Protein AF-0000000067013983 (afdb_homodimer)

Solvent-accessible surface area (backbone atoms only — not comparable to full-atom values): 43624 Å² total; per-residue (Å²): 105,74,66,65,46,50,72,72,75,70,60,82,71,58,76,88,49,41,68,60,49,42,52,50,26,57,76,67,67,35,61,69,56,38,50,51,51,38,52,53,48,60,73,63,65,42,87,86,42,34,62,61,50,31,52,50,16,63,76,70,67,35,66,68,36,29,51,52,32,48,51,51,45,43,64,31,38,58,63,46,58,75,34,61,81,54,37,55,67,57,46,70,68,57,47,32,54,51,42,60,42,54,77,49,52,33,48,69,23,52,56,53,56,55,50,48,52,53,51,40,52,50,42,70,71,40,96,58,88,64,53,76,90,47,38,64,60,52,48,51,53,53,65,67,65,49,48,73,69,51,29,54,49,51,21,62,72,42,38,80,38,56,46,50,50,58,60,73,69,38,60,28,36,62,64,49,41,55,54,46,63,72,38,55,66,53,57,59,70,47,52,41,51,42,31,17,48,49,36,53,48,43,40,46,57,45,68,50,84,72,84,84,83,76,56,72,78,53,41,42,70,53,30,48,46,23,19,42,74,39,79,64,80,70,45,75,49,63,78,86,61,59,53,83,26,57,40,60,38,39,35,38,50,94,38,32,32,33,42,26,39,48,54,75,82,49,91,66,80,50,41,28,47,74,61,67,63,46,59,39,33,33,32,44,36,31,24,31,68,84,47,50,73,76,42,68,60,49,82,42,75,49,75,39,39,76,54,33,69,44,80,69,45,78,53,76,79,56,82,83,35,51,40,31,35,44,28,42,33,38,42,69,65,77,70,70,80,63,45,56,72,52,47,50,61,48,54,53,50,46,51,50,44,53,52,44,52,50,42,52,52,41,48,67,63,43,72,71,62,63,68,73,42,51,58,50,51,50,50,47,49,46,49,46,49,50,52,57,55,46,59,66,53,57,75,72,104,104,75,67,65,48,51,72,70,74,71,60,82,71,58,76,89,51,41,68,59,51,42,50,50,25,58,75,67,66,36,63,70,57,37,50,51,52,35,52,54,49,60,74,62,64,41,86,87,43,33,62,58,49,30,51,50,16,63,76,69,68,35,65,68,37,29,51,53,31,48,51,51,44,44,66,33,37,58,62,49,59,73,33,60,84,53,35,56,68,56,48,71,68,57,48,31,54,52,43,62,41,54,80,48,52,32,48,69,23,50,55,54,54,54,50,48,51,52,51,40,53,51,42,70,72,40,94,57,87,65,54,76,90,47,38,66,61,51,47,51,53,54,65,67,66,50,49,73,69,52,28,54,48,50,21,62,73,42,37,79,39,56,46,48,49,59,59,72,70,38,59,29,38,63,64,50,41,54,54,45,63,73,39,54,66,52,55,60,70,48,52,40,51,41,32,17,48,49,36,54,46,44,39,46,56,47,68,50,85,72,83,84,84,75,56,72,80,53,41,42,70,52,30,48,45,24,19,42,74,39,78,62,79,70,45,74,51,62,77,86,62,60,54,82,26,57,41,59,38,40,34,38,49,96,38,33,33,34,44,27,39,48,56,76,83,50,93,65,80,50,43,27,48,75,61,67,63,46,58,40,33,32,31,44,36,32,25,30,68,84,46,51,72,75,42,68,59,49,83,42,74,47,75,40,40,75,54,33,70,45,80,70,46,77,53,76,80,57,81,85,36,51,41,31,34,45,28,41,33,37,41,69,66,77,71,70,80,62,45,55,73,50,47,51,61,50,52,54,51,46,51,50,45,52,52,44,52,50,44,52,52,42,48,70,64,42,72,70,62,62,70,72,43,51,56,50,49,47,50,48,50,48,48,47,47,50,51,58,54,46,59,65,53,56,79,72,105

Nearest PDB structures (foldseek):
  8h37-assembly1_P  TM=3.811E-01  e=6.646E-05  Homo sapiens
  4j8z-assembly1_A  TM=8.248E-01  e=1.890E-01  Homo sapiens
  8h37-assembly1_A  TM=3.764E-01  e=1.382E-03  Homo sapiens
  8dwu-assembly1_J  TM=7.559E-01  e=5.107E-01  Homo sapiens
  8dwv-assembly1_E  TM=5.293E-01  e=2.872E-01  Homo sapiens

Organism: Wuchereria bancrofti (NCBI:txid6293)

Radius of gyration: 34.31 Å; Cα contacts (8 Å, |Δi|>4): 1060; chains: 2; bounding box: 43×122×85 Å

InterPro domains:
  IPR011333 SKP1/BTB/POZ domain superfamily [G3DSA:3.30.710.10] (1-83)
  IPR011705 BTB/Kelch-associated [PF07707] (51-121)
  IPR011705 BTB/Kelch-associated [SM00875] (50-136)
  IPR043380 Germ cell-less protein-like [PTHR23231] (2-341)

Secondary structure (DSSP, 8-state):
-TTGGGTTS-----GGGHHHHHHHHHHTT-HHHHHHHHHHHHHT--TTTHHHHHHHHHHHT-HHHHHHHHHHHHHHHHHHTT-HHHHTT--HHHHHHHHH-TT---SS-HHHHHHHHHHHHHHHHSSS---HHHHHHHHHHHHHH--HHHHHHHHHHTHHHHTTS-GGGT-SSHHHHHHHHHSSSS-HHHHHHHHHHHHHHHHHHHH--SPPP--HHHHHHHSEEEEEEESSSSEEE---S--TT-EEEEEEETTEEEEEEESSSS--SS-B---SEEEEEEEEEEE-TTS-EEEE--SEEEEEETT-EEEEEE----GGG-SEEEEEEEE-SPPPPPTHHHHHHHHHHHHHHHHHHHHHHHHHHHTT--HHHHHHHHHHHHHHHHHHHHHHHHTT-/-TTTTTTTS-----GGGHHHHHHHHHHTT-HHHHHHHHHHHHHT--TTTHHHHHHHHHHHT-HHHHHHHHHHHHHHHHHHTT-HHHHTT--HHHHHHHHH-TT---SS-HHHHHHHHHHHHHHHHSSS---HHHHHHHHHHHHHH--HHHHHHHHHHTHHHHTTS-GGGT-SSHHHHHHHHHSSSS-HHHHHHHHHHHHHHHHHHHH--SPPP--HHHHHHHSEEEEEEESSSSEEE---S--TT-EEEEEEETTEEEEEEESSSS--SS-B---SEEEEEEEEEEE-TTS-EEEE--SEEEEEETT-EEEEEE----GGG-SEEEEEEEE-SPPPPPTHHHHHHHHHHHHHHHHHHHHHHHHHHHTT--HHHHHHHHHHHHHHHHHHHHHHHHTT-

pLDDT: mean 83.72, std 18.73, range [21.25, 98.31]

Sequence (794 aa):
MVLESLYHNEIELDLENVASLIASASMLSLDSVMERCAELCAESLTDARVIEFYTLAEQYGLPDLFEKCFQYLKNNFWRLSNKPEILHTVSHVTMVRLMAASDLLVVEGELDLYETIKKWIFLQAVPYVVDNNKMRTEMEKYYSSLTDRDRDALCRAFADITCNIRVGHIVSSVKTISDLRKDPLVPNEIIDQVLADNWFLLLCNEEMKEQIEIKDEDFHLNAHRLGRVLESVPKCWRWSGFNFGVDLLLNYNDGVITLKRNCLSQWTPYSTNLKFEILLHYRLIVGNKHGKFLYDSTICSRSFRIDQTAIIARFLPTAEEFPIAVHFFYLVTLPSKPTLKYWEPYLKKSAVLSLWTNITDIFDLYRGAVMSWFNYVSRICNVIKALMQKEDAESIFMVLESLYHNEIELDLENVASLIASASMLSLDSVMERCAELCAESLTDARVIEFYTLAEQYGLPDLFEKCFQYLKNNFWRLSNKPEILHTVSHVTMVRLMAASDLLVVEGELDLYETIKKWIFLQAVPYVVDNNKMRTEMEKYYSSLTDRDRDALCRAFADITCNIRVGHIVSSVKTISDLRKDPLVPNEIIDQVLADNWFLLLCNEEMKEQIEIKDEDFHLNAHRLGRVLESVPKCWRWSGFNFGVDLLLNYNDGVITLKRNCLSQWTPYSTNLKFEILLHYRLIVGNKHGKFLYDSTICSRSFRIDQTAIIARFLPTAEEFPIAVHFFYLVTLPSKPTLKYWEPYLKKSAVLSLWTNITDIFDLYRGAVMSWFNYVSRICNVIKALMQKEDAESIF

Structure (mmCIF, N/CA/C/O backbone):
data_AF-0000000067013983-model_v1
#
loop_
_entity.id
_entity.type
_entity.pdbx_description
1 polymer 'BACK domain-containing protein'
#
loop_
_atom_site.group_PDB
_atom_site.id
_atom_site.type_symbol
_atom_site.label_atom_id
_atom_site.label_alt_id
_atom_site.label_comp_id
_atom_site.label_asym_id
_atom_site.label_entity_id
_atom_site.label_seq_id
_atom_site.pdbx_PDB_ins_code
_atom_site.Cartn_x
_atom_site.Cartn_y
_atom_site.Cartn_z
_atom_site.occupancy
_atom_site.B_iso_or_equiv
_atom_site.auth_seq_id
_atom_site.auth_comp_id
_atom_site.auth_asym_id
_atom_site.auth_atom_id
_atom_site.pdbx_PDB_model_num
ATOM 1 N N . MET A 1 1 ? 10.406 -67.062 -13.227 1 39.44 1 MET A N 1
ATOM 2 C CA . MET A 1 1 ? 10.312 -67 -14.68 1 39.44 1 MET A CA 1
ATOM 3 C C . MET A 1 1 ? 10.469 -65.562 -15.164 1 39.44 1 MET A C 1
ATOM 5 O O . MET A 1 1 ? 11.219 -65.312 -16.109 1 39.44 1 MET A O 1
ATOM 9 N N . VAL A 1 2 ? 9.594 -64.625 -14.461 1 48.41 2 VAL A N 1
ATOM 10 C CA . VAL A 1 2 ? 9.594 -63.25 -14.961 1 48.41 2 VAL A CA 1
ATOM 11 C C . VAL A 1 2 ? 10.961 -62.625 -14.727 1 48.41 2 VAL A C 1
ATOM 13 O O . VAL A 1 2 ? 11.516 -62 -15.617 1 48.41 2 VAL A O 1
ATOM 16 N N . LEU A 1 3 ? 11.57 -63.062 -13.602 1 49.56 3 LEU A N 1
ATOM 17 C CA . LEU A 1 3 ? 12.875 -62.5 -13.273 1 49.56 3 LEU A CA 1
ATOM 18 C C . LEU A 1 3 ? 13.969 -63.125 -14.133 1 49.56 3 LEU A C 1
ATOM 20 O O . LEU A 1 3 ? 14.961 -62.469 -14.453 1 49.56 3 LEU A O 1
ATOM 24 N N . GLU A 1 4 ? 13.82 -64.375 -14.328 1 46.69 4 GLU A N 1
ATOM 25 C CA . GLU A 1 4 ? 14.812 -65.062 -15.148 1 46.69 4 GLU A CA 1
ATOM 26 C C . GLU A 1 4 ? 14.859 -64.5 -16.562 1 46.69 4 GLU A C 1
ATOM 28 O O . GLU A 1 4 ? 15.93 -64.375 -17.172 1 46.69 4 GLU A O 1
ATOM 33 N N . SER A 1 5 ? 13.703 -64.125 -17.078 1 47.12 5 SER A N 1
ATOM 34 C CA . SER A 1 5 ? 13.656 -63.531 -18.391 1 47.12 5 SER A CA 1
ATOM 35 C C . SER A 1 5 ? 14.227 -62.094 -18.344 1 47.12 5 SER A C 1
ATOM 37 O O . SER A 1 5 ? 14.359 -61.438 -19.375 1 47.12 5 SER A O 1
ATOM 39 N N . LEU A 1 6 ? 14.266 -61.531 -17.266 1 47.66 6 LEU A N 1
ATOM 40 C CA . LEU A 1 6 ? 14.695 -60.156 -17 1 47.66 6 LEU A CA 1
ATOM 41 C C . LEU A 1 6 ? 16.172 -59.969 -17.359 1 47.66 6 LEU A C 1
ATOM 43 O O . LEU A 1 6 ? 16.578 -58.906 -17.781 1 47.66 6 LEU A O 1
ATOM 47 N N . TYR A 1 7 ? 16.953 -61.062 -17.125 1 42.19 7 TYR A N 1
ATOM 48 C CA . TYR A 1 7 ? 18.375 -60.938 -17.422 1 42.19 7 TYR A CA 1
ATOM 49 C C . TYR A 1 7 ? 18.609 -60.844 -18.922 1 42.19 7 TYR A C 1
ATOM 51 O O . TYR A 1 7 ? 19.719 -60.531 -19.359 1 42.19 7 TYR A O 1
ATOM 59 N N . HIS A 1 8 ? 17.859 -61.594 -19.719 1 45.81 8 HIS A N 1
ATOM 60 C CA . HIS A 1 8 ? 18.297 -61.688 -21.109 1 45.81 8 HIS A CA 1
ATOM 61 C C . HIS A 1 8 ? 17.812 -60.5 -21.922 1 45.81 8 HIS A C 1
ATOM 63 O O . HIS A 1 8 ? 17.797 -60.531 -23.156 1 45.81 8 HIS A O 1
ATOM 69 N N . ASN A 1 9 ? 17.688 -59.25 -21.672 1 48.09 9 ASN A N 1
ATOM 70 C CA . ASN A 1 9 ? 17.656 -57.938 -22.312 1 48.09 9 ASN A CA 1
ATOM 71 C C . ASN A 1 9 ? 16.266 -57.625 -22.859 1 48.09 9 ASN A C 1
ATOM 73 O O . ASN A 1 9 ? 15.992 -56.5 -23.281 1 48.09 9 ASN A O 1
ATOM 77 N N . GLU A 1 10 ? 15.414 -58.594 -23.391 1 46.59 10 GLU A N 1
ATOM 78 C CA . GLU A 1 10 ? 14.148 -58.25 -24.031 1 46.59 10 GLU A CA 1
ATOM 79 C C . GLU A 1 10 ? 13.023 -58.125 -23.016 1 46.59 10 GLU A C 1
ATOM 81 O O . GLU A 1 10 ? 12.289 -59.094 -22.766 1 46.59 10 GLU A O 1
ATOM 86 N N . ILE A 1 11 ? 12.953 -57.438 -21.953 1 47.91 11 ILE A N 1
ATOM 87 C CA . ILE A 1 11 ? 11.898 -57.312 -20.953 1 47.91 11 ILE A CA 1
ATOM 88 C C . ILE A 1 11 ? 10.641 -56.75 -21.594 1 47.91 11 ILE A C 1
ATOM 90 O O . ILE A 1 11 ? 10.641 -55.594 -22.047 1 47.91 11 ILE A O 1
ATOM 94 N N . GLU A 1 12 ? 9.883 -57.469 -22.266 1 53.38 12 GLU A N 1
ATOM 95 C CA . GLU A 1 12 ? 8.531 -56.969 -22.484 1 53.38 12 GLU A CA 1
ATOM 96 C C . GLU A 1 12 ? 7.836 -56.656 -21.156 1 53.38 12 GLU A C 1
ATOM 98 O O . GLU A 1 12 ? 7.285 -57.562 -20.516 1 53.38 12 GLU A O 1
ATOM 103 N N . LEU A 1 13 ? 8.445 -55.812 -20.281 1 57.56 13 LEU A N 1
ATOM 104 C CA . LEU A 1 13 ? 7.926 -55.375 -18.984 1 57.56 13 LEU A CA 1
ATOM 105 C C . LEU A 1 13 ? 6.484 -54.906 -19.094 1 57.56 13 LEU A C 1
ATOM 107 O O . LEU A 1 13 ? 6.164 -54.094 -19.953 1 57.56 13 LEU A O 1
ATOM 111 N N . ASP A 1 14 ? 5.578 -55.844 -18.656 1 65.94 14 ASP A N 1
ATOM 112 C CA . ASP A 1 14 ? 4.176 -55.469 -18.531 1 65.94 14 ASP A CA 1
ATOM 113 C C . ASP A 1 14 ? 4.012 -54.344 -17.516 1 65.94 14 ASP A C 1
ATOM 115 O O . ASP A 1 14 ? 4.273 -54.5 -16.328 1 65.94 14 ASP A O 1
ATOM 119 N N . LEU A 1 15 ? 3.807 -53.125 -17.938 1 71.94 15 LEU A N 1
ATOM 120 C CA . LEU A 1 15 ? 3.643 -51.906 -17.141 1 71.94 15 LEU A CA 1
ATOM 121 C C . LEU A 1 15 ? 2.566 -52.125 -16.078 1 71.94 15 LEU A C 1
ATOM 123 O O . LEU A 1 15 ? 2.547 -51.406 -15.07 1 71.94 15 LEU A O 1
ATOM 127 N N . GLU A 1 16 ? 1.72 -53.156 -16.219 1 77.88 16 GLU A N 1
ATOM 128 C CA . GLU A 1 16 ? 0.631 -53.375 -15.273 1 77.88 16 GLU A CA 1
ATOM 129 C C . GLU A 1 16 ? 1.157 -53.906 -13.938 1 77.88 16 GLU A C 1
ATOM 131 O O . GLU A 1 16 ? 0.585 -53.625 -12.891 1 77.88 16 GLU A O 1
ATOM 136 N N . ASN A 1 17 ? 2.293 -54.594 -13.961 1 81.56 17 ASN A N 1
ATOM 137 C CA . ASN A 1 17 ? 2.828 -55.156 -12.727 1 81.56 17 ASN A CA 1
ATOM 138 C C . ASN A 1 17 ? 4.172 -54.531 -12.352 1 81.56 17 ASN A C 1
ATOM 140 O O . ASN A 1 17 ? 4.984 -55.156 -11.672 1 81.56 17 ASN A O 1
ATOM 144 N N . VAL A 1 18 ? 4.312 -53.375 -12.867 1 86.06 18 VAL A N 1
ATOM 145 C CA . VAL A 1 18 ? 5.621 -52.75 -12.727 1 86.06 18 VAL A CA 1
ATOM 146 C C . VAL A 1 18 ? 5.934 -52.531 -11.25 1 86.06 18 VAL A C 1
ATOM 148 O O . VAL A 1 18 ? 7.078 -52.656 -10.82 1 86.06 18 VAL A O 1
ATOM 151 N N . ALA A 1 19 ? 5.027 -52.25 -10.406 1 87.06 19 ALA A N 1
ATOM 152 C CA . ALA A 1 19 ? 5.246 -52 -8.984 1 87.06 19 ALA A CA 1
ATOM 153 C C . ALA A 1 19 ? 5.785 -53.25 -8.289 1 87.06 19 ALA A C 1
ATOM 155 O O . ALA A 1 19 ? 6.742 -53.188 -7.516 1 87.06 19 ALA A O 1
ATOM 156 N N . SER A 1 20 ? 5.199 -54.375 -8.641 1 87.38 20 SER A N 1
ATOM 157 C CA . SER A 1 20 ? 5.633 -55.625 -8.062 1 87.38 20 SER A CA 1
ATOM 158 C C . SER A 1 20 ? 7.023 -56.031 -8.562 1 87.38 20 SER A C 1
ATOM 160 O O . SER A 1 20 ? 7.828 -56.562 -7.801 1 87.38 20 SER A O 1
ATOM 162 N N . LEU A 1 21 ? 7.199 -55.719 -9.773 1 87.12 21 LEU A N 1
ATOM 163 C CA . LEU A 1 21 ? 8.492 -56.031 -10.367 1 87.12 21 LEU A CA 1
ATOM 164 C C . LEU A 1 21 ? 9.602 -55.219 -9.719 1 87.12 21 LEU A C 1
ATOM 166 O O . LEU A 1 21 ? 10.672 -55.75 -9.406 1 87.12 21 LEU A O 1
ATOM 170 N N . ILE A 1 22 ? 9.359 -53.938 -9.516 1 89.31 22 ILE A N 1
ATOM 171 C CA . ILE A 1 22 ? 10.352 -53.062 -8.898 1 89.31 22 ILE A CA 1
ATOM 172 C C . ILE A 1 22 ? 10.586 -53.5 -7.453 1 89.31 22 ILE A C 1
ATOM 174 O O . ILE A 1 22 ? 11.734 -53.531 -6.996 1 89.31 22 ILE A O 1
ATOM 178 N N . ALA A 1 23 ? 9.516 -53.844 -6.762 1 89.06 23 ALA A N 1
ATOM 179 C CA . ALA A 1 23 ? 9.625 -54.281 -5.379 1 89.06 23 ALA A CA 1
ATOM 180 C C . ALA A 1 23 ? 10.469 -55.562 -5.285 1 89.06 23 ALA A C 1
ATOM 182 O O . ALA A 1 23 ? 11.352 -55.656 -4.434 1 89.06 23 ALA A O 1
ATOM 183 N N . SER A 1 24 ? 10.211 -56.469 -6.105 1 88.88 24 SER A N 1
ATOM 184 C CA . SER A 1 24 ? 10.938 -57.75 -6.121 1 88.88 24 SER A CA 1
ATOM 185 C C . SER A 1 24 ? 12.406 -57.531 -6.473 1 88.88 24 SER A C 1
ATOM 187 O O . SER A 1 24 ? 13.297 -58.094 -5.844 1 88.88 24 SER A O 1
ATOM 189 N N . ALA A 1 25 ? 12.57 -56.719 -7.531 1 90.5 25 ALA A N 1
ATOM 190 C CA . ALA A 1 25 ? 13.945 -56.406 -7.934 1 90.5 25 ALA A CA 1
ATOM 191 C C . ALA A 1 25 ? 14.719 -55.75 -6.797 1 90.5 25 ALA A C 1
ATOM 193 O O . ALA A 1 25 ? 15.906 -56.031 -6.609 1 90.5 25 ALA A O 1
ATOM 194 N N . SER A 1 26 ? 14.055 -54.875 -6.078 1 89.94 26 SER A N 1
ATOM 195 C CA . SER A 1 26 ? 14.68 -54.219 -4.938 1 89.94 26 SER A CA 1
ATOM 196 C C . SER A 1 26 ? 15.039 -55.219 -3.844 1 89.94 26 SER A C 1
ATOM 198 O O . SER A 1 26 ? 16.125 -55.156 -3.277 1 89.94 26 SER A O 1
ATOM 200 N N . MET A 1 27 ? 14.141 -56.188 -3.582 1 90.5 27 MET A N 1
ATOM 201 C CA . MET A 1 27 ? 14.367 -57.188 -2.559 1 90.5 27 MET A CA 1
ATOM 202 C C . MET A 1 27 ? 15.555 -58.094 -2.922 1 90.5 27 MET A C 1
ATOM 204 O O . MET A 1 27 ? 16.312 -58.5 -2.045 1 90.5 27 MET A O 1
ATOM 208 N N . LEU A 1 28 ? 15.734 -58.25 -4.176 1 90.56 28 LEU A N 1
ATOM 209 C CA . LEU A 1 28 ? 16.781 -59.125 -4.66 1 90.56 28 LEU A CA 1
ATOM 210 C C . LEU A 1 28 ? 18.031 -58.344 -5.027 1 90.56 28 LEU A C 1
ATOM 212 O O . LEU A 1 28 ? 19.016 -58.906 -5.504 1 90.56 28 LEU A O 1
ATOM 216 N N . SER A 1 29 ? 18.016 -57.062 -4.898 1 89.81 29 SER A N 1
ATOM 217 C CA . SER A 1 29 ? 19.125 -56.156 -5.16 1 89.81 29 SER A CA 1
ATOM 218 C C . SER A 1 29 ? 19.562 -56.219 -6.621 1 89.81 29 SER A C 1
ATOM 220 O O . SER A 1 29 ? 20.75 -56.344 -6.918 1 89.81 29 SER A O 1
ATOM 222 N N . LEU A 1 30 ? 18.594 -56.375 -7.48 1 89.5 30 LEU A N 1
ATOM 223 C CA . LEU A 1 30 ? 18.844 -56.375 -8.914 1 89.5 30 LEU A CA 1
ATOM 224 C C . LEU A 1 30 ? 18.75 -54.969 -9.477 1 89.5 30 LEU A C 1
ATOM 226 O O . LEU A 1 30 ? 17.75 -54.594 -10.094 1 89.5 30 LEU A O 1
ATOM 230 N N . ASP A 1 31 ? 19.797 -54.219 -9.492 1 86.94 31 ASP A N 1
ATOM 231 C CA . ASP A 1 31 ? 19.828 -52.812 -9.836 1 86.94 31 ASP A CA 1
ATOM 232 C C . ASP A 1 31 ? 19.562 -52.594 -11.328 1 86.94 31 ASP A C 1
ATOM 234 O O . ASP A 1 31 ? 18.891 -51.625 -11.719 1 86.94 31 ASP A O 1
ATOM 238 N N . SER A 1 32 ? 20.062 -53.469 -12.078 1 87.06 32 SER A N 1
ATOM 239 C CA . SER A 1 32 ? 19.891 -53.344 -13.516 1 87.06 32 SER A CA 1
ATOM 240 C C . SER A 1 32 ? 18.438 -53.5 -13.93 1 87.06 32 SER A C 1
ATOM 242 O O . SER A 1 32 ? 17.953 -52.781 -14.812 1 87.06 32 SER A O 1
ATOM 244 N N . VAL A 1 33 ? 17.781 -54.344 -13.242 1 84.88 33 VAL A N 1
ATOM 245 C CA . VAL A 1 33 ? 16.359 -54.562 -13.531 1 84.88 33 VAL A CA 1
ATOM 246 C C . VAL A 1 33 ? 15.547 -53.375 -13.039 1 84.88 33 VAL A C 1
ATOM 248 O O . VAL A 1 33 ? 14.617 -52.938 -13.727 1 84.88 33 VAL A O 1
ATOM 251 N N . MET A 1 34 ? 15.875 -52.875 -11.938 1 89.69 34 MET A N 1
ATOM 252 C CA . MET A 1 34 ? 15.195 -51.719 -11.406 1 89.69 34 MET A CA 1
ATOM 253 C C . MET A 1 34 ? 15.328 -50.531 -12.352 1 89.69 34 MET A C 1
ATOM 255 O O . MET A 1 34 ? 14.352 -49.812 -12.625 1 89.69 34 MET A O 1
ATOM 259 N N . GLU A 1 35 ? 16.5 -50.406 -12.867 1 88.44 35 GLU A N 1
ATOM 260 C CA . GLU A 1 35 ? 16.766 -49.281 -13.773 1 88.44 35 GLU A CA 1
ATOM 261 C C . GLU A 1 35 ? 15.992 -49.438 -15.078 1 88.44 35 GLU A C 1
ATOM 263 O O . GLU A 1 35 ? 15.492 -48.438 -15.617 1 88.44 35 GLU A O 1
ATOM 268 N N . ARG A 1 36 ? 16 -50.594 -15.531 1 88 36 ARG A N 1
ATOM 269 C CA . ARG A 1 36 ? 15.266 -50.812 -16.766 1 88 36 ARG A CA 1
ATOM 270 C C . ARG A 1 36 ? 13.773 -50.594 -16.578 1 88 36 ARG A C 1
ATOM 272 O O . ARG A 1 36 ? 13.102 -50.031 -17.453 1 88 36 ARG A O 1
ATOM 279 N N . CYS A 1 37 ? 13.227 -51.062 -15.469 1 87.88 37 CYS A N 1
ATOM 280 C CA . CYS A 1 37 ? 11.828 -50.781 -15.141 1 87.88 37 CYS A CA 1
ATOM 281 C C . CYS A 1 37 ? 11.547 -49.312 -15.055 1 87.88 37 CYS A C 1
ATOM 283 O O . CYS A 1 37 ? 10.531 -48.812 -15.562 1 87.88 37 CYS A O 1
ATOM 285 N N . ALA A 1 38 ? 12.461 -48.594 -14.438 1 91.25 38 ALA A N 1
ATOM 286 C CA . ALA A 1 38 ? 12.328 -47.156 -14.312 1 91.25 38 ALA A CA 1
ATOM 287 C C . ALA A 1 38 ? 12.297 -46.469 -15.688 1 91.25 38 ALA A C 1
ATOM 289 O O . ALA A 1 38 ? 11.516 -45.562 -15.914 1 91.25 38 ALA A O 1
ATOM 290 N N . GLU A 1 39 ? 13.109 -46.906 -16.547 1 90.81 39 GLU A N 1
ATOM 291 C CA . GLU A 1 39 ? 13.164 -46.375 -17.906 1 90.81 39 GLU A CA 1
ATOM 292 C C . GLU A 1 39 ? 11.852 -46.594 -18.641 1 90.81 39 GLU A C 1
ATOM 294 O O . GLU A 1 39 ? 11.359 -45.719 -19.344 1 90.81 39 GLU A O 1
ATOM 299 N N . LEU A 1 40 ? 11.312 -47.719 -18.484 1 88.5 40 LEU A N 1
ATOM 300 C CA . LEU A 1 40 ? 10.039 -48.062 -19.125 1 88.5 40 LEU A CA 1
ATOM 301 C C . LEU A 1 40 ? 8.906 -47.219 -18.562 1 88.5 40 LEU A C 1
ATOM 303 O O . LEU A 1 40 ? 8.031 -46.781 -19.312 1 88.5 40 LEU A O 1
ATOM 307 N N . CYS A 1 41 ? 8.922 -47.062 -17.281 1 90.5 41 CYS A N 1
ATOM 308 C CA . CYS A 1 41 ? 7.934 -46.219 -16.656 1 90.5 41 CYS A CA 1
ATOM 309 C C . CYS A 1 41 ? 8.031 -44.781 -17.188 1 90.5 41 CYS A C 1
ATOM 311 O O . CYS A 1 41 ? 7.016 -44.188 -17.531 1 90.5 41 CYS A O 1
ATOM 313 N N . ALA A 1 42 ? 9.234 -44.281 -17.281 1 91.44 42 ALA A N 1
ATOM 314 C CA . ALA A 1 42 ? 9.469 -42.938 -17.75 1 91.44 42 ALA A CA 1
ATOM 315 C C . ALA A 1 42 ? 8.953 -42.75 -19.172 1 91.44 42 ALA A C 1
ATOM 317 O O . ALA A 1 42 ? 8.43 -41.688 -19.516 1 91.44 42 ALA A O 1
ATOM 318 N N . GLU A 1 43 ? 9.039 -43.75 -19.953 1 88.94 43 GLU A N 1
ATOM 319 C CA . GLU A 1 43 ? 8.617 -43.719 -21.344 1 88.94 43 GLU A CA 1
ATOM 320 C C . GLU A 1 43 ? 7.102 -43.781 -21.469 1 88.94 43 GLU A C 1
ATOM 322 O O . GLU A 1 43 ? 6.531 -43.406 -22.484 1 88.94 43 GLU A O 1
ATOM 327 N N . SER A 1 44 ? 6.457 -44.25 -20.422 1 88.31 44 SER A N 1
ATOM 328 C CA . SER A 1 44 ? 5.02 -44.5 -20.484 1 88.31 44 SER A CA 1
ATOM 329 C C . SER A 1 44 ? 4.258 -43.594 -19.531 1 88.31 44 SER A C 1
ATOM 331 O O . SER A 1 44 ? 3.207 -43.969 -19 1 88.31 44 SER A O 1
ATOM 333 N N . LEU A 1 45 ? 4.836 -42.469 -19.266 1 90.62 45 LEU A N 1
ATOM 334 C CA . LEU A 1 45 ? 4.215 -41.562 -18.312 1 90.62 45 LEU A CA 1
ATOM 335 C C . LEU A 1 45 ? 2.893 -41.031 -18.859 1 90.62 45 LEU A C 1
ATOM 337 O O . LEU A 1 45 ? 2.803 -40.656 -20.016 1 90.62 45 LEU A O 1
ATOM 341 N N . THR A 1 46 ? 1.84 -41.125 -18.062 1 89.75 46 THR A N 1
ATOM 342 C CA . THR A 1 46 ? 0.521 -40.562 -18.328 1 89.75 46 THR A CA 1
ATOM 343 C C . THR A 1 46 ? -0.037 -39.875 -17.078 1 89.75 46 THR A C 1
ATOM 345 O O . THR A 1 46 ? 0.511 -40.031 -15.984 1 89.75 46 THR A O 1
ATOM 348 N N . ASP A 1 47 ? -1.087 -39.156 -17.281 1 90.94 47 ASP A N 1
ATOM 349 C CA . ASP A 1 47 ? -1.759 -38.469 -16.172 1 90.94 47 ASP A CA 1
ATOM 350 C C . ASP A 1 47 ? -2.16 -39.469 -15.094 1 90.94 47 ASP A C 1
ATOM 352 O O . ASP A 1 47 ? -2.055 -39.188 -13.906 1 90.94 47 ASP A O 1
ATOM 356 N N . ALA A 1 48 ? -2.553 -40.625 -15.508 1 87.38 48 ALA A N 1
ATOM 357 C CA . ALA A 1 48 ? -3.117 -41.625 -14.602 1 87.38 48 ALA A CA 1
ATOM 358 C C . ALA A 1 48 ? -2.018 -42.344 -13.82 1 87.38 48 ALA A C 1
ATOM 360 O O . ALA A 1 48 ? -2.26 -42.844 -12.727 1 87.38 48 ALA A O 1
ATOM 361 N N . ARG A 1 49 ? -0.804 -42.312 -14.352 1 90.19 49 ARG A N 1
ATOM 362 C CA . ARG A 1 49 ? 0.216 -43.156 -13.75 1 90.19 49 ARG A CA 1
ATOM 363 C C . ARG A 1 49 ? 1.307 -42.344 -13.094 1 90.19 49 ARG A C 1
ATOM 365 O O . ARG A 1 49 ? 2.139 -42.875 -12.352 1 90.19 49 ARG A O 1
ATOM 372 N N . VAL A 1 50 ? 1.259 -41.062 -13.352 1 92.75 50 VAL A N 1
ATOM 373 C CA . VAL A 1 50 ? 2.379 -40.219 -12.938 1 92.75 50 VAL A CA 1
ATOM 374 C C . VAL A 1 50 ? 2.525 -40.25 -11.414 1 92.75 50 VAL A C 1
ATOM 376 O O . VAL A 1 50 ? 3.641 -40.375 -10.898 1 92.75 50 VAL A O 1
ATOM 379 N N . ILE A 1 51 ? 1.484 -40.25 -10.695 1 90.44 51 ILE A N 1
ATOM 380 C CA . ILE A 1 51 ? 1.563 -40.219 -9.242 1 90.44 51 ILE A CA 1
ATOM 381 C C . ILE A 1 51 ? 2.074 -41.531 -8.727 1 90.44 51 ILE A C 1
ATOM 383 O O . ILE A 1 51 ? 2.916 -41.594 -7.82 1 90.44 51 ILE A O 1
ATOM 387 N N . GLU A 1 52 ? 1.575 -42.625 -9.242 1 89.19 52 GLU A N 1
ATOM 388 C CA . GLU A 1 52 ? 2.037 -43.969 -8.875 1 89.19 52 GLU A CA 1
ATOM 389 C C . GLU A 1 52 ? 3.535 -44.125 -9.117 1 89.19 52 GLU A C 1
ATOM 391 O O . GLU A 1 52 ? 4.266 -44.594 -8.242 1 89.19 52 GLU A O 1
ATOM 396 N N . PHE A 1 53 ? 3.908 -43.75 -10.297 1 93.56 53 PHE A N 1
ATOM 397 C CA . PHE A 1 53 ? 5.316 -43.844 -10.656 1 93.56 53 PHE A CA 1
ATOM 398 C C . PHE A 1 53 ? 6.172 -42.938 -9.773 1 93.56 53 PHE A C 1
ATOM 400 O O . PHE A 1 53 ? 7.285 -43.312 -9.391 1 93.56 53 PHE A O 1
ATOM 407 N N . TYR A 1 54 ? 5.676 -41.812 -9.484 1 92.38 54 TYR A N 1
ATOM 408 C CA . TYR A 1 54 ? 6.379 -40.875 -8.609 1 92.38 54 TYR A CA 1
ATOM 409 C C . TYR A 1 54 ? 6.605 -41.5 -7.23 1 92.38 54 TYR A C 1
ATOM 411 O O . TYR A 1 54 ? 7.715 -41.438 -6.695 1 92.38 54 TYR A O 1
ATOM 419 N N . THR A 1 55 ? 5.605 -42.094 -6.668 1 88.25 55 THR A N 1
ATOM 420 C CA . THR A 1 55 ? 5.676 -42.75 -5.355 1 88.25 55 THR A CA 1
ATOM 421 C C . THR A 1 55 ? 6.641 -43.906 -5.379 1 88.25 55 THR A C 1
ATOM 423 O O . THR A 1 55 ? 7.422 -44.094 -4.445 1 88.25 55 THR A O 1
ATOM 426 N N . LEU A 1 56 ? 6.578 -44.656 -6.445 1 89.19 56 LEU A N 1
ATOM 427 C CA . LEU A 1 56 ? 7.484 -45.812 -6.609 1 89.19 56 LEU A CA 1
ATOM 428 C C . LEU A 1 56 ? 8.938 -45.344 -6.652 1 89.19 56 LEU A C 1
ATOM 430 O O . LEU A 1 56 ? 9.812 -45.938 -6.043 1 89.19 56 LEU A O 1
ATOM 434 N N . ALA A 1 57 ? 9.117 -44.312 -7.422 1 92.38 57 ALA A N 1
ATOM 435 C CA . ALA A 1 57 ? 10.461 -43.75 -7.547 1 92.38 57 ALA A CA 1
ATOM 436 C C . ALA A 1 57 ? 10.992 -43.281 -6.195 1 92.38 57 ALA A C 1
ATOM 438 O O . ALA A 1 57 ? 12.172 -43.5 -5.875 1 92.38 57 ALA A O 1
ATOM 439 N N . GLU A 1 58 ? 10.18 -42.688 -5.438 1 87.12 58 GLU A N 1
ATOM 440 C CA . GLU A 1 58 ? 10.555 -42.219 -4.113 1 87.12 58 GLU A CA 1
ATOM 441 C C . GLU A 1 58 ? 10.812 -43.375 -3.158 1 87.12 58 GLU A C 1
ATOM 443 O O . GLU A 1 58 ? 11.789 -43.344 -2.402 1 87.12 58 GLU A O 1
ATOM 448 N N . GLN A 1 59 ? 10 -44.406 -3.15 1 88.62 59 GLN A N 1
ATOM 449 C CA . GLN A 1 59 ? 10.055 -45.531 -2.225 1 88.62 59 GLN A CA 1
ATOM 450 C C . GLN A 1 59 ? 11.281 -46.406 -2.484 1 88.62 59 GLN A C 1
ATOM 452 O O . GLN A 1 59 ? 11.906 -46.906 -1.546 1 88.62 59 GLN A O 1
ATOM 457 N N . TYR A 1 60 ? 11.656 -46.531 -3.77 1 90.94 60 TYR A N 1
ATOM 458 C CA . TYR A 1 60 ? 12.703 -47.469 -4.105 1 90.94 60 TYR A CA 1
ATOM 459 C C . TYR A 1 60 ? 13.977 -46.75 -4.547 1 90.94 60 TYR A C 1
ATOM 461 O O . TYR A 1 60 ? 14.914 -47.406 -5.039 1 90.94 60 TYR A O 1
ATOM 469 N N . GLY A 1 61 ? 13.938 -45.406 -4.438 1 89.31 61 GLY A N 1
ATOM 470 C CA . GLY A 1 61 ? 15.141 -44.656 -4.707 1 89.31 61 GLY A CA 1
ATOM 471 C C . GLY A 1 61 ? 15.547 -44.656 -6.168 1 89.31 61 GLY A C 1
ATOM 472 O O . GLY A 1 61 ? 16.688 -45 -6.492 1 89.31 61 GLY A O 1
ATOM 473 N N . LEU A 1 62 ? 14.711 -44.406 -7.016 1 92.38 62 LEU A N 1
ATOM 474 C CA . LEU A 1 62 ? 14.969 -44.281 -8.445 1 92.38 62 LEU A CA 1
ATOM 475 C C . LEU A 1 62 ? 15.008 -42.844 -8.875 1 92.38 62 LEU A C 1
ATOM 477 O O . LEU A 1 62 ? 14 -42.281 -9.328 1 92.38 62 LEU A O 1
ATOM 481 N N . PRO A 1 63 ? 16.141 -42.188 -8.883 1 90.81 63 PRO A N 1
ATOM 482 C CA . PRO A 1 63 ? 16.234 -40.719 -9.023 1 90.81 63 PRO A CA 1
ATOM 483 C C . PRO A 1 63 ? 15.812 -40.25 -10.414 1 90.81 63 PRO A C 1
ATOM 485 O O . PRO A 1 63 ? 15.172 -39.188 -10.531 1 90.81 63 PRO A O 1
ATOM 488 N N . ASP A 1 64 ? 16.203 -40.969 -11.414 1 92 64 ASP A N 1
ATOM 489 C CA . ASP A 1 64 ? 15.875 -40.531 -12.766 1 92 64 ASP A CA 1
ATOM 490 C C . ASP A 1 64 ? 14.367 -40.562 -12.992 1 92 64 ASP A C 1
ATOM 492 O O . ASP A 1 64 ? 13.805 -39.625 -13.57 1 92 64 ASP A O 1
ATOM 496 N N . LEU A 1 65 ? 13.75 -41.656 -12.578 1 93.12 65 LEU A N 1
ATOM 497 C CA . LEU A 1 65 ? 12.297 -41.75 -12.695 1 93.12 65 LEU A CA 1
ATOM 498 C C . LEU A 1 65 ? 11.617 -40.688 -11.844 1 93.12 65 LEU A C 1
ATOM 500 O O . LEU A 1 65 ? 10.633 -40.094 -12.266 1 93.12 65 LEU A O 1
ATOM 504 N N . PHE A 1 66 ? 12.219 -40.438 -10.711 1 92.69 66 PHE A N 1
ATOM 505 C CA . PHE A 1 66 ? 11.703 -39.406 -9.805 1 92.69 66 PHE A CA 1
ATOM 506 C C . PHE A 1 66 ? 11.695 -38.031 -10.477 1 92.69 66 PHE A C 1
ATOM 508 O O . PHE A 1 66 ? 10.68 -37.344 -10.469 1 92.69 66 PHE A O 1
ATOM 515 N N . GLU A 1 67 ? 12.719 -37.688 -11.047 1 93.56 67 GLU A N 1
ATOM 516 C CA . GLU A 1 67 ? 12.867 -36.375 -11.68 1 93.56 67 GLU A CA 1
ATOM 517 C C . GLU A 1 67 ? 11.938 -36.25 -12.883 1 93.56 67 GLU A C 1
ATOM 519 O O . GLU A 1 67 ? 11.344 -35.188 -13.094 1 93.56 67 GLU A O 1
ATOM 524 N N . LYS A 1 68 ? 11.875 -37.312 -13.633 1 94.69 68 LYS A N 1
ATOM 525 C CA . LYS A 1 68 ? 11.008 -37.281 -14.812 1 94.69 68 LYS A CA 1
ATOM 526 C C . LYS A 1 68 ? 9.539 -37.156 -14.414 1 94.69 68 LYS A C 1
ATOM 528 O O . LYS A 1 68 ? 8.773 -36.438 -15.047 1 94.69 68 LYS A O 1
ATOM 533 N N . CYS A 1 69 ? 9.195 -37.906 -13.414 1 94.5 69 CYS A N 1
ATOM 534 C CA . CYS A 1 69 ? 7.828 -37.812 -12.914 1 94.5 69 CYS A CA 1
ATOM 535 C C . CYS A 1 69 ? 7.523 -36.438 -12.367 1 94.5 69 CYS A C 1
ATOM 537 O O . CYS A 1 69 ? 6.457 -35.875 -12.633 1 94.5 69 CYS A O 1
ATOM 539 N N . PHE A 1 70 ? 8.453 -35.844 -11.68 1 93.94 70 PHE A N 1
ATOM 540 C CA . PHE A 1 70 ? 8.25 -34.5 -11.109 1 93.94 70 PHE A CA 1
ATOM 541 C C . PHE A 1 70 ? 8.109 -33.469 -12.211 1 93.94 70 PHE A C 1
ATOM 543 O O . PHE A 1 70 ? 7.246 -32.594 -12.141 1 93.94 70 PHE A O 1
ATOM 550 N N . GLN A 1 71 ? 8.961 -33.562 -13.117 1 93.94 71 GLN A N 1
ATOM 551 C CA . GLN A 1 71 ? 8.891 -32.625 -14.234 1 93.94 71 GLN A CA 1
ATOM 552 C C . GLN A 1 71 ? 7.551 -32.719 -14.953 1 93.94 71 GLN A C 1
ATOM 554 O O . GLN A 1 71 ? 6.973 -31.703 -15.344 1 93.94 71 GLN A O 1
ATOM 559 N N . TYR A 1 72 ? 7.145 -33.938 -15.141 1 95.06 72 TYR A N 1
ATOM 560 C CA . TYR A 1 72 ? 5.84 -34.156 -15.75 1 95.06 72 TYR A CA 1
ATOM 561 C C . TYR A 1 72 ? 4.738 -33.531 -14.922 1 95.06 72 TYR A C 1
ATOM 563 O O . TYR A 1 72 ? 3.871 -32.812 -15.453 1 95.06 72 TYR A O 1
ATOM 571 N N . LEU A 1 73 ? 4.781 -33.719 -13.672 1 94.38 73 LEU A N 1
ATOM 572 C CA . LEU A 1 73 ? 3.789 -33.156 -12.766 1 94.38 73 LEU A CA 1
ATOM 573 C C . LEU A 1 73 ? 3.842 -31.641 -12.781 1 94.38 73 LEU A C 1
ATOM 575 O O . LEU A 1 73 ? 2.805 -30.969 -12.867 1 94.38 73 LEU A O 1
ATOM 579 N N . LYS A 1 74 ? 4.965 -31.109 -12.703 1 94.94 74 LYS A N 1
ATOM 580 C CA . LYS A 1 74 ? 5.176 -29.656 -12.688 1 94.94 74 LYS A CA 1
ATOM 581 C C . LYS A 1 74 ? 4.605 -29.016 -13.945 1 94.94 74 LYS A C 1
ATOM 583 O O . LYS A 1 74 ? 3.902 -28 -13.867 1 94.94 74 LYS A O 1
ATOM 588 N N . ASN A 1 75 ? 4.848 -29.641 -15.062 1 95.06 75 ASN A N 1
ATOM 589 C CA . ASN A 1 75 ? 4.441 -29.078 -16.344 1 95.06 75 ASN A CA 1
ATOM 590 C C . ASN A 1 75 ? 2.943 -29.266 -16.594 1 95.06 75 ASN A C 1
ATOM 592 O O . ASN A 1 75 ? 2.361 -28.578 -17.438 1 95.06 75 ASN A O 1
ATOM 596 N N . ASN A 1 76 ? 2.336 -30.156 -15.812 1 95.75 76 ASN A N 1
ATOM 597 C CA . ASN A 1 76 ? 0.942 -30.484 -16.094 1 95.75 76 ASN A CA 1
ATOM 598 C C . ASN A 1 76 ? 0.053 -30.234 -14.883 1 95.75 76 ASN A C 1
ATOM 600 O O . ASN A 1 76 ? -1.156 -30.469 -14.93 1 95.75 76 ASN A O 1
ATOM 604 N N . PHE A 1 77 ? 0.603 -29.719 -13.844 1 95.81 77 PHE A N 1
ATOM 605 C CA . PHE A 1 77 ? -0.151 -29.562 -12.609 1 95.81 77 PHE A CA 1
ATOM 606 C C . PHE A 1 77 ? -1.337 -28.625 -12.812 1 95.81 77 PHE A C 1
ATOM 608 O O . PHE A 1 77 ? -2.395 -28.812 -12.203 1 95.81 77 PHE A O 1
ATOM 615 N N . TRP A 1 78 ? -1.216 -27.641 -13.688 1 94.19 78 TRP A N 1
ATOM 616 C CA . TRP A 1 78 ? -2.277 -26.672 -13.977 1 94.19 78 TRP A CA 1
ATOM 617 C C . TRP A 1 78 ? -3.539 -27.391 -14.461 1 94.19 78 TRP A C 1
ATOM 619 O O . TRP A 1 78 ? -4.656 -26.953 -14.156 1 94.19 78 TRP A O 1
ATOM 629 N N . ARG A 1 79 ? -3.404 -28.484 -15.062 1 94.12 79 ARG A N 1
ATOM 630 C CA . ARG A 1 79 ? -4.539 -29.25 -15.562 1 94.12 79 ARG A CA 1
ATOM 631 C C . ARG A 1 79 ? -4.906 -30.375 -14.602 1 94.12 79 ARG A C 1
ATOM 633 O O . ARG A 1 79 ? -6.086 -30.609 -14.336 1 94.12 79 ARG A O 1
ATOM 640 N N . LEU A 1 80 ? -3.912 -31.031 -14.047 1 94.25 80 LEU A N 1
ATOM 641 C CA . LEU A 1 80 ? -4.113 -32.188 -13.195 1 94.25 80 LEU A CA 1
ATOM 642 C C . LEU A 1 80 ? -4.754 -31.812 -11.867 1 94.25 80 LEU A C 1
ATOM 644 O O . LEU A 1 80 ? -5.523 -32.594 -11.297 1 94.25 80 LEU A O 1
ATOM 648 N N . SER A 1 81 ? -4.473 -30.625 -11.367 1 93.12 81 SER A N 1
ATOM 649 C CA . SER A 1 81 ? -4.988 -30.172 -10.078 1 93.12 81 SER A CA 1
ATOM 650 C C . SER A 1 81 ? -6.496 -29.969 -10.125 1 93.12 81 SER A C 1
ATOM 652 O O . SER A 1 81 ? -7.148 -29.875 -9.086 1 93.12 81 SER A O 1
ATOM 654 N N . ASN A 1 82 ? -7.031 -29.875 -11.273 1 90.62 82 ASN A N 1
ATOM 655 C CA . ASN A 1 82 ? -8.469 -29.672 -11.43 1 90.62 82 ASN A CA 1
ATOM 656 C C . ASN A 1 82 ? -9.227 -31 -11.359 1 90.62 82 ASN A C 1
ATOM 658 O O . ASN A 1 82 ? -10.461 -31.016 -11.383 1 90.62 82 ASN A O 1
ATOM 662 N N . LYS A 1 83 ? -8.539 -32.062 -11.258 1 89.06 83 LYS A N 1
ATOM 663 C CA . LYS A 1 83 ? -9.125 -33.375 -11.078 1 89.06 83 LYS A CA 1
ATOM 664 C C . LYS A 1 83 ? -8.977 -33.844 -9.641 1 89.06 83 LYS A C 1
ATOM 666 O O . LYS A 1 83 ? -7.895 -34.281 -9.234 1 89.06 83 LYS A O 1
ATOM 671 N N . PRO A 1 84 ? -10.094 -33.875 -8.938 1 89.69 84 PRO A N 1
ATOM 672 C CA . PRO A 1 84 ? -10.016 -34.219 -7.52 1 89.69 84 PRO A CA 1
ATOM 673 C C . PRO A 1 84 ? -9.43 -35.625 -7.297 1 89.69 84 PRO A C 1
ATOM 675 O O . PRO A 1 84 ? -8.75 -35.844 -6.289 1 89.69 84 PRO A O 1
ATOM 678 N N . GLU A 1 85 ? -9.664 -36.531 -8.266 1 86.94 85 GLU A N 1
ATOM 679 C CA . GLU A 1 85 ? -9.18 -37.906 -8.148 1 86.94 85 GLU A CA 1
ATOM 680 C C . GLU A 1 85 ? -7.656 -37.969 -8.164 1 86.94 85 GLU A C 1
ATOM 682 O O . GLU A 1 85 ? -7.051 -38.812 -7.531 1 86.94 85 GLU A O 1
ATOM 687 N N . ILE A 1 86 ? -7.102 -37.062 -8.836 1 89.75 86 ILE A N 1
ATOM 688 C CA . ILE A 1 86 ? -5.648 -36.969 -8.906 1 89.75 86 ILE A CA 1
ATOM 689 C C . ILE A 1 86 ? -5.105 -36.156 -7.746 1 89.75 86 ILE A C 1
ATOM 691 O O . ILE A 1 86 ? -4.176 -36.562 -7.059 1 89.75 86 ILE A O 1
ATOM 695 N N . LEU A 1 87 ? -5.703 -35.031 -7.484 1 91.88 87 LEU A N 1
ATOM 696 C CA . LEU A 1 87 ? -5.223 -34.094 -6.477 1 91.88 87 LEU A CA 1
ATOM 697 C C . LEU A 1 87 ? -5.203 -34.719 -5.094 1 91.88 87 LEU A C 1
ATOM 699 O O . LEU A 1 87 ? -4.289 -34.469 -4.305 1 91.88 87 LEU A O 1
ATOM 703 N N . HIS A 1 88 ? -6.168 -35.562 -4.832 1 89.75 88 HIS A N 1
ATOM 704 C CA . HIS A 1 88 ? -6.266 -36.188 -3.52 1 89.75 88 HIS A CA 1
ATOM 705 C C . HIS A 1 88 ? -5.109 -37.156 -3.281 1 89.75 88 HIS A C 1
ATOM 707 O O . HIS A 1 88 ? -4.777 -37.469 -2.135 1 89.75 88 HIS A O 1
ATOM 713 N N . THR A 1 89 ? -4.488 -37.625 -4.375 1 88.81 89 THR A N 1
ATOM 714 C CA . THR A 1 89 ? -3.443 -38.625 -4.25 1 88.81 89 THR A CA 1
ATOM 715 C C . THR A 1 89 ? -2.072 -37.969 -4.105 1 88.81 89 THR A C 1
ATOM 717 O O . THR A 1 89 ? -1.083 -38.656 -3.818 1 88.81 89 THR A O 1
ATOM 720 N N . VAL A 1 90 ? -2.01 -36.719 -4.27 1 91.69 90 VAL A N 1
ATOM 721 C CA . VAL A 1 90 ? -0.745 -36 -4.137 1 91.69 90 VAL A CA 1
ATOM 722 C C . VAL A 1 90 ? -0.329 -35.969 -2.666 1 91.69 90 VAL A C 1
ATOM 724 O O . VAL A 1 90 ? -1.101 -35.531 -1.809 1 91.69 90 VAL A O 1
ATOM 727 N N . SER A 1 91 ? 0.856 -36.406 -2.396 1 88.75 91 SER A N 1
ATOM 728 C CA . SER A 1 91 ? 1.338 -36.406 -1.02 1 88.75 91 SER A CA 1
ATOM 729 C C . SER A 1 91 ? 1.712 -35 -0.549 1 88.75 91 SER A C 1
ATOM 731 O O . SER A 1 91 ? 1.876 -34.094 -1.363 1 88.75 91 SER A O 1
ATOM 733 N N . HIS A 1 92 ? 1.848 -34.844 0.759 1 91.38 92 HIS A N 1
ATOM 734 C CA . HIS A 1 92 ? 2.26 -33.562 1.349 1 91.38 92 HIS A CA 1
ATOM 735 C C . HIS A 1 92 ? 3.629 -33.156 0.832 1 91.38 92 HIS A C 1
ATOM 737 O O . HIS A 1 92 ? 3.814 -32 0.433 1 91.38 92 HIS A O 1
ATOM 743 N N . VAL A 1 93 ? 4.523 -34.031 0.765 1 87.38 93 VAL A N 1
ATOM 744 C CA . VAL A 1 93 ? 5.895 -33.75 0.345 1 87.38 93 VAL A CA 1
ATOM 745 C C . VAL A 1 93 ? 5.902 -33.312 -1.115 1 87.38 93 VAL A C 1
ATOM 747 O O . VAL A 1 93 ? 6.602 -32.344 -1.477 1 87.38 93 VAL A O 1
ATOM 750 N N . THR A 1 94 ? 5.113 -34.031 -1.912 1 90.75 94 THR A N 1
ATOM 751 C CA . THR A 1 94 ? 5.027 -33.688 -3.324 1 90.75 94 THR A CA 1
ATOM 752 C C . THR A 1 94 ? 4.41 -32.281 -3.496 1 90.75 94 THR A C 1
ATOM 754 O O . THR A 1 94 ? 4.875 -31.5 -4.32 1 90.75 94 THR A O 1
ATOM 757 N N . MET A 1 95 ? 3.41 -31.984 -2.664 1 93.62 95 MET A N 1
ATOM 758 C CA . MET A 1 95 ? 2.756 -30.672 -2.725 1 93.62 95 MET A CA 1
ATOM 759 C C . MET A 1 95 ? 3.729 -29.562 -2.35 1 93.62 95 MET A C 1
ATOM 761 O O . MET A 1 95 ? 3.777 -28.531 -3.016 1 93.62 95 MET A O 1
ATOM 765 N N . VAL A 1 96 ? 4.531 -29.797 -1.356 1 92.06 96 VAL A N 1
ATOM 766 C CA . VAL A 1 96 ? 5.531 -28.828 -0.936 1 92.06 96 VAL A CA 1
ATOM 767 C C . VAL A 1 96 ? 6.504 -28.547 -2.084 1 92.06 96 VAL A C 1
ATOM 769 O O . VAL A 1 96 ? 6.812 -27.391 -2.383 1 92.06 96 VAL A O 1
ATOM 772 N N . ARG A 1 97 ? 6.906 -29.594 -2.734 1 90.81 97 ARG A N 1
ATOM 773 C CA . ARG A 1 97 ? 7.875 -29.469 -3.818 1 90.81 97 ARG A CA 1
ATOM 774 C C . ARG A 1 97 ? 7.27 -28.734 -5.008 1 90.81 97 ARG A C 1
ATOM 776 O O . ARG A 1 97 ? 7.934 -27.906 -5.633 1 90.81 97 ARG A O 1
ATOM 783 N N . LEU A 1 98 ? 6.055 -29.031 -5.312 1 94.38 98 LEU A N 1
ATOM 784 C CA . LEU A 1 98 ? 5.371 -28.375 -6.422 1 94.38 98 LEU A CA 1
ATOM 785 C C . LEU A 1 98 ? 5.219 -26.875 -6.164 1 94.38 98 LEU A C 1
ATOM 787 O O . LEU A 1 98 ? 5.535 -26.062 -7.031 1 94.38 98 LEU A O 1
ATOM 791 N N . MET A 1 99 ? 4.812 -26.531 -4.945 1 94.25 99 MET A N 1
ATOM 792 C CA . MET A 1 99 ? 4.586 -25.125 -4.609 1 94.25 99 MET A CA 1
ATOM 793 C C . MET A 1 99 ? 5.906 -24.375 -4.512 1 94.25 99 MET A C 1
ATOM 795 O O . MET A 1 99 ? 5.945 -23.156 -4.727 1 94.25 99 MET A O 1
ATOM 799 N N . ALA A 1 100 ? 6.938 -25.062 -4.25 1 91.19 100 ALA A N 1
ATOM 800 C CA . ALA A 1 100 ? 8.258 -24.438 -4.129 1 91.19 100 ALA A CA 1
ATOM 801 C C . ALA A 1 100 ? 8.859 -24.172 -5.5 1 91.19 100 ALA A C 1
ATOM 803 O O . ALA A 1 100 ? 9.828 -23.406 -5.621 1 91.19 100 ALA A O 1
ATOM 804 N N . ALA A 1 101 ? 8.312 -24.812 -6.516 1 92.31 101 ALA A N 1
ATOM 805 C CA . ALA A 1 101 ? 8.82 -24.594 -7.863 1 92.31 101 ALA A CA 1
ATOM 806 C C . ALA A 1 101 ? 8.516 -23.172 -8.344 1 92.31 101 ALA A C 1
ATOM 808 O O . ALA A 1 101 ? 7.352 -22.781 -8.422 1 92.31 101 ALA A O 1
ATOM 809 N N . SER A 1 102 ? 9.539 -22.391 -8.75 1 91.44 102 SER A N 1
ATOM 810 C CA . SER A 1 102 ? 9.398 -21 -9.125 1 91.44 102 SER A CA 1
ATOM 811 C C . SER A 1 102 ? 8.773 -20.844 -10.508 1 91.44 102 SER A C 1
ATOM 813 O O . SER A 1 102 ? 8.164 -19.812 -10.812 1 91.44 102 SER A O 1
ATOM 815 N N . ASP A 1 103 ? 8.844 -21.922 -11.32 1 94.06 103 ASP A N 1
ATOM 816 C CA . ASP A 1 103 ? 8.352 -21.844 -12.688 1 94.06 103 ASP A CA 1
ATOM 817 C C . ASP A 1 103 ? 7.121 -22.734 -12.891 1 94.06 103 ASP A C 1
ATOM 819 O O . ASP A 1 103 ? 6.93 -23.297 -13.961 1 94.06 103 ASP A O 1
ATOM 823 N N . LEU A 1 104 ? 6.379 -22.906 -11.812 1 96.06 104 LEU A N 1
ATOM 824 C CA . LEU A 1 104 ? 5.145 -23.688 -11.906 1 96.06 104 LEU A CA 1
ATOM 825 C C . LEU A 1 104 ? 4.137 -23 -12.82 1 96.06 104 LEU A C 1
ATOM 827 O O . LEU A 1 104 ? 3.947 -21.781 -12.742 1 96.06 104 LEU A O 1
ATOM 831 N N . LEU A 1 105 ? 3.508 -23.781 -13.695 1 97.06 105 LEU A N 1
ATOM 832 C CA . LEU A 1 105 ? 2.535 -23.25 -14.633 1 97.06 105 LEU A CA 1
ATOM 833 C C . LEU A 1 105 ? 1.157 -23.141 -13.992 1 97.06 105 LEU A C 1
ATOM 835 O O . LEU A 1 105 ? 0.739 -24.031 -13.258 1 97.06 105 LEU A O 1
ATOM 839 N N . VAL A 1 106 ? 0.546 -21.953 -14.273 1 95.5 106 VAL A N 1
ATOM 840 C CA . VAL A 1 106 ? -0.77 -21.719 -13.695 1 95.5 106 VAL A CA 1
ATOM 841 C C . VAL A 1 106 ? -1.754 -21.312 -14.789 1 95.5 106 VAL A C 1
ATOM 843 O O . VAL A 1 106 ? -1.352 -21.031 -15.922 1 95.5 106 VAL A O 1
ATOM 846 N N . VAL A 1 107 ? -3.07 -21.281 -14.578 1 92.19 107 VAL A N 1
ATOM 847 C CA . VAL A 1 107 ? -4.066 -20.922 -15.586 1 92.19 107 VAL A CA 1
ATOM 848 C C . VAL A 1 107 ? -4.473 -19.469 -15.422 1 92.19 107 VAL A C 1
ATOM 850 O O . VAL A 1 107 ? -4.613 -18.734 -16.406 1 92.19 107 VAL A O 1
ATOM 853 N N . GLU A 1 108 ? -4.785 -18.875 -14.234 1 93.94 108 GLU A N 1
ATOM 854 C CA . GLU A 1 108 ? -5.16 -17.469 -14.062 1 93.94 108 GLU A CA 1
ATOM 855 C C . GLU A 1 108 ? -4.07 -16.688 -13.336 1 93.94 108 GLU A C 1
ATOM 857 O O . GLU A 1 108 ? -3.604 -15.664 -13.82 1 93.94 108 GLU A O 1
ATOM 862 N N . GLY A 1 109 ? -3.701 -17.219 -12.289 1 95.94 109 GLY A N 1
ATOM 863 C CA . GLY A 1 109 ? -2.664 -16.531 -11.531 1 95.94 109 GLY A CA 1
ATOM 864 C C . GLY A 1 109 ? -2.391 -17.172 -10.188 1 95.94 109 GLY A C 1
ATOM 865 O O . GLY A 1 109 ? -2.713 -18.344 -9.969 1 95.94 109 GLY A O 1
ATOM 866 N N . GLU A 1 110 ? -1.783 -16.453 -9.344 1 95.88 110 GLU A N 1
ATOM 867 C CA . GLU A 1 110 ? -1.347 -16.922 -8.031 1 95.88 110 GLU A CA 1
ATOM 868 C C . GLU A 1 110 ? -2.535 -17.359 -7.18 1 95.88 110 GLU A C 1
ATOM 870 O O . GLU A 1 110 ? -2.428 -18.281 -6.379 1 95.88 110 GLU A O 1
ATOM 875 N N . LEU A 1 111 ? -3.643 -16.656 -7.355 1 95.94 111 LEU A N 1
ATOM 876 C CA . LEU A 1 111 ? -4.84 -17 -6.602 1 95.94 111 LEU A CA 1
ATOM 877 C C . LEU A 1 111 ? -5.277 -18.438 -6.906 1 95.94 111 LEU A C 1
ATOM 879 O O . LEU A 1 111 ? -5.785 -19.141 -6.023 1 95.94 111 LEU A O 1
ATOM 883 N N . ASP A 1 112 ? -5.133 -18.922 -8.094 1 94.88 112 ASP A N 1
ATOM 884 C CA . ASP A 1 112 ? -5.484 -20.281 -8.477 1 94.88 112 ASP A CA 1
ATOM 885 C C . ASP A 1 112 ? -4.648 -21.297 -7.707 1 94.88 112 ASP A C 1
ATOM 887 O O . ASP A 1 112 ? -5.145 -22.359 -7.336 1 94.88 112 ASP A O 1
ATOM 891 N N . LEU A 1 113 ? -3.387 -20.984 -7.59 1 95.5 113 LEU A N 1
ATOM 892 C CA . LEU A 1 113 ? -2.521 -21.875 -6.816 1 95.5 113 LEU A CA 1
ATOM 893 C C . LEU A 1 113 ? -2.982 -21.953 -5.363 1 95.5 113 LEU A C 1
ATOM 895 O O . LEU A 1 113 ? -3.033 -23.031 -4.781 1 95.5 113 LEU A O 1
ATOM 899 N N . TYR A 1 114 ? -3.324 -20.812 -4.805 1 96.69 114 TYR A N 1
ATOM 900 C CA . TYR A 1 114 ? -3.828 -20.734 -3.439 1 96.69 114 TYR A CA 1
ATOM 901 C C . TYR A 1 114 ? -5.098 -21.578 -3.287 1 96.69 114 TYR A C 1
ATOM 903 O O . TYR A 1 114 ? -5.242 -22.328 -2.32 1 96.69 114 TYR A O 1
ATOM 911 N N . GLU A 1 115 ? -5.973 -21.469 -4.219 1 95.56 115 GLU A N 1
ATOM 912 C CA . GLU A 1 115 ? -7.223 -22.219 -4.195 1 95.56 115 GLU A CA 1
ATOM 913 C C . GLU A 1 115 ? -6.965 -23.719 -4.34 1 95.56 115 GLU A C 1
ATOM 915 O O . GLU A 1 115 ? -7.684 -24.531 -3.76 1 95.56 115 GLU A O 1
ATOM 920 N N . THR A 1 116 ? -6.035 -24.047 -5.129 1 96.06 116 THR A N 1
ATOM 921 C CA . THR A 1 116 ? -5.656 -25.438 -5.289 1 96.06 116 THR A CA 1
ATOM 922 C C . THR A 1 116 ? -5.18 -26.031 -3.965 1 96.06 116 THR A C 1
ATOM 924 O O . THR A 1 116 ? -5.527 -27.156 -3.621 1 96.06 116 THR A O 1
ATOM 927 N N . ILE A 1 117 ? -4.395 -25.266 -3.229 1 96.81 117 ILE A N 1
ATOM 928 C CA . ILE A 1 117 ? -3.918 -25.703 -1.92 1 96.81 117 ILE A CA 1
ATOM 929 C C . ILE A 1 117 ? -5.105 -25.938 -0.988 1 96.81 117 ILE A C 1
ATOM 931 O O . ILE A 1 117 ? -5.176 -26.953 -0.292 1 96.81 117 ILE A O 1
ATOM 935 N N . LYS A 1 118 ? -6.012 -25.016 -1.013 1 95.19 118 LYS A N 1
ATOM 936 C CA . LYS A 1 118 ? -7.211 -25.125 -0.188 1 95.19 118 LYS A CA 1
ATOM 937 C C . LYS A 1 118 ? -7.996 -26.391 -0.529 1 95.19 118 LYS A C 1
ATOM 939 O O . LYS A 1 118 ? -8.453 -27.094 0.366 1 95.19 118 LYS A O 1
ATOM 944 N N . LYS A 1 119 ? -8.164 -26.578 -1.765 1 94.44 119 LYS A N 1
ATOM 945 C CA . LYS A 1 119 ? -8.875 -27.766 -2.238 1 94.44 119 LYS A CA 1
ATOM 946 C C . LYS A 1 119 ? -8.156 -29.031 -1.807 1 94.44 119 LYS A C 1
ATOM 948 O O . LYS A 1 119 ? -8.797 -30 -1.367 1 94.44 119 LYS A O 1
ATOM 953 N N . TRP A 1 120 ? -6.875 -29.047 -1.989 1 95.25 120 TRP A N 1
ATOM 954 C CA . TRP A 1 120 ? -6.062 -30.188 -1.609 1 95.25 120 TRP A CA 1
ATOM 955 C C . TRP A 1 120 ? -6.199 -30.484 -0.12 1 95.25 120 TRP A C 1
ATOM 957 O O . TRP A 1 120 ? -6.402 -31.641 0.274 1 95.25 120 TRP A O 1
ATOM 967 N N . ILE A 1 121 ? -6.145 -29.453 0.708 1 95 121 ILE A N 1
ATOM 968 C CA . ILE A 1 121 ? -6.262 -29.609 2.154 1 95 121 ILE A CA 1
ATOM 969 C C . ILE A 1 121 ? -7.625 -30.203 2.5 1 95 121 ILE A C 1
ATOM 971 O O . ILE A 1 121 ? -7.723 -31.109 3.318 1 95 121 ILE A O 1
ATOM 975 N N . PHE A 1 122 ? -8.617 -29.688 1.886 1 94.06 122 PHE A N 1
ATOM 976 C CA . PHE A 1 122 ? -9.969 -30.172 2.096 1 94.06 122 PHE A CA 1
ATOM 977 C C . PHE A 1 122 ? -10.07 -31.656 1.73 1 94.06 122 PHE A C 1
ATOM 979 O O . PHE A 1 122 ? -10.625 -32.438 2.486 1 94.06 122 PHE A O 1
ATOM 986 N N . LEU A 1 123 ? -9.445 -32.031 0.617 1 91.81 123 LEU A N 1
ATOM 987 C CA . LEU A 1 123 ? -9.516 -33.406 0.131 1 91.81 123 LEU A CA 1
ATOM 988 C C . LEU A 1 123 ? -8.758 -34.344 1.058 1 91.81 123 LEU A C 1
ATOM 990 O O . LEU A 1 123 ? -9.07 -35.531 1.14 1 91.81 123 LEU A O 1
ATOM 994 N N . GLN A 1 124 ? -7.777 -33.781 1.729 1 89.44 124 GLN A N 1
ATOM 995 C CA . GLN A 1 124 ? -7.039 -34.594 2.691 1 89.44 124 GLN A CA 1
ATOM 996 C C . GLN A 1 124 ? -7.859 -34.844 3.955 1 89.44 124 GLN A C 1
ATOM 998 O O . GLN A 1 124 ? -7.633 -35.812 4.676 1 89.44 124 GLN A O 1
ATOM 1003 N N . ALA A 1 125 ? -8.719 -33.906 4.203 1 86.75 125 ALA A N 1
ATOM 1004 C CA . ALA A 1 125 ? -9.477 -33.969 5.449 1 86.75 125 ALA A CA 1
ATOM 1005 C C . ALA A 1 125 ? -10.727 -34.812 5.293 1 86.75 125 ALA A C 1
ATOM 1007 O O . ALA A 1 125 ? -11.25 -35.344 6.277 1 86.75 125 ALA A O 1
ATOM 1008 N N . VAL A 1 126 ? -11.211 -34.938 4.066 1 82.12 126 VAL A N 1
ATOM 1009 C CA . VAL A 1 126 ? -12.453 -35.688 3.865 1 82.12 126 VAL A CA 1
ATOM 1010 C C . VAL A 1 126 ? -12.148 -37.062 3.314 1 82.12 126 VAL A C 1
ATOM 1012 O O . VAL A 1 126 ? -11.25 -37.219 2.482 1 82.12 126 VAL A O 1
ATOM 1015 N N . PRO A 1 127 ? -12.789 -37.969 3.857 1 68.06 127 PRO A N 1
ATOM 1016 C CA . PRO A 1 127 ? -12.484 -39.375 3.537 1 68.06 127 PRO A CA 1
ATOM 1017 C C . PRO A 1 127 ? -12.992 -39.781 2.156 1 68.06 127 PRO A C 1
ATOM 1019 O O . PRO A 1 127 ? -12.742 -40.906 1.714 1 68.06 127 PRO A O 1
ATOM 1022 N N . TYR A 1 128 ? -13.781 -38.969 1.517 1 68.94 128 TYR A N 1
ATOM 1023 C CA . TYR A 1 128 ? -14.344 -39.375 0.24 1 68.94 128 TYR A CA 1
ATOM 1024 C C . TYR A 1 128 ? -14.055 -38.375 -0.85 1 68.94 128 TYR A C 1
ATOM 1026 O O . TYR A 1 128 ? -13.766 -37.188 -0.558 1 68.94 128 TYR A O 1
ATOM 1034 N N . VAL A 1 129 ? -13.953 -39 -1.988 1 65.81 129 VAL A N 1
ATOM 1035 C CA . VAL A 1 129 ? -13.742 -38.094 -3.115 1 65.81 129 VAL A CA 1
ATOM 1036 C C . VAL A 1 129 ? -15.047 -37.375 -3.459 1 65.81 129 VAL A C 1
ATOM 1038 O O . VAL A 1 129 ? -16.047 -38 -3.77 1 65.81 129 VAL A O 1
ATOM 1041 N N . VAL A 1 130 ? -15.016 -36.094 -3.262 1 70.88 130 VAL A N 1
ATOM 1042 C CA . VAL A 1 130 ? -16.188 -35.281 -3.479 1 70.88 130 VAL A CA 1
ATOM 1043 C C . VAL A 1 130 ? -16.375 -35 -4.973 1 70.88 130 VAL A C 1
ATOM 1045 O O . VAL A 1 130 ? -15.383 -34.844 -5.699 1 70.88 130 VAL A O 1
ATOM 1048 N N . ASP A 1 131 ? -17.562 -35.188 -5.336 1 76.56 131 ASP A N 1
ATOM 1049 C CA . ASP A 1 131 ? -17.906 -34.812 -6.711 1 76.56 131 ASP A CA 1
ATOM 1050 C C . ASP A 1 131 ? -17.547 -33.375 -7.012 1 76.56 131 ASP A C 1
ATOM 1052 O O . ASP A 1 131 ? -17.766 -32.5 -6.176 1 76.56 131 ASP A O 1
ATOM 1056 N N . ASN A 1 132 ? -17.078 -33.156 -8.117 1 74.38 132 ASN A N 1
ATOM 1057 C CA . ASN A 1 132 ? -16.625 -31.828 -8.539 1 74.38 132 ASN A CA 1
ATOM 1058 C C . ASN A 1 132 ? -17.75 -30.797 -8.453 1 74.38 132 ASN A C 1
ATOM 1060 O O . ASN A 1 132 ? -17.5 -29.641 -8.117 1 74.38 132 ASN A O 1
ATOM 1064 N N . ASN A 1 133 ? -18.922 -31.266 -8.68 1 79.31 133 ASN A N 1
ATOM 1065 C CA . ASN A 1 133 ? -20.062 -30.359 -8.695 1 79.31 133 ASN A CA 1
ATOM 1066 C C . ASN A 1 133 ? -20.406 -29.859 -7.297 1 79.31 133 ASN A C 1
ATOM 1068 O O . ASN A 1 133 ? -21.016 -28.797 -7.145 1 79.31 133 ASN A O 1
ATOM 1072 N N . LYS A 1 134 ? -19.984 -30.656 -6.328 1 85.06 134 LYS A N 1
ATOM 1073 C CA . LYS A 1 134 ? -20.328 -30.297 -4.953 1 85.06 134 LYS A CA 1
ATOM 1074 C C . LYS A 1 134 ? -19.109 -29.781 -4.203 1 85.06 134 LYS A C 1
ATOM 1076 O O . LYS A 1 134 ? -19.203 -29.422 -3.025 1 85.06 134 LYS A O 1
ATOM 1081 N N . MET A 1 135 ? -18.016 -29.766 -4.906 1 87.56 135 MET A N 1
ATOM 1082 C CA . MET A 1 135 ? -16.734 -29.438 -4.281 1 87.56 135 MET A CA 1
ATOM 1083 C C . MET A 1 135 ? -16.781 -28.062 -3.631 1 87.56 135 MET A C 1
ATOM 1085 O O . MET A 1 135 ? -16.391 -27.906 -2.473 1 87.56 135 MET A O 1
ATOM 1089 N N . ARG A 1 136 ? -17.266 -27.141 -4.363 1 87.62 136 ARG A N 1
ATOM 1090 C CA . ARG A 1 136 ? -17.281 -25.766 -3.891 1 87.62 136 ARG A CA 1
ATOM 1091 C C . ARG A 1 136 ? -18.109 -25.625 -2.621 1 87.62 136 ARG A C 1
ATOM 1093 O O . ARG A 1 136 ? -17.672 -25.031 -1.637 1 87.62 136 ARG A O 1
ATOM 1100 N N . THR A 1 137 ? -19.25 -26.188 -2.67 1 90.62 137 THR A N 1
ATOM 1101 C CA . THR A 1 137 ? -20.156 -26.094 -1.542 1 90.62 137 THR A CA 1
ATOM 1102 C C . THR A 1 137 ? -19.609 -26.828 -0.327 1 90.62 137 THR A C 1
ATOM 1104 O O . THR A 1 137 ? -19.703 -26.328 0.8 1 90.62 137 THR A O 1
ATOM 1107 N N . GLU A 1 138 ? -19.109 -27.969 -0.542 1 90.56 138 GLU A N 1
ATOM 1108 C CA . GLU A 1 138 ? -18.562 -28.766 0.553 1 90.56 138 GLU A CA 1
ATOM 1109 C C . GLU A 1 138 ? -17.328 -28.094 1.163 1 90.56 138 GLU A C 1
ATOM 1111 O O . GLU A 1 138 ? -17.125 -28.156 2.379 1 90.56 138 GLU A O 1
ATOM 1116 N N . MET A 1 139 ? -16.594 -27.594 0.284 1 91.88 139 MET A N 1
ATOM 1117 C CA . MET A 1 139 ? -15.414 -26.875 0.77 1 91.88 139 MET A CA 1
ATOM 1118 C C . MET A 1 139 ? -15.82 -25.703 1.647 1 91.88 139 MET A C 1
ATOM 1120 O O . MET A 1 139 ? -15.219 -25.469 2.701 1 91.88 139 MET A O 1
ATOM 1124 N N . GLU A 1 140 ? -16.734 -24.953 1.202 1 91.25 140 GLU A N 1
ATOM 1125 C CA . GLU A 1 140 ? -17.219 -23.797 1.958 1 91.25 140 GLU A CA 1
ATOM 1126 C C . GLU A 1 140 ? -17.75 -24.219 3.328 1 91.25 140 GLU A C 1
ATOM 1128 O O . GLU A 1 140 ? -17.484 -23.547 4.328 1 91.25 140 GLU A O 1
ATOM 1133 N N . LYS A 1 141 ? -18.469 -25.266 3.342 1 90.75 141 LYS A N 1
ATOM 1134 C CA . LYS A 1 141 ? -18.984 -25.797 4.602 1 90.75 141 LYS A CA 1
ATOM 1135 C C . LYS A 1 141 ? -17.844 -26.188 5.539 1 90.75 141 LYS A C 1
ATOM 1137 O O . LYS A 1 141 ? -17.891 -25.891 6.734 1 90.75 141 LYS A O 1
ATOM 1142 N N . TYR A 1 142 ? -16.938 -26.812 4.949 1 91.69 142 TYR A N 1
ATOM 1143 C CA . TYR A 1 142 ? -15.797 -27.281 5.734 1 91.69 142 TYR A CA 1
ATOM 1144 C C . TYR A 1 142 ? -15.047 -26.109 6.363 1 91.69 142 TYR A C 1
ATOM 1146 O O . TYR A 1 142 ? -14.836 -26.078 7.574 1 91.69 142 TYR A O 1
ATOM 1154 N N . TYR A 1 143 ? -14.695 -25.141 5.625 1 91.88 143 TYR A N 1
ATOM 1155 C CA . TYR A 1 143 ? -13.867 -24.047 6.113 1 91.88 143 TYR A CA 1
ATOM 1156 C C . TYR A 1 143 ? -14.672 -23.125 7.012 1 91.88 143 TYR A C 1
ATOM 1158 O O . TYR A 1 143 ? -14.125 -22.5 7.93 1 91.88 143 TYR A O 1
ATOM 1166 N N . SER A 1 144 ? -15.883 -23.016 6.77 1 90.62 144 SER A N 1
ATOM 1167 C CA . SER A 1 144 ? -16.734 -22.188 7.605 1 90.62 144 SER A CA 1
ATOM 1168 C C . SER A 1 144 ? -16.984 -22.828 8.969 1 90.62 144 SER A C 1
ATOM 1170 O O . SER A 1 144 ? -17.281 -22.141 9.938 1 90.62 144 SER A O 1
ATOM 1172 N N . SER A 1 145 ? -16.859 -24.062 9.055 1 91.19 145 SER A N 1
ATOM 1173 C CA . SER A 1 145 ? -17.141 -24.797 10.281 1 91.19 145 SER A CA 1
ATOM 1174 C C . SER A 1 145 ? -15.938 -24.781 11.219 1 91.19 145 SER A C 1
ATOM 1176 O O . SER A 1 145 ? -16.062 -25.141 12.391 1 91.19 145 SER A O 1
ATOM 1178 N N . LEU A 1 146 ? -14.875 -24.359 10.742 1 90.88 146 LEU A N 1
ATOM 1179 C CA . LEU A 1 146 ? -13.648 -24.391 11.539 1 90.88 146 LEU A CA 1
ATOM 1180 C C . LEU A 1 146 ? -13.695 -23.359 12.656 1 90.88 146 LEU A C 1
ATOM 1182 O O . LEU A 1 146 ? -14.148 -22.234 12.445 1 90.88 146 LEU A O 1
ATOM 1186 N N . THR A 1 147 ? -13.289 -23.703 13.797 1 89.81 147 THR A N 1
ATOM 1187 C CA . THR A 1 147 ? -13.125 -22.781 14.914 1 89.81 147 THR A CA 1
ATOM 1188 C C . THR A 1 147 ? -11.844 -21.969 14.766 1 89.81 147 THR A C 1
ATOM 1190 O O . THR A 1 147 ? -11 -22.281 13.914 1 89.81 147 THR A O 1
ATOM 1193 N N . ASP A 1 148 ? -11.648 -20.984 15.57 1 83.19 148 ASP A N 1
ATOM 1194 C CA . ASP A 1 148 ? -10.453 -20.141 15.508 1 83.19 148 ASP A CA 1
ATOM 1195 C C . ASP A 1 148 ? -9.195 -20.969 15.82 1 83.19 148 ASP A C 1
ATOM 1197 O O . ASP A 1 148 ? -8.141 -20.75 15.219 1 83.19 148 ASP A O 1
ATOM 1201 N N . ARG A 1 149 ? -9.391 -21.844 16.766 1 84.25 149 ARG A N 1
ATOM 1202 C CA . ARG A 1 149 ? -8.273 -22.719 17.125 1 84.25 149 ARG A CA 1
ATOM 1203 C C . ARG A 1 149 ? -7.902 -23.641 15.953 1 84.25 149 ARG A C 1
ATOM 1205 O O . ARG A 1 149 ? -6.719 -23.844 15.68 1 84.25 149 ARG A O 1
ATOM 1212 N N . ASP A 1 150 ? -8.938 -24.141 15.281 1 87.5 150 ASP A N 1
ATOM 1213 C CA . ASP A 1 150 ? -8.719 -25 14.125 1 87.5 150 ASP A CA 1
ATOM 1214 C C . ASP A 1 150 ? -8.062 -24.234 12.984 1 87.5 150 ASP A C 1
ATOM 1216 O O . ASP A 1 150 ? -7.195 -24.766 12.289 1 87.5 150 ASP A O 1
ATOM 1220 N N . ARG A 1 151 ? -8.461 -23.109 12.875 1 90.12 151 ARG A N 1
ATOM 1221 C CA . ARG A 1 151 ? -7.934 -22.25 11.812 1 90.12 151 ARG A CA 1
ATOM 1222 C C . ARG A 1 151 ? -6.445 -21.969 12.023 1 90.12 151 ARG A C 1
ATOM 1224 O O . ARG A 1 151 ? -5.652 -22.062 11.086 1 90.12 151 ARG A O 1
ATOM 1231 N N . ASP A 1 152 ? -6.105 -21.656 13.227 1 84.62 152 ASP A N 1
ATOM 1232 C CA . ASP A 1 152 ? -4.703 -21.406 13.562 1 84.62 152 ASP A CA 1
ATOM 1233 C C . ASP A 1 152 ? -3.861 -22.656 13.359 1 84.62 152 ASP A C 1
ATOM 1235 O O . ASP A 1 152 ? -2.729 -22.578 12.875 1 84.62 152 ASP A O 1
ATOM 1239 N N . ALA A 1 153 ? -4.453 -23.766 13.742 1 84.88 153 ALA A N 1
ATOM 1240 C CA . ALA A 1 153 ? -3.754 -25.031 13.594 1 84.88 153 ALA A CA 1
ATOM 1241 C C . ALA A 1 153 ? -3.531 -25.359 12.117 1 84.88 153 ALA A C 1
ATOM 1243 O O . ALA A 1 153 ? -2.467 -25.859 11.742 1 84.88 153 ALA A O 1
ATOM 1244 N N . LEU A 1 154 ? -4.52 -25.141 11.383 1 90.94 154 LEU A N 1
ATOM 1245 C CA . LEU A 1 154 ? -4.438 -25.406 9.953 1 90.94 154 LEU A CA 1
ATOM 1246 C C . LEU A 1 154 ? -3.352 -24.547 9.305 1 90.94 154 LEU A C 1
ATOM 1248 O O . LEU A 1 154 ? -2.58 -25.047 8.477 1 90.94 154 LEU A O 1
ATOM 1252 N N . CYS A 1 155 ? -3.299 -23.266 9.672 1 91.81 155 CYS A N 1
ATOM 1253 C CA . CYS A 1 155 ? -2.295 -22.344 9.148 1 91.81 155 CYS A CA 1
ATOM 1254 C C . CYS A 1 155 ? -0.887 -22.844 9.445 1 91.81 155 CYS A C 1
ATOM 1256 O O . CYS A 1 155 ? -0.029 -22.859 8.562 1 91.81 155 CYS A O 1
ATOM 1258 N N . ARG A 1 156 ? -0.696 -23.328 10.602 1 86.94 156 ARG A N 1
ATOM 1259 C CA . ARG A 1 156 ? 0.625 -23.781 11.023 1 86.94 156 ARG A CA 1
ATOM 1260 C C . ARG A 1 156 ? 0.986 -25.109 10.375 1 86.94 156 ARG A C 1
ATOM 1262 O O . ARG A 1 156 ? 2.129 -25.312 9.961 1 86.94 156 ARG A O 1
ATOM 1269 N N . ALA A 1 157 ? 0.026 -25.953 10.266 1 89 157 ALA A N 1
ATOM 1270 C CA . ALA A 1 157 ? 0.245 -27.312 9.75 1 89 157 ALA A CA 1
ATOM 1271 C C . ALA A 1 157 ? 0.676 -27.266 8.289 1 89 157 ALA A C 1
ATOM 1273 O O . ALA A 1 157 ? 1.47 -28.109 7.848 1 89 157 ALA A O 1
ATOM 1274 N N . PHE A 1 158 ? 0.161 -26.281 7.605 1 93.06 158 PHE A N 1
ATOM 1275 C CA . PHE A 1 158 ? 0.417 -26.297 6.172 1 93.06 158 PHE A CA 1
ATOM 1276 C C . PHE A 1 158 ? 1.236 -25.078 5.754 1 93.06 158 PHE A C 1
ATOM 1278 O O . PHE A 1 158 ? 1.251 -24.703 4.578 1 93.06 158 PHE A O 1
ATOM 1285 N N . ALA A 1 159 ? 1.905 -24.438 6.695 1 91.56 159 ALA A N 1
ATOM 1286 C CA . ALA A 1 159 ? 2.732 -23.266 6.445 1 91.56 159 ALA A CA 1
ATOM 1287 C C . ALA A 1 159 ? 3.855 -23.578 5.461 1 91.56 159 ALA A C 1
ATOM 1289 O O . ALA A 1 159 ? 4.277 -22.719 4.688 1 91.56 159 ALA A O 1
ATOM 1290 N N . ASP A 1 160 ? 4.301 -24.828 5.477 1 90.38 160 ASP A N 1
ATOM 1291 C CA . ASP A 1 160 ? 5.402 -25.219 4.602 1 90.38 160 ASP A CA 1
ATOM 1292 C C . ASP A 1 160 ? 4.957 -25.266 3.143 1 90.38 160 ASP A C 1
ATOM 1294 O O . ASP A 1 160 ? 5.789 -25.25 2.232 1 90.38 160 ASP A O 1
ATOM 1298 N N . ILE A 1 161 ? 3.668 -25.297 2.902 1 93.94 161 ILE A N 1
ATOM 1299 C CA . ILE A 1 161 ? 3.115 -25.266 1.554 1 93.94 161 ILE A CA 1
ATOM 1300 C C . ILE A 1 161 ? 2.711 -23.828 1.199 1 93.94 161 ILE A C 1
ATOM 1302 O O . ILE A 1 161 ? 3.16 -23.281 0.189 1 93.94 161 ILE A O 1
ATOM 1306 N N . THR A 1 162 ? 1.936 -23.172 2.113 1 95.31 162 THR A N 1
ATOM 1307 C CA . THR A 1 162 ? 1.325 -21.875 1.833 1 95.31 162 THR A CA 1
ATOM 1308 C C . THR A 1 162 ? 2.385 -20.781 1.78 1 95.31 162 THR A C 1
ATOM 1310 O O . THR A 1 162 ? 2.18 -19.75 1.145 1 95.31 162 THR A O 1
ATOM 1313 N N . CYS A 1 163 ? 3.549 -21.016 2.359 1 93.19 163 CYS A N 1
ATOM 1314 C CA . CYS A 1 163 ? 4.594 -19.984 2.41 1 93.19 163 CYS A CA 1
ATOM 1315 C C . CYS A 1 163 ? 5.234 -19.797 1.041 1 93.19 163 CYS A C 1
ATOM 1317 O O . CYS A 1 163 ? 5.961 -18.828 0.821 1 93.19 163 CYS A O 1
ATOM 1319 N N . ASN A 1 164 ? 4.914 -20.672 0.105 1 92.19 164 ASN A N 1
ATOM 1320 C CA . ASN A 1 164 ? 5.488 -20.578 -1.232 1 92.19 164 ASN A CA 1
ATOM 1321 C C . ASN A 1 164 ? 4.598 -19.781 -2.172 1 92.19 164 ASN A C 1
ATOM 1323 O O . ASN A 1 164 ? 4.977 -19.5 -3.311 1 92.19 164 ASN A O 1
ATOM 1327 N N . ILE A 1 165 ? 3.434 -19.375 -1.673 1 95.69 165 ILE A N 1
ATOM 1328 C CA . ILE A 1 165 ? 2.51 -18.578 -2.475 1 95.69 165 ILE A CA 1
ATOM 1329 C C . ILE A 1 165 ? 2.961 -17.125 -2.484 1 95.69 165 ILE A C 1
ATOM 1331 O O . ILE A 1 165 ? 3.297 -16.562 -1.438 1 95.69 165 ILE A O 1
ATOM 1335 N N . ARG A 1 166 ? 3.008 -16.578 -3.654 1 95.25 166 ARG A N 1
ATOM 1336 C CA . ARG A 1 166 ? 3.355 -15.164 -3.787 1 95.25 166 ARG A CA 1
ATOM 1337 C C . ARG A 1 166 ? 2.154 -14.273 -3.484 1 95.25 166 ARG A C 1
ATOM 1339 O O . ARG A 1 166 ? 1.535 -13.727 -4.398 1 95.25 166 ARG A O 1
ATOM 1346 N N . VAL A 1 167 ? 1.952 -14.008 -2.27 1 96.38 167 VAL A N 1
ATOM 1347 C CA . VAL A 1 167 ? 0.773 -13.297 -1.786 1 96.38 167 VAL A CA 1
ATOM 1348 C C . VAL A 1 167 ? 0.727 -11.898 -2.396 1 96.38 167 VAL A C 1
ATOM 1350 O O . VAL A 1 167 ? -0.354 -11.367 -2.66 1 96.38 167 VAL A O 1
ATOM 1353 N N . GLY A 1 168 ? 1.922 -11.344 -2.645 1 95.81 168 GLY A N 1
ATOM 1354 C CA . GLY A 1 168 ? 2.004 -10.023 -3.246 1 95.81 168 GLY A CA 1
ATOM 1355 C C . GLY A 1 168 ? 1.305 -9.93 -4.59 1 95.81 168 GLY A C 1
ATOM 1356 O O . GLY A 1 168 ? 0.854 -8.859 -4.988 1 95.81 168 GLY A O 1
ATOM 1357 N N . HIS A 1 169 ? 1.183 -11.055 -5.258 1 96.12 169 HIS A N 1
ATOM 1358 C CA . HIS A 1 169 ? 0.559 -11.094 -6.578 1 96.12 169 HIS A CA 1
ATOM 1359 C C . HIS A 1 169 ? -0.938 -11.359 -6.473 1 96.12 169 HIS A C 1
ATOM 1361 O O . HIS A 1 169 ? -1.663 -11.25 -7.465 1 96.12 169 HIS A O 1
ATOM 1367 N N . ILE A 1 170 ? -1.413 -11.68 -5.316 1 96.69 170 ILE A N 1
ATOM 1368 C CA . ILE A 1 170 ? -2.828 -11.953 -5.098 1 96.69 170 ILE A CA 1
ATOM 1369 C C . ILE A 1 170 ? -3.539 -10.68 -4.641 1 96.69 170 ILE A C 1
ATOM 1371 O O . ILE A 1 170 ? -4.707 -10.461 -4.973 1 96.69 170 ILE A O 1
ATOM 1375 N N . VAL A 1 171 ? -2.83 -9.812 -3.885 1 97.44 171 VAL A N 1
ATOM 1376 C CA . VAL A 1 171 ? -3.447 -8.664 -3.232 1 97.44 171 VAL A CA 1
ATOM 1377 C C . VAL A 1 171 ? -3.486 -7.48 -4.195 1 97.44 171 VAL A C 1
ATOM 1379 O O . VAL A 1 171 ? -3.088 -6.371 -3.842 1 97.44 171 VAL A O 1
ATOM 1382 N N . SER A 1 172 ? -3.99 -7.758 -5.355 1 96.44 172 SER A N 1
ATOM 1383 C CA . SER A 1 172 ? -4.008 -6.746 -6.406 1 96.44 172 SER A CA 1
ATOM 1384 C C . SER A 1 172 ? -5.418 -6.211 -6.633 1 96.44 172 SER A C 1
ATOM 1386 O O . SER A 1 172 ? -5.645 -5.414 -7.547 1 96.44 172 SER A O 1
ATOM 1388 N N . SER A 1 173 ? -6.398 -6.68 -5.844 1 97 173 SER A N 1
ATOM 1389 C CA . SER A 1 173 ? -7.773 -6.199 -5.898 1 97 173 SER A CA 1
ATOM 1390 C C . SER A 1 173 ? -8.43 -6.234 -4.52 1 97 173 SER A C 1
ATOM 1392 O O . SER A 1 173 ? -7.988 -6.977 -3.639 1 97 173 SER A O 1
ATOM 1394 N N . VAL A 1 174 ? -9.484 -5.402 -4.363 1 96.5 174 VAL A N 1
ATOM 1395 C CA . VAL A 1 174 ? -10.203 -5.352 -3.098 1 96.5 174 VAL A CA 1
ATOM 1396 C C . VAL A 1 174 ? -10.836 -6.711 -2.807 1 96.5 174 VAL A C 1
ATOM 1398 O O . VAL A 1 174 ? -10.773 -7.199 -1.676 1 96.5 174 VAL A O 1
ATOM 1401 N N . LYS A 1 175 ? -11.328 -7.324 -3.777 1 96.62 175 LYS A N 1
ATOM 1402 C CA . LYS A 1 175 ? -12 -8.609 -3.625 1 96.62 175 LYS A CA 1
ATOM 1403 C C . LYS A 1 175 ? -11.023 -9.688 -3.152 1 96.62 175 LYS A C 1
ATOM 1405 O O . LYS A 1 175 ? -11.32 -10.43 -2.209 1 96.62 175 LYS A O 1
ATOM 1410 N N . THR A 1 176 ? -9.922 -9.82 -3.832 1 97.12 176 THR A N 1
ATOM 1411 C CA . THR A 1 176 ? -8.969 -10.867 -3.49 1 97.12 176 THR A CA 1
ATOM 1412 C C . THR A 1 176 ? -8.414 -10.656 -2.084 1 97.12 176 THR A C 1
ATOM 1414 O O . THR A 1 176 ? -8.172 -11.625 -1.356 1 97.12 176 THR A O 1
ATOM 1417 N N . ILE A 1 177 ? -8.188 -9.383 -1.677 1 97.75 177 ILE A N 1
ATOM 1418 C CA . ILE A 1 177 ? -7.715 -9.086 -0.329 1 97.75 177 ILE A CA 1
ATOM 1419 C C . ILE A 1 177 ? -8.773 -9.5 0.692 1 97.75 177 ILE A C 1
ATOM 1421 O O . ILE A 1 177 ? -8.461 -10.156 1.688 1 97.75 177 ILE A O 1
ATOM 1425 N N . SER A 1 178 ? -10.008 -9.133 0.422 1 96.44 178 SER A N 1
ATOM 1426 C CA . SER A 1 178 ? -11.109 -9.461 1.324 1 96.44 178 SER A CA 1
ATOM 1427 C C . SER A 1 178 ? -11.266 -10.969 1.472 1 96.44 178 SER A C 1
ATOM 1429 O O . SER A 1 178 ? -11.453 -11.477 2.58 1 96.44 178 SER A O 1
ATOM 1431 N N . ASP A 1 179 ? -11.188 -11.688 0.392 1 94.88 179 ASP A N 1
ATOM 1432 C CA . ASP A 1 179 ? -11.305 -13.148 0.403 1 94.88 179 ASP A CA 1
ATOM 1433 C C . ASP A 1 179 ? -10.141 -13.781 1.164 1 94.88 179 ASP A C 1
ATOM 1435 O O . ASP A 1 179 ? -10.344 -14.734 1.928 1 94.88 179 ASP A O 1
ATOM 1439 N N . LEU A 1 180 ? -8.961 -13.281 0.945 1 95.88 180 LEU A N 1
ATOM 1440 C CA . LEU A 1 180 ? -7.781 -13.805 1.622 1 95.88 180 LEU A CA 1
ATOM 1441 C C . LEU A 1 180 ? -7.887 -13.602 3.131 1 95.88 180 LEU A C 1
ATOM 1443 O O . LEU A 1 180 ? -7.484 -14.477 3.906 1 95.88 180 LEU A O 1
ATOM 1447 N N . ARG A 1 181 ? -8.398 -12.461 3.529 1 95 181 ARG A N 1
ATOM 1448 C CA . ARG A 1 181 ? -8.492 -12.125 4.945 1 95 181 ARG A CA 1
ATOM 1449 C C . ARG A 1 181 ? -9.469 -13.047 5.664 1 95 181 ARG A C 1
ATOM 1451 O O . ARG A 1 181 ? -9.328 -13.305 6.859 1 95 181 ARG A O 1
ATOM 1458 N N . LYS A 1 182 ? -10.398 -13.602 4.949 1 91.75 182 LYS A N 1
ATOM 1459 C CA . LYS A 1 182 ? -11.398 -14.492 5.535 1 91.75 182 LYS A CA 1
ATOM 1460 C C . LYS A 1 182 ? -10.875 -15.922 5.613 1 91.75 182 LYS A C 1
ATOM 1462 O O . LYS A 1 182 ? -11.43 -16.75 6.34 1 91.75 182 LYS A O 1
ATOM 1467 N N . ASP A 1 183 ? -9.922 -16.172 4.855 1 92.5 183 ASP A N 1
ATOM 1468 C CA . ASP A 1 183 ? -9.383 -17.531 4.773 1 92.5 183 ASP A CA 1
ATOM 1469 C C . ASP A 1 183 ? -8.375 -17.797 5.895 1 92.5 183 ASP A C 1
ATOM 1471 O O . ASP A 1 183 ? -7.66 -16.891 6.316 1 92.5 183 ASP A O 1
ATOM 1475 N N . PRO A 1 184 ? -8.234 -18.984 6.355 1 92.06 184 PRO A N 1
ATOM 1476 C CA . PRO A 1 184 ? -7.414 -19.297 7.527 1 92.06 184 PRO A CA 1
ATOM 1477 C C . PRO A 1 184 ? -5.965 -19.609 7.164 1 92.06 184 PRO A C 1
ATOM 1479 O O . PRO A 1 184 ? -5.113 -19.719 8.047 1 92.06 184 PRO A O 1
ATOM 1482 N N . LEU A 1 185 ? -5.629 -19.734 5.938 1 94.12 185 LEU A N 1
ATOM 1483 C CA . LEU A 1 185 ? -4.336 -20.312 5.566 1 94.12 185 LEU A CA 1
ATOM 1484 C C . LEU A 1 185 ? -3.242 -19.25 5.609 1 94.12 185 LEU A C 1
ATOM 1486 O O . LEU A 1 185 ? -2.068 -19.562 5.812 1 94.12 185 LEU A O 1
ATOM 1490 N N . VAL A 1 186 ? -3.572 -17.969 5.387 1 95.38 186 VAL A N 1
ATOM 1491 C CA . VAL A 1 186 ? -2.604 -16.891 5.453 1 95.38 186 VAL A CA 1
ATOM 1492 C C . VAL A 1 186 ? -2.99 -15.914 6.566 1 95.38 186 VAL A C 1
ATOM 1494 O O . VAL A 1 186 ? -4.066 -15.312 6.531 1 95.38 186 VAL A O 1
ATOM 1497 N N . PRO A 1 187 ? -2.113 -15.75 7.512 1 93.81 187 PRO A N 1
ATOM 1498 C CA . PRO A 1 187 ? -2.424 -14.844 8.617 1 93.81 187 PRO A CA 1
ATOM 1499 C C . PRO A 1 187 ? -2.58 -13.391 8.164 1 93.81 187 PRO A C 1
ATOM 1501 O O . PRO A 1 187 ? -1.851 -12.938 7.281 1 93.81 187 PRO A O 1
ATOM 1504 N N . ASN A 1 188 ? -3.453 -12.688 8.828 1 94 188 ASN A N 1
ATOM 1505 C CA . ASN A 1 188 ? -3.697 -11.289 8.508 1 94 188 ASN A CA 1
ATOM 1506 C C . ASN A 1 188 ? -2.441 -10.445 8.703 1 94 188 ASN A C 1
ATOM 1508 O O . ASN A 1 188 ? -2.225 -9.469 7.977 1 94 188 ASN A O 1
ATOM 1512 N N . GLU A 1 189 ? -1.676 -10.797 9.68 1 92.75 189 GLU A N 1
ATOM 1513 C CA . GLU A 1 189 ? -0.42 -10.086 9.914 1 92.75 189 GLU A CA 1
ATOM 1514 C C . GLU A 1 189 ? 0.461 -10.109 8.672 1 92.75 189 GLU A C 1
ATOM 1516 O O . GLU A 1 189 ? 1.062 -9.094 8.312 1 92.75 189 GLU A O 1
ATOM 1521 N N . ILE A 1 190 ? 0.54 -11.234 8.031 1 95.19 190 ILE A N 1
ATOM 1522 C CA . ILE A 1 190 ? 1.348 -11.375 6.828 1 95.19 190 ILE A CA 1
ATOM 1523 C C . ILE A 1 190 ? 0.713 -10.586 5.684 1 95.19 190 ILE A C 1
ATOM 1525 O O . ILE A 1 190 ? 1.411 -9.898 4.938 1 95.19 190 ILE A O 1
ATOM 1529 N N . ILE A 1 191 ? -0.612 -10.688 5.57 1 97.62 191 ILE A N 1
ATOM 1530 C CA . ILE A 1 191 ? -1.318 -9.945 4.531 1 97.62 191 ILE A CA 1
ATOM 1531 C C . ILE A 1 191 ? -1.029 -8.453 4.68 1 97.62 191 ILE A C 1
ATOM 1533 O O . ILE A 1 191 ? -0.702 -7.777 3.699 1 97.62 191 ILE A O 1
ATOM 1537 N N . ASP A 1 192 ? -1.091 -7.949 5.879 1 96.94 192 ASP A N 1
ATOM 1538 C CA . ASP A 1 192 ? -0.858 -6.531 6.141 1 96.94 192 ASP A CA 1
ATOM 1539 C C . ASP A 1 192 ? 0.568 -6.129 5.77 1 96.94 192 ASP A C 1
ATOM 1541 O O . ASP A 1 192 ? 0.791 -5.055 5.211 1 96.94 192 ASP A O 1
ATOM 1545 N N . GLN A 1 193 ? 1.492 -6.949 6.109 1 96.81 193 GLN A N 1
ATOM 1546 C CA . GLN A 1 193 ? 2.879 -6.668 5.758 1 96.81 193 GLN A CA 1
ATOM 1547 C C . GLN A 1 193 ? 3.062 -6.621 4.242 1 96.81 193 GLN A C 1
ATOM 1549 O O . GLN A 1 193 ? 3.779 -5.762 3.725 1 96.81 193 GLN A O 1
ATOM 1554 N N . VAL A 1 194 ? 2.445 -7.52 3.594 1 97.75 194 VAL A N 1
ATOM 1555 C CA . VAL A 1 194 ? 2.549 -7.582 2.141 1 97.75 194 VAL A CA 1
ATOM 1556 C C . VAL A 1 194 ? 1.934 -6.324 1.525 1 97.75 194 VAL A C 1
ATOM 1558 O O . VAL A 1 194 ? 2.484 -5.754 0.581 1 97.75 194 VAL A O 1
ATOM 1561 N N . LEU A 1 195 ? 0.769 -5.926 2.041 1 98.31 195 LEU A N 1
ATOM 1562 C CA . LEU A 1 195 ? 0.127 -4.711 1.551 1 98.31 195 LEU A CA 1
ATOM 1563 C C . LEU A 1 195 ? 1.039 -3.502 1.737 1 98.31 195 LEU A C 1
ATOM 1565 O O . LEU A 1 195 ? 1.169 -2.674 0.834 1 98.31 195 LEU A O 1
ATOM 1569 N N . ALA A 1 196 ? 1.614 -3.385 2.891 1 98.19 196 ALA A N 1
ATOM 1570 C CA . ALA A 1 196 ? 2.549 -2.299 3.17 1 98.19 196 ALA A CA 1
ATOM 1571 C C . ALA A 1 196 ? 3.717 -2.312 2.189 1 98.19 196 ALA A C 1
ATOM 1573 O O . ALA A 1 196 ? 4.09 -1.273 1.641 1 98.19 196 ALA A O 1
ATOM 1574 N N . ASP A 1 197 ? 4.266 -3.469 1.935 1 96.94 197 ASP A N 1
ATOM 1575 C CA . ASP A 1 197 ? 5.406 -3.604 1.03 1 96.94 197 ASP A CA 1
ATOM 1576 C C . ASP A 1 197 ? 5.004 -3.279 -0.407 1 96.94 197 ASP A C 1
ATOM 1578 O O . ASP A 1 197 ? 5.809 -2.742 -1.174 1 96.94 197 ASP A O 1
ATOM 1582 N N . ASN A 1 198 ? 3.789 -3.658 -0.753 1 97.62 198 ASN A N 1
ATOM 1583 C CA . ASN A 1 198 ? 3.324 -3.332 -2.098 1 97.62 198 ASN A CA 1
ATOM 1584 C C . ASN A 1 198 ? 3.234 -1.823 -2.307 1 97.62 198 ASN A C 1
ATOM 1586 O O . ASN A 1 198 ? 3.549 -1.322 -3.389 1 97.62 198 ASN A O 1
ATOM 1590 N N . TRP A 1 199 ? 2.754 -1.1 -1.277 1 97.88 199 TRP A N 1
ATOM 1591 C CA . TRP A 1 199 ? 2.719 0.356 -1.375 1 97.88 199 TRP A CA 1
ATOM 1592 C C . TRP A 1 199 ? 4.121 0.922 -1.573 1 97.88 199 TRP A C 1
ATOM 1594 O O . TRP A 1 199 ? 4.336 1.767 -2.445 1 97.88 199 TRP A O 1
ATOM 1604 N N . PHE A 1 200 ? 5.016 0.458 -0.758 1 97.38 200 PHE A N 1
ATOM 1605 C CA . PHE A 1 200 ? 6.395 0.921 -0.853 1 97.38 200 PHE A CA 1
ATOM 1606 C C . PHE A 1 200 ? 6.988 0.58 -2.215 1 97.38 200 PHE A C 1
ATOM 1608 O O . PHE A 1 200 ? 7.688 1.398 -2.816 1 97.38 200 PHE A O 1
ATOM 1615 N N . LEU A 1 201 ? 6.699 -0.607 -2.676 1 95.31 201 LEU A N 1
ATOM 1616 C CA . LEU A 1 201 ? 7.188 -1.061 -3.971 1 95.31 201 LEU A CA 1
ATOM 1617 C C . LEU A 1 201 ? 6.633 -0.194 -5.098 1 95.31 201 LEU A C 1
ATOM 1619 O O . LEU A 1 201 ? 7.344 0.112 -6.059 1 95.31 201 LEU A O 1
ATOM 1623 N N . LEU A 1 202 ? 5.391 0.122 -4.988 1 96.19 202 LEU A N 1
ATOM 1624 C CA . LEU A 1 202 ? 4.77 1.017 -5.961 1 96.19 202 LEU A CA 1
ATOM 1625 C C . LEU A 1 202 ? 5.551 2.32 -6.07 1 96.19 202 LEU A C 1
ATOM 1627 O O . LEU A 1 202 ? 5.898 2.748 -7.176 1 96.19 202 LEU A O 1
ATOM 1631 N N . LEU A 1 203 ? 5.82 2.936 -4.922 1 96.25 203 LEU A N 1
ATOM 1632 C CA . LEU A 1 203 ? 6.531 4.207 -4.898 1 96.25 203 LEU A CA 1
ATOM 1633 C C . LEU A 1 203 ? 7.938 4.055 -5.473 1 96.25 203 LEU A C 1
ATOM 1635 O O . LEU A 1 203 ? 8.398 4.906 -6.238 1 96.25 203 LEU A O 1
ATOM 1639 N N . CYS A 1 204 ? 8.594 2.957 -5.16 1 94.12 204 CYS A N 1
ATOM 1640 C CA . CYS A 1 204 ? 9.93 2.693 -5.695 1 94.12 204 CYS A CA 1
ATOM 1641 C C . CYS A 1 204 ? 9.898 2.623 -7.219 1 94.12 204 CYS A C 1
ATOM 1643 O O . CYS A 1 204 ? 10.734 3.23 -7.891 1 94.12 204 CYS A O 1
ATOM 1645 N N . ASN A 1 205 ? 8.938 1.896 -7.703 1 91.75 205 ASN A N 1
ATOM 1646 C CA . ASN A 1 205 ? 8.828 1.73 -9.148 1 91.75 205 ASN A CA 1
ATOM 1647 C C . ASN A 1 205 ? 8.531 3.057 -9.844 1 91.75 205 ASN A C 1
ATOM 1649 O O . ASN A 1 205 ? 9.055 3.32 -10.93 1 91.75 205 ASN A O 1
ATOM 1653 N N . GLU A 1 206 ? 7.691 3.85 -9.195 1 91.31 206 GLU A N 1
ATOM 1654 C CA . GLU A 1 206 ? 7.32 5.141 -9.766 1 91.31 206 GLU A CA 1
ATOM 1655 C C . GLU A 1 206 ? 8.508 6.098 -9.781 1 91.31 206 GLU A C 1
ATOM 1657 O O . GLU A 1 206 ? 8.672 6.883 -10.719 1 91.31 206 GLU A O 1
ATOM 1662 N N . GLU A 1 207 ? 9.312 6.031 -8.805 1 91.31 207 GLU A N 1
ATOM 1663 C CA . GLU A 1 207 ? 10.367 7.027 -8.633 1 91.31 207 GLU A CA 1
ATOM 1664 C C . GLU A 1 207 ? 11.68 6.551 -9.25 1 91.31 207 GLU A C 1
ATOM 1666 O O . GLU A 1 207 ? 12.609 7.344 -9.43 1 91.31 207 GLU A O 1
ATOM 1671 N N . MET A 1 208 ? 11.703 5.301 -9.562 1 85.12 208 MET A N 1
ATOM 1672 C CA . MET A 1 208 ? 12.922 4.738 -10.133 1 85.12 208 MET A CA 1
ATOM 1673 C C . MET A 1 208 ? 13.148 5.254 -11.555 1 85.12 208 MET A C 1
ATOM 1675 O O . MET A 1 208 ? 12.227 5.27 -12.367 1 85.12 208 MET A O 1
ATOM 1679 N N . LYS A 1 209 ? 14.375 5.637 -11.828 1 77.06 209 LYS A N 1
ATOM 1680 C CA . LYS A 1 209 ? 14.727 6.168 -13.141 1 77.06 209 LYS A CA 1
ATOM 1681 C C . LYS A 1 209 ? 15.398 5.102 -14.008 1 77.06 209 LYS A C 1
ATOM 1683 O O . LYS A 1 209 ? 15.25 5.098 -15.227 1 77.06 209 LYS A O 1
ATOM 1688 N N . GLU A 1 210 ? 16.047 4.176 -13.297 1 75.69 210 GLU A N 1
ATOM 1689 C CA . GLU A 1 210 ? 16.844 3.199 -14.039 1 75.69 210 GLU A CA 1
ATOM 1690 C C . GLU A 1 210 ? 16.062 1.905 -14.258 1 75.69 210 GLU A C 1
ATOM 1692 O O . GLU A 1 210 ? 15.125 1.604 -13.508 1 75.69 210 GLU A O 1
ATOM 1697 N N . GLN A 1 211 ? 16.453 1.301 -15.383 1 72.88 211 GLN A N 1
ATOM 1698 C CA . GLN A 1 211 ? 15.82 0.023 -15.695 1 72.88 211 GLN A CA 1
ATOM 1699 C C . GLN A 1 211 ? 16.453 -1.116 -14.914 1 72.88 211 GLN A C 1
ATOM 1701 O O . GLN A 1 211 ? 17.656 -1.075 -14.609 1 72.88 211 GLN A O 1
ATOM 1706 N N . ILE A 1 212 ? 15.586 -2.045 -14.484 1 69.06 212 ILE A N 1
ATOM 1707 C CA . ILE A 1 212 ? 16.031 -3.156 -13.648 1 69.06 212 ILE A CA 1
ATOM 1708 C C . ILE A 1 212 ? 16.547 -4.289 -14.531 1 69.06 212 ILE A C 1
ATOM 1710 O O . ILE A 1 212 ? 15.867 -4.715 -15.477 1 69.06 212 ILE A O 1
ATOM 1714 N N . GLU A 1 213 ? 17.766 -4.613 -14.32 1 73.25 213 GLU A N 1
ATOM 1715 C CA . GLU A 1 213 ? 18.266 -5.84 -14.922 1 73.25 213 GLU A CA 1
ATOM 1716 C C . GLU A 1 213 ? 18.109 -7.027 -13.977 1 73.25 213 GLU A C 1
ATOM 1718 O O . GLU A 1 213 ? 18.359 -6.906 -12.781 1 73.25 213 GLU A O 1
ATOM 1723 N N . ILE A 1 214 ? 17.469 -7.984 -14.461 1 77.25 214 ILE A N 1
ATOM 1724 C CA . ILE A 1 214 ? 17.203 -9.141 -13.609 1 77.25 214 ILE A CA 1
ATOM 1725 C C . ILE A 1 214 ? 17.953 -10.359 -14.141 1 77.25 214 ILE A C 1
ATOM 1727 O O . ILE A 1 214 ? 17.984 -10.594 -15.352 1 77.25 214 ILE A O 1
ATOM 1731 N N . LYS A 1 215 ? 18.656 -11.055 -13.141 1 77.12 215 LYS A N 1
ATOM 1732 C CA . LYS A 1 215 ? 19.266 -12.336 -13.461 1 77.12 215 LYS A CA 1
ATOM 1733 C C . LYS A 1 215 ? 18.203 -13.414 -13.672 1 77.12 215 LYS A C 1
ATOM 1735 O O . LYS A 1 215 ? 17.141 -13.375 -13.055 1 77.12 215 LYS A O 1
ATOM 1740 N N . ASP A 1 216 ? 18.422 -14.383 -14.461 1 74.44 216 ASP A N 1
ATOM 1741 C CA . ASP A 1 216 ? 17.484 -15.445 -14.812 1 74.44 216 ASP A CA 1
ATOM 1742 C C . ASP A 1 216 ? 16.984 -16.172 -13.57 1 74.44 216 ASP A C 1
ATOM 1744 O O . ASP A 1 216 ? 15.812 -16.516 -13.469 1 74.44 216 ASP A O 1
ATOM 1748 N N . GLU A 1 217 ? 17.859 -16.375 -12.742 1 74 217 GLU A N 1
ATOM 1749 C CA . GLU A 1 217 ? 17.5 -17.094 -11.523 1 74 217 GLU A CA 1
ATOM 1750 C C . GLU A 1 217 ? 16.484 -16.312 -10.703 1 74 217 GLU A C 1
ATOM 1752 O O . GLU A 1 217 ? 15.586 -16.906 -10.086 1 74 217 GLU A O 1
ATOM 1757 N N . ASP A 1 218 ? 16.562 -15.047 -10.875 1 83.31 218 ASP A N 1
ATOM 1758 C CA . ASP A 1 218 ? 15.688 -14.18 -10.094 1 83.31 218 ASP A CA 1
ATOM 1759 C C . ASP A 1 218 ? 14.359 -13.953 -10.805 1 83.31 218 ASP A C 1
ATOM 1761 O O . ASP A 1 218 ? 13.359 -13.625 -10.172 1 83.31 218 ASP A O 1
ATOM 1765 N N . PHE A 1 219 ? 14.414 -14.305 -12.086 1 93.56 219 PHE A N 1
ATOM 1766 C CA . PHE A 1 219 ? 13.219 -14.039 -12.875 1 93.56 219 PHE A CA 1
ATOM 1767 C C . PHE A 1 219 ? 12.055 -14.891 -12.398 1 93.56 219 PHE A C 1
ATOM 1769 O O . PHE A 1 219 ? 11.016 -14.359 -11.992 1 93.56 219 PHE A O 1
ATOM 1776 N N . HIS A 1 220 ? 12.227 -16.188 -12.297 1 91.62 220 HIS A N 1
ATOM 1777 C CA . HIS A 1 220 ? 11.117 -17.078 -11.969 1 91.62 220 HIS A CA 1
ATOM 1778 C C . HIS A 1 220 ? 10.719 -16.953 -10.5 1 91.62 220 HIS A C 1
ATOM 1780 O O . HIS A 1 220 ? 9.562 -17.188 -10.148 1 91.62 220 HIS A O 1
ATOM 1786 N N . LEU A 1 221 ? 11.633 -16.469 -9.734 1 88.81 221 LEU A N 1
ATOM 1787 C CA . LEU A 1 221 ? 11.359 -16.344 -8.312 1 88.81 221 LEU A CA 1
ATOM 1788 C C . LEU A 1 221 ? 10.391 -15.188 -8.047 1 88.81 221 LEU A C 1
ATOM 1790 O O . LEU A 1 221 ? 9.617 -15.234 -7.082 1 88.81 221 LEU A O 1
ATOM 1794 N N . ASN A 1 222 ? 10.383 -14.297 -9.016 1 90.06 222 ASN A N 1
ATOM 1795 C CA . ASN A 1 222 ? 9.672 -13.062 -8.695 1 90.06 222 ASN A CA 1
ATOM 1796 C C . ASN A 1 222 ? 8.609 -12.742 -9.75 1 90.06 222 ASN A C 1
ATOM 1798 O O . ASN A 1 222 ? 7.754 -11.883 -9.523 1 90.06 222 ASN A O 1
ATOM 1802 N N . ALA A 1 223 ? 8.57 -13.484 -10.773 1 94.94 223 ALA A N 1
ATOM 1803 C CA . ALA A 1 223 ? 7.699 -13.156 -11.898 1 94.94 223 ALA A CA 1
ATOM 1804 C C . ALA A 1 223 ? 6.238 -13.438 -11.562 1 94.94 223 ALA A C 1
ATOM 1806 O O . ALA A 1 223 ? 5.941 -14.312 -10.742 1 94.94 223 ALA A O 1
ATOM 1807 N N . HIS A 1 224 ? 5.391 -12.656 -12.133 1 96.12 224 HIS A N 1
ATOM 1808 C CA . HIS A 1 224 ? 3.986 -13.055 -12.164 1 96.12 224 HIS A CA 1
ATOM 1809 C C . HIS A 1 224 ? 3.805 -14.359 -12.938 1 96.12 224 HIS A C 1
ATOM 1811 O O . HIS A 1 224 ? 4.406 -14.547 -13.992 1 96.12 224 HIS A O 1
ATOM 1817 N N . ARG A 1 225 ? 3.17 -15.258 -12.344 1 96.31 225 ARG A N 1
ATOM 1818 C CA . ARG A 1 225 ? 2.781 -16.484 -13.023 1 96.31 225 ARG A CA 1
ATOM 1819 C C . ARG A 1 225 ? 1.33 -16.422 -13.492 1 96.31 225 ARG A C 1
ATOM 1821 O O . ARG A 1 225 ? 0.408 -16.422 -12.672 1 96.31 225 ARG A O 1
ATOM 1828 N N . LEU A 1 226 ? 1.168 -16.391 -14.781 1 98 226 LEU A N 1
ATOM 1829 C CA . LEU A 1 226 ? -0.171 -16.25 -15.344 1 98 226 LEU A CA 1
ATOM 1830 C C . LEU A 1 226 ? -0.422 -17.297 -16.422 1 98 226 LEU A C 1
ATOM 1832 O O . LEU A 1 226 ? 0.523 -17.859 -16.969 1 98 226 LEU A O 1
ATOM 1836 N N . GLY A 1 227 ? -1.698 -17.594 -16.609 1 97.75 227 GLY A N 1
ATOM 1837 C CA . GLY A 1 227 ? -2.072 -18.531 -17.656 1 97.75 227 GLY A CA 1
ATOM 1838 C C . GLY A 1 227 ? -3.514 -18.391 -18.109 1 97.75 227 GLY A C 1
ATOM 1839 O O . GLY A 1 227 ? -4.332 -17.797 -17.391 1 97.75 227 GLY A O 1
ATOM 1840 N N . ARG A 1 228 ? -3.756 -18.844 -19.281 1 97.5 228 ARG A N 1
ATOM 1841 C CA . ARG A 1 228 ? -5.098 -18.828 -19.844 1 97.5 228 ARG A CA 1
ATOM 1842 C C . ARG A 1 228 ? -5.309 -19.984 -20.812 1 97.5 228 ARG A C 1
ATOM 1844 O O . ARG A 1 228 ? -4.43 -20.297 -21.609 1 97.5 228 ARG A O 1
ATOM 1851 N N . VAL A 1 229 ? -6.43 -20.641 -20.625 1 97 229 VAL A N 1
ATOM 1852 C CA . VAL A 1 229 ? -6.793 -21.719 -21.531 1 97 229 VAL A CA 1
ATOM 1853 C C . VAL A 1 229 ? -7.656 -21.156 -22.672 1 97 229 VAL A C 1
ATOM 1855 O O . VAL A 1 229 ? -8.664 -20.5 -22.422 1 97 229 VAL A O 1
ATOM 1858 N N . LEU A 1 230 ? -7.238 -21.359 -23.875 1 96.75 230 LEU A N 1
ATOM 1859 C CA . LEU A 1 230 ? -7.957 -20.906 -25.062 1 96.75 230 LEU A CA 1
ATOM 1860 C C . LEU A 1 230 ? -8.695 -22.047 -25.734 1 96.75 230 LEU A C 1
ATOM 1862 O O . LEU A 1 230 ? -8.062 -23 -26.203 1 96.75 230 LEU A O 1
ATOM 1866 N N . GLU A 1 231 ? -9.969 -21.938 -25.812 1 95.25 231 GLU A N 1
ATOM 1867 C CA . GLU A 1 231 ? -10.789 -22.953 -26.453 1 95.25 231 GLU A CA 1
ATOM 1868 C C . GLU A 1 231 ? -10.867 -22.734 -27.969 1 95.25 231 GLU A C 1
ATOM 1870 O O . GLU A 1 231 ? -11.062 -23.672 -28.734 1 95.25 231 GLU A O 1
ATOM 1875 N N . SER A 1 232 ? -10.742 -21.469 -28.281 1 92 232 SER A N 1
ATOM 1876 C CA . SER A 1 232 ? -10.844 -21.094 -29.688 1 92 232 SER A CA 1
ATOM 1877 C C . SER A 1 232 ? -10.016 -19.844 -29.984 1 92 232 SER A C 1
ATOM 1879 O O . SER A 1 232 ? -9.516 -19.188 -29.062 1 92 232 SER A O 1
ATOM 1881 N N . VAL A 1 233 ? -9.828 -19.625 -31.297 1 91 233 VAL A N 1
ATOM 1882 C CA . VAL A 1 233 ? -9.125 -18.438 -31.797 1 91 233 VAL A CA 1
ATOM 1883 C C . VAL A 1 233 ? -10.008 -17.703 -32.812 1 91 233 VAL A C 1
ATOM 1885 O O . VAL A 1 233 ? -10.836 -18.328 -33.5 1 91 233 VAL A O 1
ATOM 1888 N N . PRO A 1 234 ? -10.031 -16.344 -32.938 1 95.25 234 PRO A N 1
ATOM 1889 C CA . PRO A 1 234 ? -9.094 -15.438 -32.25 1 95.25 234 PRO A CA 1
ATOM 1890 C C . PRO A 1 234 ? -9.531 -15.109 -30.812 1 95.25 234 PRO A C 1
ATOM 1892 O O . PRO A 1 234 ? -10.703 -15.281 -30.469 1 95.25 234 PRO A O 1
ATOM 1895 N N . LYS A 1 235 ? -8.578 -14.766 -29.953 1 97 235 LYS A N 1
ATOM 1896 C CA . LYS A 1 235 ? -8.867 -14.398 -28.562 1 97 235 LYS A CA 1
ATOM 1897 C C . LYS A 1 235 ? -8.008 -13.211 -28.125 1 97 235 LYS A C 1
ATOM 1899 O O . LYS A 1 235 ? -6.809 -13.172 -28.406 1 97 235 LYS A O 1
ATOM 1904 N N . CYS A 1 236 ? -8.617 -12.172 -27.516 1 96.81 236 CYS A N 1
ATOM 1905 C CA . CYS A 1 236 ? -7.953 -11.055 -26.859 1 96.81 236 CYS A CA 1
ATOM 1906 C C . CYS A 1 236 ? -8.258 -11.039 -25.359 1 96.81 236 CYS A C 1
ATOM 1908 O O . CYS A 1 236 ? -9.414 -11.18 -24.969 1 96.81 236 CYS A O 1
ATOM 1910 N N . TRP A 1 237 ? -7.203 -11.008 -24.562 1 96.25 237 TRP A N 1
ATOM 1911 C CA . TRP A 1 237 ? -7.496 -11.07 -23.141 1 96.25 237 TRP A CA 1
ATOM 1912 C C . TRP A 1 237 ? -6.453 -10.297 -22.328 1 96.25 237 TRP A C 1
ATOM 1914 O O . TRP A 1 237 ? -5.402 -9.93 -22.859 1 96.25 237 TRP A O 1
ATOM 1924 N N . ARG A 1 238 ? -6.711 -9.898 -21.141 1 95.12 238 ARG A N 1
ATOM 1925 C CA . ARG A 1 238 ? -5.836 -9.375 -20.094 1 95.12 238 ARG A CA 1
ATOM 1926 C C . ARG A 1 238 ? -6.129 -10.047 -18.766 1 95.12 238 ARG A C 1
ATOM 1928 O O . ARG A 1 238 ? -7.223 -10.57 -18.547 1 95.12 238 ARG A O 1
ATOM 1935 N N . TRP A 1 239 ? -5.277 -10.18 -18.016 1 95.44 239 TRP A N 1
ATOM 1936 C CA . TRP A 1 239 ? -5.512 -10.68 -16.656 1 95.44 239 TRP A CA 1
ATOM 1937 C C . TRP A 1 239 ? -5.891 -9.539 -15.719 1 95.44 239 TRP A C 1
ATOM 1939 O O . TRP A 1 239 ? -5.371 -8.43 -15.836 1 95.44 239 TRP A O 1
ATOM 1949 N N . SER A 1 240 ? -6.742 -9.805 -14.719 1 91.19 240 SER A N 1
ATOM 1950 C CA . SER A 1 240 ? -7.301 -8.797 -13.828 1 91.19 240 SER A CA 1
ATOM 1951 C C . SER A 1 240 ? -6.328 -8.453 -12.703 1 91.19 240 SER A C 1
ATOM 1953 O O . SER A 1 240 ? -5.426 -9.234 -12.398 1 91.19 240 SER A O 1
ATOM 1955 N N . GLY A 1 241 ? -6.578 -7.195 -12.164 1 93.31 241 GLY A N 1
ATOM 1956 C CA . GLY A 1 241 ? -5.793 -6.777 -11.016 1 93.31 241 GLY A CA 1
ATOM 1957 C C . GLY A 1 241 ? -4.902 -5.586 -11.305 1 93.31 241 GLY A C 1
ATOM 1958 O O . GLY A 1 241 ? -4.492 -5.371 -12.453 1 93.31 241 GLY A O 1
ATOM 1959 N N . PHE A 1 242 ? -4.648 -4.855 -10.242 1 95.12 242 PHE A N 1
ATOM 1960 C CA . PHE A 1 242 ? -3.742 -3.719 -10.359 1 95.12 242 PHE A CA 1
ATOM 1961 C C . PHE A 1 242 ? -2.291 -4.18 -10.32 1 95.12 242 PHE A C 1
ATOM 1963 O O . PHE A 1 242 ? -1.857 -4.805 -9.352 1 95.12 242 PHE A O 1
ATOM 1970 N N . ASN A 1 243 ? -1.551 -3.881 -11.336 1 92.25 243 ASN A N 1
ATOM 1971 C CA . ASN A 1 243 ? -0.166 -4.324 -11.469 1 92.25 243 ASN A CA 1
ATOM 1972 C C . ASN A 1 243 ? 0.79 -3.141 -11.602 1 92.25 243 ASN A C 1
ATOM 1974 O O . ASN A 1 243 ? 1.564 -3.066 -12.555 1 92.25 243 ASN A O 1
ATOM 1978 N N . PHE A 1 244 ? 0.729 -2.209 -10.672 1 92.75 244 PHE A N 1
ATOM 1979 C CA . PHE A 1 244 ? 1.663 -1.094 -10.57 1 92.75 244 PHE A CA 1
ATOM 1980 C C . PHE A 1 244 ? 1.594 -0.212 -11.805 1 92.75 244 PHE A C 1
ATOM 1982 O O . PHE A 1 244 ? 2.623 0.24 -12.312 1 92.75 244 PHE A O 1
ATOM 1989 N N . GLY A 1 245 ? 0.388 -0.135 -12.391 1 91.88 245 GLY A N 1
ATOM 1990 C CA . GLY A 1 245 ? 0.142 0.77 -13.5 1 91.88 245 GLY A CA 1
ATOM 1991 C C . GLY A 1 245 ? 0.426 0.146 -14.859 1 91.88 245 GLY A C 1
ATOM 1992 O O . GLY A 1 245 ? 0.326 0.813 -15.891 1 91.88 245 GLY A O 1
ATOM 1993 N N . VAL A 1 246 ? 0.755 -1.103 -14.867 1 93.5 246 VAL A N 1
ATOM 1994 C CA . VAL A 1 246 ? 1.062 -1.777 -16.125 1 93.5 246 VAL A CA 1
ATOM 1995 C C . VAL A 1 246 ? -0.13 -2.627 -16.562 1 93.5 246 VAL A C 1
ATOM 1997 O O . VAL A 1 246 ? -0.603 -3.479 -15.797 1 93.5 246 VAL A O 1
ATOM 2000 N N . ASP A 1 247 ? -0.609 -2.346 -17.734 1 94.62 247 ASP A N 1
ATOM 2001 C CA . ASP A 1 247 ? -1.708 -3.088 -18.344 1 94.62 247 ASP A CA 1
ATOM 2002 C C . ASP A 1 247 ? -1.257 -3.783 -19.625 1 94.62 247 ASP A C 1
ATOM 2004 O O . ASP A 1 247 ? -0.923 -3.121 -20.609 1 94.62 247 ASP A O 1
ATOM 2008 N N . LEU A 1 248 ? -1.283 -5.082 -19.578 1 96.56 248 LEU A N 1
ATOM 2009 C CA . LEU A 1 248 ? -0.818 -5.867 -20.719 1 96.56 248 LEU A CA 1
ATOM 2010 C C . LEU A 1 248 ? -1.981 -6.59 -21.391 1 96.56 248 LEU A C 1
ATOM 2012 O O . LEU A 1 248 ? -2.762 -7.273 -20.734 1 96.56 248 LEU A O 1
ATOM 2016 N N . LEU A 1 249 ? -2.031 -6.41 -22.703 1 97.25 249 LEU A N 1
ATOM 2017 C CA . LEU A 1 249 ? -3.055 -7.059 -23.516 1 97.25 249 LEU A CA 1
ATOM 2018 C C . LEU A 1 249 ? -2.43 -8.078 -24.453 1 97.25 249 LEU A C 1
ATOM 2020 O O . LEU A 1 249 ? -1.482 -7.758 -25.172 1 97.25 249 LEU A O 1
ATOM 2024 N N . LEU A 1 250 ? -2.98 -9.281 -24.422 1 97.81 250 LEU A N 1
ATOM 2025 C CA . LEU A 1 250 ? -2.527 -10.328 -25.344 1 97.81 250 LEU A CA 1
ATOM 2026 C C . LEU A 1 250 ? -3.594 -10.641 -26.391 1 97.81 250 LEU A C 1
ATOM 2028 O O . LEU A 1 250 ? -4.789 -10.594 -26.094 1 97.81 250 LEU A O 1
ATOM 2032 N N . ASN A 1 251 ? -3.107 -10.852 -27.5 1 97.81 251 ASN A N 1
ATOM 2033 C CA . ASN A 1 251 ? -3.982 -11.219 -28.609 1 97.81 251 ASN A CA 1
ATOM 2034 C C . ASN A 1 251 ? -3.416 -12.383 -29.406 1 97.81 251 ASN A C 1
ATOM 2036 O O . ASN A 1 251 ? -2.242 -12.367 -29.781 1 97.81 251 ASN A O 1
ATOM 2040 N N . TYR A 1 252 ? -4.215 -13.414 -29.609 1 97.81 252 TYR A N 1
ATOM 2041 C CA . TYR A 1 252 ? -3.834 -14.539 -30.453 1 97.81 252 TYR A CA 1
ATOM 2042 C C . TYR A 1 252 ? -4.719 -14.617 -31.703 1 97.81 252 TYR A C 1
ATOM 2044 O O . TYR A 1 252 ? -5.938 -14.742 -31.594 1 97.81 252 TYR A O 1
ATOM 2052 N N . ASN A 1 253 ? -4.082 -14.461 -32.75 1 96.31 253 ASN A N 1
ATOM 2053 C CA . ASN A 1 253 ? -4.758 -14.523 -34.062 1 96.31 253 ASN A CA 1
ATOM 2054 C C . ASN A 1 253 ? -3.82 -15 -35.156 1 96.31 253 ASN A C 1
ATOM 2056 O O . ASN A 1 253 ? -2.688 -14.531 -35.25 1 96.31 253 ASN A O 1
ATOM 2060 N N . ASP A 1 254 ? -4.27 -15.938 -35.969 1 92.94 254 ASP A N 1
ATOM 2061 C CA . ASP A 1 254 ? -3.574 -16.406 -37.156 1 92.94 254 ASP A CA 1
ATOM 2062 C C . ASP A 1 254 ? -2.164 -16.891 -36.812 1 92.94 254 ASP A C 1
ATOM 2064 O O . ASP A 1 254 ? -1.195 -16.484 -37.469 1 92.94 254 ASP A O 1
ATOM 2068 N N . GLY A 1 255 ? -2.01 -17.531 -35.719 1 94.62 255 GLY A N 1
ATOM 2069 C CA . GLY A 1 255 ? -0.759 -18.188 -35.375 1 94.62 255 GLY A CA 1
ATOM 2070 C C . GLY A 1 255 ? 0.226 -17.266 -34.656 1 94.62 255 GLY A C 1
ATOM 2071 O O . GLY A 1 255 ? 1.38 -17.641 -34.438 1 94.62 255 GLY A O 1
ATOM 2072 N N . VAL A 1 256 ? -0.293 -16.062 -34.312 1 96.62 256 VAL A N 1
ATOM 2073 C CA . VAL A 1 256 ? 0.604 -15.078 -33.719 1 96.62 256 VAL A CA 1
ATOM 2074 C C . VAL A 1 256 ? 0.014 -14.57 -32.406 1 96.62 256 VAL A C 1
ATOM 2076 O O . VAL A 1 256 ? -1.183 -14.281 -32.344 1 96.62 256 VAL A O 1
ATOM 2079 N N . ILE A 1 257 ? 0.861 -14.57 -31.406 1 97.75 257 ILE A N 1
ATOM 2080 C CA . ILE A 1 257 ? 0.471 -13.891 -30.172 1 97.75 257 ILE A CA 1
ATOM 2081 C C . ILE A 1 257 ? 1.16 -12.531 -30.094 1 97.75 257 ILE A C 1
ATOM 2083 O O . ILE A 1 257 ? 2.387 -12.438 -30.203 1 97.75 257 ILE A O 1
ATOM 2087 N N . THR A 1 258 ? 0.344 -11.508 -29.922 1 98.25 258 THR A N 1
ATOM 2088 C CA . THR A 1 258 ? 0.883 -10.164 -29.734 1 98.25 258 THR A CA 1
ATOM 2089 C C . THR A 1 258 ? 0.654 -9.68 -28.312 1 98.25 258 THR A C 1
ATOM 2091 O O . THR A 1 258 ? -0.334 -10.055 -27.672 1 98.25 258 THR A O 1
ATOM 2094 N N . LEU A 1 259 ? 1.616 -8.969 -27.844 1 98.25 259 LEU A N 1
ATOM 2095 C CA . LEU A 1 259 ? 1.55 -8.328 -26.531 1 98.25 259 LEU A CA 1
ATOM 2096 C C . LEU A 1 259 ? 1.557 -6.805 -26.688 1 98.25 259 LEU A C 1
ATOM 2098 O O . LEU A 1 259 ? 2.438 -6.246 -27.344 1 98.25 259 LEU A O 1
ATOM 2102 N N . LYS A 1 260 ? 0.607 -6.195 -26.094 1 97.75 260 LYS A N 1
ATOM 2103 C CA . LYS A 1 260 ? 0.491 -4.738 -26.125 1 97.75 260 LYS A CA 1
ATOM 2104 C C . LYS A 1 260 ? 0.591 -4.141 -24.734 1 97.75 260 LYS A C 1
ATOM 2106 O O . LYS A 1 260 ? -0.071 -4.609 -23.797 1 97.75 260 LYS A O 1
ATOM 2111 N N . ARG A 1 261 ? 1.465 -3.164 -24.578 1 96.75 261 ARG A N 1
ATOM 2112 C CA . ARG A 1 261 ? 1.396 -2.312 -23.391 1 96.75 261 ARG A CA 1
ATOM 2113 C C . ARG A 1 261 ? 0.291 -1.27 -23.531 1 96.75 261 ARG A C 1
ATOM 2115 O O . ARG A 1 261 ? 0.489 -0.229 -24.156 1 96.75 261 ARG A O 1
ATOM 2122 N N . ASN A 1 262 ? -0.773 -1.533 -22.906 1 94.75 262 ASN A N 1
ATOM 2123 C CA . ASN A 1 262 ? -1.933 -0.654 -23.016 1 94.75 262 ASN A CA 1
ATOM 2124 C C . ASN A 1 262 ? -1.849 0.51 -22.031 1 94.75 262 ASN A C 1
ATOM 2126 O O . ASN A 1 262 ? -1.692 0.301 -20.828 1 94.75 262 ASN A O 1
ATOM 2130 N N . CYS A 1 263 ? -1.928 1.749 -22.578 1 90.56 263 CYS A N 1
ATOM 2131 C CA . CYS A 1 263 ? -1.894 2.939 -21.734 1 90.56 263 CYS A CA 1
ATOM 2132 C C . CYS A 1 263 ? -3.055 3.871 -22.062 1 90.56 263 CYS A C 1
ATOM 2134 O O . CYS A 1 263 ? -3.867 4.184 -21.188 1 90.56 263 CYS A O 1
ATOM 2136 N N . LEU A 1 264 ? -3.143 4.23 -23.344 1 87.31 264 LEU A N 1
ATOM 2137 C CA . LEU A 1 264 ? -4.086 5.273 -23.719 1 87.31 264 LEU A CA 1
ATOM 2138 C C . LEU A 1 264 ? -5.055 4.766 -24.781 1 87.31 264 LEU A C 1
ATOM 2140 O O . LEU A 1 264 ? -6.137 5.328 -24.969 1 87.31 264 LEU A O 1
ATOM 2144 N N . SER A 1 265 ? -4.695 3.783 -25.453 1 86.44 265 SER A N 1
ATOM 2145 C CA . SER A 1 265 ? -5.426 3.35 -26.641 1 86.44 265 SER A CA 1
ATOM 2146 C C . SER A 1 265 ? -6.734 2.668 -26.266 1 86.44 265 SER A C 1
ATOM 2148 O O . SER A 1 265 ? -7.746 2.828 -26.953 1 86.44 265 SER A O 1
ATOM 2150 N N . GLN A 1 266 ? -6.676 1.877 -25.234 1 86.12 266 GLN A N 1
ATOM 2151 C CA . GLN A 1 266 ? -7.867 1.165 -24.781 1 86.12 266 GLN A CA 1
ATOM 2152 C C . GLN A 1 266 ? -8.141 1.443 -23.312 1 86.12 266 GLN A C 1
ATOM 2154 O O . GLN A 1 266 ? -7.234 1.838 -22.562 1 86.12 266 GLN A O 1
ATOM 2159 N N . TRP A 1 267 ? -9.328 1.193 -23.047 1 84.38 267 TRP A N 1
ATOM 2160 C CA . TRP A 1 267 ? -9.758 1.406 -21.672 1 84.38 267 TRP A CA 1
ATOM 2161 C C . TRP A 1 267 ? -8.969 0.513 -20.719 1 84.38 267 TRP A C 1
ATOM 2163 O O . TRP A 1 267 ? -8.734 -0.663 -21.016 1 84.38 267 TRP A O 1
ATOM 2173 N N . THR A 1 268 ? -8.586 1.173 -19.641 1 83.38 268 THR A N 1
ATOM 2174 C CA . THR A 1 268 ? -7.902 0.44 -18.578 1 83.38 268 THR A CA 1
ATOM 2175 C C . THR A 1 268 ? -8.672 0.546 -17.266 1 83.38 268 THR A C 1
ATOM 2177 O O . THR A 1 268 ? -9.227 1.602 -16.953 1 83.38 268 THR A O 1
ATOM 2180 N N . PRO A 1 269 ? -8.734 -0.53 -16.531 1 83.19 269 PRO A N 1
ATOM 2181 C CA . PRO A 1 269 ? -9.484 -0.527 -15.266 1 83.19 269 PRO A CA 1
ATOM 2182 C C . PRO A 1 269 ? -8.75 0.217 -14.148 1 83.19 269 PRO A C 1
ATOM 2184 O O . PRO A 1 269 ? -9.375 0.611 -13.156 1 83.19 269 PRO A O 1
ATOM 2187 N N . TYR A 1 270 ? -7.418 0.364 -14.305 1 89.94 270 TYR A N 1
ATOM 2188 C CA . TYR A 1 270 ? -6.617 0.975 -13.25 1 89.94 270 TYR A CA 1
ATOM 2189 C C . TYR A 1 270 ? -5.766 2.111 -13.797 1 89.94 270 TYR A C 1
ATOM 2191 O O . TYR A 1 270 ? -5.672 2.293 -15.016 1 89.94 270 TYR A O 1
ATOM 2199 N N . SER A 1 271 ? -5.164 2.861 -12.844 1 88.31 271 SER A N 1
ATOM 2200 C CA . SER A 1 271 ? -4.211 3.898 -13.219 1 88.31 271 SER A CA 1
ATOM 2201 C C . SER A 1 271 ? -3.068 3.324 -14.055 1 88.31 271 SER A C 1
ATOM 2203 O O . SER A 1 271 ? -2.701 2.158 -13.891 1 88.31 271 SER A O 1
ATOM 2205 N N . THR A 1 272 ? -2.574 4.195 -14.906 1 90.38 272 THR A N 1
ATOM 2206 C CA . THR A 1 272 ? -1.575 3.713 -15.852 1 90.38 272 THR A CA 1
ATOM 2207 C C . THR A 1 272 ? -0.261 4.473 -15.688 1 90.38 272 THR A C 1
ATOM 2209 O O . THR A 1 272 ? -0.262 5.688 -15.484 1 90.38 272 THR A O 1
ATOM 2212 N N . ASN A 1 273 ? 0.778 3.678 -15.711 1 89.06 273 ASN A N 1
ATOM 2213 C CA . ASN A 1 273 ? 2.117 4.258 -15.742 1 89.06 273 ASN A CA 1
ATOM 2214 C C . ASN A 1 273 ? 2.471 4.781 -17.125 1 89.06 273 ASN A C 1
ATOM 2216 O O . ASN A 1 273 ? 2.383 4.047 -18.109 1 89.06 273 ASN A O 1
ATOM 2220 N N . LEU A 1 274 ? 2.922 6.074 -17.203 1 87.56 274 LEU A N 1
ATOM 2221 C CA . LEU A 1 274 ? 3.119 6.703 -18.5 1 87.56 274 LEU A CA 1
ATOM 2222 C C . LEU A 1 274 ? 4.602 6.953 -18.766 1 87.56 274 LEU A C 1
ATOM 2224 O O . LEU A 1 274 ? 4.953 7.836 -19.547 1 87.56 274 LEU A O 1
ATOM 2228 N N . LYS A 1 275 ? 5.406 6.242 -18.094 1 87.06 275 LYS A N 1
ATOM 2229 C CA . LYS A 1 275 ? 6.816 6.293 -18.469 1 87.06 275 LYS A CA 1
ATOM 2230 C C . LYS A 1 275 ? 7.008 5.98 -19.938 1 87.06 275 LYS A C 1
ATOM 2232 O O . LYS A 1 275 ? 6.301 5.137 -20.5 1 87.06 275 LYS A O 1
ATOM 2237 N N . PHE A 1 276 ? 7.953 6.598 -20.469 1 87.25 276 PHE A N 1
ATOM 2238 C CA . PHE A 1 276 ? 8.148 6.523 -21.922 1 87.25 276 PHE A CA 1
ATOM 2239 C C . PHE A 1 276 ? 8.414 5.086 -22.359 1 87.25 276 PHE A C 1
ATOM 2241 O O . PHE A 1 276 ? 7.887 4.637 -23.375 1 87.25 276 PHE A O 1
ATOM 2248 N N . GLU A 1 277 ? 9.203 4.488 -21.578 1 91.31 277 GLU A N 1
ATOM 2249 C CA . GLU A 1 277 ? 9.578 3.115 -21.906 1 91.31 277 GLU A CA 1
ATOM 2250 C C . GLU A 1 277 ? 9.688 2.256 -20.656 1 91.31 277 GLU A C 1
ATOM 2252 O O . GLU A 1 277 ? 10.141 2.732 -19.609 1 91.31 277 GLU A O 1
ATOM 2257 N N . ILE A 1 278 ? 9.195 1.005 -20.812 1 91.19 278 ILE A N 1
ATOM 2258 C CA . ILE A 1 278 ? 9.383 0.032 -19.75 1 91.19 278 ILE A CA 1
ATOM 2259 C C . ILE A 1 278 ? 10.062 -1.218 -20.297 1 91.19 278 ILE A C 1
ATOM 2261 O O . ILE A 1 278 ? 9.922 -1.543 -21.484 1 91.19 278 ILE A O 1
ATOM 2265 N N . LEU A 1 279 ? 10.844 -1.84 -19.484 1 92.88 279 LEU A N 1
ATOM 2266 C CA . LEU A 1 279 ? 11.484 -3.098 -19.844 1 92.88 279 LEU A CA 1
ATOM 2267 C C . LEU A 1 279 ? 10.719 -4.285 -19.281 1 92.88 279 LEU A C 1
ATOM 2269 O O . LEU A 1 279 ? 10.578 -4.422 -18.062 1 92.88 279 LEU A O 1
ATOM 2273 N N . LEU A 1 280 ? 10.227 -5.109 -20.172 1 94.44 280 LEU A N 1
ATOM 2274 C CA . LEU A 1 280 ? 9.461 -6.289 -19.781 1 94.44 280 LEU A CA 1
ATOM 2275 C C . LEU A 1 280 ? 10.297 -7.555 -19.938 1 94.44 280 LEU A C 1
ATOM 2277 O O . LEU A 1 280 ? 10.82 -7.824 -21.031 1 94.44 280 LEU A O 1
ATOM 2281 N N . HIS A 1 281 ? 10.531 -8.25 -18.875 1 94.69 281 HIS A N 1
ATOM 2282 C CA . HIS A 1 281 ? 11.062 -9.602 -18.922 1 94.69 281 HIS A CA 1
ATOM 2283 C C . HIS A 1 281 ? 9.945 -10.641 -18.922 1 94.69 281 HIS A C 1
ATOM 2285 O O . HIS A 1 281 ? 9.008 -10.547 -18.141 1 94.69 281 HIS A O 1
ATOM 2291 N N . TYR A 1 282 ? 10.023 -11.602 -19.844 1 96.38 282 TYR A N 1
ATOM 2292 C CA . TYR A 1 282 ? 8.898 -12.523 -19.891 1 96.38 282 TYR A CA 1
ATOM 2293 C C . TYR A 1 282 ? 9.328 -13.883 -20.438 1 96.38 282 TYR A C 1
ATOM 2295 O O . TYR A 1 282 ? 10.414 -14.016 -21 1 96.38 282 TYR A O 1
ATOM 2303 N N . ARG A 1 283 ? 8.578 -14.828 -20.156 1 97.19 283 ARG A N 1
ATOM 2304 C CA . ARG A 1 283 ? 8.602 -16.156 -20.766 1 97.19 283 ARG A CA 1
ATOM 2305 C C . ARG A 1 283 ? 7.195 -16.656 -21.062 1 97.19 283 ARG A C 1
ATOM 2307 O O . ARG A 1 283 ? 6.309 -16.594 -20.219 1 97.19 283 ARG A O 1
ATOM 2314 N N . LEU A 1 284 ? 7.031 -17.047 -22.312 1 98.25 284 LEU A N 1
ATOM 2315 C CA . LEU A 1 284 ? 5.727 -17.516 -22.75 1 98.25 284 LEU A CA 1
ATOM 2316 C C . LEU A 1 284 ? 5.812 -18.984 -23.203 1 98.25 284 LEU A C 1
ATOM 2318 O O . LEU A 1 284 ? 6.652 -19.344 -24.031 1 98.25 284 LEU A O 1
ATOM 2322 N N . ILE A 1 285 ? 5 -19.734 -22.562 1 98 285 ILE A N 1
ATOM 2323 C CA . ILE A 1 285 ? 4.926 -21.156 -22.891 1 98 285 ILE A CA 1
ATOM 2324 C C . ILE A 1 285 ? 3.52 -21.5 -23.375 1 98 285 ILE A C 1
ATOM 2326 O O . ILE A 1 285 ? 2.529 -21.109 -22.75 1 98 285 ILE A O 1
ATOM 2330 N N . VAL A 1 286 ? 3.445 -22.203 -24.453 1 97.62 286 VAL A N 1
ATOM 2331 C CA . VAL A 1 286 ? 2.158 -22.672 -24.969 1 97.62 286 VAL A CA 1
ATOM 2332 C C . VAL A 1 286 ? 2.113 -24.188 -24.938 1 97.62 286 VAL A C 1
ATOM 2334 O O . VAL A 1 286 ? 3 -24.844 -25.484 1 97.62 286 VAL A O 1
ATOM 2337 N N . GLY A 1 287 ? 1.114 -24.672 -24.234 1 95.5 287 GLY A N 1
ATOM 2338 C CA . GLY A 1 287 ? 0.913 -26.109 -24.188 1 95.5 287 GLY A CA 1
ATOM 2339 C C . GLY A 1 287 ? -0.417 -26.562 -24.766 1 95.5 287 GLY A C 1
ATOM 2340 O O . GLY A 1 287 ? -1.385 -25.797 -24.766 1 95.5 287 GLY A O 1
ATOM 2341 N N . ASN A 1 288 ? -0.47 -27.766 -25.281 1 94.56 288 ASN A N 1
ATOM 2342 C CA . ASN A 1 288 ? -1.729 -28.297 -25.797 1 94.56 288 ASN A CA 1
ATOM 2343 C C . ASN A 1 288 ? -2.527 -29 -24.688 1 94.56 288 ASN A C 1
ATOM 2345 O O . ASN A 1 288 ? -2.162 -28.938 -23.516 1 94.56 288 ASN A O 1
ATOM 2349 N N . LYS A 1 289 ? -3.609 -29.609 -25.016 1 91.25 289 LYS A N 1
ATOM 2350 C CA . LYS A 1 289 ? -4.551 -30.203 -24.078 1 91.25 289 LYS A CA 1
ATOM 2351 C C . LYS A 1 289 ? -3.906 -31.359 -23.312 1 91.25 289 LYS A C 1
ATOM 2353 O O . LYS A 1 289 ? -4.379 -31.75 -22.234 1 91.25 289 LYS A O 1
ATOM 2358 N N . HIS A 1 290 ? -2.773 -31.906 -23.812 1 89.19 290 HIS A N 1
ATOM 2359 C CA . HIS A 1 290 ? -2.102 -33.031 -23.156 1 89.19 290 HIS A CA 1
ATOM 2360 C C . HIS A 1 290 ? -0.86 -32.562 -22.406 1 89.19 290 HIS A C 1
ATOM 2362 O O . HIS A 1 290 ? -0.135 -33.375 -21.828 1 89.19 290 HIS A O 1
ATOM 2368 N N . GLY A 1 291 ? -0.612 -31.25 -22.453 1 89.06 291 GLY A N 1
ATOM 2369 C CA . GLY A 1 291 ? 0.499 -30.703 -21.688 1 89.06 291 GLY A CA 1
ATOM 2370 C C . GLY A 1 291 ? 1.786 -30.625 -22.484 1 89.06 291 GLY A C 1
ATOM 2371 O O . GLY A 1 291 ? 2.818 -30.188 -21.969 1 89.06 291 GLY A O 1
ATOM 2372 N N . LYS A 1 292 ? 1.717 -31.016 -23.719 1 91.75 292 LYS A N 1
ATOM 2373 C CA . LYS A 1 292 ? 2.893 -30.906 -24.578 1 91.75 292 LYS A CA 1
ATOM 2374 C C . LYS A 1 292 ? 3.156 -29.453 -24.969 1 91.75 292 LYS A C 1
ATOM 2376 O O . LYS A 1 292 ? 2.242 -28.75 -25.391 1 91.75 292 LYS A O 1
ATOM 2381 N N . PHE A 1 293 ? 4.391 -29.062 -24.875 1 95.69 293 PHE A N 1
ATOM 2382 C CA . PHE A 1 293 ? 4.754 -27.703 -25.234 1 95.69 293 PHE A CA 1
ATOM 2383 C C . PHE A 1 293 ? 4.781 -27.516 -26.75 1 95.69 293 PHE A C 1
ATOM 2385 O O . PHE A 1 293 ? 5.477 -28.266 -27.453 1 95.69 293 PHE A O 1
ATOM 2392 N N . LEU A 1 294 ? 4.035 -26.609 -27.188 1 96.25 294 LEU A N 1
ATOM 2393 C CA . LEU A 1 294 ? 4.035 -26.234 -28.609 1 96.25 294 LEU A CA 1
ATOM 2394 C C . LEU A 1 294 ? 5.02 -25.109 -28.875 1 96.25 294 LEU A C 1
ATOM 2396 O O . LEU A 1 294 ? 5.5 -24.953 -30 1 96.25 294 LEU A O 1
ATOM 2400 N N . TYR A 1 295 ? 5.207 -24.328 -27.875 1 97.19 295 TYR A N 1
ATOM 2401 C CA . TYR A 1 295 ? 6.082 -23.172 -27.984 1 97.19 295 TYR A CA 1
ATOM 2402 C C . TYR A 1 295 ? 6.645 -22.766 -26.625 1 97.19 295 TYR A C 1
ATOM 2404 O O . TYR A 1 295 ? 5.965 -22.906 -25.609 1 97.19 295 TYR A O 1
ATOM 2412 N N . ASP A 1 296 ? 7.844 -22.328 -26.562 1 97.44 296 ASP A N 1
ATOM 2413 C CA . ASP A 1 296 ? 8.516 -21.781 -25.391 1 97.44 296 ASP A CA 1
ATOM 2414 C C . ASP A 1 296 ? 9.484 -20.656 -25.797 1 97.44 296 ASP A C 1
ATOM 2416 O O . ASP A 1 296 ? 10.516 -20.922 -26.422 1 97.44 296 ASP A O 1
ATOM 2420 N N . SER A 1 297 ? 9.188 -19.438 -25.438 1 96.56 297 SER A N 1
ATOM 2421 C CA . SER A 1 297 ? 10.008 -18.297 -25.828 1 96.56 297 SER A CA 1
ATOM 2422 C C . SER A 1 297 ? 11.305 -18.25 -25.031 1 96.56 297 SER A C 1
ATOM 2424 O O . SER A 1 297 ? 12.227 -17.5 -25.375 1 96.56 297 SER A O 1
ATOM 2426 N N . THR A 1 298 ? 11.43 -19.078 -23.984 1 94.88 298 THR A N 1
ATOM 2427 C CA . THR A 1 298 ? 12.477 -18.875 -22.984 1 94.88 298 THR A CA 1
ATOM 2428 C C . THR A 1 298 ? 12.383 -17.469 -22.406 1 94.88 298 THR A C 1
ATOM 2430 O O . THR A 1 298 ? 11.391 -16.766 -22.609 1 94.88 298 THR A O 1
ATOM 2433 N N . ILE A 1 299 ? 13.281 -17.125 -21.531 1 94.31 299 ILE A N 1
ATOM 2434 C CA . ILE A 1 299 ? 13.234 -15.812 -20.906 1 94.31 299 ILE A CA 1
ATOM 2435 C C . ILE A 1 299 ? 13.734 -14.75 -21.875 1 94.31 299 ILE A C 1
ATOM 2437 O O . ILE A 1 299 ? 14.82 -14.891 -22.453 1 94.31 299 ILE A O 1
ATOM 2441 N N . CYS A 1 300 ? 12.891 -13.773 -22.094 1 93.38 300 CYS A N 1
ATOM 2442 C CA . CYS A 1 300 ? 13.18 -12.68 -23.016 1 93.38 300 CYS A CA 1
ATOM 2443 C C . CYS A 1 300 ? 12.992 -11.328 -22.328 1 93.38 300 CYS A C 1
ATOM 2445 O O . CYS A 1 300 ? 12.305 -11.234 -21.312 1 93.38 300 CYS A O 1
ATOM 2447 N N . SER A 1 301 ? 13.703 -10.398 -22.812 1 92.88 301 SER A N 1
ATOM 2448 C CA . SER A 1 301 ? 13.508 -9.016 -22.375 1 92.88 301 SER A CA 1
ATOM 2449 C C . SER A 1 301 ? 13.219 -8.094 -23.547 1 92.88 301 SER A C 1
ATOM 2451 O O . SER A 1 301 ? 13.844 -8.219 -24.609 1 92.88 301 SER A O 1
ATOM 2453 N N . ARG A 1 302 ? 12.25 -7.316 -23.375 1 94 302 ARG A N 1
ATOM 2454 C CA . ARG A 1 302 ? 11.883 -6.391 -24.438 1 94 302 ARG A CA 1
ATOM 2455 C C . ARG A 1 302 ? 11.367 -5.074 -23.859 1 94 302 ARG A C 1
ATOM 2457 O O . ARG A 1 302 ? 10.633 -5.066 -22.875 1 94 302 ARG A O 1
ATOM 2464 N N . SER A 1 303 ? 11.695 -4.004 -24.516 1 93.81 303 SER A N 1
ATOM 2465 C CA . SER A 1 303 ? 11.203 -2.688 -24.125 1 93.81 303 SER A CA 1
ATOM 2466 C C . SER A 1 303 ? 9.891 -2.359 -24.828 1 93.81 303 SER A C 1
ATOM 2468 O O . SER A 1 303 ? 9.719 -2.666 -26 1 93.81 303 SER A O 1
ATOM 2470 N N . PHE A 1 304 ? 8.992 -1.78 -24.094 1 95.44 304 PHE A N 1
ATOM 2471 C CA . PHE A 1 304 ? 7.715 -1.355 -24.656 1 95.44 304 PHE A CA 1
ATOM 2472 C C . PHE A 1 304 ? 7.492 0.134 -24.422 1 95.44 304 PHE A C 1
ATOM 2474 O O . PHE A 1 304 ? 7.637 0.62 -23.297 1 95.44 304 PHE A O 1
ATOM 2481 N N . ARG A 1 305 ? 7.18 0.789 -25.453 1 95.69 305 ARG A N 1
ATOM 2482 C CA . ARG A 1 305 ? 6.719 2.17 -25.344 1 95.69 305 ARG A CA 1
ATOM 2483 C C . ARG A 1 305 ? 5.215 2.229 -25.109 1 95.69 305 ARG A C 1
ATOM 2485 O O . ARG A 1 305 ? 4.559 1.192 -24.984 1 95.69 305 ARG A O 1
ATOM 2492 N N . ILE A 1 306 ? 4.723 3.406 -24.906 1 93 306 ILE A N 1
ATOM 2493 C CA . ILE A 1 306 ? 3.299 3.617 -24.672 1 93 306 ILE A CA 1
ATOM 2494 C C . ILE A 1 306 ? 2.492 3.068 -25.844 1 93 306 ILE A C 1
ATOM 2496 O O . ILE A 1 306 ? 2.746 3.422 -27 1 93 306 ILE A O 1
ATOM 2500 N N . ASP A 1 307 ? 1.592 2.117 -25.609 1 95.62 307 ASP A N 1
ATOM 2501 C CA . ASP A 1 307 ? 0.644 1.527 -26.547 1 95.62 307 ASP A CA 1
ATOM 2502 C C . ASP A 1 307 ? 1.37 0.765 -27.656 1 95.62 307 ASP A C 1
ATOM 2504 O O . ASP A 1 307 ? 0.819 0.559 -28.734 1 95.62 307 ASP A O 1
ATOM 2508 N N . GLN A 1 308 ? 2.559 0.395 -27.375 1 97.38 308 GLN A N 1
ATOM 2509 C CA . GLN A 1 308 ? 3.312 -0.383 -28.359 1 97.38 308 GLN A CA 1
ATOM 2510 C C . GLN A 1 308 ? 2.891 -1.849 -28.328 1 97.38 308 GLN A C 1
ATOM 2512 O O . GLN A 1 308 ? 2.637 -2.412 -27.266 1 97.38 308 GLN A O 1
ATOM 2517 N N . THR A 1 309 ? 2.814 -2.42 -29.484 1 97.56 309 THR A N 1
ATOM 2518 C CA . THR A 1 309 ? 2.494 -3.832 -29.656 1 97.56 309 THR A CA 1
ATOM 2519 C C . THR A 1 309 ? 3.672 -4.582 -30.281 1 97.56 309 THR A C 1
ATOM 2521 O O . THR A 1 309 ? 4.359 -4.055 -31.156 1 97.56 309 THR A O 1
ATOM 2524 N N . ALA A 1 310 ? 3.924 -5.805 -29.844 1 97.88 310 ALA A N 1
ATOM 2525 C CA . ALA A 1 310 ? 5 -6.633 -30.375 1 97.88 310 ALA A CA 1
ATOM 2526 C C . ALA A 1 310 ? 4.562 -8.086 -30.516 1 97.88 310 ALA A C 1
ATOM 2528 O O . ALA A 1 310 ? 3.752 -8.57 -29.719 1 97.88 310 ALA A O 1
ATOM 2529 N N . ILE A 1 311 ? 5.078 -8.766 -31.5 1 97.62 311 ILE A N 1
ATOM 2530 C CA . ILE A 1 311 ? 4.879 -10.203 -31.625 1 97.62 311 ILE A CA 1
ATOM 2531 C C . ILE A 1 311 ? 5.781 -10.938 -30.641 1 97.62 311 ILE A C 1
ATOM 2533 O O . ILE A 1 311 ? 7.004 -10.758 -30.656 1 97.62 311 ILE A O 1
ATOM 2537 N N . ILE A 1 312 ? 5.152 -11.828 -29.812 1 97.12 312 ILE A N 1
ATOM 2538 C CA . ILE A 1 312 ? 5.988 -12.453 -28.797 1 97.12 312 ILE A CA 1
ATOM 2539 C C . ILE A 1 312 ? 5.992 -13.969 -28.984 1 97.12 312 ILE A C 1
ATOM 2541 O O . ILE A 1 312 ? 6.766 -14.68 -28.328 1 97.12 312 ILE A O 1
ATOM 2545 N N . ALA A 1 313 ? 5.164 -14.453 -29.844 1 96.88 313 ALA A N 1
ATOM 2546 C CA . ALA A 1 313 ? 5.16 -15.891 -30.125 1 96.88 313 ALA A CA 1
ATOM 2547 C C . ALA A 1 313 ? 4.531 -16.172 -31.484 1 96.88 313 ALA A C 1
ATOM 2549 O O . ALA A 1 313 ? 3.604 -15.469 -31.906 1 96.88 313 ALA A O 1
ATOM 2550 N N . ARG A 1 314 ? 5.07 -17.141 -32.125 1 96.19 314 ARG A N 1
ATOM 2551 C CA . ARG A 1 314 ? 4.531 -17.656 -33.375 1 96.19 314 ARG A CA 1
ATOM 2552 C C . ARG A 1 314 ? 4.406 -19.188 -33.344 1 96.19 314 ARG A C 1
ATOM 2554 O O . ARG A 1 314 ? 5.395 -19.891 -33.125 1 96.19 314 ARG A O 1
ATOM 2561 N N . PHE A 1 315 ? 3.184 -19.625 -33.531 1 93.75 315 PHE A N 1
ATOM 2562 C CA . PHE A 1 315 ? 2.916 -21.047 -33.562 1 93.75 315 PHE A CA 1
ATOM 2563 C C . PHE A 1 315 ? 1.558 -21.328 -34.219 1 93.75 315 PHE A C 1
ATOM 2565 O O . PHE A 1 315 ? 0.645 -20.5 -34.125 1 93.75 315 PHE A O 1
ATOM 2572 N N . LEU A 1 316 ? 1.396 -22.453 -34.844 1 92.62 316 LEU A N 1
ATOM 2573 C CA . LEU A 1 316 ? 0.149 -22.812 -35.5 1 92.62 316 LEU A CA 1
ATOM 2574 C C . LEU A 1 316 ? -0.334 -24.188 -35.031 1 92.62 316 LEU A C 1
ATOM 2576 O O . LEU A 1 316 ? -0.063 -25.203 -35.656 1 92.62 316 LEU A O 1
ATOM 2580 N N . PRO A 1 317 ? -1.131 -24.109 -34 1 91.19 317 PRO A N 1
ATOM 2581 C CA . PRO A 1 317 ? -1.652 -25.391 -33.5 1 91.19 317 PRO A CA 1
ATOM 2582 C C . PRO A 1 317 ? -2.701 -25.984 -34.438 1 91.19 317 PRO A C 1
ATOM 2584 O O . PRO A 1 317 ? -3.475 -25.25 -35.062 1 91.19 317 PRO A O 1
ATOM 2587 N N . THR A 1 318 ? -2.748 -27.297 -34.5 1 92.44 318 THR A N 1
ATOM 2588 C CA . THR A 1 318 ? -3.811 -27.984 -35.219 1 92.44 318 THR A CA 1
ATOM 2589 C C . THR A 1 318 ? -5.086 -28.047 -34.406 1 92.44 318 THR A C 1
ATOM 2591 O O . THR A 1 318 ? -5.055 -27.766 -33.188 1 92.44 318 THR A O 1
ATOM 2594 N N . ALA A 1 319 ? -6.18 -28.375 -35 1 91.75 319 ALA A N 1
ATOM 2595 C CA . ALA A 1 319 ? -7.469 -28.453 -34.312 1 91.75 319 ALA A CA 1
ATOM 2596 C C . ALA A 1 319 ? -7.43 -29.469 -33.156 1 91.75 319 ALA A C 1
ATOM 2598 O O . ALA A 1 319 ? -8.086 -29.281 -32.156 1 91.75 319 ALA A O 1
ATOM 2599 N N . GLU A 1 320 ? -6.629 -30.453 -33.312 1 93.06 320 GLU A N 1
ATOM 2600 C CA . GLU A 1 320 ? -6.578 -31.531 -32.344 1 93.06 320 GLU A CA 1
ATOM 2601 C C . GLU A 1 320 ? -5.805 -31.109 -31.094 1 93.06 320 GLU A C 1
ATOM 2603 O O . GLU A 1 320 ? -5.895 -31.766 -30.047 1 93.06 320 GLU A O 1
ATOM 2608 N N . GLU A 1 321 ? -5.168 -30.031 -31.219 1 94.31 321 GLU A N 1
ATOM 2609 C CA . GLU A 1 321 ? -4.328 -29.562 -30.125 1 94.31 321 GLU A CA 1
ATOM 2610 C C . GLU A 1 321 ? -5.129 -28.719 -29.141 1 94.31 321 GLU A C 1
ATOM 2612 O O . GLU A 1 321 ? -4.699 -28.516 -28 1 94.31 321 GLU A O 1
ATOM 2617 N N . PHE A 1 322 ? -6.309 -28.328 -29.547 1 94.5 322 PHE A N 1
ATOM 2618 C CA . PHE A 1 322 ? -7.125 -27.484 -28.672 1 94.5 322 PHE A CA 1
ATOM 2619 C C . PHE A 1 322 ? -7.871 -28.328 -27.656 1 94.5 322 PHE A C 1
ATOM 2621 O O . PHE A 1 322 ? -8.188 -29.5 -27.906 1 94.5 322 PHE A O 1
ATOM 2628 N N . PRO A 1 323 ? -8.125 -27.734 -26.516 1 95.5 323 PRO A N 1
ATOM 2629 C CA . PRO A 1 323 ? -7.754 -26.391 -26.078 1 95.5 323 PRO A CA 1
ATOM 2630 C C . PRO A 1 323 ? -6.254 -26.234 -25.828 1 95.5 323 PRO A C 1
ATOM 2632 O O . PRO A 1 323 ? -5.582 -27.219 -25.5 1 95.5 323 PRO A O 1
ATOM 2635 N N . ILE A 1 324 ? -5.773 -24.984 -26.016 1 96.25 324 ILE A N 1
ATOM 2636 C CA . ILE A 1 324 ? -4.367 -24.719 -25.734 1 96.25 324 ILE A CA 1
ATOM 2637 C C . ILE A 1 324 ? -4.25 -23.828 -24.5 1 96.25 324 ILE A C 1
ATOM 2639 O O . ILE A 1 324 ? -5.16 -23.062 -24.188 1 96.25 324 ILE A O 1
ATOM 2643 N N . ALA A 1 325 ? -3.195 -24.047 -23.766 1 96.81 325 ALA A N 1
ATOM 2644 C CA . ALA A 1 325 ? -2.91 -23.219 -22.594 1 96.81 325 ALA A CA 1
ATOM 2645 C C . ALA A 1 325 ? -1.745 -22.266 -22.859 1 96.81 325 ALA A C 1
ATOM 2647 O O . ALA A 1 325 ? -0.676 -22.703 -23.297 1 96.81 325 ALA A O 1
ATOM 2648 N N . VAL A 1 326 ? -1.983 -20.984 -22.625 1 98 326 VAL A N 1
ATOM 2649 C CA . VAL A 1 326 ? -0.936 -19.969 -22.719 1 98 326 VAL A CA 1
ATOM 2650 C C . VAL A 1 326 ? -0.462 -19.578 -21.328 1 98 326 VAL A C 1
ATOM 2652 O O . VAL A 1 326 ? -1.221 -18.984 -20.547 1 98 326 VAL A O 1
ATOM 2655 N N . HIS A 1 327 ? 0.733 -19.953 -21 1 98.06 327 HIS A N 1
ATOM 2656 C CA . HIS A 1 327 ? 1.352 -19.594 -19.734 1 98.06 327 HIS A CA 1
ATOM 2657 C C . HIS A 1 327 ? 2.311 -18.422 -19.906 1 98.06 327 HIS A C 1
ATOM 2659 O O . HIS A 1 327 ? 3.203 -18.469 -20.75 1 98.06 327 HIS A O 1
ATOM 2665 N N . PHE A 1 328 ? 2.117 -17.406 -19.109 1 98.31 328 PHE A N 1
ATOM 2666 C CA . PHE A 1 328 ? 2.854 -16.156 -19.266 1 98.31 328 PHE A CA 1
ATOM 2667 C C . PHE A 1 328 ? 3.482 -15.734 -17.953 1 98.31 328 PHE A C 1
ATOM 2669 O O . PHE A 1 328 ? 2.773 -15.391 -17 1 98.31 328 PHE A O 1
ATOM 2676 N N . PHE A 1 329 ? 4.82 -15.828 -17.891 1 97 329 PHE A N 1
ATOM 2677 C CA . PHE A 1 329 ? 5.594 -15.25 -16.797 1 97 329 PHE A CA 1
ATOM 2678 C C . PHE A 1 329 ? 6.102 -13.859 -17.172 1 97 329 PHE A C 1
ATOM 2680 O O . PHE A 1 329 ? 6.648 -13.664 -18.25 1 97 329 PHE A O 1
ATOM 2687 N N . TYR A 1 330 ? 5.914 -12.898 -16.297 1 96.12 330 TYR A N 1
ATOM 2688 C CA . TYR A 1 330 ? 6.527 -11.625 -16.656 1 96.12 330 TYR A CA 1
ATOM 2689 C C . TYR A 1 330 ? 6.957 -10.859 -15.406 1 96.12 330 TYR A C 1
ATOM 2691 O O . TYR A 1 330 ? 6.465 -11.133 -14.305 1 96.12 330 TYR A O 1
ATOM 2699 N N . LEU A 1 331 ? 7.875 -10.055 -15.555 1 93.56 331 LEU A N 1
ATOM 2700 C CA . LEU A 1 331 ? 8.398 -9.141 -14.539 1 93.56 331 LEU A CA 1
ATOM 2701 C C . LEU A 1 331 ? 8.703 -7.773 -15.141 1 93.56 331 LEU A C 1
ATOM 2703 O O . LEU A 1 331 ? 9.453 -7.672 -16.109 1 93.56 331 LEU A O 1
ATOM 2707 N N . VAL A 1 332 ? 8.07 -6.793 -14.602 1 90.75 332 VAL A N 1
ATOM 2708 C CA . VAL A 1 332 ? 8.258 -5.449 -15.133 1 90.75 332 VAL A CA 1
ATOM 2709 C C . VAL A 1 332 ? 8.695 -4.504 -14.016 1 90.75 332 VAL A C 1
ATOM 2711 O O . VAL A 1 332 ? 9.289 -3.457 -14.273 1 90.75 332 VAL A O 1
ATOM 2714 N N . THR A 1 333 ? 8.438 -4.844 -12.797 1 86.69 333 THR A N 1
ATOM 2715 C CA . THR A 1 333 ? 8.758 -4.023 -11.641 1 86.69 333 THR A CA 1
ATOM 2716 C C . THR A 1 333 ? 9.875 -4.656 -10.82 1 86.69 333 THR A C 1
ATOM 2718 O O . THR A 1 333 ? 10.344 -5.75 -11.141 1 86.69 333 THR A O 1
ATOM 2721 N N . LEU A 1 334 ? 10.312 -3.965 -9.82 1 86.75 334 LEU A N 1
ATOM 2722 C CA . LEU A 1 334 ? 11.242 -4.523 -8.852 1 86.75 334 LEU A CA 1
ATOM 2723 C C . LEU A 1 334 ? 10.641 -5.738 -8.156 1 86.75 334 LEU A C 1
ATOM 2725 O O . LEU A 1 334 ? 9.43 -5.797 -7.941 1 86.75 334 LEU A O 1
ATOM 2729 N N . PRO A 1 335 ? 11.508 -6.68 -7.867 1 84.19 335 PRO A N 1
ATOM 2730 C CA . PRO A 1 335 ? 10.992 -7.871 -7.184 1 84.19 335 PRO A CA 1
ATOM 2731 C C . PRO A 1 335 ? 10.453 -7.562 -5.789 1 84.19 335 PRO A C 1
ATOM 2733 O O . PRO A 1 335 ? 10.984 -6.68 -5.102 1 84.19 335 PRO A O 1
ATOM 2736 N N . SER A 1 336 ? 9.445 -8.219 -5.504 1 83.81 336 SER A N 1
ATOM 2737 C CA . SER A 1 336 ? 8.898 -8.117 -4.152 1 83.81 336 SER A CA 1
ATOM 2738 C C . SER A 1 336 ? 9.781 -8.852 -3.146 1 83.81 336 SER A C 1
ATOM 2740 O O . SER A 1 336 ? 10.648 -9.641 -3.531 1 83.81 336 SER A O 1
ATOM 2742 N N . LYS A 1 337 ? 9.531 -8.578 -1.908 1 85.88 337 LYS A N 1
ATOM 2743 C CA . LYS A 1 337 ? 10.18 -9.312 -0.824 1 85.88 337 LYS A CA 1
ATOM 2744 C C . LYS A 1 337 ? 9.82 -10.789 -0.871 1 85.88 337 LYS A C 1
ATOM 2746 O O . LYS A 1 337 ? 8.664 -11.148 -1.109 1 85.88 337 LYS A O 1
ATOM 2751 N N . PRO A 1 338 ? 10.859 -11.609 -0.74 1 82.94 338 PRO A N 1
ATOM 2752 C CA . PRO A 1 338 ? 10.562 -13.047 -0.739 1 82.94 338 PRO A CA 1
ATOM 2753 C C . PRO A 1 338 ? 9.531 -13.438 0.315 1 82.94 338 PRO A C 1
ATOM 2755 O O . PRO A 1 338 ? 9.539 -12.898 1.424 1 82.94 338 PRO A O 1
ATOM 2758 N N . THR A 1 339 ? 8.75 -14.336 0.06 1 86.62 339 THR A N 1
ATOM 2759 C CA . THR A 1 339 ? 7.621 -14.719 0.898 1 86.62 339 THR A CA 1
ATOM 2760 C C . THR A 1 339 ? 8.102 -15.234 2.254 1 86.62 339 THR A C 1
ATOM 2762 O O . THR A 1 339 ? 7.453 -15 3.275 1 86.62 339 THR A O 1
ATOM 2765 N N . LEU A 1 340 ? 9.188 -15.883 2.25 1 84.25 340 LEU A N 1
ATOM 2766 C CA . LEU A 1 340 ? 9.711 -16.5 3.467 1 84.25 340 LEU A CA 1
ATOM 2767 C C . LEU A 1 340 ? 10.023 -15.438 4.52 1 84.25 340 LEU A C 1
ATOM 2769 O O . LEU A 1 340 ? 9.961 -15.711 5.719 1 84.25 340 LEU A O 1
ATOM 2773 N N . LYS A 1 341 ? 10.305 -14.289 4.051 1 86.38 341 LYS A N 1
ATOM 2774 C CA . LYS A 1 341 ? 10.656 -13.211 4.965 1 86.38 341 LYS A CA 1
ATOM 2775 C C . LYS A 1 341 ? 9.445 -12.766 5.781 1 86.38 341 LYS A C 1
ATOM 2777 O O . LYS A 1 341 ? 9.602 -12.164 6.848 1 86.38 341 LYS A O 1
ATOM 2782 N N . TYR A 1 342 ? 8.297 -13.062 5.293 1 91.56 342 TYR A N 1
ATOM 2783 C CA . TYR A 1 342 ? 7.086 -12.75 6.043 1 91.56 342 TYR A CA 1
ATOM 2784 C C . TYR A 1 342 ? 6.746 -13.875 7.02 1 91.56 342 TYR A C 1
ATOM 2786 O O . TYR A 1 342 ? 6.32 -13.617 8.148 1 91.56 342 TYR A O 1
ATOM 2794 N N . TRP A 1 343 ? 6.984 -15.102 6.59 1 90 343 TRP A N 1
ATOM 2795 C CA . TRP A 1 343 ? 6.523 -16.281 7.32 1 90 343 TRP A CA 1
ATOM 2796 C C . TRP A 1 343 ? 7.477 -16.609 8.461 1 90 343 TRP A C 1
ATOM 2798 O O . TRP A 1 343 ? 7.039 -17.047 9.531 1 90 343 TRP A O 1
ATOM 2808 N N . GLU A 1 344 ? 8.711 -16.359 8.281 1 84.38 344 GLU A N 1
ATOM 2809 C CA . GLU A 1 344 ? 9.703 -16.734 9.281 1 84.38 344 GLU A CA 1
ATOM 2810 C C . GLU A 1 344 ? 9.461 -16.016 10.602 1 84.38 344 GLU A C 1
ATOM 2812 O O . GLU A 1 344 ? 9.328 -16.656 11.648 1 84.38 344 GLU A O 1
ATOM 2817 N N . PRO A 1 345 ? 9.359 -14.734 10.578 1 82.69 345 PRO A N 1
ATOM 2818 C CA . PRO A 1 345 ? 9.086 -14.039 11.844 1 82.69 345 PRO A CA 1
ATOM 2819 C C . PRO A 1 345 ? 7.734 -14.438 12.445 1 82.69 345 PRO A C 1
ATOM 2821 O O . PRO A 1 345 ? 7.602 -14.508 13.672 1 82.69 345 PRO A O 1
ATOM 2824 N N . TYR A 1 34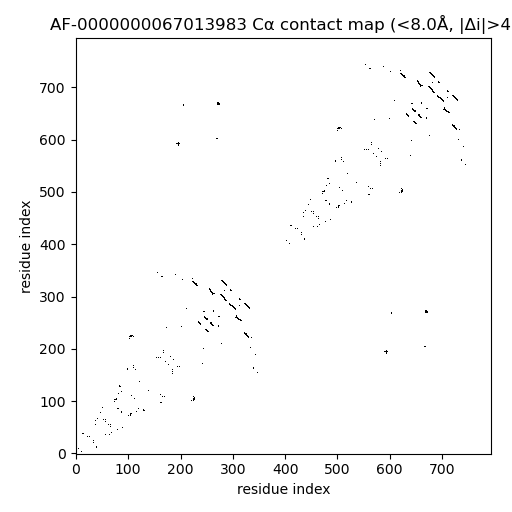6 ? 6.805 -14.664 11.648 1 86.81 346 TYR A N 1
ATOM 2825 C CA . TYR A 1 346 ? 5.48 -15.047 12.133 1 86.81 346 TYR A CA 1
ATOM 2826 C C . TYR A 1 346 ? 5.527 -16.391 12.844 1 86.81 346 TYR A C 1
ATOM 2828 O O . TYR A 1 346 ? 4.965 -16.547 13.93 1 86.81 346 TYR A O 1
ATOM 2836 N N . LEU A 1 347 ? 6.133 -17.359 12.234 1 80.25 347 LEU A N 1
ATOM 2837 C CA . LEU A 1 347 ? 6.191 -18.703 12.797 1 80.25 347 LEU A CA 1
ATOM 2838 C C . LEU A 1 347 ? 7.047 -18.734 14.055 1 80.25 347 LEU A C 1
ATOM 2840 O O . LEU A 1 347 ? 6.762 -19.484 14.984 1 80.25 347 LEU A O 1
ATOM 2844 N N . LYS A 1 348 ? 8.023 -17.891 14.078 1 74.62 348 LYS A N 1
ATOM 2845 C CA . LYS A 1 348 ? 8.859 -17.797 15.273 1 74.62 348 LYS A CA 1
ATOM 2846 C C . LYS A 1 348 ? 8.07 -17.203 16.438 1 74.62 348 LYS A C 1
ATOM 2848 O O . LYS A 1 348 ? 8.156 -17.688 17.562 1 74.62 348 LYS A O 1
ATOM 2853 N N . LYS A 1 349 ? 7.34 -16.172 16.156 1 69.12 349 LYS A N 1
ATOM 2854 C CA . LYS A 1 349 ? 6.512 -15.531 17.172 1 69.12 349 LYS A CA 1
ATOM 2855 C C . LYS A 1 349 ? 5.43 -16.469 17.672 1 69.12 349 LYS A C 1
ATOM 2857 O O . LYS A 1 349 ? 5.16 -16.531 18.875 1 69.12 349 LYS A O 1
ATOM 2862 N N . SER A 1 350 ? 4.852 -17.141 16.719 1 63.66 350 SER A N 1
ATOM 2863 C CA . SER A 1 350 ? 3.773 -18.078 17.047 1 63.66 350 SER A CA 1
ATOM 2864 C C . SER A 1 350 ? 4.277 -19.234 17.906 1 63.66 350 SER A C 1
ATOM 2866 O O . SER A 1 350 ? 3.582 -19.688 18.828 1 63.66 350 SER A O 1
ATOM 2868 N N . ALA A 1 351 ? 5.379 -19.656 17.531 1 59.06 351 ALA A N 1
ATOM 2869 C CA . ALA A 1 351 ? 5.977 -20.719 18.328 1 59.06 351 ALA A CA 1
ATOM 2870 C C . ALA A 1 351 ? 6.219 -20.266 19.766 1 59.06 351 ALA A C 1
ATOM 2872 O O . ALA A 1 351 ? 5.984 -21.016 20.719 1 59.06 351 ALA A O 1
ATOM 2873 N N . VAL A 1 352 ? 6.555 -19.031 19.828 1 51.47 352 VAL A N 1
ATOM 2874 C CA . VAL A 1 352 ? 6.82 -18.453 21.141 1 51.47 352 VAL A CA 1
ATOM 2875 C C . VAL A 1 352 ? 5.512 -18.281 21.906 1 51.47 352 VAL A C 1
ATOM 2877 O O . VAL A 1 352 ? 5.434 -18.609 23.094 1 51.47 352 VAL A O 1
ATOM 2880 N N . LEU A 1 353 ? 4.543 -17.844 21.141 1 51.25 353 LEU A N 1
ATOM 2881 C CA . LEU A 1 353 ? 3.246 -17.641 21.781 1 51.25 353 LEU A CA 1
ATOM 2882 C C . LEU A 1 353 ? 2.623 -18.969 22.203 1 51.25 353 LEU A C 1
ATOM 2884 O O . LEU A 1 353 ? 1.992 -19.047 23.25 1 51.25 353 LEU A O 1
ATOM 2888 N N . SER A 1 354 ? 2.715 -19.938 21.266 1 50.56 354 SER A N 1
ATOM 2889 C CA . SER A 1 354 ? 2.209 -21.25 21.609 1 50.56 354 SER A CA 1
ATOM 2890 C C . SER A 1 354 ? 2.908 -21.812 22.844 1 50.56 354 SER A C 1
ATOM 2892 O O . SER A 1 354 ? 2.275 -22.438 23.688 1 50.56 354 SER A O 1
ATOM 2894 N N . LEU A 1 355 ? 4.141 -21.531 22.875 1 45.56 355 LEU A N 1
ATOM 2895 C CA . LEU A 1 355 ? 4.883 -21.953 24.062 1 45.56 355 LEU A CA 1
ATOM 2896 C C . LEU A 1 355 ? 4.379 -21.219 25.312 1 45.56 355 LEU A C 1
ATOM 2898 O O . LEU A 1 355 ? 4.258 -21.812 26.375 1 45.56 355 LEU A O 1
ATOM 2902 N N . TRP A 1 356 ? 3.98 -20.016 25.031 1 43.72 356 TRP A N 1
ATOM 2903 C CA . TRP A 1 356 ? 3.49 -19.188 26.125 1 43.72 356 TRP A CA 1
ATOM 2904 C C . TRP A 1 356 ? 2.107 -19.656 26.578 1 43.72 356 TRP A C 1
ATOM 2906 O O . TRP A 1 356 ? 1.825 -19.703 27.781 1 43.72 356 TRP A O 1
ATOM 2916 N N . THR A 1 357 ? 1.257 -19.859 25.578 1 44.91 357 THR A N 1
ATOM 2917 C CA . THR A 1 357 ? -0.084 -20.328 25.906 1 44.91 357 THR A CA 1
ATOM 2918 C C . THR A 1 357 ? -0.023 -21.656 26.672 1 44.91 357 THR A C 1
ATOM 2920 O O . THR A 1 357 ? -0.802 -21.875 27.594 1 44.91 357 THR A O 1
ATOM 2923 N N . ASN A 1 358 ? 0.827 -22.438 26.219 1 44.28 358 ASN A N 1
ATOM 2924 C CA . ASN A 1 358 ? 1.01 -23.688 26.938 1 44.28 358 ASN A CA 1
ATOM 2925 C C . ASN A 1 358 ? 1.488 -23.453 28.359 1 44.28 358 ASN A C 1
ATOM 2927 O O . ASN A 1 358 ? 1.043 -24.125 29.297 1 44.28 358 ASN A O 1
ATOM 2931 N N . ILE A 1 359 ? 2.24 -22.469 28.484 1 41.09 359 ILE A N 1
ATOM 2932 C CA . ILE A 1 359 ? 2.754 -22.125 29.812 1 41.09 359 ILE A CA 1
ATOM 2933 C C . ILE A 1 359 ? 1.615 -21.609 30.688 1 41.09 359 ILE A C 1
ATOM 2935 O O . ILE A 1 359 ? 1.52 -21.984 31.859 1 41.09 359 ILE A O 1
ATOM 2939 N N . THR A 1 360 ? 0.905 -20.781 30.078 1 43.12 360 THR A N 1
ATOM 2940 C CA . THR A 1 360 ? -0.203 -20.25 30.875 1 43.12 360 THR A CA 1
ATOM 2941 C C . THR A 1 360 ? -1.183 -21.359 31.25 1 43.12 360 THR A C 1
ATOM 2943 O O . THR A 1 360 ? -1.728 -21.359 32.344 1 43.12 360 THR A O 1
ATOM 2946 N N . ASP A 1 361 ? -1.362 -22.234 30.359 1 43.47 361 ASP A N 1
ATOM 2947 C CA . ASP A 1 361 ? -2.215 -23.375 30.672 1 43.47 361 ASP A CA 1
ATOM 2948 C C . ASP A 1 361 ? -1.597 -24.234 31.781 1 43.47 361 ASP A C 1
ATOM 2950 O O . ASP A 1 361 ? -2.301 -24.719 32.656 1 43.47 361 ASP A O 1
ATOM 2954 N N . ILE A 1 362 ? -0.349 -24.391 31.609 1 40.69 362 ILE A N 1
ATOM 2955 C CA . ILE A 1 362 ? 0.356 -25.172 32.625 1 40.69 362 ILE A CA 1
ATOM 2956 C C . ILE A 1 362 ? 0.333 -24.438 33.938 1 40.69 362 ILE A C 1
ATOM 2958 O O . ILE A 1 362 ? 0.177 -25.047 35 1 40.69 362 ILE A O 1
ATOM 2962 N N . PHE A 1 363 ? 0.497 -23.156 33.812 1 41.16 363 PHE A N 1
ATOM 2963 C CA . PHE A 1 363 ? 0.401 -22.359 35.031 1 41.16 363 PHE A CA 1
ATOM 2964 C C . PHE A 1 363 ? -0.935 -22.594 35.719 1 41.16 363 PHE A C 1
ATOM 2966 O O . PHE A 1 363 ? -0.993 -22.688 36.938 1 41.16 363 PHE A O 1
ATOM 2973 N N . ASP A 1 364 ? -1.842 -22.641 34.938 1 41.59 364 ASP A N 1
ATOM 2974 C CA . ASP A 1 364 ? -3.146 -22.891 35.531 1 41.59 364 ASP A CA 1
ATOM 2975 C C . ASP A 1 364 ? -3.211 -24.281 36.156 1 41.59 364 ASP A C 1
ATOM 2977 O O . ASP A 1 364 ? -3.885 -24.484 37.156 1 41.59 364 ASP A O 1
ATOM 2981 N N . LEU A 1 365 ? -2.391 -25.141 35.469 1 34.28 365 LEU A N 1
ATOM 2982 C CA . LEU A 1 365 ? -2.406 -26.5 36 1 34.28 365 LEU A CA 1
ATOM 2983 C C . LEU A 1 365 ? -1.518 -26.609 37.25 1 34.28 365 LEU A C 1
ATOM 2985 O O . LEU A 1 365 ? -1.848 -27.328 38.188 1 34.28 365 LEU A O 1
ATOM 2989 N N . TYR A 1 366 ? -0.321 -26.109 37.094 1 30.45 366 TYR A N 1
ATOM 2990 C CA . TYR A 1 366 ? 0.622 -26.375 38.188 1 30.45 366 TYR A CA 1
ATOM 2991 C C . TYR A 1 366 ? 0.534 -25.281 39.25 1 30.45 366 TYR A C 1
ATOM 2993 O O . TYR A 1 366 ? 1.45 -25.125 40.062 1 30.45 366 TYR A O 1
ATOM 3001 N N . ARG A 1 367 ? -0.466 -24.547 39.406 1 37.81 367 ARG A N 1
ATOM 3002 C CA . ARG A 1 367 ? -0.652 -23.703 40.594 1 37.81 367 ARG A CA 1
ATOM 3003 C C . ARG A 1 367 ? -0.163 -24.391 41.844 1 37.81 367 ARG A C 1
ATOM 3005 O O . ARG A 1 367 ? -0.014 -23.766 42.906 1 37.81 367 ARG A O 1
ATOM 3012 N N . GLY A 1 368 ? -0.135 -25.703 41.812 1 33.66 368 GLY A N 1
ATOM 3013 C CA . GLY A 1 368 ? 0.293 -26.359 43.031 1 33.66 368 GLY A CA 1
ATOM 3014 C C . GLY A 1 368 ? 1.801 -26.375 43.219 1 33.66 368 GLY A C 1
ATOM 3015 O O . GLY A 1 368 ? 2.303 -26.359 44.344 1 33.66 368 GLY A O 1
ATOM 3016 N N . ALA A 1 369 ? 2.58 -27 42.344 1 35.97 369 ALA A N 1
ATOM 3017 C CA . ALA A 1 369 ? 3.986 -27.25 42.656 1 35.97 369 ALA A CA 1
ATOM 3018 C C . ALA A 1 369 ? 4.852 -26.062 42.25 1 35.97 369 ALA A C 1
ATOM 3020 O O . ALA A 1 369 ? 4.973 -25.75 41.062 1 35.97 369 ALA A O 1
ATOM 3021 N N . VAL A 1 370 ? 5.133 -25.094 43.094 1 33.97 370 VAL A N 1
ATOM 3022 C CA . VAL A 1 370 ? 5.648 -23.734 43.094 1 33.97 370 VAL A CA 1
ATOM 3023 C C . VAL A 1 370 ? 7.062 -23.719 42.5 1 33.97 370 VAL A C 1
ATOM 3025 O O . VAL A 1 370 ? 7.383 -22.875 41.656 1 33.97 370 VAL A O 1
ATOM 3028 N N . MET A 1 371 ? 7.938 -24.641 43 1 37.19 371 MET A N 1
ATOM 3029 C CA . MET A 1 371 ? 9.375 -24.484 42.781 1 37.19 371 MET A CA 1
ATOM 3030 C C . MET A 1 371 ? 9.758 -24.75 41.344 1 37.19 371 MET A C 1
ATOM 3032 O O . MET A 1 371 ? 10.57 -24.016 40.75 1 37.19 371 MET A O 1
ATOM 3036 N N . SER A 1 372 ? 9.336 -25.891 40.906 1 38.59 372 SER A N 1
ATOM 3037 C CA . SER A 1 372 ? 9.711 -26.297 39.562 1 38.59 372 SER A CA 1
ATOM 3038 C C . SER A 1 372 ? 9.188 -25.312 38.531 1 38.59 372 SER A C 1
ATOM 3040 O O . SER A 1 372 ? 9.781 -25.156 37.438 1 38.59 372 SER A O 1
ATOM 3042 N N . TRP A 1 373 ? 8.297 -24.594 38.906 1 41.62 373 TRP A N 1
ATOM 3043 C CA . TRP A 1 373 ? 7.566 -23.641 38.094 1 41.62 373 TRP A CA 1
ATOM 3044 C C . TRP A 1 373 ? 8.414 -22.391 37.812 1 41.62 373 TRP A C 1
ATOM 3046 O O . TRP A 1 373 ? 8.469 -21.906 36.688 1 41.62 373 TRP A O 1
ATOM 3056 N N . PHE A 1 374 ? 9.07 -22.047 38.781 1 40.97 374 PHE A N 1
ATOM 3057 C CA . PHE A 1 374 ? 9.891 -20.844 38.719 1 40.97 374 PHE A CA 1
ATOM 3058 C C . PHE A 1 374 ? 10.992 -21.016 37.656 1 40.97 374 PHE A C 1
ATOM 3060 O O . PHE A 1 374 ? 11.258 -20.109 36.875 1 40.97 374 PHE A O 1
ATOM 3067 N N . ASN A 1 375 ? 11.484 -22.172 37.75 1 41.97 375 ASN A N 1
ATOM 3068 C CA . ASN A 1 375 ? 12.57 -22.422 36.812 1 41.97 375 ASN A CA 1
ATOM 3069 C C . ASN A 1 375 ? 12.078 -22.438 35.375 1 41.97 375 ASN A C 1
ATOM 3071 O O . ASN A 1 375 ? 12.742 -21.922 34.469 1 41.97 375 ASN A O 1
ATOM 3075 N N . TYR A 1 376 ? 10.906 -22.875 35.25 1 42.22 376 TYR A N 1
ATOM 3076 C CA . TYR A 1 376 ? 10.352 -22.984 33.906 1 42.22 376 TYR A CA 1
ATOM 3077 C C . TYR A 1 376 ? 9.945 -21.609 33.375 1 42.22 376 TYR A C 1
ATOM 3079 O O . TYR A 1 376 ? 10.266 -21.266 32.219 1 42.22 376 TYR A O 1
ATOM 3087 N N . VAL A 1 377 ? 9.406 -20.859 34.219 1 45.97 377 VAL A N 1
ATOM 3088 C CA . VAL A 1 377 ? 9 -19.516 33.812 1 45.97 377 VAL A CA 1
ATOM 3089 C C . VAL A 1 377 ? 10.227 -18.656 33.531 1 45.97 377 VAL A C 1
ATOM 3091 O O . VAL A 1 377 ? 10.25 -17.891 32.562 1 45.97 377 VAL A O 1
ATOM 3094 N N . SER A 1 378 ? 11.172 -18.922 34.312 1 44.97 378 SER A N 1
ATOM 3095 C CA . SER A 1 378 ? 12.422 -18.188 34.094 1 44.97 378 SER A CA 1
ATOM 3096 C C . SER A 1 378 ? 13.047 -18.531 32.75 1 44.97 378 SER A C 1
ATOM 3098 O O . SER A 1 378 ? 13.539 -17.656 32.031 1 44.97 378 SER A O 1
ATOM 3100 N N . ARG A 1 379 ? 12.961 -19.766 32.438 1 43.97 379 ARG A N 1
ATOM 3101 C CA . ARG A 1 379 ? 13.523 -20.188 31.172 1 43.97 379 ARG A CA 1
ATOM 3102 C C . ARG A 1 379 ? 12.734 -19.578 30 1 43.97 379 ARG A C 1
ATOM 3104 O O . ARG A 1 379 ? 13.32 -19.109 29.031 1 43.97 379 ARG A O 1
ATOM 3111 N N . ILE A 1 380 ? 11.539 -19.562 30.281 1 43.62 380 ILE A N 1
ATOM 3112 C CA . ILE A 1 380 ? 10.711 -19.062 29.188 1 43.62 380 ILE A CA 1
ATOM 3113 C C . ILE A 1 380 ? 10.867 -17.547 29.078 1 43.62 380 ILE A C 1
ATOM 3115 O O . ILE A 1 380 ? 10.953 -17 27.984 1 43.62 380 ILE A O 1
ATOM 3119 N N . CYS A 1 381 ? 10.938 -16.953 30.25 1 44.09 381 CYS A N 1
ATOM 3120 C CA . CYS A 1 381 ? 11.188 -15.508 30.234 1 44.09 381 CYS A CA 1
ATOM 3121 C C . CYS A 1 381 ? 12.523 -15.195 29.578 1 44.09 381 CYS A C 1
ATOM 3123 O O . CYS A 1 381 ? 12.633 -14.219 28.828 1 44.09 381 CYS A O 1
ATOM 3125 N N . ASN A 1 382 ? 13.422 -16.078 29.781 1 44.84 382 ASN A N 1
ATOM 3126 C CA . ASN A 1 382 ? 14.727 -15.906 29.141 1 44.84 382 ASN A CA 1
ATOM 3127 C C . ASN A 1 382 ? 14.641 -16.094 27.625 1 44.84 382 ASN A C 1
ATOM 3129 O O . ASN A 1 382 ? 15.289 -15.367 26.875 1 44.84 382 ASN A O 1
ATOM 3133 N N . VAL A 1 383 ? 13.867 -17.031 27.266 1 43.81 383 VAL A N 1
ATOM 3134 C CA . VAL A 1 383 ? 13.703 -17.266 25.828 1 43.81 383 VAL A CA 1
ATOM 3135 C C . VAL A 1 383 ? 12.961 -16.109 25.188 1 43.81 383 VAL A C 1
ATOM 3137 O O . VAL A 1 383 ? 13.336 -15.641 24.109 1 43.81 383 VAL A O 1
ATOM 3140 N N . ILE A 1 384 ? 12.039 -15.648 25.922 1 42.38 384 ILE A N 1
ATOM 3141 C CA . ILE A 1 384 ? 11.289 -14.5 25.422 1 42.38 384 ILE A CA 1
ATOM 3142 C C . ILE A 1 384 ? 12.188 -13.266 25.375 1 42.38 384 ILE A C 1
ATOM 3144 O O . ILE A 1 384 ? 12.18 -12.516 24.406 1 42.38 384 ILE A O 1
ATOM 3148 N N . LYS A 1 385 ? 12.914 -13.07 26.438 1 44.84 385 LYS A N 1
ATOM 3149 C CA . LYS A 1 385 ? 13.906 -12 26.469 1 44.84 385 LYS A CA 1
ATOM 3150 C C . LYS A 1 385 ? 14.906 -12.148 25.312 1 44.84 385 LYS A C 1
ATOM 3152 O O . LYS A 1 385 ? 15.258 -11.164 24.672 1 44.84 385 LYS A O 1
ATOM 3157 N N . ALA A 1 386 ? 15.297 -13.328 25.094 1 45.03 386 ALA A N 1
ATOM 3158 C CA . ALA A 1 386 ? 16.234 -13.586 24.016 1 45.03 386 ALA A CA 1
ATOM 3159 C C . ALA A 1 386 ? 15.57 -13.344 22.656 1 45.03 386 ALA A C 1
ATOM 3161 O O . ALA A 1 386 ? 16.203 -12.828 21.734 1 45.03 386 ALA A O 1
ATOM 3162 N N . LEU A 1 387 ? 14.453 -13.719 22.562 1 42.72 387 LEU A N 1
ATOM 3163 C CA . LEU A 1 387 ? 13.734 -13.531 21.312 1 42.72 387 LEU A CA 1
ATOM 3164 C C . LEU A 1 387 ? 13.375 -12.062 21.109 1 42.72 387 LEU A C 1
ATOM 3166 O O . LEU A 1 387 ? 13.414 -11.562 19.969 1 42.72 387 LEU A O 1
ATOM 3170 N N . MET A 1 388 ? 12.961 -11.445 22.156 1 41.84 388 MET A N 1
ATOM 3171 C CA . MET A 1 388 ? 12.719 -10.008 22.078 1 41.84 388 MET A CA 1
ATOM 3172 C C . MET A 1 388 ? 14.023 -9.242 21.891 1 41.84 388 MET A C 1
ATOM 3174 O O . MET A 1 388 ? 14.047 -8.219 21.203 1 41.84 388 MET A O 1
ATOM 3178 N N . GLN A 1 389 ? 15.086 -9.508 22.516 1 42.84 389 GLN A N 1
ATOM 3179 C CA . GLN A 1 389 ? 16.391 -8.891 22.297 1 42.84 389 GLN A CA 1
ATOM 3180 C C . GLN A 1 389 ? 16.875 -9.148 20.859 1 42.84 389 GLN A C 1
ATOM 3182 O O . GLN A 1 389 ? 17.562 -8.312 20.281 1 42.84 389 GLN A O 1
ATOM 3187 N N . LYS A 1 390 ? 16.688 -10.281 20.281 1 40.91 390 LYS A N 1
ATOM 3188 C CA . LYS A 1 390 ? 17.125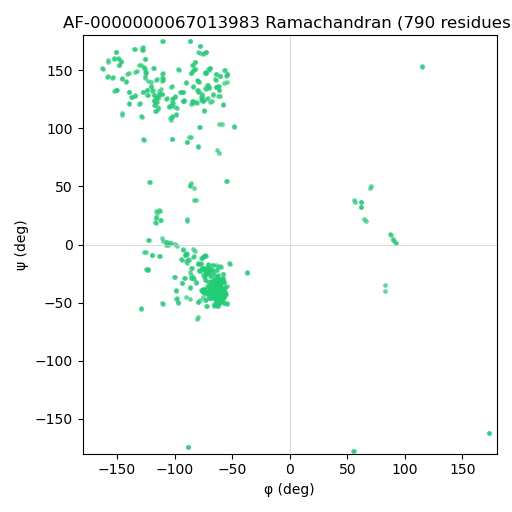 -10.555 18.922 1 40.91 390 LYS A CA 1
ATOM 3189 C C . LYS A 1 390 ? 16.266 -9.805 17.906 1 40.91 390 LYS A C 1
ATOM 3191 O O . LYS A 1 390 ? 16.719 -9.523 16.781 1 40.91 390 LYS A O 1
ATOM 3196 N N . GLU A 1 391 ? 15.086 -9.633 17.984 1 37.44 391 GLU A N 1
ATOM 3197 C CA . GLU A 1 391 ? 14.336 -8.781 17.062 1 37.44 391 GLU A CA 1
ATOM 3198 C C . GLU A 1 391 ? 14.938 -7.379 17 1 37.44 391 GLU A C 1
ATOM 3200 O O . GLU A 1 391 ? 14.875 -6.719 15.953 1 37.44 391 GLU A O 1
ATOM 3205 N N . ASP A 1 392 ? 15.453 -6.766 17.984 1 33.41 392 ASP A N 1
ATOM 3206 C CA . ASP A 1 392 ? 16.156 -5.484 18.016 1 33.41 392 ASP A CA 1
ATOM 3207 C C . ASP A 1 392 ? 17.438 -5.551 17.188 1 33.41 392 ASP A C 1
ATOM 3209 O O . ASP A 1 392 ? 17.812 -4.574 16.531 1 33.41 392 ASP A O 1
ATOM 3213 N N . ALA A 1 393 ? 18.297 -6.562 17.172 1 29.78 393 ALA A N 1
ATOM 3214 C CA . ALA A 1 393 ? 19.562 -6.637 16.453 1 29.78 393 ALA A CA 1
ATOM 3215 C C . ALA A 1 393 ? 19.328 -6.879 14.969 1 29.78 393 ALA A C 1
ATOM 3217 O O . ALA A 1 393 ? 20.062 -6.355 14.125 1 29.78 393 ALA A O 1
ATOM 3218 N N . GLU A 1 394 ? 18.531 -7.703 14.453 1 29.66 394 GLU A N 1
ATOM 3219 C CA . GLU A 1 394 ? 18.484 -8.055 13.039 1 29.66 394 GLU A CA 1
ATOM 3220 C C . GLU A 1 394 ? 17.797 -6.965 12.219 1 29.66 394 GLU A C 1
ATOM 3222 O O . GLU A 1 394 ? 17.812 -6.996 10.984 1 29.66 394 GLU A O 1
ATOM 3227 N N . SER A 1 395 ? 17.016 -6.152 12.68 1 26.62 395 SER A N 1
ATOM 3228 C CA . SER A 1 395 ? 16.594 -5.004 11.875 1 26.62 395 SER A CA 1
ATOM 3229 C C . SER A 1 395 ? 17.781 -4.09 11.57 1 26.62 395 SER A C 1
ATOM 3231 O O . SER A 1 395 ? 17.641 -3.096 10.859 1 26.62 395 SER A O 1
ATOM 3233 N N . ILE A 1 396 ? 18.828 -4.133 12.344 1 22.77 396 ILE A N 1
ATOM 3234 C CA . ILE A 1 396 ? 20.031 -3.348 12.047 1 22.77 396 ILE A CA 1
ATOM 3235 C C . ILE A 1 396 ? 20.797 -3.982 10.891 1 22.77 396 ILE A C 1
ATOM 3237 O O . ILE A 1 396 ? 21.578 -3.312 10.211 1 22.77 396 ILE A O 1
ATOM 3241 N N . PHE A 1 397 ? 20.891 -5.309 10.773 1 22.02 397 PHE A N 1
ATOM 3242 C CA . PHE A 1 397 ? 21.703 -5.73 9.633 1 22.02 397 PHE A CA 1
ATOM 3243 C C . PHE A 1 397 ? 20.844 -5.844 8.375 1 22.02 397 PHE A C 1
ATOM 3245 O O . PHE A 1 397 ? 19.75 -6.41 8.414 1 22.02 397 PHE A O 1
ATOM 3252 N N . MET B 1 1 ? -5.836 54.125 42.188 1 39.12 1 MET B N 1
ATOM 3253 C CA . MET B 1 1 ? -6.082 55.125 41.156 1 39.12 1 MET B CA 1
ATOM 3254 C C . MET B 1 1 ? -6.484 54.5 39.844 1 39.12 1 MET B C 1
ATOM 3256 O O . MET B 1 1 ? -7.453 54.906 39.219 1 39.12 1 MET B O 1
ATOM 3260 N N . VAL B 1 2 ? -5.57 53.438 39.438 1 47.94 2 VAL B N 1
ATOM 3261 C CA . VAL B 1 2 ? -5.809 52.875 38.125 1 47.94 2 VAL B CA 1
ATOM 3262 C C . VAL B 1 2 ? -7.145 52.125 38.125 1 47.94 2 VAL B C 1
ATOM 3264 O O . VAL B 1 2 ? -7.941 52.281 37.188 1 47.94 2 VAL B O 1
ATOM 3267 N N . LEU B 1 3 ? -7.449 51.531 39.312 1 49.28 3 LEU B N 1
ATOM 3268 C CA . LEU B 1 3 ? -8.695 50.781 39.406 1 49.28 3 LEU B CA 1
ATOM 3269 C C . LEU B 1 3 ? -9.891 51.719 39.531 1 49.28 3 LEU B C 1
ATOM 3271 O O . LEU B 1 3 ? -11 51.375 39.125 1 49.28 3 LEU B O 1
ATOM 3275 N N . GLU B 1 4 ? -9.672 52.688 40.25 1 46.38 4 GLU B N 1
ATOM 3276 C CA . GLU B 1 4 ? -10.758 53.656 40.438 1 46.38 4 GLU B CA 1
ATOM 3277 C C . GLU B 1 4 ? -11.172 54.281 39.125 1 46.38 4 GLU B C 1
ATOM 3279 O O . GLU B 1 4 ? -12.352 54.562 38.875 1 46.38 4 GLU B O 1
ATOM 3284 N N . SER B 1 5 ? -10.195 54.562 38.281 1 46.84 5 SER B N 1
ATOM 3285 C CA . SER B 1 5 ? -10.508 55.062 36.969 1 46.84 5 SER B CA 1
ATOM 3286 C C . SER B 1 5 ? -11.164 54.031 36.094 1 46.84 5 SER B C 1
ATOM 3288 O O . SER B 1 5 ? -11.578 54.312 34.969 1 46.84 5 SER B O 1
ATOM 3290 N N . LEU B 1 6 ? -11 52.844 36.344 1 47.25 6 LEU B N 1
ATOM 3291 C CA . LEU B 1 6 ? -11.477 51.688 35.594 1 47.25 6 LEU B CA 1
ATOM 3292 C C . LEU B 1 6 ? -13 51.656 35.562 1 47.25 6 LEU B C 1
ATOM 3294 O O . LEU B 1 6 ? -13.586 51.188 34.594 1 47.25 6 LEU B O 1
ATOM 3298 N N . TYR B 1 7 ? -13.602 52.125 36.688 1 41.84 7 TYR B N 1
ATOM 3299 C CA . TYR B 1 7 ? -15.062 52.125 36.719 1 41.84 7 TYR B CA 1
ATOM 3300 C C . TYR B 1 7 ? -15.641 53.094 35.719 1 41.84 7 TYR B C 1
ATOM 3302 O O . TYR B 1 7 ? -16.859 53.094 35.469 1 41.84 7 TYR B O 1
ATOM 3310 N N . HIS B 1 8 ? -15.039 54.25 35.594 1 45.12 8 HIS B N 1
ATOM 3311 C CA . HIS B 1 8 ? -15.758 55.281 34.844 1 45.12 8 HIS B CA 1
ATOM 3312 C C . HIS B 1 8 ? -15.586 55.094 33.344 1 45.12 8 HIS B C 1
ATOM 3314 O O . HIS B 1 8 ? -15.836 56 32.562 1 45.12 8 HIS B O 1
ATOM 3320 N N . ASN B 1 9 ? -15.539 54.062 32.562 1 47.5 9 ASN B N 1
ATOM 3321 C CA . ASN B 1 9 ? -15.781 53.656 31.188 1 47.5 9 ASN B CA 1
ATOM 3322 C C . ASN B 1 9 ? -14.586 53.969 30.281 1 47.5 9 ASN B C 1
ATOM 3324 O O . ASN B 1 9 ? -14.508 53.5 29.156 1 47.5 9 ASN B O 1
ATOM 3328 N N . GLU B 1 10 ? -13.852 55.156 30.391 1 45.66 10 GLU B N 1
ATOM 3329 C CA . GLU B 1 10 ? -12.828 55.531 29.406 1 45.66 10 GLU B CA 1
ATOM 3330 C C . GLU B 1 10 ? -11.5 54.844 29.719 1 45.66 10 GLU B C 1
ATOM 3332 O O . GLU B 1 10 ? -10.633 55.406 30.375 1 45.66 10 GLU B O 1
ATOM 3337 N N . ILE B 1 11 ? -11.219 53.625 29.984 1 47.06 11 ILE B N 1
ATOM 3338 C CA . ILE B 1 11 ? -9.969 52.969 30.328 1 47.06 11 ILE B CA 1
ATOM 3339 C C . ILE B 1 11 ? -8.984 53.094 29.156 1 47.06 11 ILE B C 1
ATOM 3341 O O . ILE B 1 11 ? -9.219 52.562 28.078 1 47.06 11 ILE B O 1
ATOM 3345 N N . GLU B 1 12 ? -8.32 54.156 29.016 1 52.81 12 GLU B N 1
ATOM 3346 C CA . GLU B 1 12 ? -7.117 54.062 28.203 1 52.81 12 GLU B CA 1
ATOM 3347 C C . GLU B 1 12 ? -6.188 52.969 28.703 1 52.81 12 GLU B C 1
ATOM 3349 O O . GLU B 1 12 ? -5.41 53.188 29.625 1 52.81 12 GLU B O 1
ATOM 3354 N N . LEU B 1 13 ? -6.668 51.688 28.844 1 57.62 13 LEU B N 1
ATOM 3355 C CA . LEU B 1 13 ? -5.914 50.531 29.281 1 57.62 13 LEU B CA 1
ATOM 3356 C C . LEU B 1 13 ? -4.59 50.406 28.531 1 57.62 13 LEU B C 1
ATOM 3358 O O . LEU B 1 13 ? -4.559 50.5 27.297 1 57.62 13 LEU B O 1
ATOM 3362 N N . ASP B 1 14 ? -3.518 50.844 29.281 1 65.69 14 ASP B N 1
ATOM 3363 C CA . ASP B 1 14 ? -2.166 50.625 28.766 1 65.69 14 ASP B CA 1
ATOM 3364 C C . ASP B 1 14 ? -1.889 49.125 28.547 1 65.69 14 ASP B C 1
ATOM 3366 O O . ASP B 1 14 ? -1.839 48.375 29.516 1 65.69 14 ASP B O 1
ATOM 3370 N N . LEU B 1 15 ? -1.912 48.656 27.344 1 72.19 15 LEU B N 1
ATOM 3371 C CA . LEU B 1 15 ? -1.685 47.25 26.953 1 72.19 15 LEU B CA 1
ATOM 3372 C C . LEU B 1 15 ? -0.373 46.75 27.531 1 72.19 15 LEU B C 1
ATOM 3374 O O . LEU B 1 15 ? -0.187 45.531 27.656 1 72.19 15 LEU B O 1
ATOM 3378 N N . GLU B 1 16 ? 0.516 47.656 28 1 77.62 16 GLU B N 1
ATOM 3379 C CA . GLU B 1 16 ? 1.813 47.219 28.516 1 77.62 16 GLU B CA 1
ATOM 3380 C C . GLU B 1 16 ? 1.674 46.562 29.875 1 77.62 16 GLU B C 1
ATOM 3382 O O . GLU B 1 16 ? 2.445 45.656 30.219 1 77.62 16 GLU B O 1
ATOM 3387 N N . ASN B 1 17 ? 0.649 46.906 30.625 1 81.25 17 ASN B N 1
ATOM 3388 C CA . ASN B 1 17 ? 0.483 46.375 31.969 1 81.25 17 ASN B CA 1
ATOM 3389 C C . ASN B 1 17 ? -0.788 45.531 32.062 1 81.25 17 ASN B C 1
ATOM 3391 O O . ASN B 1 17 ? -1.345 45.375 33.156 1 81.25 17 ASN B O 1
ATOM 3395 N N . VAL B 1 18 ? -1.168 45.094 30.953 1 85.94 18 VAL B N 1
ATOM 3396 C CA . VAL B 1 18 ? -2.465 44.438 30.891 1 85.94 18 VAL B CA 1
ATOM 3397 C C . VAL B 1 18 ? -2.438 43.188 31.766 1 85.94 18 VAL B C 1
ATOM 3399 O O . VAL B 1 18 ? -3.43 42.844 32.438 1 85.94 18 VAL B O 1
ATOM 3402 N N . ALA B 1 19 ? -1.393 42.469 31.906 1 87 19 ALA B N 1
ATOM 3403 C CA . ALA B 1 19 ? -1.289 41.25 32.719 1 87 19 ALA B CA 1
ATOM 3404 C C . ALA B 1 19 ? -1.52 41.562 34.188 1 87 19 ALA B C 1
ATOM 3406 O O . ALA B 1 19 ? -2.254 40.844 34.875 1 87 19 ALA B O 1
ATOM 3407 N N . SER B 1 20 ? -0.928 42.625 34.625 1 87.31 20 SER B N 1
ATOM 3408 C CA . SER B 1 20 ? -1.076 43.031 36.031 1 87.31 20 SER B CA 1
ATOM 3409 C C . SER B 1 20 ? -2.496 43.5 36.312 1 87.31 20 SER B C 1
ATOM 3411 O O . SER B 1 20 ? -3.037 43.25 37.375 1 87.31 20 SER B O 1
ATOM 3413 N N . LEU B 1 21 ? -2.984 44.156 35.344 1 87 21 LEU B N 1
ATOM 3414 C CA . LEU B 1 21 ? -4.34 44.688 35.5 1 87 21 LEU B CA 1
ATOM 3415 C C . LEU B 1 21 ? -5.348 43.531 35.594 1 87 21 LEU B C 1
ATOM 3417 O O . LEU B 1 21 ? -6.246 43.562 36.438 1 87 21 LEU B O 1
ATOM 3421 N N . ILE B 1 22 ? -5.199 42.531 34.75 1 89.31 22 ILE B N 1
ATOM 3422 C CA . ILE B 1 22 ? -6.102 41.375 34.75 1 89.31 22 ILE B CA 1
ATOM 3423 C C . ILE B 1 22 ? -5.941 40.594 36.062 1 89.31 22 ILE B C 1
ATOM 3425 O O . ILE B 1 22 ? -6.934 40.188 36.656 1 89.31 22 ILE B O 1
ATOM 3429 N N . ALA B 1 23 ? -4.715 40.469 36.5 1 89.19 23 ALA B N 1
ATOM 3430 C CA . ALA B 1 23 ? -4.441 39.75 37.75 1 89.19 23 ALA B CA 1
ATOM 3431 C C . ALA B 1 23 ? -5.098 40.469 38.906 1 89.19 23 ALA B C 1
ATOM 3433 O O . ALA B 1 23 ? -5.738 39.844 39.75 1 89.19 23 ALA B O 1
ATOM 3434 N N . SER B 1 24 ? -4.941 41.719 39 1 88.75 24 SER B N 1
ATOM 3435 C CA . SER B 1 24 ? -5.523 42.531 40.062 1 88.75 24 SER B CA 1
ATOM 3436 C C . SER B 1 24 ? -7.047 42.469 40.031 1 88.75 24 SER B C 1
ATOM 3438 O O . SER B 1 24 ? -7.695 42.312 41.062 1 88.75 24 SER B O 1
ATOM 3440 N N . ALA B 1 25 ? -7.547 42.688 38.812 1 90.44 25 ALA B N 1
ATOM 3441 C CA . ALA B 1 25 ? -9 42.625 38.656 1 90.44 25 ALA B CA 1
ATOM 3442 C C . ALA B 1 25 ? -9.539 41.25 39.094 1 90.44 25 ALA B C 1
ATOM 3444 O O . ALA B 1 25 ? -10.617 41.188 39.688 1 90.44 25 ALA B O 1
ATOM 3445 N N . SER B 1 26 ? -8.82 40.219 38.75 1 89.94 26 SER B N 1
ATOM 3446 C CA . SER B 1 26 ? -9.211 38.875 39.156 1 89.94 26 SER B CA 1
ATOM 3447 C C . SER B 1 26 ? -9.195 38.719 40.688 1 89.94 26 SER B C 1
ATOM 3449 O O . SER B 1 26 ? -10.125 38.156 41.281 1 89.94 26 SER B O 1
ATOM 3451 N N . MET B 1 27 ? -8.18 39.281 41.344 1 90.44 27 MET B N 1
ATOM 3452 C CA . MET B 1 27 ? -8.047 39.219 42.781 1 90.44 27 MET B CA 1
ATOM 3453 C C . MET B 1 27 ? -9.195 39.969 43.469 1 90.44 27 MET B C 1
ATOM 3455 O O . MET B 1 27 ? -9.672 39.531 44.531 1 90.44 27 MET B O 1
ATOM 3459 N N . LEU B 1 28 ? -9.648 40.938 42.812 1 90.56 28 LEU B N 1
ATOM 3460 C CA . LEU B 1 28 ? -10.688 41.781 43.406 1 90.56 28 LEU B CA 1
ATOM 3461 C C . LEU B 1 28 ? -12.07 41.375 42.875 1 90.56 28 LEU B C 1
ATOM 3463 O O . LEU B 1 28 ? -13.07 42.031 43.219 1 90.56 28 LEU B O 1
ATOM 3467 N N . SER B 1 29 ? -12.141 40.438 42.062 1 89.69 29 SER B N 1
ATOM 3468 C CA . SER B 1 29 ? -13.375 39.875 41.5 1 89.69 29 SER B CA 1
ATOM 3469 C C . SER B 1 29 ? -14.133 40.938 40.688 1 89.69 29 SER B C 1
ATOM 3471 O O . SER B 1 29 ? -15.344 41.094 40.844 1 89.69 29 SER B O 1
ATOM 3473 N N . LEU B 1 30 ? -13.375 41.75 40.031 1 89.62 30 LEU B N 1
ATOM 3474 C CA . LEU B 1 30 ? -13.961 42.781 39.156 1 89.62 30 LEU B CA 1
ATOM 3475 C C . LEU B 1 30 ? -14.148 42.219 37.75 1 89.62 30 LEU B C 1
ATOM 3477 O O . LEU B 1 30 ? -13.367 42.531 36.844 1 89.62 30 LEU B O 1
ATOM 3481 N N . ASP B 1 31 ? -15.242 41.594 37.438 1 86.81 31 ASP B N 1
ATOM 3482 C CA . ASP B 1 31 ? -15.492 40.875 36.188 1 86.81 31 ASP B CA 1
ATOM 3483 C C . ASP B 1 31 ? -15.609 41.844 35 1 86.81 31 ASP B C 1
ATOM 3485 O O . ASP B 1 31 ? -15.156 41.531 33.906 1 86.81 31 ASP B O 1
ATOM 3489 N N . SER B 1 32 ? -16.172 42.938 35.281 1 86.88 32 SER B N 1
ATOM 3490 C CA . SER B 1 32 ? -16.375 43.906 34.188 1 86.88 32 SER B CA 1
ATOM 3491 C C . SER B 1 32 ? -15.055 44.438 33.688 1 86.88 32 SER B C 1
ATOM 3493 O O . SER B 1 32 ? -14.875 44.656 32.5 1 86.88 32 SER B O 1
ATOM 3495 N N . VAL B 1 33 ? -14.156 44.625 34.594 1 84.75 33 VAL B N 1
ATOM 3496 C CA . VAL B 1 33 ? -12.836 45.125 34.25 1 84.75 33 VAL B CA 1
ATOM 3497 C C . VAL B 1 33 ? -12.055 44.062 33.5 1 84.75 33 VAL B C 1
ATOM 3499 O O . VAL B 1 33 ? -11.367 44.344 32.531 1 84.75 33 VAL B O 1
ATOM 3502 N N . MET B 1 34 ? -12.172 42.875 33.938 1 89.75 34 MET B N 1
ATOM 3503 C CA . MET B 1 34 ? -11.508 41.75 33.281 1 89.75 34 MET B CA 1
ATOM 3504 C C . MET B 1 34 ? -11.984 41.594 31.844 1 89.75 34 MET B C 1
ATOM 3506 O O . MET B 1 34 ? -11.172 41.438 30.922 1 89.75 34 MET B O 1
ATOM 3510 N N . GLU B 1 35 ? -13.242 41.781 31.688 1 88.38 35 GLU B N 1
ATOM 3511 C CA . GLU B 1 35 ? -13.828 41.625 30.359 1 88.38 35 GLU B CA 1
ATOM 3512 C C . GLU B 1 35 ? -13.375 42.75 29.438 1 88.38 35 GLU B C 1
ATOM 3514 O O . GLU B 1 35 ? -13.125 42.531 28.25 1 88.38 35 GLU B O 1
ATOM 3519 N N . ARG B 1 36 ? -13.383 43.875 29.969 1 87.94 36 ARG B N 1
ATOM 3520 C CA . ARG B 1 36 ? -12.938 45 29.172 1 87.94 36 ARG B CA 1
ATOM 3521 C C . ARG B 1 36 ? -11.477 44.844 28.766 1 87.94 36 ARG B C 1
ATOM 3523 O O . ARG B 1 36 ? -11.094 45.188 27.656 1 87.94 36 ARG B O 1
ATOM 3530 N N . CYS B 1 37 ? -10.633 44.438 29.688 1 87.62 37 CYS B N 1
ATOM 3531 C CA . CYS B 1 37 ? -9.234 44.188 29.391 1 87.62 37 CYS B CA 1
ATOM 3532 C C . CYS B 1 37 ? -9.102 43.125 28.297 1 87.62 37 CYS B C 1
ATOM 3534 O O . CYS B 1 37 ? -8.289 43.25 27.391 1 87.62 37 CYS B O 1
ATOM 3536 N N . ALA B 1 38 ? -9.906 42.094 28.406 1 91.12 38 ALA B N 1
ATOM 3537 C CA . ALA B 1 38 ? -9.898 41.031 27.422 1 91.12 38 ALA B CA 1
ATOM 3538 C C . ALA B 1 38 ? -10.258 41.562 26.031 1 91.12 38 ALA B C 1
ATOM 3540 O O . ALA B 1 38 ? -9.656 41.188 25.031 1 91.12 38 ALA B O 1
ATOM 3541 N N . GLU B 1 39 ? -11.211 42.406 25.969 1 90.69 39 GLU B N 1
ATOM 3542 C CA . GLU B 1 39 ? -11.633 43 24.703 1 90.69 39 GLU B CA 1
ATOM 3543 C C . GLU B 1 39 ? -10.516 43.844 24.094 1 90.69 39 GLU B C 1
ATOM 3545 O O . GLU B 1 39 ? -10.305 43.781 22.875 1 90.69 39 GLU B O 1
ATOM 3550 N N . LEU B 1 40 ? -9.844 44.562 24.875 1 88.19 40 LEU B N 1
ATOM 3551 C CA . LEU B 1 40 ? -8.734 45.375 24.406 1 88.19 40 LEU B CA 1
ATOM 3552 C C . LEU B 1 40 ? -7.598 44.5 23.875 1 88.19 40 LEU B C 1
ATOM 3554 O O . LEU B 1 40 ? -6.973 44.844 22.859 1 88.19 40 LEU B O 1
ATOM 3558 N N . CYS B 1 41 ? -7.316 43.469 24.625 1 90.25 41 CYS B N 1
ATOM 3559 C CA . CYS B 1 41 ? -6.297 42.531 24.172 1 90.25 41 CYS B CA 1
ATOM 3560 C C . CYS B 1 41 ? -6.664 41.938 22.828 1 90.25 41 CYS B C 1
ATOM 3562 O O . CYS B 1 41 ? -5.82 41.844 21.922 1 90.25 41 CYS B O 1
ATOM 3564 N N . ALA B 1 42 ? -7.902 41.531 22.688 1 91.25 42 ALA B N 1
ATOM 3565 C CA . ALA B 1 42 ? -8.383 40.906 21.469 1 91.25 42 ALA B CA 1
ATOM 3566 C C . ALA B 1 42 ? -8.234 41.875 20.281 1 91.25 42 ALA B C 1
ATOM 3568 O O . ALA B 1 42 ? -7.941 41.438 19.156 1 91.25 42 ALA B O 1
ATOM 3569 N N . GLU B 1 43 ? -8.398 43.125 20.531 1 88.62 43 GLU B N 1
ATOM 3570 C CA . GLU B 1 43 ? -8.336 44.125 19.469 1 88.62 43 GLU B CA 1
ATOM 3571 C C . GLU B 1 43 ? -6.887 44.438 19.094 1 88.62 43 GLU B C 1
ATOM 3573 O O . GLU B 1 43 ? -6.617 44.969 18.016 1 88.62 43 GLU B O 1
ATOM 3578 N N . SER B 1 44 ? -5.965 44.062 19.969 1 88.12 44 SER B N 1
ATOM 3579 C CA . SER B 1 44 ? -4.57 44.438 19.75 1 88.12 44 SER B CA 1
ATOM 3580 C C . SER B 1 44 ? -3.699 43.188 19.547 1 88.12 44 SER B C 1
ATOM 3582 O O . SER B 1 44 ? -2.523 43.188 19.906 1 88.12 44 SER B O 1
ATOM 3584 N N . LEU B 1 45 ? -4.301 42.188 19.047 1 90.44 45 LEU B N 1
ATOM 3585 C CA . LEU B 1 45 ? -3.566 40.938 18.875 1 90.44 45 LEU B CA 1
ATOM 3586 C C . LEU B 1 45 ? -2.469 41.094 17.828 1 90.44 45 LEU B C 1
ATOM 3588 O O . LEU B 1 45 ? -2.693 41.688 16.766 1 90.44 45 LEU B O 1
ATOM 3592 N N . THR B 1 46 ? -1.264 40.719 18.172 1 89.56 46 THR B N 1
ATOM 3593 C CA . THR B 1 46 ? -0.109 40.656 17.281 1 89.56 46 THR B CA 1
ATOM 3594 C C . THR B 1 46 ? 0.653 39.344 17.469 1 89.56 46 THR B C 1
ATOM 3596 O O . THR B 1 46 ? 0.395 38.594 18.406 1 89.56 46 THR B O 1
ATOM 3599 N N . ASP B 1 47 ? 1.556 39.094 16.562 1 90.62 47 ASP B N 1
ATOM 3600 C CA . ASP B 1 47 ? 2.395 37.906 16.641 1 90.62 47 ASP B CA 1
ATOM 3601 C C . ASP B 1 47 ? 3.143 37.844 17.969 1 90.62 47 ASP B C 1
ATOM 3603 O O . ASP B 1 47 ? 3.299 36.781 18.547 1 90.62 47 ASP B O 1
ATOM 3607 N N . ALA B 1 48 ? 3.539 38.969 18.438 1 87 48 ALA B N 1
ATOM 3608 C CA . ALA B 1 48 ? 4.402 39.062 19.609 1 87 48 ALA B CA 1
ATOM 3609 C C . ALA B 1 48 ? 3.6 38.875 20.891 1 87 48 ALA B C 1
ATOM 3611 O O . ALA B 1 48 ? 4.145 38.469 21.922 1 87 48 ALA B O 1
ATOM 3612 N N . ARG B 1 49 ? 2.295 39.125 20.828 1 89.81 49 ARG B N 1
ATOM 3613 C CA . ARG B 1 49 ? 1.542 39.156 22.062 1 89.81 49 ARG B CA 1
ATOM 3614 C C . ARG B 1 49 ? 0.555 38 22.156 1 89.81 49 ARG B C 1
ATOM 3616 O O . ARG B 1 49 ? -0.018 37.75 23.219 1 89.81 49 ARG B O 1
ATOM 3623 N N . VAL B 1 50 ? 0.405 37.312 21.062 1 92.44 50 VAL B N 1
ATOM 3624 C CA . VAL B 1 50 ? -0.666 36.344 20.984 1 92.44 50 VAL B CA 1
ATOM 3625 C C . VAL B 1 50 ? -0.446 35.25 22.031 1 92.44 50 VAL B C 1
ATOM 3627 O O . VAL B 1 50 ? -1.39 34.844 22.703 1 92.44 50 VAL B O 1
ATOM 3630 N N . ILE B 1 51 ? 0.727 34.812 22.219 1 90.12 51 ILE B N 1
ATOM 3631 C CA . ILE B 1 51 ? 0.991 33.75 23.172 1 90.12 51 ILE B CA 1
ATOM 3632 C C . ILE B 1 51 ? 0.76 34.219 24.594 1 90.12 51 ILE B C 1
ATOM 3634 O O . ILE B 1 51 ? 0.172 33.531 25.406 1 90.12 51 ILE B O 1
ATOM 3638 N N . GLU B 1 52 ? 1.238 35.406 24.922 1 88.88 52 GLU B N 1
ATOM 3639 C CA . GLU B 1 52 ? 1.018 36 26.234 1 88.88 52 GLU B CA 1
ATOM 3640 C C . GLU B 1 52 ? -0.472 36.125 26.547 1 88.88 52 GLU B C 1
ATOM 3642 O O . GLU B 1 52 ? -0.919 35.75 27.625 1 88.88 52 GLU B O 1
ATOM 3647 N N . PHE B 1 53 ? -1.155 36.688 25.594 1 93.44 53 PHE B N 1
ATOM 3648 C CA . PHE B 1 53 ? -2.59 36.875 25.766 1 93.44 53 PHE B CA 1
ATOM 3649 C C . PHE B 1 53 ? -3.301 35.531 25.906 1 93.44 53 PHE B C 1
ATOM 3651 O O . PHE B 1 53 ? -4.254 35.406 26.672 1 93.44 53 PHE B O 1
ATOM 3658 N N . TYR B 1 54 ? -2.861 34.562 25.156 1 92.12 54 TYR B N 1
ATOM 3659 C CA . TYR B 1 54 ? -3.426 33.219 25.219 1 92.12 54 TYR B CA 1
ATOM 3660 C C . TYR B 1 54 ? -3.256 32.625 26.609 1 92.12 54 TYR B C 1
ATOM 3662 O O . TYR B 1 54 ? -4.203 32.094 27.172 1 92.12 54 TYR B O 1
ATOM 3670 N N . THR B 1 55 ? -2.098 32.75 27.172 1 88 55 THR B N 1
ATOM 3671 C CA . THR B 1 55 ? -1.794 32.25 28.5 1 88 55 THR B CA 1
ATOM 3672 C C . THR B 1 55 ? -2.615 32.969 29.562 1 88 55 THR B C 1
ATOM 3674 O O . THR B 1 55 ? -3.125 32.344 30.5 1 88 55 THR B O 1
ATOM 3677 N N . LEU B 1 56 ? -2.73 34.25 29.406 1 89 56 LEU B N 1
ATOM 3678 C CA . LEU B 1 56 ? -3.531 35.062 30.328 1 89 56 LEU B CA 1
ATOM 3679 C C . LEU B 1 56 ? -4.992 34.625 30.297 1 89 56 LEU B C 1
ATOM 3681 O O . LEU B 1 56 ? -5.633 34.531 31.344 1 89 56 LEU B O 1
ATOM 3685 N N . ALA B 1 57 ? -5.457 34.438 29.094 1 92.12 57 ALA B N 1
ATOM 3686 C CA . ALA B 1 57 ? -6.844 34.031 28.938 1 92.12 57 ALA B CA 1
ATOM 3687 C C . ALA B 1 57 ? -7.086 32.688 29.609 1 92.12 57 ALA B C 1
ATOM 3689 O O . ALA B 1 57 ? -8.125 32.469 30.234 1 92.12 57 ALA B O 1
ATOM 3690 N N . GLU B 1 58 ? -6.172 31.797 29.469 1 86.94 58 GLU B N 1
ATOM 3691 C CA . GLU B 1 58 ? -6.27 30.484 30.078 1 86.94 58 GLU B CA 1
ATOM 3692 C C . GLU B 1 58 ? -6.176 30.562 31.594 1 86.94 58 GLU B C 1
ATOM 3694 O O . GLU B 1 58 ? -6.938 29.906 32.312 1 86.94 58 GLU B O 1
ATOM 3699 N N . GLN B 1 59 ? -5.285 31.344 32.156 1 88.44 59 GLN B N 1
ATOM 3700 C CA . GLN B 1 59 ? -5.004 31.438 33.594 1 88.44 59 GLN B CA 1
ATOM 3701 C C . GLN B 1 59 ? -6.168 32.094 34.344 1 88.44 59 GLN B C 1
ATOM 3703 O O . GLN B 1 59 ? -6.492 31.688 35.469 1 88.44 59 GLN B O 1
ATOM 3708 N N . TYR B 1 60 ? -6.809 33.062 33.688 1 90.81 60 TYR B N 1
ATOM 3709 C CA . TYR B 1 60 ? -7.805 33.844 34.406 1 90.81 60 TYR B CA 1
ATOM 3710 C C . TYR B 1 60 ? -9.211 33.531 33.906 1 90.81 60 TYR B C 1
ATOM 3712 O O . TYR B 1 60 ? -10.172 34.219 34.25 1 90.81 60 TYR B O 1
ATOM 3720 N N . GLY B 1 61 ? -9.289 32.562 32.969 1 89.25 61 GLY B N 1
ATOM 3721 C CA . GLY B 1 61 ? -10.586 32.094 32.531 1 89.25 61 GLY B CA 1
ATOM 3722 C C . GLY B 1 61 ? -11.328 33.125 31.688 1 89.25 61 GLY B C 1
ATOM 3723 O O . GLY B 1 61 ? -12.469 33.5 31.984 1 89.25 61 GLY B O 1
ATOM 3724 N N . LEU B 1 62 ? -10.766 33.656 30.75 1 92.31 62 LEU B N 1
ATOM 3725 C CA . LEU B 1 62 ? -11.359 34.562 29.781 1 92.31 62 LEU B CA 1
ATOM 3726 C C . LEU B 1 62 ? -11.648 33.875 28.469 1 92.31 62 LEU B C 1
ATOM 3728 O O . LEU B 1 62 ? -10.836 33.938 27.531 1 92.31 62 LEU B O 1
ATOM 3732 N N . PRO B 1 63 ? -12.805 33.312 28.25 1 90.75 63 PRO B N 1
ATOM 3733 C CA . PRO B 1 63 ? -13.078 32.406 27.141 1 90.75 63 PRO B CA 1
ATOM 3734 C C . PRO B 1 63 ? -13.047 33.125 25.781 1 90.75 63 PRO B C 1
ATOM 3736 O O . PRO B 1 63 ? -12.562 32.562 24.797 1 90.75 63 PRO B O 1
ATOM 3739 N N . ASP B 1 64 ? -13.594 34.281 25.75 1 91.94 64 ASP B N 1
ATOM 3740 C CA . ASP B 1 64 ? -13.641 35 24.469 1 91.94 64 ASP B CA 1
ATOM 3741 C C . ASP B 1 64 ? -12.227 35.344 23.984 1 91.94 64 ASP B C 1
ATOM 3743 O O . ASP B 1 64 ? -11.922 35.188 22.812 1 91.94 64 ASP B O 1
ATOM 3747 N N . LEU B 1 65 ? -11.438 35.875 24.922 1 93.12 65 LEU B N 1
ATOM 3748 C CA . LEU B 1 65 ? -10.047 36.188 24.578 1 93.12 65 LEU B CA 1
ATOM 3749 C C . LEU B 1 65 ? -9.297 34.906 24.203 1 93.12 65 LEU B C 1
ATOM 3751 O O . LEU B 1 65 ? -8.5 34.906 23.25 1 93.12 65 LEU B O 1
ATOM 3755 N N . PHE B 1 66 ? -9.641 33.844 24.891 1 92.56 66 PHE B N 1
ATOM 3756 C CA . PHE B 1 66 ? -9.023 32.531 24.625 1 92.56 66 PHE B CA 1
ATOM 3757 C C . PHE B 1 66 ? -9.312 32.094 23.188 1 92.56 66 PHE B C 1
ATOM 3759 O O . PHE B 1 66 ? -8.398 31.703 22.453 1 92.56 66 PHE B O 1
ATOM 3766 N N . GLU B 1 67 ? -10.461 32.156 22.797 1 93.5 67 GLU B N 1
ATOM 3767 C CA . GLU B 1 67 ? -10.891 31.703 21.484 1 93.5 67 GLU B CA 1
ATOM 3768 C C . GLU B 1 67 ? -10.289 32.562 20.375 1 93.5 67 GLU B C 1
ATOM 3770 O O . GLU B 1 67 ? -9.867 32.062 19.344 1 93.5 67 GLU B O 1
ATOM 3775 N N . LYS B 1 68 ? -10.297 33.844 20.641 1 94.62 68 LYS B N 1
ATOM 3776 C CA . LYS B 1 68 ? -9.742 34.781 19.656 1 94.62 68 LYS B CA 1
ATOM 3777 C C . LYS B 1 68 ? -8.242 34.562 19.484 1 94.62 68 LYS B C 1
ATOM 3779 O O . LYS B 1 68 ? -7.734 34.594 18.359 1 94.62 68 LYS B O 1
ATOM 3784 N N . CYS B 1 69 ? -7.594 34.375 20.578 1 94.38 69 CYS B N 1
ATOM 3785 C CA . CYS B 1 69 ? -6.16 34.094 20.531 1 94.38 69 CYS B CA 1
ATOM 3786 C C . CYS B 1 69 ? -5.883 32.781 19.812 1 94.38 69 CYS B C 1
ATOM 3788 O O . CYS B 1 69 ? -4.969 32.719 18.984 1 94.38 69 CYS B O 1
ATOM 3790 N N . PHE B 1 70 ? -6.68 31.781 20.047 1 93.88 70 PHE B N 1
ATOM 3791 C CA . PHE B 1 70 ? -6.484 30.484 19.422 1 93.88 70 PHE B CA 1
ATOM 3792 C C . PHE B 1 70 ? -6.719 30.578 17.906 1 93.88 70 PHE B C 1
ATOM 3794 O O . PHE B 1 70 ? -5.957 30.016 17.125 1 93.88 70 PHE B O 1
ATOM 3801 N N . GLN B 1 71 ? -7.746 31.219 17.594 1 93.94 71 GLN B N 1
ATOM 3802 C CA . GLN B 1 71 ? -8.039 31.391 16.172 1 93.94 71 GLN B CA 1
ATOM 3803 C C . GLN B 1 71 ? -6.902 32.125 15.453 1 93.94 71 GLN B C 1
ATOM 3805 O O . GLN B 1 71 ? -6.543 31.766 14.328 1 93.94 71 GLN B O 1
ATOM 3810 N N . TYR B 1 72 ? -6.43 33.125 16.125 1 95 72 TYR B N 1
ATOM 3811 C CA . TYR B 1 72 ? -5.289 33.844 15.57 1 95 72 TYR B CA 1
ATOM 3812 C C . TYR B 1 72 ? -4.094 32.906 15.391 1 95 72 TYR B C 1
ATOM 3814 O O . TYR B 1 72 ? -3.455 32.938 14.336 1 95 72 TYR B O 1
ATOM 3822 N N . LEU B 1 73 ? -3.818 32.156 16.359 1 94.25 73 LEU B N 1
ATOM 3823 C CA . LEU B 1 73 ? -2.703 31.203 16.312 1 94.25 73 LEU B CA 1
ATOM 3824 C C . LEU B 1 73 ? -2.914 30.172 15.211 1 94.25 73 LEU B C 1
ATOM 3826 O O . LEU B 1 73 ? -1.998 29.891 14.438 1 94.25 73 LEU B O 1
ATOM 3830 N N . LYS B 1 74 ? -4.039 29.641 15.148 1 94.94 74 LYS B N 1
ATOM 3831 C CA . LYS B 1 74 ? -4.387 28.625 14.156 1 94.94 74 LYS B CA 1
ATOM 3832 C C . LYS B 1 74 ? -4.199 29.141 12.742 1 94.94 74 LYS B C 1
ATOM 3834 O O . LYS B 1 74 ? -3.607 28.469 11.891 1 94.94 74 LYS B O 1
ATOM 3839 N N . ASN B 1 75 ? -4.641 30.359 12.523 1 94.94 75 ASN B N 1
ATOM 3840 C CA . ASN B 1 75 ? -4.605 30.938 11.188 1 94.94 75 ASN B CA 1
ATOM 3841 C C . ASN B 1 75 ? -3.199 31.391 10.812 1 94.94 75 ASN B C 1
ATOM 3843 O O . ASN B 1 75 ? -2.906 31.609 9.633 1 94.94 75 ASN B O 1
ATOM 3847 N N . ASN B 1 76 ? -2.328 31.516 11.82 1 95.62 76 ASN B N 1
ATOM 3848 C CA . ASN B 1 76 ? -1.013 32.094 11.547 1 95.62 76 ASN B CA 1
ATOM 3849 C C . ASN B 1 76 ? 0.107 31.125 11.945 1 95.62 76 ASN B C 1
ATOM 3851 O O . ASN B 1 76 ? 1.287 31.453 11.797 1 95.62 76 ASN B O 1
ATOM 3855 N N . PHE B 1 77 ? -0.231 29.969 12.375 1 95.69 77 PHE B N 1
ATOM 3856 C CA . PHE B 1 77 ? 0.774 29.047 12.891 1 95.69 77 PHE B CA 1
ATOM 3857 C C . PHE B 1 77 ? 1.776 28.672 11.805 1 95.69 77 PHE B C 1
ATOM 3859 O O . PHE B 1 77 ? 2.959 28.469 12.086 1 95.69 77 PHE B O 1
ATOM 3866 N N . TRP B 1 78 ? 1.354 28.625 10.555 1 94.12 78 TRP B N 1
ATOM 3867 C CA . TRP B 1 78 ? 2.213 28.281 9.422 1 94.12 78 TRP B CA 1
ATOM 3868 C C . TRP B 1 78 ? 3.395 29.25 9.336 1 94.12 78 TRP B C 1
ATOM 3870 O O . TRP B 1 78 ? 4.496 28.859 8.945 1 94.12 78 TRP B O 1
ATOM 3880 N N . ARG B 1 79 ? 3.229 30.422 9.758 1 94.06 79 ARG B N 1
ATOM 3881 C CA . ARG B 1 79 ? 4.289 31.422 9.719 1 94.06 79 ARG B CA 1
ATOM 3882 C C . ARG B 1 79 ? 4.98 31.547 11.078 1 94.06 79 ARG B C 1
ATOM 3884 O O . ARG B 1 79 ? 6.207 31.641 11.148 1 94.06 79 ARG B O 1
ATOM 3891 N N . LEU B 1 80 ? 4.219 31.484 12.148 1 94.12 80 LEU B N 1
ATOM 3892 C CA . LEU B 1 80 ? 4.727 31.703 13.5 1 94.12 80 LEU B CA 1
ATOM 3893 C C . LEU B 1 80 ? 5.617 30.531 13.93 1 94.12 80 LEU B C 1
ATOM 3895 O O . LEU B 1 80 ? 6.574 30.734 14.688 1 94.12 80 LEU B O 1
ATOM 3899 N N . SER B 1 81 ? 5.348 29.328 13.484 1 93 81 SER B N 1
ATOM 3900 C CA . SER B 1 81 ? 6.098 28.141 13.867 1 93 81 SER B CA 1
ATOM 3901 C C . SER B 1 81 ? 7.523 28.188 13.336 1 93 81 SER B C 1
ATOM 3903 O O . SER B 1 81 ? 8.391 27.453 13.805 1 93 81 SER B O 1
ATOM 3905 N N . ASN B 1 82 ? 7.77 29 12.391 1 90.56 82 ASN B N 1
ATOM 3906 C CA . ASN B 1 82 ? 9.102 29.141 11.812 1 90.56 82 ASN B CA 1
ATOM 3907 C C . ASN B 1 82 ? 9.984 30.062 12.648 1 90.56 82 ASN B C 1
ATOM 3909 O O . ASN B 1 82 ? 11.18 30.203 12.367 1 90.56 82 ASN B O 1
ATOM 3913 N N . LYS B 1 83 ? 9.453 30.656 13.625 1 89 83 LYS B N 1
ATOM 3914 C CA . LYS B 1 83 ? 10.188 31.484 14.562 1 89 83 LYS B CA 1
ATOM 3915 C C . LYS B 1 83 ? 10.422 30.766 15.883 1 89 83 LYS B C 1
ATOM 3917 O O . LYS B 1 83 ? 9.523 30.672 16.719 1 89 83 LYS B O 1
ATOM 3922 N N . PRO B 1 84 ? 11.664 30.375 16.078 1 89.5 84 PRO B N 1
ATOM 3923 C CA . PRO B 1 84 ? 11.953 29.578 17.281 1 89.5 84 PRO B CA 1
ATOM 3924 C C . PRO B 1 84 ? 11.578 30.312 18.578 1 89.5 84 PRO B C 1
ATOM 3926 O O . PRO B 1 84 ? 11.188 29.672 19.547 1 89.5 84 PRO B O 1
ATOM 3929 N N . GLU B 1 85 ? 11.68 31.672 18.562 1 86.62 85 GLU B N 1
ATOM 3930 C CA . GLU B 1 85 ? 11.383 32.469 19.734 1 86.62 85 GLU B CA 1
ATOM 3931 C C . GLU B 1 85 ? 9.906 32.375 20.125 1 86.62 85 GLU B C 1
ATOM 3933 O O . GLU B 1 85 ? 9.555 32.438 21.297 1 86.62 85 GLU B O 1
ATOM 3938 N N . ILE B 1 86 ? 9.125 32.156 19.156 1 89.5 86 ILE B N 1
ATOM 3939 C CA . ILE B 1 86 ? 7.695 32.031 19.391 1 89.5 86 ILE B CA 1
ATOM 3940 C C . ILE B 1 86 ? 7.359 30.562 19.672 1 89.5 86 ILE B C 1
ATOM 3942 O O . ILE B 1 86 ? 6.66 30.25 20.641 1 89.5 86 ILE B O 1
ATOM 3946 N N . LEU B 1 87 ? 7.887 29.656 18.891 1 91.62 87 LEU B N 1
ATOM 3947 C CA . LEU B 1 87 ? 7.562 28.234 18.984 1 91.62 87 LEU B CA 1
ATOM 3948 C C . LEU B 1 87 ? 7.93 27.688 20.344 1 91.62 87 LEU B C 1
ATOM 3950 O O . LEU B 1 87 ? 7.215 26.844 20.891 1 91.62 87 LEU B O 1
ATOM 3954 N N . HIS B 1 88 ? 9 28.156 20.891 1 89.5 88 HIS B N 1
ATOM 3955 C CA . HIS B 1 88 ? 9.469 27.641 22.172 1 89.5 88 HIS B CA 1
ATOM 3956 C C . HIS B 1 88 ? 8.508 28.016 23.297 1 89.5 88 HIS B C 1
ATOM 3958 O O . HIS B 1 88 ? 8.477 27.359 24.344 1 89.5 88 HIS B O 1
ATOM 3964 N N . THR B 1 89 ? 7.703 29.078 23.078 1 88.44 89 THR B N 1
ATOM 3965 C CA . THR B 1 89 ? 6.824 29.578 24.125 1 88.44 89 THR B CA 1
ATOM 3966 C C . THR B 1 89 ? 5.465 28.891 24.062 1 88.44 89 THR B C 1
ATOM 3968 O O . THR B 1 89 ? 4.645 29.031 24.984 1 88.44 89 THR B O 1
ATOM 3971 N N . VAL B 1 90 ? 5.238 28.125 23.078 1 91.44 90 VAL B N 1
ATOM 3972 C CA . VAL B 1 90 ? 3.975 27.406 22.938 1 91.44 90 VAL B CA 1
ATOM 3973 C C . VAL B 1 90 ? 3.91 26.281 23.953 1 91.44 90 VAL B C 1
ATOM 3975 O O . VAL B 1 90 ? 4.809 25.438 24.016 1 91.44 90 VAL B O 1
ATOM 3978 N N . SER B 1 91 ? 2.879 26.266 24.734 1 88.5 91 SER B N 1
ATOM 3979 C CA . SER B 1 91 ? 2.736 25.234 25.75 1 88.5 91 SER B CA 1
ATOM 3980 C C . SER B 1 91 ? 2.342 23.891 25.125 1 88.5 91 SER B C 1
ATOM 3982 O O . SER B 1 91 ? 1.904 23.844 23.984 1 88.5 91 SER B O 1
ATOM 3984 N N . HIS B 1 92 ? 2.49 22.812 25.891 1 91.38 92 HIS B N 1
ATOM 3985 C CA . HIS B 1 92 ? 2.1 21.469 25.453 1 91.38 92 HIS B CA 1
ATOM 3986 C C . HIS B 1 92 ? 0.611 21.406 25.125 1 91.38 92 HIS B C 1
ATOM 3988 O O . HIS B 1 92 ? 0.221 20.891 24.078 1 91.38 92 HIS B O 1
ATOM 3994 N N . VAL B 1 93 ? -0.185 21.984 25.938 1 87.31 93 VAL B N 1
ATOM 3995 C CA . VAL B 1 93 ? -1.635 21.953 25.766 1 87.31 93 VAL B CA 1
ATOM 3996 C C . VAL B 1 93 ? -2.029 22.703 24.5 1 87.31 93 VAL B C 1
ATOM 3998 O O . VAL B 1 93 ? -2.889 22.234 23.75 1 87.31 93 VAL B O 1
ATOM 4001 N N . THR B 1 94 ? -1.38 23.859 24.328 1 90.62 94 THR B N 1
ATOM 4002 C CA . THR B 1 94 ? -1.66 24.641 23.125 1 90.62 94 THR B CA 1
ATOM 4003 C C . THR B 1 94 ? -1.247 23.875 21.875 1 90.62 94 THR B C 1
ATOM 4005 O O . THR B 1 94 ? -1.964 23.891 20.875 1 90.62 94 THR B O 1
ATOM 4008 N N . MET B 1 95 ? -0.111 23.156 21.953 1 93.62 95 MET B N 1
ATOM 4009 C CA . MET B 1 95 ? 0.374 22.375 20.812 1 93.62 95 MET B CA 1
ATOM 4010 C C . MET B 1 95 ? -0.593 21.25 20.484 1 93.62 95 MET B C 1
ATOM 4012 O O . MET B 1 95 ? -0.894 21 19.312 1 93.62 95 MET B O 1
ATOM 4016 N N . VAL B 1 96 ? -1.111 20.609 21.484 1 92.12 96 VAL B N 1
ATOM 4017 C CA . VAL B 1 96 ? -2.082 19.531 21.297 1 92.12 96 VAL B CA 1
ATOM 4018 C C . VAL B 1 96 ? -3.314 20.078 20.578 1 92.12 96 VAL B C 1
ATOM 4020 O O . VAL B 1 96 ? -3.803 19.469 19.625 1 92.12 96 VAL B O 1
ATOM 4023 N N . ARG B 1 97 ? -3.754 21.219 21 1 90.75 97 ARG B N 1
ATOM 4024 C CA . ARG B 1 97 ? -4.957 21.812 20.422 1 90.75 97 ARG B CA 1
ATOM 4025 C C . ARG B 1 97 ? -4.723 22.234 18.984 1 90.75 97 ARG B C 1
ATOM 4027 O O . ARG B 1 97 ? -5.594 22.047 18.125 1 90.75 97 ARG B O 1
ATOM 4034 N N . LEU B 1 98 ? -3.59 22.781 18.719 1 94.38 98 LEU B N 1
ATOM 4035 C CA . LEU B 1 98 ? -3.248 23.203 17.359 1 94.38 98 LEU B CA 1
ATOM 4036 C C . LEU B 1 98 ? -3.191 22.016 16.406 1 94.38 98 LEU B C 1
ATOM 4038 O O . LEU B 1 98 ? -3.779 22.047 15.328 1 94.38 98 LEU B O 1
ATOM 4042 N N . MET B 1 99 ? -2.553 20.938 16.859 1 94.25 99 MET B N 1
ATOM 4043 C CA . MET B 1 99 ? -2.398 19.75 16.016 1 94.25 99 MET B CA 1
ATOM 4044 C C . MET B 1 99 ? -3.729 19.031 15.844 1 94.25 99 MET B C 1
ATOM 4046 O O . MET B 1 99 ? -3.943 18.344 14.836 1 94.25 99 MET B O 1
ATOM 4050 N N . ALA B 1 100 ? -4.59 19.219 16.75 1 91.19 100 ALA B N 1
ATOM 4051 C CA . ALA B 1 100 ? -5.902 18.578 16.688 1 91.19 100 ALA B CA 1
ATOM 4052 C C . ALA B 1 100 ? -6.836 19.328 15.742 1 91.19 100 ALA B C 1
ATOM 4054 O O . ALA B 1 100 ? -7.875 18.797 15.336 1 91.19 100 ALA B O 1
ATOM 4055 N N . ALA B 1 101 ? -6.473 20.547 15.414 1 92.31 101 ALA B N 1
ATOM 4056 C CA . ALA B 1 101 ? -7.305 21.328 14.508 1 92.31 101 ALA B CA 1
ATOM 4057 C C . ALA B 1 101 ? -7.266 20.75 13.094 1 92.31 101 ALA B C 1
ATOM 4059 O O . ALA B 1 101 ? -6.199 20.656 12.477 1 92.31 101 ALA B O 1
ATOM 4060 N N . SER B 1 102 ? -8.422 20.391 12.516 1 91.5 102 SER B N 1
ATOM 4061 C CA . SER B 1 102 ? -8.516 19.719 11.227 1 91.5 102 SER B CA 1
ATOM 4062 C C . SER B 1 102 ? -8.25 20.688 10.078 1 91.5 102 SER B C 1
ATOM 4064 O O . SER B 1 102 ? -7.836 20.266 8.992 1 91.5 102 SER B O 1
ATOM 4066 N N . ASP B 1 103 ? -8.414 22 10.344 1 94 103 ASP B N 1
ATOM 4067 C CA . ASP B 1 103 ? -8.266 22.984 9.273 1 94 103 ASP B CA 1
ATOM 4068 C C . ASP B 1 103 ? -7.039 23.859 9.5 1 94 103 ASP B C 1
ATOM 4070 O O . ASP B 1 103 ? -7.043 25.047 9.164 1 94 103 ASP B O 1
ATOM 4074 N N . LEU B 1 104 ? -6.055 23.281 10.172 1 96 104 LEU B N 1
ATOM 4075 C CA . LEU B 1 104 ? -4.809 24.016 10.383 1 96 104 LEU B CA 1
ATOM 4076 C C . LEU B 1 104 ? -4.117 24.297 9.055 1 96 104 LEU B C 1
ATOM 4078 O O . LEU B 1 104 ? -4.051 23.438 8.18 1 96 104 LEU B O 1
ATOM 4082 N N . LEU B 1 105 ? -3.625 25.531 8.891 1 97 105 LEU B N 1
ATOM 4083 C CA . LEU B 1 105 ? -2.957 25.938 7.66 1 97 105 LEU B CA 1
ATOM 4084 C C . LEU B 1 105 ? -1.486 25.531 7.68 1 97 105 LEU B C 1
ATOM 4086 O O . LEU B 1 105 ? -0.818 25.656 8.711 1 97 105 LEU B O 1
ATOM 4090 N N . VAL B 1 106 ? -1.071 25 6.512 1 95.5 106 VAL B N 1
ATOM 4091 C CA . VAL B 1 106 ? 0.312 24.547 6.398 1 95.5 106 VAL B CA 1
ATOM 4092 C C . VAL B 1 106 ? 0.961 25.156 5.164 1 95.5 106 VAL B C 1
ATOM 4094 O O . VAL B 1 106 ? 0.274 25.734 4.316 1 95.5 106 VAL B O 1
ATOM 4097 N N . VAL B 1 107 ? 2.273 25.109 4.969 1 92.12 107 VAL B N 1
ATOM 4098 C CA . VAL B 1 107 ? 2.963 25.703 3.824 1 92.12 107 VAL B CA 1
ATOM 4099 C C . VAL B 1 107 ? 3.238 24.625 2.779 1 92.12 107 VAL B C 1
ATOM 4101 O O . VAL B 1 107 ? 3.057 24.844 1.58 1 92.12 107 VAL B O 1
ATOM 4104 N N . GLU B 1 108 ? 3.752 23.406 3.043 1 93.81 108 GLU B N 1
ATOM 4105 C CA . GLU B 1 108 ? 4.008 22.375 2.049 1 93.81 108 GLU B CA 1
ATOM 4106 C C . GLU B 1 108 ? 3.051 21.203 2.217 1 93.81 108 GLU B C 1
ATOM 4108 O O . GLU B 1 108 ? 2.398 20.781 1.259 1 93.81 108 GLU B O 1
ATOM 4113 N N . GLY B 1 109 ? 2.992 20.766 3.373 1 95.88 109 GLY B N 1
ATOM 4114 C CA . GLY B 1 109 ? 2.102 19.641 3.613 1 95.88 109 GLY B CA 1
ATOM 4115 C C . GLY B 1 109 ? 2.221 19.078 5.016 1 95.88 109 GLY B C 1
ATOM 4116 O O . GLY B 1 109 ? 2.701 19.75 5.926 1 95.88 109 GLY B O 1
ATOM 4117 N N . GLU B 1 110 ? 1.757 17.906 5.176 1 95.75 110 GLU B N 1
ATOM 4118 C CA . GLU B 1 110 ? 1.687 17.25 6.477 1 95.75 110 GLU B CA 1
ATOM 4119 C C . GLU B 1 110 ? 3.078 17.047 7.07 1 95.75 110 GLU B C 1
ATOM 4121 O O . GLU B 1 110 ? 3.252 17.094 8.289 1 95.75 110 GLU B O 1
ATOM 4126 N N . LEU B 1 111 ? 4.031 16.828 6.195 1 95.75 111 LEU B N 1
ATOM 4127 C CA . LEU B 1 111 ? 5.402 16.641 6.664 1 95.75 111 LEU B CA 1
ATOM 4128 C C . LEU B 1 111 ? 5.895 17.875 7.402 1 95.75 111 LEU B C 1
ATOM 4130 O O . LEU B 1 111 ? 6.66 17.766 8.367 1 95.75 111 LEU B O 1
ATOM 4134 N N . ASP B 1 112 ? 5.527 19.047 7.02 1 94.81 112 ASP B N 1
ATOM 4135 C CA . ASP B 1 112 ? 5.914 20.297 7.676 1 94.81 112 ASP B CA 1
ATOM 4136 C C . ASP B 1 112 ? 5.391 20.344 9.109 1 94.81 112 ASP B C 1
ATOM 4138 O O . ASP B 1 112 ? 6.066 20.859 10.008 1 94.81 112 ASP B O 1
ATOM 4142 N N . LEU B 1 113 ? 4.168 19.906 9.242 1 95.5 113 LEU B N 1
ATOM 4143 C CA . LEU B 1 113 ? 3.605 19.844 10.586 1 95.5 113 LEU B CA 1
ATOM 4144 C C . LEU B 1 113 ? 4.402 18.906 11.477 1 95.5 113 LEU B C 1
ATOM 4146 O O . LEU B 1 113 ? 4.695 19.219 12.633 1 95.5 113 LEU B O 1
ATOM 4150 N N . TYR B 1 114 ? 4.746 17.766 10.93 1 96.62 114 TYR B N 1
ATOM 4151 C CA . TYR B 1 114 ? 5.547 16.781 11.656 1 96.62 114 TYR B CA 1
ATOM 4152 C C . TYR B 1 114 ? 6.895 17.375 12.055 1 96.62 114 TYR B C 1
ATOM 4154 O O . TYR B 1 114 ? 7.34 17.203 13.195 1 96.62 114 TYR B O 1
ATOM 4162 N N . GLU B 1 115 ? 7.512 18.062 11.164 1 95.5 115 GLU B N 1
ATOM 4163 C CA . GLU B 1 115 ? 8.805 18.688 11.43 1 95.5 115 GLU B CA 1
ATOM 4164 C C . GLU B 1 115 ? 8.672 19.797 12.484 1 95.5 115 GLU B C 1
ATOM 4166 O O . GLU B 1 115 ? 9.586 20 13.281 1 95.5 115 GLU B O 1
ATOM 4171 N N . THR B 1 116 ? 7.625 20.484 12.422 1 96 116 THR B N 1
ATOM 4172 C CA . THR B 1 116 ? 7.363 21.516 13.414 1 96 116 THR B CA 1
ATOM 4173 C C . THR B 1 116 ? 7.277 20.922 14.812 1 96 116 THR B C 1
ATOM 4175 O O . THR B 1 116 ? 7.805 21.484 15.773 1 96 116 THR B O 1
ATOM 4178 N N . ILE B 1 117 ? 6.613 19.766 14.922 1 96.75 117 ILE B N 1
ATOM 4179 C CA . ILE B 1 117 ? 6.504 19.078 16.203 1 96.75 117 ILE B CA 1
ATOM 4180 C C . ILE B 1 117 ? 7.895 18.672 16.688 1 96.75 117 ILE B C 1
ATOM 4182 O O . ILE B 1 117 ? 8.227 18.875 17.859 1 96.75 117 ILE B O 1
ATOM 4186 N N . LYS B 1 118 ? 8.664 18.172 15.805 1 95.12 118 LYS B N 1
ATOM 4187 C CA . LYS B 1 118 ? 10.031 17.766 16.141 1 95.12 118 LYS B CA 1
ATOM 4188 C C . LYS B 1 118 ? 10.836 18.969 16.641 1 95.12 118 LYS B C 1
ATOM 4190 O O . LYS B 1 118 ? 11.562 18.844 17.641 1 95.12 118 LYS B O 1
ATOM 4195 N N . LYS B 1 119 ? 10.734 20 15.938 1 94.25 119 LYS B N 1
ATOM 4196 C CA . LYS B 1 119 ? 11.438 21.219 16.328 1 94.25 119 LYS B CA 1
ATOM 4197 C C . LYS B 1 119 ? 10.977 21.703 17.688 1 94.25 119 LYS B C 1
ATOM 4199 O O . LYS B 1 119 ? 11.797 22.109 18.516 1 94.25 119 LYS B O 1
ATOM 4204 N N . TRP B 1 120 ? 9.688 21.719 17.875 1 95.12 120 TRP B N 1
ATOM 4205 C CA . TRP B 1 120 ? 9.109 22.141 19.141 1 95.12 120 TRP B CA 1
ATOM 4206 C C . TRP B 1 120 ? 9.625 21.297 20.297 1 95.12 120 TRP B C 1
ATOM 4208 O O . TRP B 1 120 ? 10.023 21.812 21.328 1 95.12 120 TRP B O 1
ATOM 4218 N N . ILE B 1 121 ? 9.656 19.969 20.094 1 94.94 121 ILE B N 1
ATOM 4219 C CA . ILE B 1 121 ? 10.125 19.047 21.125 1 94.94 121 ILE B CA 1
ATOM 4220 C C . ILE B 1 121 ? 11.586 19.344 21.453 1 94.94 121 ILE B C 1
ATOM 4222 O O . ILE B 1 121 ? 11.961 19.391 22.625 1 94.94 121 ILE B O 1
ATOM 4226 N N . PHE B 1 122 ? 12.352 19.531 20.453 1 93.94 122 PHE B N 1
ATOM 4227 C CA . PHE B 1 122 ? 13.758 19.859 20.641 1 93.94 122 PHE B CA 1
ATOM 4228 C C . PHE B 1 122 ? 13.922 21.141 21.438 1 93.94 122 PHE B C 1
ATOM 4230 O O . PHE B 1 122 ? 14.719 21.203 22.375 1 93.94 122 PHE B O 1
ATOM 4237 N N . LEU B 1 123 ? 13.102 22.141 21.109 1 91.75 123 LEU B N 1
ATOM 4238 C CA . LEU B 1 123 ? 13.195 23.438 21.766 1 91.75 123 LEU B CA 1
ATOM 4239 C C . LEU B 1 123 ? 12.773 23.344 23.234 1 91.75 123 LEU B C 1
ATOM 4241 O O . LEU B 1 123 ? 13.227 24.125 24.062 1 91.75 123 LEU B O 1
ATOM 4245 N N . GLN B 1 124 ? 11.93 22.375 23.5 1 89.25 124 GLN B N 1
ATOM 4246 C CA . GLN B 1 124 ? 11.523 22.172 24.891 1 89.25 124 GLN B CA 1
ATOM 4247 C C . GLN B 1 124 ? 12.633 21.5 25.703 1 89.25 124 GLN B C 1
ATOM 4249 O O . GLN B 1 124 ? 12.688 21.625 26.922 1 89.25 124 GLN B O 1
ATOM 4254 N N . ALA B 1 125 ? 13.422 20.781 25 1 86.69 125 ALA B N 1
ATOM 4255 C CA . ALA B 1 125 ? 14.453 19.984 25.672 1 86.69 125 ALA B CA 1
ATOM 4256 C C . ALA B 1 125 ? 15.711 20.812 25.906 1 86.69 125 ALA B C 1
ATOM 4258 O O . ALA B 1 125 ? 16.5 20.531 26.797 1 86.69 125 ALA B O 1
ATOM 4259 N N . VAL B 1 126 ? 15.906 21.828 25.062 1 82.06 126 VAL B N 1
ATOM 4260 C CA . VAL B 1 126 ? 17.141 22.609 25.188 1 82.06 126 VAL B CA 1
ATOM 4261 C C . VAL B 1 126 ? 16.859 23.922 25.891 1 82.06 126 VAL B C 1
ATOM 4263 O O . VAL B 1 126 ? 15.812 24.547 25.672 1 82.06 126 VAL B O 1
ATOM 4266 N N . PRO B 1 127 ? 17.688 24.234 26.75 1 67.88 127 PRO B N 1
ATOM 4267 C CA . PRO B 1 127 ? 17.453 25.391 27.625 1 67.88 127 PRO B CA 1
ATOM 4268 C C . PRO B 1 127 ? 17.672 26.719 26.906 1 67.88 127 PRO B C 1
ATOM 4270 O O . PRO B 1 127 ? 17.422 27.781 27.469 1 67.88 127 PRO B O 1
ATOM 4273 N N . TYR B 1 128 ? 18.234 26.672 25.719 1 68.25 128 TYR B N 1
ATOM 4274 C CA . TYR B 1 128 ? 18.547 27.953 25.078 1 68.25 128 TYR B CA 1
ATOM 4275 C C . TYR B 1 128 ? 17.922 28.031 23.688 1 68.25 128 TYR B C 1
ATOM 4277 O O . TYR B 1 128 ? 17.578 27 23.109 1 68.25 128 TYR B O 1
ATOM 4285 N N . VAL B 1 129 ? 17.672 29.266 23.422 1 65.69 129 VAL B N 1
ATOM 4286 C CA . VAL B 1 129 ? 17.109 29.469 22.094 1 65.69 129 VAL B CA 1
ATOM 4287 C C . VAL B 1 129 ? 18.203 29.312 21.047 1 65.69 129 VAL B C 1
ATOM 4289 O O . VAL B 1 129 ? 19.203 30.031 21.078 1 65.69 129 VAL B O 1
ATOM 4292 N N . VAL B 1 130 ? 18.031 28.344 20.266 1 70.56 130 VAL B N 1
ATOM 4293 C CA . VAL B 1 130 ? 19.016 28.016 19.234 1 70.56 130 VAL B CA 1
ATOM 4294 C C . VAL B 1 130 ? 18.828 28.922 18.031 1 70.56 130 VAL B C 1
ATOM 4296 O O . VAL B 1 130 ? 17.703 29.266 17.672 1 70.56 130 VAL B O 1
ATOM 4299 N N . ASP B 1 131 ? 19.922 29.406 17.641 1 76.44 131 ASP B N 1
ATOM 4300 C CA . ASP B 1 131 ? 19.906 30.203 16.406 1 76.44 131 ASP B CA 1
ATOM 4301 C C . ASP B 1 131 ? 19.344 29.391 15.242 1 76.44 131 ASP B C 1
ATOM 4303 O O . ASP B 1 131 ? 19.641 28.203 15.102 1 76.44 131 ASP B O 1
ATOM 4307 N N . ASN B 1 132 ? 18.594 29.984 14.484 1 74.62 132 ASN B N 1
ATOM 4308 C CA . ASN B 1 132 ? 17.922 29.344 13.359 1 74.62 132 ASN B CA 1
ATOM 4309 C C . ASN B 1 132 ? 18.906 28.688 12.406 1 74.62 132 ASN B C 1
ATOM 4311 O O . ASN B 1 132 ? 18.625 27.641 11.836 1 74.62 132 ASN B O 1
ATOM 4315 N N . ASN B 1 133 ? 20.047 29.297 12.32 1 79.38 133 ASN B N 1
ATOM 4316 C CA . ASN B 1 133 ? 21.047 28.797 11.383 1 79.38 133 ASN B CA 1
ATOM 4317 C C . ASN B 1 133 ? 21.641 27.484 11.852 1 79.38 133 ASN B C 1
ATOM 4319 O O . ASN B 1 133 ? 22.156 26.703 11.039 1 79.38 133 ASN B O 1
ATOM 4323 N N . LYS B 1 134 ? 21.578 27.281 13.141 1 85.06 134 LYS B N 1
ATOM 4324 C CA . LYS B 1 134 ? 22.172 26.078 13.703 1 85.06 134 LYS B CA 1
ATOM 4325 C C . LYS B 1 134 ? 21.109 25.062 14.102 1 85.06 134 LYS B C 1
ATOM 4327 O O . LYS B 1 134 ? 21.422 23.969 14.586 1 85.06 134 LYS B O 1
ATOM 4332 N N . MET B 1 135 ? 19.891 25.438 13.883 1 87.62 135 MET B N 1
ATOM 4333 C CA . MET B 1 135 ? 18.766 24.656 14.367 1 87.62 135 MET B CA 1
ATOM 4334 C C . MET B 1 135 ? 18.797 23.234 13.781 1 87.62 135 MET B C 1
ATOM 4336 O O . MET B 1 135 ? 18.672 22.266 14.516 1 87.62 135 MET B O 1
ATOM 4340 N N . ARG B 1 136 ? 18.984 23.188 12.516 1 87.69 136 ARG B N 1
ATOM 4341 C CA . ARG B 1 136 ? 18.969 21.906 11.82 1 87.69 136 ARG B CA 1
ATOM 4342 C C . ARG B 1 136 ? 20.062 20.984 12.352 1 87.69 136 ARG B C 1
ATOM 4344 O O . ARG B 1 136 ? 19.797 19.812 12.664 1 87.69 136 ARG B O 1
ATOM 4351 N N . THR B 1 137 ? 21.203 21.5 12.477 1 90.62 137 THR B N 1
ATOM 4352 C CA . THR B 1 137 ? 22.344 20.703 12.922 1 90.62 137 THR B CA 1
ATOM 4353 C C . THR B 1 137 ? 22.172 20.281 14.375 1 90.62 137 THR B C 1
ATOM 4355 O O . THR B 1 137 ? 22.469 19.141 14.734 1 90.62 137 THR B O 1
ATOM 4358 N N . GLU B 1 138 ? 21.766 21.172 15.172 1 90.44 138 GLU B N 1
ATOM 4359 C CA . GLU B 1 138 ? 21.578 20.875 16.594 1 90.44 138 GLU B CA 1
ATOM 4360 C C . GLU B 1 138 ? 20.453 19.859 16.797 1 90.44 138 GLU B C 1
ATOM 4362 O O . GLU B 1 138 ? 20.547 19.016 17.688 1 90.44 138 GLU B O 1
ATOM 4367 N N . MET B 1 139 ? 19.484 20.062 16.047 1 91.88 139 MET B N 1
ATOM 4368 C CA . MET B 1 139 ? 18.375 19.109 16.109 1 91.88 139 MET B CA 1
ATOM 4369 C C . MET B 1 139 ? 18.844 17.703 15.742 1 91.88 139 MET B C 1
ATOM 4371 O O . MET B 1 139 ? 18.484 16.734 16.406 1 91.88 139 MET B O 1
ATOM 4375 N N . GLU B 1 140 ? 19.547 17.609 14.688 1 91.25 140 GLU B N 1
ATOM 4376 C CA . GLU B 1 140 ? 20.078 16.328 14.234 1 91.25 140 GLU B CA 1
ATOM 4377 C C . GLU B 1 140 ? 20.938 15.672 15.312 1 91.25 140 GLU B C 1
ATOM 4379 O O . GLU B 1 140 ? 20.859 14.461 15.531 1 91.25 140 GLU B O 1
ATOM 4384 N N . LYS B 1 141 ? 21.766 16.453 15.906 1 90.62 141 LYS B N 1
ATOM 4385 C CA . LYS B 1 141 ? 22.625 15.961 16.984 1 90.62 141 LYS B CA 1
ATOM 4386 C C . LYS B 1 141 ? 21.781 15.438 18.156 1 90.62 141 LYS B C 1
ATOM 4388 O O . LYS B 1 141 ? 22.062 14.383 18.719 1 90.62 141 LYS B O 1
ATOM 4393 N N . TYR B 1 142 ? 20.812 16.203 18.438 1 91.56 142 TYR B N 1
ATOM 4394 C CA . TYR B 1 142 ? 19.953 15.836 19.547 1 91.56 142 TYR B CA 1
ATOM 4395 C C . TYR B 1 142 ? 19.25 14.508 19.281 1 91.56 142 TYR B C 1
ATOM 4397 O O . TYR B 1 142 ? 19.328 13.586 20.094 1 91.56 142 TYR B O 1
ATOM 4405 N N . TYR B 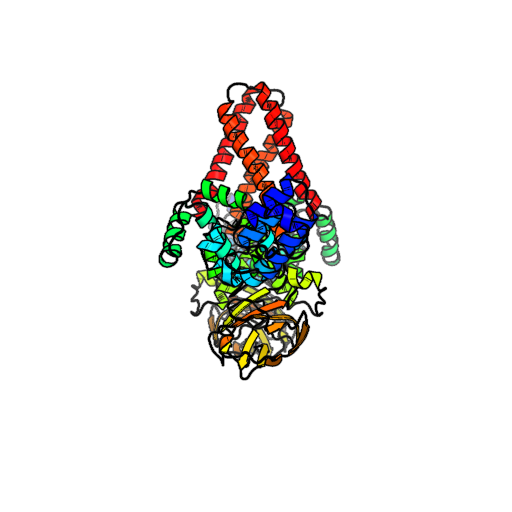1 143 ? 18.625 14.336 18.188 1 92 143 TYR B N 1
ATOM 4406 C CA . TYR B 1 143 ? 17.828 13.148 17.906 1 92 143 TYR B CA 1
ATOM 4407 C C . TYR B 1 143 ? 18.719 11.945 17.641 1 92 143 TYR B C 1
ATOM 4409 O O . TYR B 1 143 ? 18.344 10.805 17.922 1 92 143 TYR B O 1
ATOM 4417 N N . SER B 1 144 ? 19.828 12.18 17.125 1 90.62 144 SER B N 1
ATOM 4418 C CA . SER B 1 144 ? 20.766 11.094 16.875 1 90.62 144 SER B CA 1
ATOM 4419 C C . SER B 1 144 ? 21.375 10.578 18.172 1 90.62 144 SER B C 1
ATOM 4421 O O . SER B 1 144 ? 21.828 9.43 18.234 1 90.62 144 SER B O 1
ATOM 4423 N N . SER B 1 145 ? 21.422 11.344 19.141 1 91.12 145 SER B N 1
ATOM 4424 C CA . SER B 1 145 ? 22.062 10.992 20.406 1 91.12 145 SER B CA 1
ATOM 4425 C C . SER B 1 145 ? 21.109 10.188 21.297 1 91.12 145 SER B C 1
ATOM 4427 O O . SER B 1 145 ? 21.531 9.586 22.281 1 91.12 145 SER B O 1
ATOM 4429 N N . LEU B 1 146 ? 19.922 10.125 20.922 1 90.81 146 LEU B N 1
ATOM 4430 C CA . LEU B 1 146 ? 18.922 9.445 21.75 1 90.81 146 LEU B CA 1
ATOM 4431 C C . LEU B 1 146 ? 19.125 7.938 21.719 1 90.81 146 LEU B C 1
ATOM 4433 O O . LEU B 1 146 ? 19.406 7.363 20.656 1 90.81 146 LEU B O 1
ATOM 4437 N N . THR B 1 147 ? 19.031 7.316 22.812 1 89.69 147 THR B N 1
ATOM 4438 C CA . THR B 1 147 ? 19.047 5.863 22.906 1 89.69 147 THR B CA 1
ATOM 4439 C C . THR B 1 147 ? 17.688 5.285 22.516 1 89.69 147 THR B C 1
ATOM 4441 O O . THR B 1 147 ? 16.703 6.023 22.375 1 89.69 147 THR B O 1
ATOM 4444 N N . ASP B 1 148 ? 17.578 3.998 22.375 1 83.25 148 ASP B N 1
ATOM 4445 C CA . ASP B 1 148 ? 16.312 3.354 22.016 1 83.25 148 ASP B CA 1
ATOM 4446 C C . ASP B 1 148 ? 15.266 3.557 23.094 1 83.25 148 ASP B C 1
ATOM 4448 O O . ASP B 1 148 ? 14.078 3.734 22.797 1 83.25 148 ASP B O 1
ATOM 4452 N N . ARG B 1 149 ? 15.758 3.498 24.312 1 84.25 149 ARG B N 1
ATOM 4453 C CA . ARG B 1 149 ? 14.852 3.723 25.422 1 84.25 149 ARG B CA 1
ATOM 4454 C C . ARG B 1 149 ? 14.312 5.152 25.422 1 84.25 149 ARG B C 1
ATOM 4456 O O . ARG B 1 149 ? 13.125 5.375 25.656 1 84.25 149 ARG B O 1
ATOM 4463 N N . ASP B 1 150 ? 15.211 6.09 25.109 1 87.56 150 ASP B N 1
ATOM 4464 C CA . ASP B 1 150 ? 14.812 7.492 25.031 1 87.56 150 ASP B CA 1
ATOM 4465 C C . ASP B 1 150 ? 13.836 7.727 23.875 1 87.56 150 ASP B C 1
ATOM 4467 O O . ASP B 1 150 ? 12.898 8.508 24.016 1 87.56 150 ASP B O 1
ATOM 4471 N N . ARG B 1 151 ? 14.086 7.082 22.891 1 90.06 151 ARG B N 1
ATOM 4472 C CA . ARG B 1 151 ? 13.242 7.207 21.719 1 90.06 151 ARG B CA 1
ATOM 4473 C C . ARG B 1 151 ? 11.828 6.715 22 1 90.06 151 ARG B C 1
ATOM 4475 O O . ARG B 1 151 ? 10.852 7.371 21.625 1 90.06 151 ARG B O 1
ATOM 4482 N N . ASP B 1 152 ? 11.75 5.594 22.625 1 84.56 152 ASP B N 1
ATOM 4483 C CA . ASP B 1 152 ? 10.445 5.039 23 1 84.56 152 ASP B CA 1
ATOM 4484 C C . ASP B 1 152 ? 9.711 5.961 23.969 1 84.56 152 ASP B C 1
ATOM 4486 O O . ASP B 1 152 ? 8.492 6.137 23.859 1 84.56 152 ASP B O 1
ATOM 4490 N N . ALA B 1 153 ? 10.484 6.488 24.875 1 84.75 153 ALA B N 1
ATOM 4491 C CA . ALA B 1 153 ? 9.898 7.395 25.859 1 84.75 153 ALA B CA 1
ATOM 4492 C C . ALA B 1 153 ? 9.375 8.664 25.188 1 84.75 153 ALA B C 1
ATOM 4494 O O . ALA B 1 153 ? 8.312 9.172 25.547 1 84.75 153 ALA B O 1
ATOM 4495 N N . LEU B 1 154 ? 10.133 9.141 24.312 1 90.88 154 LEU B N 1
ATOM 4496 C CA . LEU B 1 154 ? 9.75 10.344 23.594 1 90.88 154 LEU B CA 1
ATOM 4497 C C . LEU B 1 154 ? 8.461 10.125 22.797 1 90.88 154 LEU B C 1
ATOM 4499 O O . LEU B 1 154 ? 7.57 10.977 22.812 1 90.88 154 LEU B O 1
ATOM 4503 N N . CYS B 1 155 ? 8.367 8.969 22.109 1 91.75 155 CYS B N 1
ATOM 4504 C CA . CYS B 1 155 ? 7.184 8.609 21.344 1 91.75 155 CYS B CA 1
ATOM 4505 C C . CYS B 1 155 ? 5.941 8.594 22.219 1 91.75 155 CYS B C 1
ATOM 4507 O O . CYS B 1 155 ? 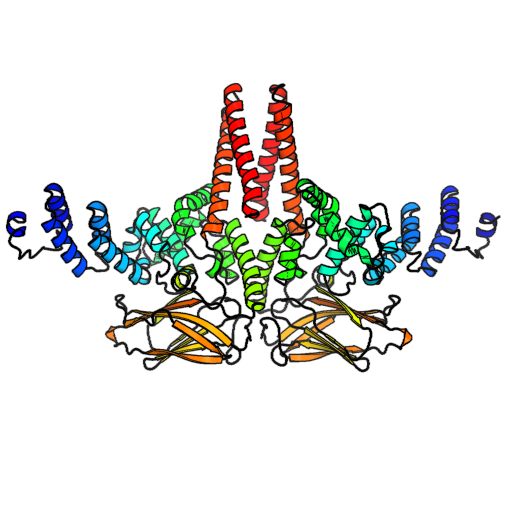4.906 9.148 21.859 1 91.75 155 CYS B O 1
ATOM 4509 N N . ARG B 1 156 ? 6.07 8.078 23.375 1 86.94 156 ARG B N 1
ATOM 4510 C CA . ARG B 1 156 ? 4.938 7.941 24.297 1 86.94 156 ARG B CA 1
ATOM 4511 C C . ARG B 1 156 ? 4.57 9.281 24.922 1 86.94 156 ARG B C 1
ATOM 4513 O O . ARG B 1 156 ? 3.389 9.602 25.062 1 86.94 156 ARG B O 1
ATOM 4520 N N . ALA B 1 157 ? 5.566 10.047 25.234 1 89 157 ALA B N 1
ATOM 4521 C CA . ALA B 1 157 ? 5.371 11.32 25.922 1 89 157 ALA B CA 1
ATOM 4522 C C . ALA B 1 157 ? 4.605 12.305 25.047 1 89 157 ALA B C 1
ATOM 4524 O O . ALA B 1 157 ? 3.82 13.109 25.547 1 89 157 ALA B O 1
ATOM 4525 N N . PHE B 1 158 ? 4.848 12.172 23.766 1 93.12 158 PHE B N 1
ATOM 4526 C CA . PHE B 1 158 ? 4.266 13.195 22.906 1 93.12 158 PHE B CA 1
ATOM 4527 C C . PHE B 1 158 ? 3.25 12.586 21.953 1 93.12 158 PHE B C 1
ATOM 4529 O O . PHE B 1 158 ? 2.918 13.18 20.922 1 93.12 158 PHE B O 1
ATOM 4536 N N . ALA B 1 159 ? 2.758 11.391 22.25 1 91.5 159 ALA B N 1
ATOM 4537 C CA . ALA B 1 159 ? 1.777 10.68 21.438 1 91.5 159 ALA B CA 1
ATOM 4538 C C . ALA B 1 159 ? 0.493 11.492 21.297 1 91.5 159 ALA B C 1
ATOM 4540 O O . ALA B 1 159 ? -0.187 11.414 20.266 1 91.5 159 ALA B O 1
ATOM 4541 N N . ASP B 1 160 ? 0.195 12.281 22.297 1 90.31 160 ASP B N 1
ATOM 4542 C CA . ASP B 1 160 ? -1.032 13.07 22.281 1 90.31 160 ASP B CA 1
ATOM 4543 C C . ASP B 1 160 ? -0.939 14.203 21.25 1 90.31 160 ASP B C 1
ATOM 4545 O O . ASP B 1 160 ? -1.958 14.766 20.844 1 90.31 160 ASP B O 1
ATOM 4549 N N . ILE B 1 161 ? 0.254 14.531 20.812 1 93.94 161 ILE B N 1
ATOM 4550 C CA . ILE B 1 161 ? 0.47 15.539 19.781 1 93.94 161 ILE B CA 1
ATOM 4551 C C . ILE B 1 161 ? 0.63 14.859 18.422 1 93.94 161 ILE B C 1
ATOM 4553 O O . ILE B 1 161 ? -0.092 15.18 17.484 1 93.94 161 ILE B O 1
ATOM 4557 N N . THR B 1 162 ? 1.524 13.82 18.359 1 95.19 162 THR B N 1
ATOM 4558 C CA . THR B 1 162 ? 1.915 13.203 17.109 1 95.19 162 THR B CA 1
ATOM 4559 C C . THR B 1 162 ? 0.765 12.383 16.516 1 95.19 162 THR B C 1
ATOM 4561 O O . THR B 1 162 ? 0.708 12.148 15.312 1 95.19 162 THR B O 1
ATOM 4564 N N . CYS B 1 163 ? -0.205 12.008 17.344 1 93.19 163 CYS B N 1
ATOM 4565 C CA . CYS B 1 163 ? -1.307 11.164 16.891 1 93.19 163 CYS B CA 1
ATOM 4566 C C . CYS B 1 163 ? -2.268 11.961 16 1 93.19 163 CYS B C 1
ATOM 4568 O O . CYS B 1 163 ? -3.119 11.383 15.328 1 93.19 163 CYS B O 1
ATOM 4570 N N . ASN B 1 164 ? -2.08 13.273 15.953 1 92.06 164 ASN B N 1
ATOM 4571 C CA . ASN B 1 164 ? -2.957 14.117 15.148 1 92.06 164 ASN B CA 1
ATOM 4572 C C . ASN B 1 164 ? -2.395 14.336 13.75 1 92.06 164 ASN B C 1
ATOM 4574 O O . ASN B 1 164 ? -3.059 14.922 12.891 1 92.06 164 ASN B O 1
ATOM 4578 N N . ILE B 1 165 ? -1.196 13.828 13.523 1 95.56 165 ILE B N 1
ATOM 4579 C CA . ILE B 1 165 ? -0.571 13.953 12.211 1 95.56 165 ILE B CA 1
ATOM 4580 C C . ILE B 1 165 ? -1.157 12.922 11.25 1 95.56 165 ILE B C 1
ATOM 4582 O O . ILE B 1 165 ? -1.291 11.75 11.602 1 95.56 165 ILE B O 1
ATOM 4586 N N . ARG B 1 166 ? -1.525 13.391 10.109 1 95.19 166 ARG B N 1
ATOM 4587 C CA . ARG B 1 166 ? -2.039 12.492 9.078 1 95.19 166 ARG B CA 1
ATOM 4588 C C . ARG B 1 166 ? -0.899 11.789 8.352 1 95.19 166 ARG B C 1
ATOM 4590 O O . ARG B 1 166 ? -0.569 12.141 7.215 1 95.19 166 ARG B O 1
ATOM 4597 N N . VAL B 1 167 ? -0.441 10.742 8.906 1 96.38 167 VAL B N 1
ATOM 4598 C CA . VAL B 1 167 ? 0.739 10.031 8.43 1 96.38 167 VAL B CA 1
ATOM 4599 C C . VAL B 1 167 ? 0.497 9.523 7.012 1 96.38 167 VAL B C 1
ATOM 4601 O O . VAL B 1 167 ? 1.425 9.453 6.203 1 96.38 167 VAL B O 1
ATOM 4604 N N . GLY B 1 168 ? -0.774 9.195 6.727 1 95.81 168 GLY B N 1
ATOM 4605 C CA . GLY B 1 168 ? -1.13 8.711 5.402 1 95.81 168 GLY B CA 1
ATOM 4606 C C . GLY B 1 168 ? -0.777 9.695 4.297 1 95.81 168 GLY B C 1
ATOM 4607 O O . GLY B 1 168 ? -0.545 9.297 3.156 1 95.81 168 GLY B O 1
ATOM 4608 N N . HIS B 1 169 ? -0.709 10.953 4.641 1 96 169 HIS B N 1
ATOM 4609 C CA . HIS B 1 169 ? -0.412 12 3.662 1 96 169 HIS B CA 1
ATOM 4610 C C . HIS B 1 169 ? 1.088 12.258 3.574 1 96 169 HIS B C 1
ATOM 4612 O O . HIS B 1 169 ? 1.547 12.969 2.676 1 96 169 HIS B O 1
ATOM 4618 N N . ILE B 1 170 ? 1.854 11.688 4.453 1 96.62 170 ILE B N 1
ATOM 4619 C CA . ILE B 1 170 ? 3.303 11.859 4.465 1 96.62 170 ILE B CA 1
ATOM 4620 C C . ILE B 1 170 ? 3.967 10.734 3.678 1 96.62 170 ILE B C 1
ATOM 4622 O O . ILE B 1 170 ? 4.996 10.945 3.031 1 96.62 170 ILE B O 1
ATOM 4626 N N . VAL B 1 171 ? 3.371 9.523 3.703 1 97.38 171 VAL B N 1
ATOM 4627 C CA . VAL B 1 171 ? 4.004 8.328 3.152 1 97.38 171 VAL B CA 1
ATOM 4628 C C . VAL B 1 171 ? 3.693 8.219 1.661 1 97.38 171 VAL B C 1
ATOM 4630 O O . VAL B 1 171 ? 3.277 7.16 1.183 1 97.38 171 VAL B O 1
ATOM 4633 N N . SER B 1 172 ? 3.938 9.289 0.989 1 96.38 172 SER B N 1
ATOM 4634 C CA . SER B 1 172 ? 3.609 9.359 -0.431 1 96.38 172 SER B CA 1
ATOM 4635 C C . SER B 1 172 ? 4.867 9.305 -1.293 1 96.38 172 SER B C 1
ATOM 4637 O O . SER B 1 172 ? 4.793 9.445 -2.516 1 96.38 172 SER B O 1
ATOM 4639 N N . SER B 1 173 ? 6.043 9.164 -0.667 1 96.94 173 SER B N 1
ATOM 4640 C CA . SER B 1 173 ? 7.312 9.016 -1.37 1 96.94 173 SER B CA 1
ATOM 4641 C C . SER B 1 173 ? 8.273 8.109 -0.599 1 96.94 173 SER B C 1
ATOM 4643 O O . SER B 1 173 ? 8.125 7.938 0.613 1 96.94 173 SER B O 1
ATOM 4645 N N . VAL B 1 174 ? 9.25 7.527 -1.342 1 96.5 174 VAL B N 1
ATOM 4646 C CA . VAL B 1 174 ? 10.242 6.656 -0.726 1 96.5 174 VAL B CA 1
ATOM 4647 C C . VAL B 1 174 ? 11.055 7.441 0.298 1 96.5 174 VAL B C 1
A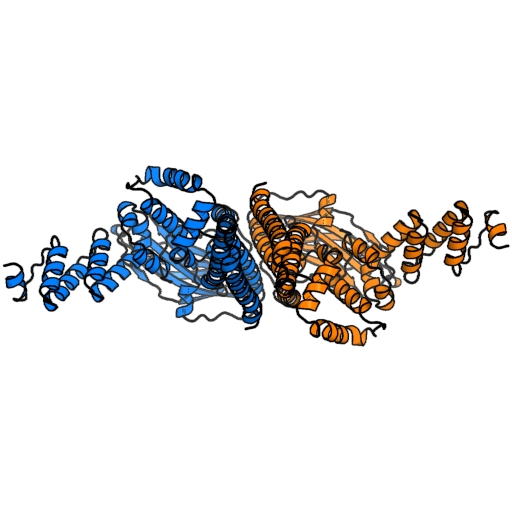TOM 4649 O O . VAL B 1 174 ? 11.32 6.953 1.4 1 96.5 174 VAL B O 1
ATOM 4652 N N . LYS B 1 175 ? 11.359 8.625 -0.005 1 96.56 175 LYS B N 1
ATOM 4653 C CA . LYS B 1 175 ? 12.18 9.461 0.865 1 96.56 175 LYS B CA 1
ATOM 4654 C C . LYS B 1 175 ? 11.461 9.758 2.178 1 96.56 175 LYS B C 1
ATOM 4656 O O . LYS B 1 175 ? 12.039 9.617 3.256 1 96.56 175 LYS B O 1
ATOM 4661 N N . THR B 1 176 ? 10.242 10.219 2.09 1 97.06 176 THR B N 1
ATOM 4662 C CA . THR B 1 176 ? 9.508 10.594 3.293 1 97.06 176 THR B CA 1
ATOM 4663 C C . THR B 1 176 ? 9.281 9.375 4.188 1 97.06 176 THR B C 1
ATOM 4665 O O . THR B 1 176 ? 9.312 9.484 5.414 1 97.06 176 THR B O 1
ATOM 4668 N N . ILE B 1 177 ? 9.039 8.188 3.576 1 97.69 177 ILE B N 1
ATOM 4669 C CA . ILE B 1 177 ? 8.867 6.961 4.352 1 97.69 177 ILE B CA 1
ATOM 4670 C C . ILE B 1 177 ? 10.172 6.613 5.066 1 97.69 177 ILE B C 1
ATOM 4672 O O . ILE B 1 177 ? 10.172 6.309 6.262 1 97.69 177 ILE B O 1
ATOM 4676 N N . SER B 1 178 ? 11.258 6.691 4.336 1 96.38 178 SER B N 1
ATOM 4677 C CA . SER B 1 178 ? 12.562 6.379 4.906 1 96.38 178 SER B CA 1
ATOM 4678 C C . SER B 1 178 ? 12.906 7.32 6.055 1 96.38 178 SER B C 1
ATOM 4680 O O . SER B 1 178 ? 13.398 6.883 7.098 1 96.38 178 SER B O 1
ATOM 4682 N N . ASP B 1 179 ? 12.656 8.586 5.891 1 94.75 179 ASP B N 1
ATOM 4683 C CA . ASP B 1 179 ? 12.914 9.586 6.922 1 94.75 179 ASP B CA 1
ATOM 4684 C C . ASP B 1 179 ? 12.039 9.352 8.148 1 94.75 179 ASP B C 1
ATOM 4686 O O . ASP B 1 179 ? 12.508 9.469 9.281 1 94.75 179 ASP B O 1
ATOM 4690 N N . LEU B 1 180 ? 10.789 9.039 7.922 1 95.81 180 LEU B N 1
ATOM 4691 C CA . LEU B 1 180 ? 9.859 8.781 9.016 1 95.81 180 LEU B CA 1
ATOM 4692 C C . LEU B 1 180 ? 10.297 7.566 9.828 1 95.81 180 LEU B C 1
ATOM 4694 O O . LEU B 1 180 ? 10.172 7.559 11.055 1 95.81 180 LEU B O 1
ATOM 4698 N N . ARG B 1 181 ? 10.766 6.551 9.141 1 95 181 ARG B N 1
ATOM 4699 C CA . ARG B 1 181 ? 11.156 5.309 9.797 1 95 181 ARG B CA 1
ATOM 4700 C C . ARG B 1 181 ? 12.367 5.523 10.703 1 95 181 ARG B C 1
ATOM 4702 O O . ARG B 1 181 ? 12.539 4.82 11.695 1 95 181 ARG B O 1
ATOM 4709 N N . LYS B 1 182 ? 13.156 6.512 10.414 1 91.69 182 LYS B N 1
ATOM 4710 C CA . LYS B 1 182 ? 14.352 6.809 11.203 1 91.69 182 LYS B CA 1
ATOM 4711 C C . LYS B 1 182 ? 14.008 7.672 12.414 1 91.69 182 LYS B C 1
ATOM 4713 O O . LYS B 1 182 ? 14.789 7.77 13.359 1 91.69 182 LYS B O 1
ATOM 4718 N N . ASP B 1 183 ? 12.93 8.289 12.328 1 92.38 183 ASP B N 1
ATOM 4719 C CA . ASP B 1 183 ? 12.523 9.219 13.375 1 92.38 183 ASP B CA 1
ATOM 4720 C C . ASP B 1 183 ? 11.844 8.484 14.531 1 92.38 183 ASP B C 1
ATOM 4722 O O . ASP B 1 183 ? 11.148 7.484 14.312 1 92.38 183 ASP B O 1
ATOM 4726 N N . PRO B 1 184 ? 11.938 8.938 15.727 1 92 184 PRO B N 1
ATOM 4727 C CA . PRO B 1 184 ? 11.445 8.211 16.906 1 92 184 PRO B CA 1
ATOM 4728 C C . PRO B 1 184 ? 9.992 8.539 17.234 1 92 184 PRO B C 1
ATOM 4730 O O . PRO B 1 184 ? 9.383 7.891 18.094 1 92 184 PRO B O 1
ATOM 4733 N N . LEU B 1 185 ? 9.398 9.484 16.609 1 94.06 185 LEU B N 1
ATOM 4734 C CA . LEU B 1 185 ? 8.125 10.008 17.078 1 94.06 185 LEU B CA 1
ATOM 4735 C C . LEU B 1 185 ? 6.965 9.133 16.594 1 94.06 185 LEU B C 1
ATOM 4737 O O . LEU B 1 185 ? 5.914 9.086 17.234 1 94.06 185 LEU B O 1
ATOM 4741 N N . VAL B 1 186 ? 7.094 8.469 15.445 1 95.38 186 VAL B N 1
ATOM 4742 C CA . VAL B 1 186 ? 6.062 7.578 14.93 1 95.38 186 VAL B CA 1
ATOM 4743 C C . VAL B 1 186 ? 6.598 6.148 14.859 1 95.38 186 VAL B C 1
ATOM 4745 O O . VAL B 1 186 ? 7.566 5.879 14.148 1 95.38 186 VAL B O 1
ATOM 4748 N N . PRO B 1 187 ? 5.957 5.266 15.562 1 93.81 187 PRO B N 1
ATOM 4749 C CA . PRO B 1 187 ? 6.426 3.879 15.562 1 93.81 187 PRO B CA 1
ATOM 4750 C C . PRO B 1 187 ? 6.324 3.227 14.18 1 93.81 187 PRO B C 1
ATOM 4752 O O . PRO B 1 187 ? 5.363 3.475 13.445 1 93.81 187 PRO B O 1
ATOM 4755 N N . ASN B 1 188 ? 7.258 2.354 13.906 1 94 188 ASN B N 1
ATOM 4756 C CA . ASN B 1 188 ? 7.273 1.651 12.625 1 94 188 ASN B CA 1
ATOM 4757 C C . ASN B 1 188 ? 6.02 0.804 12.43 1 94 188 ASN B C 1
ATOM 4759 O O . ASN B 1 188 ? 5.543 0.639 11.305 1 94 188 ASN B O 1
ATOM 4763 N N . GLU B 1 189 ? 5.543 0.264 13.508 1 92.81 189 GLU B N 1
ATOM 4764 C CA . GLU B 1 189 ? 4.312 -0.519 13.438 1 92.81 189 GLU B CA 1
ATOM 4765 C C . GLU B 1 189 ? 3.17 0.303 12.852 1 92.81 189 GLU B C 1
ATOM 4767 O O . GLU B 1 189 ? 2.402 -0.194 12.023 1 92.81 189 GLU B O 1
ATOM 4772 N N . ILE B 1 190 ? 3.059 1.526 13.273 1 95.19 190 ILE B N 1
ATOM 4773 C CA . ILE B 1 190 ? 2.01 2.412 12.781 1 95.19 190 ILE B CA 1
ATOM 4774 C C . ILE B 1 190 ? 2.271 2.762 11.32 1 95.19 190 ILE B C 1
ATOM 4776 O O . ILE B 1 190 ? 1.352 2.758 10.5 1 95.19 190 ILE B O 1
ATOM 4780 N N . ILE B 1 191 ? 3.535 3.053 11.008 1 97.56 191 ILE B N 1
ATOM 4781 C CA . ILE B 1 191 ? 3.898 3.369 9.633 1 97.56 191 ILE B CA 1
ATOM 4782 C C . ILE B 1 191 ? 3.502 2.215 8.711 1 97.56 191 ILE B C 1
ATOM 4784 O O . ILE B 1 191 ? 2.887 2.428 7.668 1 97.56 191 ILE B O 1
ATOM 4788 N N . ASP B 1 192 ? 3.793 1.011 9.117 1 96.94 192 ASP B N 1
ATOM 4789 C CA . ASP B 1 192 ? 3.484 -0.17 8.32 1 96.94 192 ASP B CA 1
ATOM 4790 C C . ASP B 1 192 ? 1.978 -0.318 8.117 1 96.94 192 ASP B C 1
ATOM 4792 O O . ASP B 1 192 ? 1.521 -0.667 7.031 1 96.94 192 ASP B O 1
ATOM 4796 N N . GLN B 1 193 ? 1.25 -0.104 9.141 1 96.81 193 GLN B N 1
ATOM 4797 C CA . GLN B 1 193 ? -0.203 -0.184 9.031 1 96.81 193 GLN B CA 1
ATOM 4798 C C . GLN B 1 193 ? -0.738 0.862 8.055 1 96.81 193 GLN B C 1
ATOM 4800 O O . GLN B 1 193 ? -1.64 0.577 7.266 1 96.81 193 GLN B O 1
ATOM 4805 N N . VAL B 1 194 ? -0.197 2.008 8.148 1 97.75 194 VAL B N 1
ATOM 4806 C CA . VAL B 1 194 ? -0.631 3.092 7.273 1 97.75 194 VAL B CA 1
ATOM 4807 C C . VAL B 1 194 ? -0.309 2.744 5.82 1 97.75 194 VAL B C 1
ATOM 4809 O O . VAL B 1 194 ? -1.12 2.986 4.922 1 97.75 194 VAL B O 1
ATOM 4812 N N . LEU B 1 195 ? 0.896 2.217 5.598 1 98.31 195 LEU B N 1
ATOM 4813 C CA . LEU B 1 195 ? 1.275 1.81 4.25 1 98.31 195 LEU B CA 1
ATOM 4814 C C . LEU B 1 195 ? 0.313 0.757 3.709 1 98.31 195 LEU B C 1
ATOM 4816 O O . LEU B 1 195 ? -0.11 0.833 2.553 1 98.31 195 LEU B O 1
ATOM 4820 N N . ALA B 1 196 ? 0.014 -0.22 4.504 1 98.19 196 ALA B N 1
ATOM 4821 C CA . ALA B 1 196 ? -0.936 -1.261 4.117 1 98.19 196 ALA B CA 1
ATOM 4822 C C . ALA B 1 196 ? -2.293 -0.66 3.764 1 98.19 196 ALA B C 1
ATOM 4824 O O . ALA B 1 196 ? -2.887 -1.012 2.742 1 98.19 196 ALA B O 1
ATOM 4825 N N . ASP B 1 197 ? -2.766 0.259 4.559 1 97 197 ASP B N 1
ATOM 4826 C CA . ASP B 1 197 ? -4.062 0.888 4.332 1 97 197 ASP B CA 1
ATOM 4827 C C . ASP B 1 197 ? -4.043 1.745 3.068 1 97 197 ASP B C 1
ATOM 4829 O O . ASP B 1 197 ? -5.055 1.849 2.367 1 97 197 ASP B O 1
ATOM 4833 N N . ASN B 1 198 ? -2.906 2.383 2.842 1 97.56 198 ASN B N 1
ATOM 4834 C CA . ASN B 1 198 ? -2.805 3.18 1.623 1 97.56 198 ASN B CA 1
ATOM 4835 C C . ASN B 1 198 ? -2.924 2.309 0.375 1 97.56 198 ASN B C 1
ATOM 4837 O O . ASN B 1 198 ? -3.529 2.719 -0.617 1 97.56 198 ASN B O 1
ATOM 4841 N N . TRP B 1 199 ? -2.299 1.123 0.407 1 97.94 199 TRP B N 1
ATOM 4842 C CA . TRP B 1 199 ? -2.436 0.204 -0.719 1 97.94 199 TRP B CA 1
ATOM 4843 C C . TRP B 1 199 ? -3.896 -0.182 -0.931 1 97.94 199 TRP B C 1
ATOM 4845 O O . TRP B 1 199 ? -4.395 -0.148 -2.057 1 97.94 199 TRP B O 1
ATOM 4855 N N . PHE B 1 200 ? -4.539 -0.553 0.148 1 97.44 200 PHE B N 1
ATOM 4856 C CA . PHE B 1 200 ? -5.945 -0.94 0.075 1 97.44 200 PHE B CA 1
ATOM 4857 C C . PHE B 1 200 ? -6.801 0.218 -0.426 1 97.44 200 PHE B C 1
ATOM 4859 O O . PHE B 1 200 ? -7.695 0.023 -1.252 1 97.44 200 PHE B O 1
ATOM 4866 N N . LEU B 1 201 ? -6.488 1.393 0.06 1 95.38 201 LEU B N 1
ATOM 4867 C CA . LEU B 1 201 ? -7.223 2.588 -0.341 1 95.38 201 LEU B CA 1
ATOM 4868 C C . LEU B 1 201 ? -7.035 2.867 -1.829 1 95.38 201 LEU B C 1
ATOM 4870 O O . LEU B 1 201 ? -7.977 3.281 -2.51 1 95.38 201 LEU B O 1
ATOM 4874 N N . LEU B 1 202 ? -5.836 2.689 -2.275 1 96.19 202 LEU B N 1
ATOM 4875 C CA . LEU B 1 202 ? -5.555 2.844 -3.697 1 96.19 202 LEU B CA 1
ATOM 4876 C C . LEU B 1 202 ? -6.469 1.954 -4.531 1 96.19 202 LEU B C 1
ATOM 4878 O O . LEU B 1 202 ? -7.105 2.424 -5.48 1 96.19 202 LEU B O 1
ATOM 4882 N N . LEU B 1 203 ? -6.52 0.671 -4.164 1 96.31 203 LEU B N 1
ATOM 4883 C CA . LEU B 1 203 ? -7.336 -0.288 -4.902 1 96.31 203 LEU B CA 1
ATOM 4884 C C . LEU B 1 203 ? -8.812 0.089 -4.836 1 96.31 203 LEU B C 1
ATOM 4886 O O . LEU B 1 203 ? -9.523 0.018 -5.844 1 96.31 203 LEU B O 1
ATOM 4890 N N . CYS B 1 204 ? -9.273 0.56 -3.689 1 94.19 204 CYS B N 1
ATOM 4891 C CA . CYS B 1 204 ? -10.664 0.991 -3.535 1 94.19 204 CYS B CA 1
ATOM 4892 C C . CYS B 1 204 ? -10.984 2.143 -4.48 1 94.19 204 CYS B C 1
ATOM 4894 O O . CYS B 1 204 ? -12.008 2.127 -5.16 1 94.19 204 CYS B O 1
ATOM 4896 N N . ASN B 1 205 ? -10.086 3.086 -4.496 1 91.81 205 ASN B N 1
ATOM 4897 C CA . ASN B 1 205 ? -10.305 4.254 -5.344 1 91.81 205 ASN B CA 1
ATOM 4898 C C . ASN B 1 205 ? -10.32 3.881 -6.824 1 91.81 205 ASN B C 1
ATOM 4900 O O . ASN B 1 205 ? -11.102 4.43 -7.598 1 91.81 205 ASN B O 1
ATOM 4904 N N . GLU B 1 206 ? -9.43 2.955 -7.164 1 91.44 206 GLU B N 1
ATOM 4905 C CA . GLU B 1 206 ? -9.344 2.527 -8.555 1 91.44 206 GLU B CA 1
ATOM 4906 C C . GLU B 1 206 ? -10.586 1.757 -8.977 1 91.44 206 GLU B C 1
ATOM 4908 O O . GLU B 1 206 ? -11.047 1.882 -10.117 1 91.44 206 GLU B O 1
ATOM 4913 N N . GLU B 1 207 ? -11.125 1.001 -8.109 1 91.56 207 GLU B N 1
ATOM 4914 C CA . GLU B 1 207 ? -12.203 0.086 -8.469 1 91.56 207 GLU B CA 1
ATOM 4915 C C . GLU B 1 207 ? -13.57 0.72 -8.227 1 91.56 207 GLU B C 1
ATOM 4917 O O . GLU B 1 207 ? -14.594 0.219 -8.703 1 91.56 207 GLU B O 1
ATOM 4922 N N . MET B 1 208 ? -13.547 1.799 -7.523 1 85.25 208 MET B N 1
ATOM 4923 C CA . MET B 1 208 ? -14.805 2.471 -7.207 1 85.25 208 MET B CA 1
ATOM 4924 C C . MET B 1 208 ? -15.398 3.115 -8.453 1 85.25 208 MET B C 1
ATOM 4926 O O . MET B 1 208 ? -14.703 3.797 -9.203 1 85.25 208 MET B O 1
ATOM 4930 N N . LYS B 1 209 ? -16.672 2.938 -8.633 1 77.31 209 LYS B N 1
ATOM 4931 C CA . LYS B 1 209 ? -17.359 3.488 -9.797 1 77.31 209 LYS B CA 1
ATOM 4932 C C . LYS B 1 209 ? -18.109 4.77 -9.438 1 77.31 209 LYS B C 1
ATOM 4934 O O . LYS B 1 209 ? -18.234 5.672 -10.266 1 77.31 209 LYS B O 1
ATOM 4939 N N . GLU B 1 210 ? -18.5 4.816 -8.164 1 75.69 210 GLU B N 1
ATOM 4940 C CA . GLU B 1 210 ? -19.344 5.941 -7.762 1 75.69 210 GLU B CA 1
ATOM 4941 C C . GLU B 1 210 ? -18.5 7.059 -7.141 1 75.69 210 GLU B C 1
ATOM 4943 O O . GLU B 1 210 ? -17.406 6.812 -6.637 1 75.69 210 GLU B O 1
ATOM 4948 N N . GLN B 1 211 ? -19.047 8.25 -7.359 1 73.25 211 GLN B N 1
ATOM 4949 C CA . GLN B 1 211 ? -18.375 9.414 -6.781 1 73.25 211 GLN B CA 1
ATOM 4950 C C . GLN B 1 211 ? -18.719 9.562 -5.301 1 73.25 211 GLN B C 1
ATOM 4952 O O . GLN B 1 211 ? -19.828 9.211 -4.871 1 73.25 211 GLN B O 1
ATOM 4957 N N . ILE B 1 212 ? -17.688 9.938 -4.539 1 69.06 212 ILE B N 1
ATOM 4958 C CA . ILE B 1 212 ? -17.828 10.047 -3.09 1 69.06 212 ILE B CA 1
ATOM 4959 C C . ILE B 1 212 ? -18.406 11.414 -2.727 1 69.06 212 ILE B C 1
ATOM 4961 O O . ILE B 1 212 ? -17.891 12.445 -3.174 1 69.06 212 ILE B O 1
ATOM 4965 N N . GLU B 1 213 ? -19.5 11.391 -2.072 1 73.25 213 GLU B N 1
ATOM 4966 C CA . GLU B 1 213 ? -19.984 12.625 -1.459 1 73.25 213 GLU B CA 1
ATOM 4967 C C . GLU B 1 213 ? -19.5 12.758 -0.022 1 73.25 213 GLU B C 1
ATOM 4969 O O . GLU B 1 213 ? -19.484 11.781 0.733 1 73.25 213 GLU B O 1
ATOM 4974 N N . ILE B 1 214 ? -18.875 13.789 0.185 1 77.31 214 ILE B N 1
ATOM 4975 C CA . ILE B 1 214 ? -18.312 13.984 1.518 1 77.31 214 ILE B CA 1
ATOM 4976 C C . ILE B 1 214 ? -19.031 15.125 2.223 1 77.31 214 ILE B C 1
ATOM 4978 O O . ILE B 1 214 ? -19.328 16.156 1.615 1 77.31 214 ILE B O 1
ATOM 4982 N N . LYS B 1 215 ? -19.391 14.828 3.52 1 76.75 215 LYS B N 1
ATOM 4983 C CA . LYS B 1 215 ? -19.953 15.875 4.375 1 76.75 215 LYS B CA 1
ATOM 4984 C C . LYS B 1 215 ? -18.875 16.891 4.766 1 76.75 215 LYS B C 1
ATOM 4986 O O . LYS B 1 215 ? -17.703 16.531 4.906 1 76.75 215 LYS B O 1
ATOM 4991 N N . ASP B 1 216 ? -19.219 18.062 4.988 1 74.12 216 ASP B N 1
ATOM 4992 C CA . ASP B 1 216 ? -18.297 19.156 5.312 1 74.12 216 ASP B CA 1
ATOM 4993 C C . ASP B 1 216 ? -17.469 18.828 6.551 1 74.12 216 ASP B C 1
ATOM 4995 O O . ASP B 1 216 ? -16.281 19.141 6.605 1 74.12 216 ASP B O 1
ATOM 4999 N N . GLU B 1 217 ? -18.109 18.266 7.438 1 73.81 217 GLU B N 1
ATOM 5000 C CA . GLU B 1 217 ? -17.422 17.938 8.68 1 73.81 217 GLU B CA 1
ATOM 5001 C C . GLU B 1 217 ? -16.297 16.938 8.445 1 73.81 217 GLU B C 1
ATOM 5003 O O . GLU B 1 217 ? -15.258 16.984 9.102 1 73.81 217 GLU B O 1
ATOM 5008 N N . ASP B 1 218 ? -16.5 16.172 7.422 1 83.62 218 ASP B N 1
ATOM 5009 C CA . ASP B 1 218 ? -15.539 15.117 7.129 1 83.62 218 ASP B CA 1
ATOM 5010 C C . ASP B 1 218 ? -14.438 15.617 6.199 1 83.62 218 ASP B C 1
ATOM 5012 O O . ASP B 1 218 ? -13.344 15.047 6.156 1 83.62 218 ASP B O 1
ATOM 5016 N N . PHE B 1 219 ? -14.75 16.781 5.629 1 93.38 219 PHE B N 1
ATOM 5017 C CA . PHE B 1 219 ? -13.805 17.297 4.641 1 93.38 219 PHE B CA 1
ATOM 5018 C C . PHE B 1 219 ? -12.477 17.656 5.293 1 93.38 219 PHE B C 1
ATOM 5020 O O . PHE B 1 219 ? -11.438 17.094 4.941 1 93.38 219 PHE B O 1
ATOM 5027 N N . HIS B 1 220 ? -12.5 18.453 6.34 1 91.69 220 HIS B N 1
ATOM 5028 C CA . HIS B 1 220 ? -11.266 18.938 6.938 1 91.69 220 HIS B CA 1
ATOM 5029 C C . HIS B 1 220 ? -10.547 17.828 7.703 1 91.69 220 HIS B C 1
ATOM 5031 O O . HIS B 1 220 ? -9.32 17.844 7.824 1 91.69 220 HIS B O 1
ATOM 5037 N N . LEU B 1 221 ? -11.305 16.859 8.078 1 88.88 221 LEU B N 1
ATOM 5038 C CA . LEU B 1 221 ? -10.727 15.766 8.844 1 88.88 221 LEU B CA 1
ATOM 5039 C C . LEU B 1 221 ? -9.836 14.891 7.969 1 88.88 221 LEU B C 1
ATOM 5041 O O . LEU B 1 221 ? -8.859 14.305 8.445 1 88.88 221 LEU B O 1
ATOM 5045 N N . ASN B 1 222 ? -10.156 14.961 6.699 1 90.06 222 ASN B N 1
ATOM 5046 C CA . ASN B 1 222 ? -9.516 13.961 5.852 1 90.06 222 ASN B CA 1
ATOM 5047 C C . ASN B 1 222 ? -8.766 14.609 4.688 1 90.06 222 ASN B C 1
ATOM 5049 O O . ASN B 1 222 ? -7.977 13.945 4.012 1 90.06 222 ASN B O 1
ATOM 5053 N N . ALA B 1 223 ? -8.898 15.859 4.543 1 94.81 223 ALA B N 1
ATOM 5054 C CA . ALA B 1 223 ? -8.344 16.531 3.369 1 94.81 223 ALA B CA 1
ATOM 5055 C C . ALA B 1 223 ? -6.828 16.641 3.453 1 94.81 223 ALA B C 1
ATOM 5057 O O . ALA B 1 223 ? -6.262 16.688 4.551 1 94.81 223 ALA B O 1
ATOM 5058 N N . HIS B 1 224 ? -6.207 16.594 2.316 1 96.06 224 HIS B N 1
ATOM 5059 C CA . HIS B 1 224 ? -4.82 17.047 2.256 1 96.06 224 HIS B CA 1
ATOM 5060 C C . HIS B 1 224 ? -4.691 18.516 2.654 1 96.06 224 HIS B C 1
ATOM 5062 O O . HIS B 1 224 ? -5.496 19.344 2.236 1 96.06 224 HIS B O 1
ATOM 5068 N N . ARG B 1 225 ? -3.852 18.766 3.537 1 96.25 225 ARG B N 1
ATOM 5069 C CA . ARG B 1 225 ? -3.51 20.141 3.893 1 96.25 225 ARG B CA 1
ATOM 5070 C C . ARG B 1 225 ? -2.225 20.578 3.203 1 96.25 225 ARG B C 1
ATOM 5072 O O . ARG B 1 225 ? -1.139 20.094 3.533 1 96.25 225 ARG B O 1
ATOM 5079 N N . LEU B 1 226 ? -2.375 21.484 2.289 1 97.94 226 LEU B N 1
ATOM 5080 C CA . LEU B 1 226 ? -1.225 21.938 1.511 1 97.94 226 LEU B CA 1
ATOM 5081 C C . LEU B 1 226 ? -1.127 23.453 1.51 1 97.94 226 LEU B C 1
ATOM 5083 O O . LEU B 1 226 ? -2.113 24.156 1.774 1 97.94 226 LEU B O 1
ATOM 5087 N N . GLY B 1 227 ? 0.09 23.938 1.309 1 97.69 227 GLY B N 1
ATOM 5088 C CA . GLY B 1 227 ? 0.301 25.375 1.209 1 97.69 227 GLY B CA 1
ATOM 5089 C C . GLY B 1 227 ? 1.579 25.734 0.479 1 97.69 227 GLY B C 1
ATOM 5090 O O . GLY B 1 227 ? 2.479 24.906 0.335 1 97.69 227 GLY B O 1
ATOM 5091 N N . ARG B 1 228 ? 1.598 26.938 -0.006 1 97.44 228 ARG B N 1
ATOM 5092 C CA . ARG B 1 228 ? 2.766 27.453 -0.704 1 97.44 228 ARG B CA 1
ATOM 5093 C C . ARG B 1 228 ? 2.861 28.969 -0.54 1 97.44 228 ARG B C 1
ATOM 5095 O O . ARG B 1 228 ? 1.856 29.672 -0.64 1 97.44 228 ARG B O 1
ATOM 5102 N N . VAL B 1 229 ? 4.055 29.391 -0.218 1 97 229 VAL B N 1
ATOM 5103 C CA . VAL B 1 229 ? 4.301 30.828 -0.12 1 97 229 VAL B CA 1
ATOM 5104 C C . VAL B 1 229 ? 4.816 31.359 -1.456 1 97 229 VAL B C 1
ATOM 5106 O O . VAL B 1 229 ? 5.789 30.828 -2.006 1 97 229 VAL B O 1
ATOM 5109 N N . LEU B 1 230 ? 4.152 32.312 -1.998 1 96.75 230 LEU B N 1
ATOM 5110 C CA . LEU B 1 230 ? 4.527 32.938 -3.27 1 96.75 230 LEU B CA 1
ATOM 5111 C C . LEU B 1 230 ? 5.195 34.281 -3.045 1 96.75 230 LEU B C 1
ATOM 5113 O O . LEU B 1 230 ? 4.574 35.219 -2.52 1 96.75 230 LEU B O 1
ATOM 5117 N N . GLU B 1 231 ? 6.395 34.406 -3.48 1 95.25 231 GLU B N 1
ATOM 5118 C CA . GLU B 1 231 ? 7.137 35.656 -3.357 1 95.25 231 GLU B CA 1
ATOM 5119 C C . GLU B 1 231 ? 6.832 36.594 -4.52 1 95.25 231 GLU B C 1
ATOM 5121 O O . GLU B 1 231 ? 6.941 37.812 -4.383 1 95.25 231 GLU B O 1
ATOM 5126 N N . SER B 1 232 ? 6.508 35.938 -5.609 1 91.94 232 SER B N 1
ATOM 5127 C CA . SER B 1 232 ? 6.234 36.688 -6.82 1 91.94 232 SER B CA 1
ATOM 5128 C C . SER B 1 232 ? 5.246 35.969 -7.723 1 91.94 232 SER B C 1
ATOM 5130 O O . SER B 1 232 ? 4.922 34.812 -7.484 1 91.94 232 SER B O 1
ATOM 5132 N N . VAL B 1 233 ? 4.73 36.75 -8.711 1 91 233 VAL B N 1
ATOM 5133 C CA . VAL B 1 233 ? 3.818 36.25 -9.719 1 91 233 VAL B CA 1
ATOM 5134 C C . VAL B 1 233 ? 4.352 36.562 -11.117 1 91 233 VAL B C 1
ATOM 5136 O O . VAL B 1 233 ? 5.055 37.562 -11.305 1 91 233 VAL B O 1
ATOM 5139 N N . PRO B 1 234 ? 4.227 35.719 -12.18 1 95.25 234 PRO B N 1
ATOM 5140 C CA . PRO B 1 234 ? 3.396 34.5 -12.164 1 95.25 234 PRO B CA 1
ATOM 5141 C C . PRO B 1 234 ? 4.121 33.281 -11.57 1 95.25 234 PRO B C 1
ATOM 5143 O O . PRO B 1 234 ? 5.352 33.281 -11.5 1 95.25 234 PRO B O 1
ATOM 5146 N N . LYS B 1 235 ? 3.359 32.312 -11.031 1 97 235 LYS B N 1
ATOM 5147 C CA . LYS B 1 235 ? 3.92 31.094 -10.461 1 97 235 LYS B CA 1
ATOM 5148 C C . LYS B 1 235 ? 3.07 29.875 -10.828 1 97 235 LYS B C 1
ATOM 5150 O O . LYS B 1 235 ? 1.839 29.938 -10.773 1 97 235 LYS B O 1
ATOM 5155 N N . CYS B 1 236 ? 3.691 28.797 -11.32 1 96.81 236 CYS B N 1
ATOM 5156 C CA . CYS B 1 236 ? 3.09 27.484 -11.539 1 96.81 236 CYS B CA 1
ATOM 5157 C C . CYS B 1 236 ? 3.732 26.422 -10.648 1 96.81 236 CYS B C 1
ATOM 5159 O O . CYS B 1 236 ? 4.961 26.344 -10.555 1 96.81 236 CYS B O 1
ATOM 5161 N N . TRP B 1 237 ? 2.898 25.719 -9.914 1 96.25 237 TRP B N 1
ATOM 5162 C CA . TRP B 1 237 ? 3.521 24.75 -9.008 1 96.25 237 TRP B CA 1
ATOM 5163 C C . TRP B 1 237 ? 2.621 23.531 -8.797 1 96.25 237 TRP B C 1
ATOM 5165 O O . TRP B 1 237 ? 1.444 23.562 -9.164 1 96.25 237 TRP B O 1
ATOM 5175 N N . ARG B 1 238 ? 3.107 22.438 -8.359 1 95.06 238 ARG B N 1
ATOM 5176 C CA . ARG B 1 238 ? 2.453 21.234 -7.855 1 95.06 238 ARG B CA 1
ATOM 5177 C C . ARG B 1 238 ? 3.119 20.75 -6.57 1 95.06 238 ARG B C 1
ATOM 5179 O O . ARG B 1 238 ? 4.285 21.062 -6.312 1 95.06 238 ARG B O 1
ATOM 5186 N N . TRP B 1 239 ? 2.477 20.219 -5.797 1 95.38 239 TRP B N 1
ATOM 5187 C CA . TRP B 1 239 ? 3.072 19.609 -4.613 1 95.38 239 TRP B CA 1
ATOM 5188 C C . TRP B 1 239 ? 3.543 18.188 -4.906 1 95.38 239 TRP B C 1
ATOM 5190 O O . TRP B 1 239 ? 2.9 17.453 -5.668 1 95.38 239 TRP B O 1
ATOM 5200 N N . SER B 1 240 ? 4.629 17.734 -4.262 1 91.12 240 SER B N 1
ATOM 5201 C CA . SER B 1 240 ? 5.273 16.453 -4.535 1 91.12 240 SER B CA 1
ATOM 5202 C C . SER B 1 240 ? 4.562 15.312 -3.822 1 91.12 240 SER B C 1
ATOM 5204 O O . SER B 1 240 ? 3.846 15.539 -2.844 1 91.12 240 SER B O 1
ATOM 5206 N N . GLY B 1 241 ? 4.812 14.102 -4.445 1 93.06 241 GLY B N 1
ATOM 5207 C CA . GLY B 1 241 ? 4.277 12.898 -3.82 1 93.06 241 GLY B CA 1
ATOM 5208 C C . GLY B 1 241 ? 3.223 12.211 -4.664 1 93.06 241 GLY B C 1
ATOM 5209 O O . GLY B 1 241 ? 2.535 12.852 -5.461 1 93.06 241 GLY B O 1
ATOM 5210 N N . PHE B 1 242 ? 3.139 10.906 -4.418 1 94.81 242 PHE B N 1
ATOM 5211 C CA . PHE B 1 242 ? 2.119 10.125 -5.109 1 94.81 242 PHE B CA 1
ATOM 5212 C C . PHE B 1 242 ? 0.768 10.266 -4.418 1 94.81 242 PHE B C 1
ATOM 5214 O O . PHE B 1 242 ? 0.639 9.961 -3.229 1 94.81 242 PHE B O 1
ATOM 5221 N N . ASN B 1 243 ? -0.214 10.711 -5.141 1 92.12 243 ASN B N 1
ATOM 5222 C CA . ASN B 1 243 ? -1.54 10.969 -4.586 1 92.12 243 ASN B CA 1
ATOM 5223 C C . ASN B 1 243 ? -2.611 10.156 -5.309 1 92.12 243 ASN B C 1
ATOM 5225 O O . ASN B 1 243 ? -3.584 10.711 -5.816 1 92.12 243 ASN B O 1
ATOM 5229 N N . PHE B 1 244 ? -2.426 8.852 -5.387 1 92.69 244 PHE B N 1
ATOM 5230 C CA . PHE B 1 244 ? -3.418 7.918 -5.91 1 92.69 244 PHE B CA 1
ATOM 5231 C C . PHE B 1 244 ? -3.73 8.219 -7.371 1 92.69 244 PHE B C 1
ATOM 5233 O O . PHE B 1 244 ? -4.891 8.172 -7.785 1 92.69 244 PHE B O 1
ATOM 5240 N N . GLY B 1 245 ? -2.705 8.719 -8.086 1 91.88 245 GLY B N 1
ATOM 5241 C CA . GLY B 1 245 ? -2.82 8.93 -9.516 1 91.88 245 GLY B CA 1
ATOM 5242 C C . GLY B 1 245 ? -3.348 10.305 -9.883 1 91.88 245 GLY B C 1
ATOM 5243 O O . GLY B 1 245 ? -3.555 10.609 -11.055 1 91.88 245 GLY B O 1
ATOM 5244 N N . VAL B 1 246 ? -3.555 11.133 -8.906 1 93.5 246 VAL B N 1
ATOM 5245 C CA . VAL B 1 246 ? -4.078 12.469 -9.164 1 93.5 246 VAL B CA 1
ATOM 5246 C C . VAL B 1 246 ? -2.941 13.492 -9.109 1 93.5 246 VAL B C 1
ATOM 5248 O O . VAL B 1 246 ? -2.229 13.578 -8.109 1 93.5 246 VAL B O 1
ATOM 5251 N N . ASP B 1 247 ? -2.768 14.195 -10.195 1 94.62 247 ASP B N 1
ATOM 5252 C CA . ASP B 1 247 ? -1.771 15.25 -10.312 1 94.62 247 ASP B CA 1
ATOM 5253 C C . ASP B 1 247 ? -2.438 16.609 -10.539 1 94.62 247 ASP B C 1
ATOM 5255 O O . ASP B 1 247 ? -3.062 16.828 -11.578 1 94.62 247 ASP B O 1
ATOM 5259 N N . LEU B 1 248 ? -2.27 17.469 -9.57 1 96.56 248 LEU B N 1
ATOM 5260 C CA . LEU B 1 248 ? -2.906 18.781 -9.633 1 96.56 248 LEU B CA 1
ATOM 5261 C C . LEU B 1 248 ? -1.865 19.875 -9.82 1 96.56 248 LEU B C 1
ATOM 5263 O O . LEU B 1 248 ? -0.885 19.953 -9.07 1 96.56 248 LEU B O 1
ATOM 5267 N N . LEU B 1 249 ? -2.131 20.703 -10.805 1 97.19 249 LEU B N 1
ATOM 5268 C CA . LEU B 1 249 ? -1.266 21.844 -11.094 1 97.19 249 LEU B CA 1
ATOM 5269 C C . LEU B 1 249 ? -1.986 23.156 -10.828 1 97.19 249 LEU B C 1
ATOM 5271 O O . LEU B 1 249 ? -3.104 23.359 -11.305 1 97.19 249 LEU B O 1
ATOM 5275 N N . LEU B 1 250 ? -1.326 24.016 -10.078 1 97.75 250 LEU B N 1
ATOM 5276 C CA . LEU B 1 250 ? -1.87 25.344 -9.812 1 97.75 250 LEU B CA 1
ATOM 5277 C C . LEU B 1 250 ? -1.047 26.422 -10.516 1 97.75 250 LEU B C 1
ATOM 5279 O O . LEU B 1 250 ? 0.177 26.297 -10.617 1 97.75 250 LEU B O 1
ATOM 5283 N N . ASN B 1 251 ? -1.754 27.312 -10.977 1 97.81 251 ASN B N 1
ATOM 5284 C CA . ASN B 1 251 ? -1.126 28.453 -11.641 1 97.81 251 ASN B CA 1
ATOM 5285 C C . ASN B 1 251 ? -1.743 29.766 -11.188 1 97.81 251 ASN B C 1
ATOM 5287 O O . ASN B 1 251 ? -2.967 29.922 -11.18 1 97.81 251 ASN B O 1
ATOM 5291 N N . TYR B 1 252 ? -0.914 30.703 -10.773 1 97.75 252 TYR B N 1
ATOM 5292 C CA . TYR B 1 252 ? -1.365 32.031 -10.422 1 97.75 252 TYR B CA 1
ATOM 5293 C C . TYR B 1 252 ? -0.795 33.062 -11.383 1 97.75 252 TYR B C 1
ATOM 5295 O O . TYR B 1 252 ? 0.425 33.219 -11.508 1 97.75 252 TYR B O 1
ATOM 5303 N N . ASN B 1 253 ? -1.673 33.688 -12.039 1 96.19 253 ASN B N 1
ATOM 5304 C CA . ASN B 1 253 ? -1.313 34.719 -13 1 96.19 253 ASN B CA 1
ATOM 5305 C C . ASN B 1 253 ? -2.432 35.75 -13.156 1 96.19 253 ASN B C 1
ATOM 5307 O O . ASN B 1 253 ? -3.602 35.406 -13.289 1 96.19 253 ASN B O 1
ATOM 5311 N N . ASP B 1 254 ? -2.092 37.031 -13.109 1 92.81 254 ASP B N 1
ATOM 5312 C CA . ASP B 1 254 ? -2.996 38.125 -13.391 1 92.81 254 ASP B CA 1
ATOM 5313 C C . ASP B 1 254 ? -4.23 38.094 -12.492 1 92.81 254 ASP B C 1
ATOM 5315 O O . ASP B 1 254 ? -5.359 38.188 -12.977 1 92.81 254 ASP B O 1
ATOM 5319 N N . GLY B 1 255 ? -4.059 37.719 -11.273 1 94.56 255 GLY B N 1
ATOM 5320 C CA . GLY B 1 255 ? -5.117 37.781 -10.281 1 94.56 255 GLY B CA 1
ATOM 5321 C C . GLY B 1 255 ? -6.004 36.531 -10.266 1 94.56 255 GLY B C 1
ATOM 5322 O O . GLY B 1 255 ? -7.023 36.531 -9.578 1 94.56 255 GLY B O 1
ATOM 5323 N N . VAL B 1 256 ? -5.539 35.531 -11.023 1 96.56 256 VAL B N 1
ATOM 5324 C CA . VAL B 1 256 ? -6.367 34.312 -11.141 1 96.56 256 VAL B CA 1
ATOM 5325 C C . VAL B 1 256 ? -5.543 33.094 -10.789 1 96.56 256 VAL B C 1
ATOM 5327 O O . VAL B 1 256 ? -4.395 32.969 -11.211 1 96.56 256 VAL B O 1
ATOM 5330 N N . ILE B 1 257 ? -6.137 32.281 -9.93 1 97.69 257 ILE B N 1
ATOM 5331 C CA . ILE B 1 257 ? -5.539 30.953 -9.711 1 97.69 257 ILE B CA 1
ATOM 5332 C C . ILE B 1 257 ? -6.328 29.906 -10.484 1 97.69 257 ILE B C 1
ATOM 5334 O O . ILE B 1 257 ? -7.547 29.781 -10.328 1 97.69 257 ILE B O 1
ATOM 5338 N N . THR B 1 258 ? -5.598 29.156 -11.297 1 98.19 258 THR B N 1
ATOM 5339 C CA . THR B 1 258 ? -6.211 28.047 -12.023 1 98.19 258 THR B CA 1
ATOM 5340 C C . THR B 1 258 ? -5.707 26.719 -11.484 1 98.19 258 THR B C 1
ATOM 5342 O O . THR B 1 258 ? -4.566 26.609 -11.039 1 98.19 258 THR B O 1
ATOM 5345 N N . LEU B 1 259 ? -6.609 25.797 -11.469 1 98.19 259 LEU B N 1
ATOM 5346 C CA . LEU B 1 259 ? -6.309 24.406 -11.094 1 98.19 259 LEU B CA 1
ATOM 5347 C C . LEU B 1 259 ? -6.504 23.469 -12.281 1 98.19 259 LEU B C 1
ATOM 5349 O O . LEU B 1 259 ? -7.566 23.469 -12.906 1 98.19 259 LEU B O 1
ATOM 5353 N N . LYS B 1 260 ? -5.5 22.734 -12.555 1 97.75 260 LYS B N 1
ATOM 5354 C CA . LYS B 1 260 ? -5.543 21.781 -13.656 1 97.75 260 LYS B CA 1
ATOM 5355 C C . LYS B 1 260 ? -5.371 20.344 -13.156 1 97.75 260 LYS B C 1
ATOM 5357 O O . LYS B 1 260 ? -4.465 20.062 -12.367 1 97.75 260 LYS B O 1
ATOM 5362 N N . ARG B 1 261 ? -6.285 19.484 -13.562 1 96.75 261 ARG B N 1
ATOM 5363 C CA . ARG B 1 261 ? -6.027 18.047 -13.43 1 96.75 261 ARG B CA 1
ATOM 5364 C C . ARG B 1 261 ? -5.098 17.547 -14.531 1 96.75 261 ARG B C 1
ATOM 5366 O O . ARG B 1 261 ? -5.539 17.281 -15.656 1 96.75 261 ARG B O 1
ATOM 5373 N N . ASN B 1 262 ? -3.898 17.391 -14.18 1 94.75 262 ASN B N 1
ATOM 5374 C CA . ASN B 1 262 ? -2.895 16.984 -15.156 1 94.75 262 ASN B CA 1
ATOM 5375 C C . ASN B 1 262 ? -2.865 15.469 -15.344 1 94.75 262 ASN B C 1
ATOM 5377 O O . ASN B 1 262 ? -2.717 14.727 -14.375 1 94.75 262 ASN B O 1
ATOM 5381 N N . CYS B 1 263 ? -3.041 15.016 -16.609 1 90.56 263 CYS B N 1
ATOM 5382 C CA . CYS B 1 263 ? -2.998 13.594 -16.922 1 90.56 263 CYS B CA 1
ATOM 5383 C C . CYS B 1 263 ? -2.047 13.312 -18.078 1 90.56 263 CYS B C 1
ATOM 5385 O O . CYS B 1 263 ? -1.09 12.547 -17.922 1 90.56 263 CYS B O 1
ATOM 5387 N N . LEU B 1 264 ? -2.303 14 -19.172 1 87.25 264 LEU B N 1
ATOM 5388 C CA . LEU B 1 264 ? -1.589 13.664 -20.406 1 87.25 264 LEU B CA 1
ATOM 5389 C C . LEU B 1 264 ? -0.846 14.883 -20.953 1 87.25 264 LEU B C 1
ATOM 5391 O O . LEU B 1 264 ? 0.11 14.734 -21.719 1 87.25 264 LEU B O 1
ATOM 5395 N N . SER B 1 265 ? -1.244 15.984 -20.594 1 86.56 265 SER B N 1
ATOM 5396 C CA . SER B 1 265 ? -0.772 17.219 -21.219 1 86.56 265 SER B CA 1
ATOM 5397 C C . SER B 1 265 ? 0.649 17.547 -20.781 1 86.56 265 SER B C 1
ATOM 5399 O O . SER B 1 265 ? 1.449 18.047 -21.578 1 86.56 265 SER B O 1
ATOM 5401 N N . GLN B 1 266 ? 0.908 17.344 -19.531 1 86.12 266 GLN B N 1
ATOM 5402 C CA . GLN B 1 266 ? 2.234 17.641 -19 1 86.12 266 GLN B CA 1
ATOM 5403 C C . GLN B 1 266 ? 2.82 16.406 -18.297 1 86.12 266 GLN B C 1
ATOM 5405 O O . GLN B 1 266 ? 2.086 15.508 -17.891 1 86.12 266 GLN B O 1
ATOM 5410 N N . TRP B 1 267 ? 4.059 16.531 -18.219 1 84.44 267 TRP B N 1
ATOM 5411 C CA . TRP B 1 267 ? 4.777 15.438 -17.578 1 84.44 267 TRP B CA 1
ATOM 5412 C C . TRP B 1 267 ? 4.336 15.281 -16.125 1 84.44 267 TRP B C 1
ATOM 5414 O O . TRP B 1 267 ? 4.16 16.266 -15.414 1 84.44 267 TRP B O 1
ATOM 5424 N N . THR B 1 268 ? 4.156 14 -15.812 1 83.38 268 THR B N 1
ATOM 5425 C CA . THR B 1 268 ? 3.828 13.672 -14.43 1 83.38 268 THR B CA 1
ATOM 5426 C C . THR B 1 268 ? 4.852 12.695 -13.852 1 83.38 268 THR B C 1
ATOM 5428 O O . THR B 1 268 ? 5.324 11.797 -14.547 1 83.38 268 THR B O 1
ATOM 5431 N N . PRO B 1 269 ? 5.215 12.898 -12.602 1 83.12 269 PRO B N 1
ATOM 5432 C CA . PRO B 1 269 ? 6.223 12.047 -11.969 1 83.12 269 PRO B CA 1
ATOM 5433 C C . PRO B 1 269 ? 5.684 10.664 -11.609 1 83.12 269 PRO B C 1
ATOM 5435 O O . PRO B 1 269 ? 6.461 9.727 -11.391 1 83.12 269 PRO B O 1
ATOM 5438 N N . TYR B 1 270 ? 4.344 10.539 -11.516 1 89.94 270 TYR B N 1
ATOM 5439 C CA . TYR B 1 270 ? 3.746 9.289 -11.07 1 89.94 270 TYR B CA 1
ATOM 5440 C C . TYR B 1 270 ? 2.676 8.82 -12.055 1 89.94 270 TYR B C 1
ATOM 5442 O O . TYR B 1 270 ? 2.289 9.562 -12.961 1 89.94 270 TYR B O 1
ATOM 5450 N N . SER B 1 271 ? 2.24 7.57 -11.828 1 88.44 271 SER B N 1
ATOM 5451 C CA . SER B 1 271 ? 1.125 7.031 -12.602 1 88.44 271 SER B CA 1
ATOM 5452 C C . SER B 1 271 ? -0.115 7.91 -12.461 1 88.44 271 SER B C 1
ATOM 5454 O O . SER B 1 271 ? -0.31 8.562 -11.438 1 88.44 271 SER B O 1
ATOM 5456 N N . THR B 1 272 ? -0.882 7.875 -13.539 1 90.31 272 THR B N 1
ATOM 5457 C CA . THR B 1 272 ? -2.02 8.789 -13.57 1 90.31 272 THR B CA 1
ATOM 5458 C C . THR B 1 272 ? -3.328 8.016 -13.711 1 90.31 272 THR B C 1
ATOM 5460 O O . THR B 1 272 ? -3.404 7.039 -14.453 1 90.31 272 THR B O 1
ATOM 5463 N N . ASN B 1 273 ? -4.254 8.469 -12.914 1 89.19 273 ASN B N 1
ATOM 5464 C CA . ASN B 1 273 ? -5.613 7.953 -13.039 1 89.19 273 ASN B CA 1
ATOM 5465 C C . ASN B 1 273 ? -6.332 8.555 -14.242 1 89.19 273 ASN B C 1
ATOM 5467 O O . ASN B 1 273 ? -6.395 9.781 -14.383 1 89.19 273 ASN B O 1
ATOM 5471 N N . LEU B 1 274 ? -6.926 7.672 -15.094 1 87.56 274 LEU B N 1
ATOM 5472 C CA . LEU B 1 274 ? -7.484 8.156 -16.359 1 87.56 274 LEU B CA 1
ATOM 5473 C C . LEU B 1 274 ? -9 8.023 -16.359 1 87.56 274 LEU B C 1
ATOM 5475 O O . LEU B 1 274 ? -9.625 7.957 -17.422 1 87.56 274 LEU B O 1
ATOM 5479 N N . LYS B 1 275 ? -9.555 7.941 -15.227 1 87 275 LYS B N 1
ATOM 5480 C CA . LYS B 1 275 ? -11.008 8.031 -15.18 1 87 275 LYS B CA 1
ATOM 5481 C C . LYS B 1 275 ? -11.508 9.297 -15.867 1 87 275 LYS B C 1
ATOM 5483 O O . LYS B 1 275 ? -10.875 10.344 -15.781 1 87 275 LYS B O 1
ATOM 5488 N N . PHE B 1 276 ? -12.617 9.164 -16.438 1 87.31 276 PHE B N 1
ATOM 5489 C CA . PHE B 1 276 ? -13.133 10.234 -17.266 1 87.31 276 PHE B CA 1
ATOM 5490 C C . PHE B 1 276 ? -13.336 11.508 -16.453 1 87.31 276 PHE B C 1
ATOM 5492 O O . PHE B 1 276 ? -13.023 12.602 -16.922 1 87.31 276 PHE B O 1
ATOM 5499 N N . GLU B 1 277 ? -13.867 11.289 -15.336 1 91.31 277 GLU B N 1
ATOM 5500 C CA . GLU B 1 277 ? -14.156 12.43 -14.477 1 91.31 277 GLU B CA 1
ATOM 5501 C C . GLU B 1 277 ? -13.891 12.102 -13.008 1 91.31 277 GLU B C 1
ATOM 5503 O O . GLU B 1 277 ? -14.141 10.977 -12.562 1 91.31 277 GLU B O 1
ATOM 5508 N N . ILE B 1 278 ? -13.32 13.109 -12.32 1 91.19 278 ILE B N 1
ATOM 5509 C CA . ILE B 1 278 ? -13.156 12.984 -10.875 1 91.19 278 ILE B CA 1
ATOM 5510 C C . ILE B 1 278 ? -13.812 14.172 -10.18 1 91.19 278 ILE B C 1
ATOM 5512 O O . ILE B 1 278 ? -13.922 15.258 -10.75 1 91.19 278 ILE B O 1
ATOM 5516 N N . LEU B 1 279 ? -14.305 13.938 -9.008 1 92.81 279 LEU B N 1
ATOM 5517 C CA . LEU B 1 279 ? -14.883 15 -8.195 1 92.81 279 LEU B CA 1
ATOM 5518 C C . LEU B 1 279 ? -13.883 15.484 -7.148 1 92.81 279 LEU B C 1
ATOM 5520 O O . LEU B 1 279 ? -13.453 14.711 -6.285 1 92.81 279 LEU B O 1
ATOM 5524 N N . LEU B 1 280 ? -13.531 16.734 -7.25 1 94.38 280 LEU B N 1
ATOM 5525 C CA . LEU B 1 280 ? -12.578 17.328 -6.32 1 94.38 280 LEU B CA 1
ATOM 5526 C C . LEU B 1 280 ? -13.289 18.234 -5.32 1 94.38 280 LEU B C 1
ATOM 5528 O O . LEU B 1 280 ? -14.023 19.141 -5.711 1 94.38 280 LEU B O 1
ATOM 5532 N N . HIS B 1 281 ? -13.195 17.922 -4.074 1 94.62 281 HIS B N 1
ATOM 5533 C CA . HIS B 1 281 ? -13.586 18.828 -3 1 94.62 281 HIS B CA 1
ATOM 5534 C C . HIS B 1 281 ? -12.398 19.656 -2.512 1 94.62 281 HIS B C 1
ATOM 5536 O O . HIS B 1 281 ? -11.312 19.109 -2.283 1 94.62 281 HIS B O 1
ATOM 5542 N N . TYR B 1 282 ? -12.594 20.969 -2.4 1 96.31 282 TYR B N 1
ATOM 5543 C CA . TYR B 1 282 ? -11.422 21.75 -2.023 1 96.31 282 TYR B CA 1
ATOM 5544 C C . TYR B 1 282 ? -11.828 23.016 -1.298 1 96.31 282 TYR B C 1
ATOM 5546 O O . TYR B 1 282 ? -13 23.406 -1.31 1 96.31 282 TYR B O 1
ATOM 5554 N N . ARG B 1 283 ? -10.938 23.547 -0.619 1 97.12 283 ARG B N 1
ATOM 5555 C CA . ARG B 1 283 ? -10.969 24.891 -0.035 1 97.12 283 ARG B CA 1
ATOM 5556 C C . ARG B 1 283 ? -9.633 25.594 -0.208 1 97.12 283 ARG B C 1
ATOM 5558 O O . ARG B 1 283 ? -8.578 25.031 0.111 1 97.12 283 ARG B O 1
ATOM 5565 N N . LEU B 1 284 ? -9.719 26.781 -0.762 1 98.25 284 LEU B N 1
ATOM 5566 C CA . LEU B 1 284 ? -8.516 27.562 -1.007 1 98.25 284 LEU B CA 1
ATOM 5567 C C . LEU B 1 284 ? -8.555 28.859 -0.215 1 98.25 284 LEU B C 1
ATOM 5569 O O . LEU B 1 284 ? -9.523 29.625 -0.295 1 98.25 284 LEU B O 1
ATOM 5573 N N . ILE B 1 285 ? -7.539 29.016 0.542 1 98 285 ILE B N 1
ATOM 5574 C CA . ILE B 1 285 ? -7.402 30.234 1.335 1 98 285 ILE B CA 1
ATOM 5575 C C . ILE B 1 285 ? -6.113 30.969 0.946 1 98 285 ILE B C 1
ATOM 5577 O O . ILE B 1 285 ? -5.055 30.344 0.834 1 98 285 ILE B O 1
ATOM 5581 N N . VAL B 1 286 ? -6.219 32.219 0.721 1 97.62 286 VAL B N 1
ATOM 5582 C CA . VAL B 1 286 ? -5.043 33.031 0.427 1 97.62 286 VAL B CA 1
ATOM 5583 C C . VAL B 1 286 ? -4.84 34.062 1.533 1 97.62 286 VAL B C 1
ATOM 5585 O O . VAL B 1 286 ? -5.754 34.844 1.853 1 97.62 286 VAL B O 1
ATOM 5588 N N . GLY B 1 287 ? -3.676 34 2.109 1 95.5 287 GLY B N 1
ATOM 5589 C CA . GLY B 1 287 ? -3.32 34.969 3.139 1 95.5 287 GLY B CA 1
ATOM 5590 C C . GLY B 1 287 ? -2.121 35.812 2.768 1 95.5 287 GLY B C 1
ATOM 5591 O O . GLY B 1 287 ? -1.27 35.375 1.984 1 95.5 287 GLY B O 1
ATOM 5592 N N . ASN B 1 288 ? -2.066 37.031 3.297 1 94.5 288 ASN B N 1
ATOM 5593 C CA . ASN B 1 288 ? -0.912 37.875 3.055 1 94.5 288 ASN B CA 1
ATOM 5594 C C . ASN B 1 288 ? 0.186 37.656 4.09 1 94.5 288 ASN B C 1
ATOM 5596 O O . ASN B 1 288 ? 0.101 36.719 4.891 1 94.5 288 ASN B O 1
ATOM 5600 N N . LYS B 1 289 ? 1.219 38.406 4.066 1 91.25 289 LYS B N 1
ATOM 5601 C CA . LYS B 1 289 ? 2.408 38.25 4.895 1 91.25 289 LYS B CA 1
ATOM 5602 C C . LYS B 1 289 ? 2.08 38.406 6.375 1 91.25 289 LYS B C 1
ATOM 5604 O O . LYS B 1 289 ? 2.828 37.938 7.238 1 91.25 289 LYS B O 1
ATOM 5609 N N . HIS B 1 290 ? 0.931 39.031 6.707 1 89.19 290 HIS B N 1
ATOM 5610 C CA . HIS B 1 290 ? 0.544 39.25 8.094 1 89.19 290 HIS B CA 1
ATOM 5611 C C . HIS B 1 290 ? -0.529 38.281 8.539 1 89.19 290 HIS B C 1
ATOM 5613 O O . HIS B 1 290 ? -1.013 38.344 9.672 1 89.19 290 HIS B O 1
ATOM 5619 N N . GLY B 1 291 ? -0.918 37.375 7.613 1 89.12 291 GLY B N 1
ATOM 5620 C CA . GLY B 1 291 ? -1.875 36.344 7.961 1 89.12 291 GLY B CA 1
ATOM 5621 C C . GLY B 1 291 ? -3.312 36.75 7.684 1 89.12 291 GLY B C 1
ATOM 5622 O O . GLY B 1 291 ? -4.234 35.969 7.938 1 89.12 291 GLY B O 1
ATOM 5623 N N . LYS B 1 292 ? -3.486 37.906 7.156 1 91.75 292 LYS B N 1
ATOM 5624 C CA . LYS B 1 292 ? -4.836 38.344 6.793 1 91.75 292 LYS B CA 1
ATOM 5625 C C . LYS B 1 292 ? -5.332 37.594 5.551 1 91.75 292 LYS B C 1
ATOM 5627 O O . LYS B 1 292 ? -4.613 37.5 4.555 1 91.75 292 LYS B O 1
ATOM 5632 N N . PHE B 1 293 ? -6.539 37.125 5.613 1 95.69 293 PHE B N 1
ATOM 5633 C CA . PHE B 1 293 ? -7.113 36.406 4.48 1 95.69 293 PHE B CA 1
ATOM 5634 C C . PHE B 1 293 ? -7.512 37.375 3.373 1 95.69 293 PHE B C 1
ATOM 5636 O O . PHE B 1 293 ? -8.281 38.312 3.605 1 95.69 293 PHE B O 1
ATOM 5643 N N . LEU B 1 294 ? -6.984 37.156 2.248 1 96.25 294 LEU B N 1
ATOM 5644 C CA . LEU B 1 294 ? -7.348 37.906 1.065 1 96.25 294 LEU B CA 1
ATOM 5645 C C . LEU B 1 294 ? -8.477 37.25 0.297 1 96.25 294 LEU B C 1
ATOM 5647 O O . LEU B 1 294 ? -9.211 37.906 -0.444 1 96.25 294 LEU B O 1
ATOM 5651 N N . TYR B 1 295 ? -8.508 35.969 0.432 1 97.12 295 TYR B N 1
ATOM 5652 C CA . TYR B 1 295 ? -9.492 35.156 -0.276 1 97.12 295 TYR B CA 1
ATOM 5653 C C . TYR B 1 295 ? -9.766 33.875 0.46 1 97.12 295 TYR B C 1
ATOM 5655 O O . TYR B 1 295 ? -8.859 33.281 1.068 1 97.12 295 TYR B O 1
ATOM 5663 N N . ASP B 1 296 ? -10.953 33.406 0.454 1 97.38 296 ASP B N 1
ATOM 5664 C CA . ASP B 1 296 ? -11.391 32.094 0.97 1 97.38 296 ASP B CA 1
ATOM 5665 C C . ASP B 1 296 ? -12.531 31.531 0.127 1 97.38 296 ASP B C 1
ATOM 5667 O O . ASP B 1 296 ? -13.648 32.062 0.15 1 97.38 296 ASP B O 1
ATOM 5671 N N . SER B 1 297 ? -12.281 30.453 -0.572 1 96.5 297 SER B N 1
ATOM 5672 C CA . SER B 1 297 ? -13.273 29.859 -1.462 1 96.5 297 SER B CA 1
ATOM 5673 C C . SER B 1 297 ? -14.352 29.125 -0.675 1 96.5 297 SER B C 1
ATOM 5675 O O . SER B 1 297 ? -15.398 28.781 -1.227 1 96.5 297 SER B O 1
ATOM 5677 N N . THR B 1 298 ? -14.156 28.938 0.64 1 94.88 298 THR B N 1
ATOM 5678 C CA . THR B 1 298 ? -14.953 27.969 1.382 1 94.88 298 THR B CA 1
ATOM 5679 C C . THR B 1 298 ? -14.875 26.578 0.728 1 94.88 298 THR B C 1
ATOM 5681 O O . THR B 1 298 ? -14.031 26.344 -0.138 1 94.88 298 THR B O 1
ATOM 5684 N N . ILE B 1 299 ? -15.586 25.625 1.261 1 94.31 299 ILE B N 1
ATOM 5685 C CA . ILE B 1 299 ? -15.523 24.281 0.71 1 94.31 299 ILE B CA 1
ATOM 5686 C C . ILE B 1 299 ? -16.344 24.203 -0.573 1 94.31 299 ILE B C 1
ATOM 5688 O O . ILE B 1 299 ? -17.516 24.594 -0.588 1 94.31 299 ILE B O 1
ATOM 5692 N N . CYS B 1 300 ? -15.68 23.781 -1.617 1 93.38 300 CYS B N 1
ATOM 5693 C CA . CYS B 1 300 ? -16.281 23.672 -2.938 1 93.38 300 CYS B CA 1
ATOM 5694 C C . CYS B 1 300 ? -16.078 22.266 -3.512 1 93.38 300 CYS B C 1
ATOM 5696 O O . CYS B 1 300 ? -15.172 21.547 -3.082 1 93.38 300 CYS B O 1
ATOM 5698 N N . SER B 1 301 ? -16.969 21.891 -4.332 1 92.75 301 SER B N 1
ATOM 5699 C CA . SER B 1 301 ? -16.812 20.656 -5.086 1 92.75 301 SER B CA 1
ATOM 5700 C C . SER B 1 301 ? -16.906 20.906 -6.59 1 92.75 301 SER B C 1
ATOM 5702 O O . SER B 1 301 ? -17.75 21.688 -7.039 1 92.75 301 SER B O 1
ATOM 5704 N N . ARG B 1 302 ? -16 20.344 -7.258 1 93.94 302 ARG B N 1
ATOM 5705 C CA . ARG B 1 302 ? -15.992 20.516 -8.703 1 93.94 302 ARG B CA 1
ATOM 5706 C C . ARG B 1 302 ? -15.492 19.266 -9.406 1 93.94 302 ARG B C 1
ATOM 5708 O O . ARG B 1 302 ? -14.562 18.609 -8.93 1 93.94 302 ARG B O 1
ATOM 5715 N N . SER B 1 303 ? -16.078 18.969 -10.523 1 93.69 303 SER B N 1
ATOM 5716 C CA . SER B 1 303 ? -15.641 17.828 -11.336 1 93.69 303 SER B CA 1
ATOM 5717 C C . SER B 1 303 ? -14.57 18.25 -12.336 1 93.69 303 SER B C 1
ATOM 5719 O O . SER B 1 303 ? -14.648 19.328 -12.922 1 93.69 303 SER B O 1
ATOM 5721 N N . PHE B 1 304 ? -13.602 17.406 -12.5 1 95.44 304 PHE B N 1
ATOM 5722 C CA . PHE B 1 304 ? -12.539 17.641 -13.469 1 95.44 304 PHE B CA 1
ATOM 5723 C C . PHE B 1 304 ? -12.422 16.484 -14.445 1 95.44 304 PHE B C 1
ATOM 5725 O O . PHE B 1 304 ? -12.359 15.32 -14.023 1 95.44 304 PHE B O 1
ATOM 5732 N N . ARG B 1 305 ? -12.422 16.812 -15.664 1 95.69 305 ARG B N 1
ATOM 5733 C CA . ARG B 1 305 ? -12.094 15.836 -16.703 1 95.69 305 ARG B CA 1
ATOM 5734 C C . ARG B 1 305 ? -10.586 15.781 -16.938 1 95.69 305 ARG B C 1
ATOM 5736 O O . ARG B 1 305 ? -9.82 16.469 -16.266 1 95.69 305 ARG B O 1
ATOM 5743 N N . ILE B 1 306 ? -10.18 14.875 -17.766 1 93 306 ILE B N 1
ATOM 5744 C CA . ILE B 1 306 ? -8.766 14.703 -18.094 1 93 306 ILE B CA 1
ATOM 5745 C C . ILE B 1 306 ? -8.203 16.016 -18.656 1 93 306 ILE B C 1
ATOM 5747 O O . ILE B 1 306 ? -8.758 16.578 -19.594 1 93 306 ILE B O 1
ATOM 5751 N N . ASP B 1 307 ? -7.184 16.594 -18.016 1 95.62 307 ASP B N 1
ATOM 5752 C CA . ASP B 1 307 ? -6.43 17.781 -18.438 1 95.62 307 ASP B CA 1
ATOM 5753 C C . ASP B 1 307 ? -7.312 19.031 -18.422 1 95.62 307 ASP B C 1
ATOM 5755 O O . ASP B 1 307 ? -7.012 20 -19.109 1 95.62 307 ASP B O 1
ATOM 5759 N N . GLN B 1 308 ? -8.359 18.953 -17.703 1 97.38 308 GLN B N 1
ATOM 5760 C CA . GLN B 1 308 ? -9.242 20.109 -17.594 1 97.38 308 GLN B CA 1
ATOM 5761 C C . GLN B 1 308 ? -8.68 21.141 -16.625 1 97.38 308 GLN B C 1
ATOM 5763 O O . GLN B 1 308 ? -8.125 20.781 -15.578 1 97.38 308 GLN B O 1
ATOM 5768 N N . THR B 1 309 ? -8.812 22.375 -16.984 1 97.56 309 THR B N 1
ATOM 5769 C CA . THR B 1 309 ? -8.398 23.5 -16.156 1 97.56 309 THR B CA 1
ATOM 5770 C C . THR B 1 309 ? -9.609 24.328 -15.742 1 97.56 309 THR B C 1
ATOM 5772 O O . THR B 1 309 ? -10.531 24.531 -16.531 1 97.56 309 THR B O 1
ATOM 5775 N N . ALA B 1 310 ? -9.625 24.844 -14.516 1 97.81 310 ALA B N 1
ATOM 5776 C CA . ALA B 1 310 ? -10.703 25.688 -14.016 1 97.81 310 ALA B CA 1
ATOM 5777 C C . ALA B 1 310 ? -10.164 26.812 -13.148 1 97.81 310 ALA B C 1
ATOM 5779 O O . ALA B 1 310 ? -9.141 26.656 -12.469 1 97.81 310 ALA B O 1
ATOM 5780 N N . ILE B 1 311 ? -10.82 27.938 -13.195 1 97.62 311 ILE B N 1
ATOM 5781 C CA . ILE B 1 311 ? -10.508 29.047 -12.289 1 97.62 311 ILE B CA 1
ATOM 5782 C C . ILE B 1 311 ? -11.078 28.75 -10.898 1 97.62 311 ILE B C 1
ATOM 5784 O O . ILE B 1 311 ? -12.281 28.516 -10.75 1 97.62 311 ILE B O 1
ATOM 5788 N N . ILE B 1 312 ? -10.195 28.812 -9.859 1 97.06 312 ILE B N 1
ATOM 5789 C CA . ILE B 1 312 ? -10.703 28.422 -8.547 1 97.06 312 ILE B CA 1
ATOM 5790 C C . ILE B 1 312 ? -10.594 29.594 -7.586 1 97.06 312 ILE B C 1
ATOM 5792 O O . ILE B 1 312 ? -11.117 29.547 -6.469 1 97.06 312 ILE B O 1
ATOM 5796 N N . ALA B 1 313 ? -9.938 30.641 -7.984 1 96.81 313 ALA B N 1
ATOM 5797 C CA . ALA B 1 313 ? -9.859 31.828 -7.145 1 96.81 313 ALA B CA 1
ATOM 5798 C C . ALA B 1 313 ? -9.539 33.062 -7.977 1 96.81 313 ALA B C 1
ATOM 5800 O O . ALA B 1 313 ? -8.82 33 -8.977 1 96.81 313 ALA B O 1
ATOM 5801 N N . ARG B 1 314 ? -10.102 34.156 -7.578 1 96.12 314 ARG B N 1
ATOM 5802 C CA . ARG B 1 314 ? -9.82 35.469 -8.141 1 96.12 314 ARG B CA 1
ATOM 5803 C C . ARG B 1 314 ? -9.531 36.469 -7.043 1 96.12 314 ARG B C 1
ATOM 5805 O O . ARG B 1 314 ? -10.367 36.719 -6.164 1 96.12 314 ARG B O 1
ATOM 5812 N N . PHE B 1 315 ? -8.359 37.031 -7.137 1 93.56 315 PHE B N 1
ATOM 5813 C CA . PHE B 1 315 ? -7.965 38.094 -6.195 1 93.56 315 PHE B CA 1
ATOM 5814 C C . PHE B 1 315 ? -6.77 38.875 -6.727 1 93.56 315 PHE B C 1
ATOM 5816 O O . PHE B 1 315 ? -5.953 38.344 -7.477 1 93.56 315 PHE B O 1
ATOM 5823 N N . LEU B 1 316 ? -6.648 40.094 -6.371 1 92.56 316 LEU B N 1
ATOM 5824 C CA . LEU B 1 316 ? -5.559 40.969 -6.824 1 92.56 316 LEU B CA 1
ATOM 5825 C C . LEU B 1 316 ? -4.844 41.594 -5.641 1 92.56 316 LEU B C 1
ATOM 5827 O O . LEU B 1 316 ? -5.141 42.75 -5.27 1 92.56 316 LEU B O 1
ATOM 5831 N N . PRO B 1 317 ? -3.842 40.875 -5.211 1 91.12 317 PRO B N 1
ATOM 5832 C CA . PRO B 1 317 ? -3.098 41.469 -4.09 1 91.12 317 PRO B CA 1
ATOM 5833 C C . PRO B 1 317 ? -2.236 42.656 -4.504 1 91.12 317 PRO B C 1
ATOM 5835 O O . PRO B 1 317 ? -1.704 42.688 -5.617 1 91.12 317 PRO B O 1
ATOM 5838 N N . THR B 1 318 ? -2.078 43.625 -3.613 1 92.31 318 THR B N 1
ATOM 5839 C CA . THR B 1 318 ? -1.146 44.719 -3.824 1 92.31 318 THR B CA 1
ATOM 5840 C C . THR B 1 318 ? 0.286 44.281 -3.535 1 92.31 318 THR B C 1
ATOM 5842 O O . THR B 1 318 ? 0.508 43.219 -2.941 1 92.31 318 THR B O 1
ATOM 5845 N N . ALA B 1 319 ? 1.246 45.031 -3.953 1 91.56 319 ALA B N 1
ATOM 5846 C CA . ALA B 1 319 ? 2.66 44.75 -3.754 1 91.56 319 ALA B CA 1
ATOM 5847 C C . ALA B 1 319 ? 2.986 44.594 -2.27 1 91.56 319 ALA B C 1
ATOM 5849 O O . ALA B 1 319 ? 3.84 43.781 -1.888 1 91.56 319 ALA B O 1
ATOM 5850 N N . GLU B 1 320 ? 2.275 45.312 -1.457 1 92.94 320 GLU B N 1
ATOM 5851 C CA . GLU B 1 320 ? 2.564 45.344 -0.026 1 92.94 320 GLU B CA 1
ATOM 5852 C C . GLU B 1 320 ? 2.062 44.062 0.66 1 92.94 320 GLU B C 1
ATOM 5854 O O . GLU B 1 320 ? 2.463 43.75 1.785 1 92.94 320 GLU B O 1
ATOM 5859 N N . GLU B 1 321 ? 1.305 43.344 -0.06 1 94.19 321 GLU B N 1
ATOM 5860 C CA . GLU B 1 321 ? 0.706 42.156 0.524 1 94.19 321 GLU B CA 1
ATOM 5861 C C . GLU B 1 321 ? 1.627 40.938 0.373 1 94.19 321 GLU B C 1
ATOM 5863 O O . GLU B 1 321 ? 1.461 39.938 1.068 1 94.19 321 GLU B O 1
ATOM 5868 N N . PHE B 1 322 ? 2.629 41.094 -0.452 1 94.38 322 PHE B N 1
ATOM 5869 C CA . PHE B 1 322 ? 3.537 39.969 -0.686 1 94.38 322 PHE B CA 1
ATOM 5870 C C . PHE B 1 322 ? 4.586 39.875 0.417 1 94.38 322 PHE B C 1
ATOM 5872 O O . PHE B 1 322 ? 4.945 40.906 1.02 1 94.38 322 PHE B O 1
ATOM 5879 N N . PRO B 1 323 ? 5.047 38.688 0.669 1 95.44 323 PRO B N 1
ATOM 5880 C CA . PRO B 1 323 ? 4.652 37.406 0.072 1 95.44 323 PRO B CA 1
ATOM 5881 C C . PRO B 1 323 ? 3.25 36.969 0.483 1 95.44 323 PRO B C 1
ATOM 5883 O O . PRO B 1 323 ? 2.773 37.344 1.559 1 95.44 323 PRO B O 1
ATOM 5886 N N . ILE B 1 324 ? 2.605 36.188 -0.435 1 96.19 324 ILE B N 1
ATOM 5887 C CA . ILE B 1 324 ? 1.285 35.656 -0.117 1 96.19 324 ILE B CA 1
ATOM 5888 C C . ILE B 1 324 ? 1.373 34.156 0.082 1 96.19 324 ILE B C 1
ATOM 5890 O O . ILE B 1 324 ? 2.24 33.5 -0.496 1 96.19 324 ILE B O 1
ATOM 5894 N N . ALA B 1 325 ? 0.548 33.656 0.952 1 96.75 325 ALA B N 1
ATOM 5895 C CA . ALA B 1 325 ? 0.462 32.219 1.191 1 96.75 325 ALA B CA 1
ATOM 5896 C C . ALA B 1 325 ? -0.823 31.641 0.605 1 96.75 325 ALA B C 1
ATOM 5898 O O . ALA B 1 325 ? -1.916 32.156 0.874 1 96.75 325 ALA B O 1
ATOM 5899 N N . VAL B 1 326 ? -0.666 30.625 -0.232 1 97.94 326 VAL B N 1
ATOM 5900 C CA . VAL B 1 326 ? -1.808 29.906 -0.786 1 97.94 326 VAL B CA 1
ATOM 5901 C C . VAL B 1 326 ? -1.982 28.578 -0.056 1 97.94 326 VAL B C 1
ATOM 5903 O O . VAL B 1 326 ? -1.133 27.688 -0.159 1 97.94 326 VAL B O 1
ATOM 5906 N N . HIS B 1 327 ? -3.021 28.469 0.721 1 98.06 327 HIS B N 1
ATOM 5907 C CA . HIS B 1 327 ? -3.361 27.234 1.423 1 98.06 327 HIS B CA 1
ATOM 5908 C C . HIS B 1 327 ? -4.449 26.469 0.685 1 98.06 327 HIS B C 1
ATOM 5910 O O . HIS B 1 327 ? -5.508 27.016 0.375 1 98.06 327 HIS B O 1
ATOM 5916 N N . PHE B 1 328 ? -4.172 25.219 0.435 1 98.25 328 PHE B N 1
ATOM 5917 C CA . PHE B 1 328 ? -5.051 24.406 -0.396 1 98.25 328 PHE B CA 1
ATOM 5918 C C . PHE B 1 328 ? -5.395 23.094 0.302 1 98.25 328 PHE B C 1
ATOM 5920 O O . PHE B 1 328 ? -4.523 22.25 0.513 1 98.25 328 PHE B O 1
ATOM 5927 N N . PHE B 1 329 ? -6.676 22.984 0.715 1 96.94 329 PHE B N 1
ATOM 5928 C CA . PHE B 1 329 ? -7.23 21.719 1.194 1 96.94 329 PHE B CA 1
ATOM 5929 C C . PHE B 1 329 ? -7.945 20.984 0.069 1 96.94 329 PHE B C 1
ATOM 5931 O O . PHE B 1 329 ? -8.75 21.578 -0.657 1 96.94 329 PHE B O 1
ATOM 5938 N N . TYR B 1 330 ? -7.656 19.719 -0.106 1 96.06 330 TYR B N 1
ATOM 5939 C CA . TYR B 1 330 ? -8.461 19.047 -1.113 1 96.06 330 TYR B CA 1
ATOM 5940 C C . TYR B 1 330 ? -8.664 17.578 -0.751 1 96.06 330 TYR B C 1
ATOM 5942 O O . TYR B 1 330 ? -7.906 17.016 0.047 1 96.06 330 TYR B O 1
ATOM 5950 N N . LEU B 1 331 ? -9.672 17.031 -1.217 1 93.5 331 LEU B N 1
ATOM 5951 C CA . LEU B 1 331 ? -10.031 15.625 -1.089 1 93.5 331 LEU B CA 1
ATOM 5952 C C . LEU B 1 331 ? -10.609 15.086 -2.396 1 93.5 331 LEU B C 1
ATOM 5954 O O . LEU B 1 331 ? -11.578 15.641 -2.924 1 93.5 331 LEU B O 1
ATOM 5958 N N . VAL B 1 332 ? -9.969 14.102 -2.904 1 90.69 332 VAL B N 1
ATOM 5959 C CA . VAL B 1 332 ? -10.414 13.539 -4.176 1 90.69 332 VAL B CA 1
ATOM 5960 C C . VAL B 1 332 ? -10.672 12.047 -4.016 1 90.69 332 VAL B C 1
ATOM 5962 O O . VAL B 1 332 ? -11.422 11.453 -4.793 1 90.69 332 VAL B O 1
ATOM 5965 N N . THR B 1 333 ? -10.102 11.414 -3.049 1 86.62 333 THR B N 1
ATOM 5966 C CA . THR B 1 333 ? -10.219 9.984 -2.807 1 86.62 333 THR B CA 1
ATOM 5967 C C . THR B 1 333 ? -11.047 9.711 -1.555 1 86.62 333 THR B C 1
ATOM 5969 O O . THR B 1 333 ? -11.461 10.648 -0.866 1 86.62 333 THR B O 1
ATOM 5972 N N . LEU B 1 334 ? -11.297 8.484 -1.298 1 86.75 334 LEU B N 1
ATOM 5973 C CA . LEU B 1 334 ? -11.922 8.07 -0.046 1 86.75 334 LEU B CA 1
ATOM 5974 C C . LEU B 1 334 ? -11.055 8.461 1.147 1 86.75 334 LEU B C 1
ATOM 5976 O O . LEU B 1 334 ? -9.828 8.477 1.05 1 86.75 334 LEU B O 1
ATOM 5980 N N . PRO B 1 335 ? -11.742 8.812 2.207 1 83.94 335 PRO B N 1
ATOM 5981 C CA . PRO B 1 335 ? -10.969 9.188 3.393 1 83.94 335 PRO B CA 1
ATOM 5982 C C . PRO B 1 335 ? -10.148 8.023 3.953 1 83.94 335 PRO B C 1
ATOM 5984 O O . PRO B 1 335 ? -10.586 6.871 3.893 1 83.94 335 PRO B O 1
ATOM 5987 N N . SER B 1 336 ? -9.031 8.367 4.367 1 83.88 336 SER B N 1
ATOM 5988 C CA . SER B 1 336 ? -8.203 7.379 5.043 1 83.88 336 SER B CA 1
ATOM 5989 C C . SER B 1 336 ? -8.742 7.059 6.434 1 83.88 336 SER B C 1
ATOM 5991 O O . SER B 1 336 ? -9.586 7.785 6.961 1 83.88 336 SER B O 1
ATOM 5993 N N . LYS B 1 337 ? -8.242 6.008 6.973 1 86 337 LYS B N 1
ATOM 5994 C CA . LYS B 1 337 ? -8.531 5.656 8.359 1 86 337 LYS B CA 1
ATOM 5995 C C . LYS B 1 337 ? -8.039 6.734 9.32 1 86 337 LYS B C 1
ATOM 5997 O O . LYS B 1 337 ? -6.941 7.27 9.148 1 86 337 LYS B O 1
ATOM 6002 N N . PRO B 1 338 ? -8.922 7.094 10.25 1 82.94 338 PRO B N 1
ATOM 6003 C CA . PRO B 1 338 ? -8.484 8.102 11.219 1 82.94 338 PRO B CA 1
ATOM 6004 C C . PRO B 1 338 ? -7.203 7.711 11.945 1 82.94 338 PRO B C 1
ATOM 6006 O O . PRO B 1 338 ? -7.016 6.539 12.281 1 82.94 338 PRO B O 1
ATOM 6009 N N . THR B 1 339 ? -6.414 8.578 12.242 1 86.56 339 THR B N 1
ATOM 6010 C CA . THR B 1 339 ? -5.09 8.344 12.805 1 86.56 339 THR B CA 1
ATOM 6011 C C . THR B 1 339 ? -5.191 7.672 14.172 1 86.56 339 THR B C 1
ATOM 6013 O O . THR B 1 339 ? -4.348 6.84 14.516 1 86.56 339 THR B O 1
ATOM 6016 N N . LEU B 1 340 ? -6.176 8.016 14.891 1 84.31 340 LEU B N 1
ATOM 6017 C CA . LEU B 1 340 ? -6.34 7.504 16.25 1 84.31 340 LEU B CA 1
ATOM 6018 C C . LEU B 1 340 ? -6.508 5.988 16.234 1 84.31 340 LEU B C 1
ATOM 6020 O O . LEU B 1 340 ? -6.145 5.309 17.203 1 84.31 340 LEU B O 1
ATOM 6024 N N . LYS B 1 341 ? -6.992 5.508 15.172 1 86.62 341 LYS B N 1
ATOM 6025 C CA . LYS B 1 341 ? -7.234 4.07 15.07 1 86.62 341 LYS B CA 1
ATOM 6026 C C . LYS B 1 341 ? -5.922 3.297 14.992 1 86.62 341 LYS B C 1
ATOM 6028 O O . LYS B 1 341 ? -5.883 2.102 15.289 1 86.62 341 LYS B O 1
ATOM 6033 N N . TYR B 1 342 ? -4.891 3.986 14.625 1 91.62 342 TYR B N 1
ATOM 6034 C CA . TYR B 1 342 ? -3.58 3.35 14.609 1 91.62 342 TYR B CA 1
ATOM 6035 C C . TYR B 1 342 ? -2.91 3.445 15.969 1 91.62 342 TYR B C 1
ATOM 6037 O O . TYR B 1 342 ? -2.266 2.494 16.422 1 91.62 342 TYR B O 1
ATOM 6045 N N . TRP B 1 343 ? -3.113 4.578 16.641 1 90.06 343 TRP B N 1
ATOM 6046 C CA . TRP B 1 343 ? -2.377 4.898 17.859 1 90.06 343 TRP B CA 1
ATOM 6047 C C . TRP B 1 343 ? -2.996 4.211 19.062 1 90.06 343 TRP B C 1
ATOM 6049 O O . TRP B 1 343 ? -2.285 3.779 19.984 1 90.06 343 TRP B O 1
ATOM 6059 N N . GLU B 1 344 ? -4.27 4.035 19.047 1 84.5 344 GLU B N 1
ATOM 6060 C CA . GLU B 1 344 ? -4.957 3.469 20.203 1 84.5 344 GLU B CA 1
ATOM 6061 C C . GLU B 1 344 ? -4.488 2.045 20.484 1 84.5 344 GLU B C 1
ATOM 6063 O O . GLU B 1 344 ? -4.059 1.737 21.609 1 84.5 344 GLU B O 1
ATOM 6068 N N . PRO B 1 345 ? -4.531 1.197 19.516 1 83.12 345 PRO B N 1
ATOM 6069 C CA . PRO B 1 345 ? -4.043 -0.159 19.781 1 83.12 345 PRO B CA 1
ATOM 6070 C C . PRO B 1 345 ? -2.561 -0.193 20.141 1 83.12 345 PRO B C 1
ATOM 6072 O O . PRO B 1 345 ? -2.141 -1.016 20.953 1 83.12 345 PRO B O 1
ATOM 6075 N N . TYR B 1 346 ? -1.814 0.631 19.562 1 86.81 346 TYR B N 1
ATOM 6076 C CA . TYR B 1 346 ? -0.383 0.678 19.844 1 86.81 346 TYR B CA 1
ATOM 6077 C C . TYR B 1 346 ? -0.122 1.079 21.281 1 86.81 346 TYR B C 1
ATOM 6079 O O . TYR B 1 346 ? 0.695 0.458 21.969 1 86.81 346 TYR B O 1
ATOM 6087 N N . LEU B 1 347 ? -0.748 2.111 21.734 1 80.31 347 LEU B N 1
ATOM 6088 C CA . LEU B 1 347 ? -0.533 2.623 23.078 1 80.31 347 LEU B CA 1
ATOM 6089 C C . LEU B 1 347 ? -1.064 1.647 24.125 1 80.31 347 LEU B C 1
ATOM 6091 O O . LEU B 1 347 ? -0.495 1.523 25.219 1 80.31 347 LEU B O 1
ATOM 6095 N N . LYS B 1 348 ? -2.088 0.957 23.766 1 74.5 348 LYS B N 1
ATOM 6096 C CA . LYS B 1 348 ? -2.625 -0.062 24.672 1 74.5 348 LYS B CA 1
ATOM 6097 C C . LYS B 1 348 ? -1.656 -1.232 24.812 1 74.5 348 LYS B C 1
ATOM 6099 O O . LYS B 1 348 ? -1.432 -1.726 25.922 1 74.5 348 LYS B O 1
ATOM 6104 N N . LYS B 1 349 ? -1.124 -1.653 23.719 1 69.19 349 LYS B N 1
ATOM 6105 C CA . LYS B 1 349 ? -0.155 -2.746 23.719 1 69.19 349 LYS B CA 1
ATOM 6106 C C . LYS B 1 349 ? 1.107 -2.361 24.484 1 69.19 349 LYS B C 1
ATOM 6108 O O . LYS B 1 349 ? 1.655 -3.17 25.234 1 69.19 349 LYS B O 1
ATOM 6113 N N . SER B 1 350 ? 1.517 -1.154 24.219 1 63.28 350 SER B N 1
ATOM 6114 C CA . SER B 1 350 ? 2.732 -0.649 24.844 1 63.28 350 SER B CA 1
ATOM 6115 C C . SER B 1 350 ? 2.562 -0.527 26.359 1 63.28 350 SER B C 1
ATOM 6117 O O . SER B 1 350 ? 3.496 -0.803 27.109 1 63.28 350 SER B O 1
ATOM 6119 N N . ALA B 1 351 ? 1.449 -0.078 26.672 1 58.62 351 ALA B N 1
ATOM 6120 C CA . ALA B 1 351 ? 1.171 0.012 28.094 1 58.62 351 ALA B CA 1
ATOM 6121 C C . ALA B 1 351 ? 1.228 -1.363 28.766 1 58.62 351 ALA B C 1
ATOM 6123 O O . ALA B 1 351 ? 1.755 -1.509 29.859 1 58.62 351 ALA B O 1
ATOM 6124 N N . VAL B 1 352 ? 0.801 -2.289 28 1 51.47 352 VAL B N 1
ATOM 6125 C CA . VAL B 1 352 ? 0.791 -3.66 28.5 1 51.47 352 VAL B CA 1
ATOM 6126 C C . VAL B 1 352 ? 2.219 -4.195 28.562 1 51.47 352 VAL B C 1
ATOM 6128 O O . VAL B 1 352 ? 2.605 -4.824 29.562 1 51.47 352 VAL B O 1
ATOM 6131 N N . LEU B 1 353 ? 2.932 -3.859 27.531 1 50.94 353 LEU B N 1
ATOM 6132 C CA . LEU B 1 353 ? 4.312 -4.324 27.484 1 50.94 353 LEU B CA 1
ATOM 6133 C C . LEU B 1 353 ? 5.145 -3.65 28.578 1 50.94 353 LEU B C 1
ATOM 6135 O O . LEU B 1 353 ? 6.016 -4.285 29.172 1 50.94 353 LEU B O 1
ATOM 6139 N N . SER B 1 354 ? 4.953 -2.312 28.688 1 50.75 354 SER B N 1
ATOM 6140 C CA . SER B 1 354 ? 5.656 -1.597 29.75 1 50.75 354 SER B CA 1
ATOM 6141 C C . SER B 1 354 ? 5.328 -2.174 31.109 1 50.75 354 SER B C 1
ATOM 6143 O O . SER B 1 354 ? 6.203 -2.279 31.984 1 50.75 354 SER B O 1
ATOM 6145 N N . LEU B 1 355 ? 4.109 -2.525 31.219 1 45.16 355 LEU B N 1
ATOM 6146 C CA . LEU B 1 355 ? 3.717 -3.176 32.469 1 45.16 355 LEU B CA 1
ATOM 6147 C C . LEU B 1 355 ? 4.426 -4.52 32.625 1 45.16 355 LEU B C 1
ATOM 6149 O O . LEU B 1 355 ? 4.863 -4.867 33.719 1 45.16 355 LEU B O 1
ATOM 6153 N N . TRP B 1 356 ? 4.602 -5.094 31.484 1 43.75 356 TRP B N 1
ATOM 6154 C CA . TRP B 1 356 ? 5.25 -6.398 31.484 1 43.75 356 TRP B CA 1
ATOM 6155 C C . TRP B 1 356 ? 6.738 -6.266 31.797 1 43.75 356 TRP B C 1
ATOM 6157 O O . TRP B 1 356 ? 7.305 -7.062 32.531 1 43.75 356 TRP B O 1
ATOM 6167 N N . THR B 1 357 ? 7.363 -5.316 31.094 1 44.91 357 THR B N 1
ATOM 6168 C CA . THR B 1 357 ? 8.781 -5.086 31.328 1 44.91 357 THR B CA 1
ATOM 6169 C C . THR B 1 357 ? 9.039 -4.727 32.781 1 44.91 357 THR B C 1
ATOM 6171 O O . THR B 1 357 ? 10.031 -5.156 33.375 1 44.91 357 THR B O 1
ATOM 6174 N N . ASN B 1 358 ? 8.18 -3.951 33.25 1 44.75 358 ASN B N 1
ATOM 6175 C CA . ASN B 1 358 ? 8.305 -3.623 34.688 1 44.75 358 ASN B CA 1
ATOM 6176 C C . ASN B 1 358 ? 8.156 -4.863 35.562 1 44.75 358 ASN B C 1
ATOM 6178 O O . ASN B 1 358 ? 8.875 -5.02 36.531 1 44.75 358 ASN B O 1
ATOM 6182 N N . ILE B 1 359 ? 7.375 -5.691 35.094 1 41.38 359 ILE B N 1
ATOM 6183 C CA . ILE B 1 359 ? 7.16 -6.93 35.844 1 41.38 359 ILE B CA 1
ATOM 6184 C C . ILE B 1 359 ? 8.422 -7.789 35.781 1 41.38 359 ILE B C 1
ATOM 6186 O O . ILE B 1 359 ? 8.828 -8.367 36.812 1 41.38 359 ILE B O 1
ATOM 6190 N N . THR B 1 360 ? 8.875 -7.852 34.625 1 43.28 360 THR B N 1
ATOM 6191 C CA . THR B 1 360 ? 10.07 -8.664 34.5 1 43.28 360 THR B CA 1
ATOM 6192 C C . THR B 1 360 ? 11.227 -8.078 35.312 1 43.28 360 THR B C 1
ATOM 6194 O O . THR B 1 360 ? 12.016 -8.812 35.906 1 43.28 360 THR B O 1
ATOM 6197 N N . ASP B 1 361 ? 11.289 -6.809 35.312 1 43.62 361 ASP B N 1
ATOM 6198 C CA . ASP B 1 361 ? 12.305 -6.16 36.156 1 43.62 361 ASP B CA 1
ATOM 6199 C C . ASP B 1 361 ? 12.055 -6.418 37.625 1 43.62 361 ASP B C 1
ATOM 6201 O O . ASP B 1 361 ? 12.992 -6.652 38.406 1 43.62 361 ASP B O 1
ATOM 6205 N N . ILE B 1 362 ? 10.812 -6.332 37.906 1 40.78 362 ILE B N 1
ATOM 6206 C CA . ILE B 1 362 ? 10.453 -6.586 39.312 1 40.78 362 ILE B CA 1
ATOM 6207 C C . ILE B 1 362 ? 10.711 -8.047 39.656 1 40.78 362 ILE B C 1
ATOM 6209 O O . ILE B 1 362 ? 11.172 -8.359 40.75 1 40.78 362 ILE B O 1
ATOM 6213 N N . PHE B 1 363 ? 10.398 -8.844 38.688 1 41.5 363 PHE B N 1
ATOM 6214 C CA . PHE B 1 363 ? 10.703 -10.258 38.875 1 41.5 363 PHE B CA 1
ATOM 6215 C C . PHE B 1 363 ? 12.18 -10.453 39.188 1 41.5 363 PHE B C 1
ATOM 6217 O O . PHE B 1 363 ? 12.539 -11.266 40.062 1 41.5 363 PHE B O 1
ATOM 6224 N N . ASP B 1 364 ? 12.883 -9.766 38.5 1 41.81 364 ASP B N 1
ATOM 6225 C CA . ASP B 1 364 ? 14.312 -9.891 38.75 1 41.81 364 ASP B CA 1
ATOM 6226 C C . ASP B 1 364 ? 14.656 -9.367 40.156 1 41.81 364 ASP B C 1
ATOM 6228 O O . ASP B 1 364 ? 15.578 -9.875 40.812 1 41.81 364 ASP B O 1
ATOM 6232 N N . LEU B 1 365 ? 13.789 -8.375 40.5 1 34.56 365 LEU B N 1
ATOM 6233 C CA . LEU B 1 365 ? 14.07 -7.82 41.812 1 34.56 365 LEU B CA 1
ATOM 6234 C C . LEU B 1 365 ? 13.516 -8.719 42.906 1 34.56 365 LEU B C 1
ATOM 6236 O O . LEU B 1 365 ? 14.133 -8.852 43.969 1 34.56 365 LEU B O 1
ATOM 6240 N N . TYR B 1 366 ? 12.289 -9.086 42.75 1 30.69 366 TYR B N 1
ATOM 6241 C CA . TYR B 1 366 ? 11.664 -9.773 43.875 1 30.69 366 TYR B CA 1
ATOM 6242 C C . TYR B 1 366 ? 11.891 -11.281 43.781 1 30.69 366 TYR B C 1
ATOM 6244 O O . TYR B 1 366 ? 11.211 -12.062 44.438 1 30.69 366 TYR B O 1
ATOM 6252 N N . ARG B 1 367 ? 12.805 -11.812 43.094 1 38.38 367 ARG B N 1
ATOM 6253 C CA . ARG B 1 367 ? 13.18 -13.219 43.219 1 38.38 367 ARG B CA 1
ATOM 6254 C C . ARG B 1 367 ? 13.102 -13.695 44.656 1 38.38 367 ARG B C 1
ATOM 6256 O O . ARG B 1 367 ? 13.148 -14.891 44.938 1 38.38 367 ARG B O 1
ATOM 6263 N N . GLY B 1 368 ? 13.203 -12.75 45.562 1 33.56 368 GLY B N 1
ATOM 6264 C CA . GLY B 1 368 ? 13.148 -13.227 46.938 1 33.56 368 GLY B CA 1
ATOM 6265 C C . GLY B 1 368 ? 11.742 -13.492 47.406 1 33.56 368 GLY B C 1
ATOM 6266 O O . GLY B 1 368 ? 11.516 -14.375 48.25 1 33.56 368 GLY B O 1
ATOM 6267 N N . ALA B 1 369 ? 10.867 -12.516 47.5 1 36.5 369 ALA B N 1
ATOM 6268 C CA . ALA B 1 369 ? 9.609 -12.695 48.219 1 36.5 369 ALA B CA 1
ATOM 6269 C C . ALA B 1 369 ? 8.547 -13.312 47.312 1 36.5 369 ALA B C 1
ATOM 6271 O O . ALA B 1 369 ? 8.125 -12.695 46.312 1 36.5 369 ALA B O 1
ATOM 6272 N N . VAL B 1 370 ? 8.344 -14.625 47.25 1 33.75 370 VAL B N 1
ATOM 6273 C CA . VAL B 1 370 ? 7.695 -15.609 46.375 1 33.75 370 VAL B CA 1
ATOM 6274 C C . VAL B 1 370 ? 6.195 -15.328 46.312 1 33.75 370 VAL B C 1
ATOM 6276 O O . VAL B 1 370 ? 5.598 -15.344 45.25 1 33.75 370 VAL B O 1
ATOM 6279 N N . MET B 1 371 ? 5.574 -15.141 47.531 1 37.38 371 MET B N 1
ATOM 6280 C CA . MET B 1 371 ? 4.121 -15.258 47.594 1 37.38 371 MET B CA 1
ATOM 6281 C C . MET B 1 371 ? 3.434 -14.07 46.938 1 37.38 371 MET B C 1
ATOM 6283 O O . MET B 1 371 ? 2.439 -14.242 46.219 1 37.38 371 MET B O 1
ATOM 6287 N N . SER B 1 372 ? 3.838 -12.938 47.375 1 38.5 372 SER B N 1
ATOM 6288 C CA . SER B 1 372 ? 3.203 -11.719 46.875 1 38.5 372 SER B CA 1
ATOM 6289 C C . SER B 1 372 ? 3.361 -11.594 45.375 1 38.5 372 SER B C 1
ATOM 6291 O O . SER B 1 372 ? 2.555 -10.938 44.719 1 38.5 372 SER B O 1
ATOM 6293 N N . TRP B 1 373 ? 4.23 -12.258 44.906 1 41.94 373 TRP B N 1
ATOM 6294 C CA . TRP B 1 373 ? 4.656 -12.258 43.5 1 41.94 373 TRP B CA 1
ATOM 6295 C C . TRP B 1 373 ? 3.658 -13.016 42.625 1 41.94 373 TRP B C 1
ATOM 6297 O O . TRP B 1 373 ? 3.293 -12.547 41.562 1 41.94 373 TRP B O 1
ATOM 6307 N N . PHE B 1 374 ? 3.244 -14.039 43.156 1 41.22 374 PHE B N 1
ATOM 6308 C CA . PHE B 1 374 ? 2.311 -14.891 42.438 1 41.22 374 PHE B CA 1
ATOM 6309 C C . PHE B 1 374 ? 1.014 -14.148 42.125 1 41.22 374 PHE B C 1
ATOM 6311 O O . PHE B 1 374 ? 0.478 -14.234 41.031 1 41.22 374 PHE B O 1
ATOM 6318 N N . ASN B 1 375 ? 0.673 -13.438 43.125 1 42.09 375 ASN B N 1
ATOM 6319 C CA . ASN B 1 375 ? -0.579 -12.703 42.969 1 42.09 375 ASN B CA 1
ATOM 6320 C C . ASN B 1 375 ? -0.449 -11.609 41.906 1 42.09 375 ASN B C 1
ATOM 6322 O O . ASN B 1 375 ? -1.363 -11.398 41.094 1 42.09 375 ASN B O 1
ATOM 6326 N N . TYR B 1 376 ? 0.697 -11.086 41.875 1 42.12 376 TYR B N 1
ATOM 6327 C CA . TYR B 1 376 ? 0.916 -9.984 40.938 1 42.12 376 TYR B CA 1
ATOM 6328 C C . TYR B 1 376 ? 1.046 -10.508 39.5 1 42.12 376 TYR B C 1
ATOM 6330 O O . TYR B 1 376 ? 0.43 -9.961 38.594 1 42.12 376 TYR B O 1
ATOM 6338 N N . VAL B 1 377 ? 1.676 -11.594 39.406 1 45.88 377 VAL B N 1
ATOM 6339 C CA . VAL B 1 377 ? 1.847 -12.188 38.062 1 45.88 377 VAL B CA 1
ATOM 6340 C C . VAL B 1 3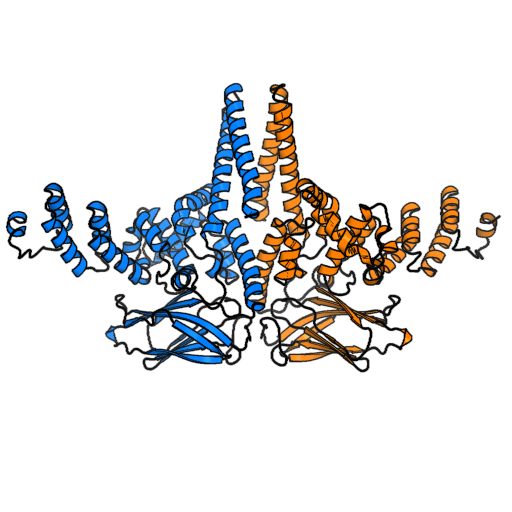77 ? 0.504 -12.703 37.562 1 45.88 377 VAL B C 1
ATOM 6342 O O . VAL B 1 377 ? 0.18 -12.547 36.375 1 45.88 377 VAL B O 1
ATOM 6345 N 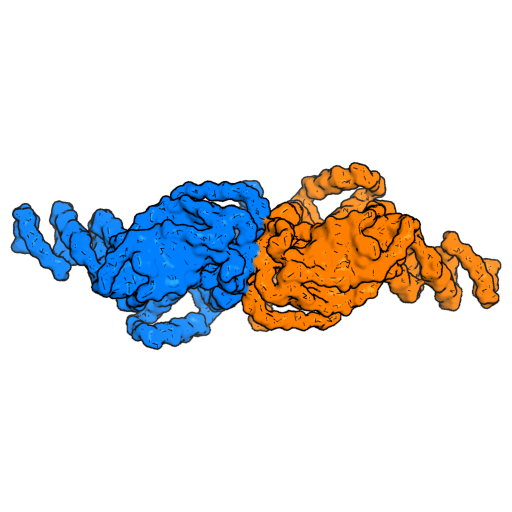N . SER B 1 378 ? -0.187 -13.172 38.469 1 45.44 378 SER B N 1
ATOM 6346 C CA . SER B 1 378 ? -1.514 -13.656 38.094 1 45.44 378 SER B CA 1
ATOM 6347 C C . SER B 1 378 ? -2.406 -12.523 37.625 1 45.44 378 SER B C 1
ATOM 6349 O O . SER B 1 378 ? -3.137 -12.68 36.625 1 45.44 378 SER B O 1
ATOM 6351 N N . ARG B 1 379 ? -2.27 -11.461 38.281 1 44 379 ARG B N 1
ATOM 6352 C CA . ARG B 1 379 ? -3.082 -10.32 37.875 1 44 379 ARG B CA 1
ATOM 6353 C C . ARG B 1 379 ? -2.66 -9.805 36.531 1 44 379 ARG B C 1
ATOM 6355 O O . ARG B 1 379 ? -3.506 -9.484 35.688 1 44 379 ARG B O 1
ATOM 6362 N N . ILE B 1 380 ? -1.442 -9.875 36.406 1 44.16 380 ILE B N 1
ATOM 6363 C CA . ILE B 1 380 ? -0.944 -9.344 35.125 1 44.16 380 ILE B CA 1
ATOM 6364 C C . ILE B 1 380 ? -1.269 -10.32 34 1 44.16 380 ILE B C 1
ATOM 6366 O O . ILE B 1 380 ? -1.672 -9.906 32.906 1 44.16 380 ILE B O 1
ATOM 6370 N N . CYS B 1 381 ? -1.108 -11.594 34.344 1 44.66 381 CYS B N 1
ATOM 6371 C CA . CYS B 1 381 ? -1.487 -12.586 33.344 1 44.66 381 CYS B CA 1
ATOM 6372 C C . CYS B 1 381 ? -2.967 -12.484 33 1 44.66 381 CYS B C 1
ATOM 6374 O O . CYS B 1 381 ? -3.35 -12.617 31.844 1 44.66 381 CYS B O 1
ATOM 6376 N N . ASN B 1 382 ? -3.713 -12.125 34 1 45.19 382 ASN B N 1
ATOM 6377 C CA . ASN B 1 382 ? -5.141 -11.93 33.75 1 45.19 382 ASN B CA 1
ATOM 6378 C C . ASN B 1 382 ? -5.406 -10.703 32.875 1 45.19 382 ASN B C 1
ATOM 6380 O O . ASN B 1 382 ? -6.285 -10.727 32.031 1 45.19 382 ASN B O 1
ATOM 6384 N N . VAL B 1 383 ? -4.652 -9.727 33.156 1 43.81 383 VAL B N 1
ATOM 6385 C CA . VAL B 1 383 ? -4.816 -8.508 32.344 1 43.81 383 VAL B CA 1
ATOM 6386 C C . VAL B 1 383 ? -4.363 -8.758 30.922 1 43.81 383 VAL B C 1
ATOM 6388 O O . VAL B 1 383 ? -5.027 -8.344 29.969 1 43.81 383 VAL B O 1
ATOM 6391 N N . ILE B 1 384 ? -3.342 -9.484 30.859 1 42.44 384 ILE B N 1
ATOM 6392 C CA . ILE B 1 384 ? -2.846 -9.82 29.531 1 42.44 384 ILE B CA 1
ATOM 6393 C C . ILE B 1 384 ? -3.836 -10.734 28.828 1 42.44 384 ILE B C 1
ATOM 6395 O O . ILE B 1 384 ? -4.133 -10.547 27.641 1 42.44 384 ILE B O 1
ATOM 6399 N N . LYS B 1 385 ? -4.301 -11.711 29.516 1 45.59 385 LYS B N 1
ATOM 6400 C CA . LYS B 1 385 ? -5.352 -12.57 28.984 1 45.59 385 LYS B CA 1
ATOM 6401 C C . LYS B 1 385 ? -6.574 -11.758 28.578 1 45.59 385 LYS B C 1
ATOM 6403 O O . LYS B 1 385 ? -7.164 -11.992 27.516 1 45.59 385 LYS B O 1
ATOM 6408 N N . ALA B 1 386 ? -6.922 -10.852 29.375 1 44.62 386 ALA B N 1
ATOM 6409 C CA . ALA B 1 386 ? -8.062 -9.992 29.062 1 44.62 386 ALA B CA 1
ATOM 6410 C C . ALA B 1 386 ? -7.777 -9.109 27.859 1 44.62 386 ALA B C 1
ATOM 6412 O O . ALA B 1 386 ? -8.664 -8.867 27.031 1 44.62 386 ALA B O 1
ATOM 6413 N N . LEU B 1 387 ? -6.656 -8.695 27.812 1 42.47 387 LEU B N 1
ATOM 6414 C CA . LEU B 1 387 ? -6.285 -7.832 26.703 1 42.47 387 LEU B CA 1
ATOM 6415 C C . LEU B 1 387 ? -6.129 -8.641 25.406 1 42.47 387 LEU B C 1
ATOM 6417 O O . LEU B 1 387 ? -6.492 -8.172 24.328 1 42.47 387 LEU B O 1
ATOM 6421 N N . MET B 1 388 ? -5.508 -9.789 25.547 1 42.31 388 MET B N 1
ATOM 6422 C CA . MET B 1 388 ? -5.43 -10.688 24.391 1 42.31 388 MET B CA 1
ATOM 6423 C C . MET B 1 388 ? -6.812 -11.195 24 1 42.31 388 MET B C 1
ATOM 6425 O O . MET B 1 388 ? -7.094 -11.422 22.828 1 42.31 388 MET B O 1
ATOM 6429 N N . GLN B 1 389 ? -7.652 -11.523 24.797 1 41.62 389 GLN B N 1
ATOM 6430 C CA . GLN B 1 389 ? -9.031 -11.898 24.531 1 41.62 389 GLN B CA 1
ATOM 6431 C C . GLN B 1 389 ? -9.82 -10.727 23.953 1 41.62 389 GLN B C 1
ATOM 6433 O O . GLN B 1 389 ? -10.719 -10.922 23.141 1 41.62 389 GLN B O 1
ATOM 6438 N N . LYS B 1 390 ? -9.641 -9.523 24.344 1 42.62 390 LYS B N 1
ATOM 6439 C CA . LYS B 1 390 ? -10.359 -8.398 23.75 1 42.62 390 LYS B CA 1
ATOM 6440 C C . LYS B 1 390 ? -9.844 -8.109 22.344 1 42.62 390 LYS B C 1
ATOM 6442 O O . LYS B 1 390 ? -10.578 -7.57 21.5 1 42.62 390 LYS B O 1
ATOM 6447 N N . GLU B 1 391 ? -8.773 -8.211 22.047 1 37.91 391 GLU B N 1
ATOM 6448 C CA . GLU B 1 391 ? -8.336 -8.039 20.656 1 37.91 391 GLU B CA 1
ATOM 6449 C C . GLU B 1 391 ? -9 -9.055 19.734 1 37.91 391 GLU B C 1
ATOM 6451 O O . GLU B 1 391 ? -9.273 -8.758 18.578 1 37.91 391 GLU B O 1
ATOM 6456 N N . ASP B 1 392 ? -9.312 -10.211 20.094 1 33.75 392 ASP B N 1
ATOM 6457 C CA . ASP B 1 392 ? -10.086 -11.172 19.312 1 33.75 392 ASP B CA 1
ATOM 6458 C C . ASP B 1 392 ? -11.523 -10.695 19.109 1 33.75 392 ASP B C 1
ATOM 6460 O O . ASP B 1 392 ? -12.117 -10.938 18.062 1 33.75 392 ASP B O 1
ATOM 6464 N N . ALA B 1 393 ? -12.242 -10.086 20.016 1 29.59 393 ALA B N 1
ATOM 6465 C CA . ALA B 1 393 ? -13.641 -9.688 19.891 1 29.59 393 ALA B CA 1
ATOM 6466 C C . ALA B 1 393 ? -13.781 -8.422 19.047 1 29.59 393 ALA B C 1
ATOM 6468 O O . ALA B 1 393 ? -14.742 -8.281 18.281 1 29.59 393 ALA B O 1
ATOM 6469 N N . GLU B 1 394 ? -13.102 -7.332 19.156 1 29.52 394 GLU B N 1
ATOM 6470 C CA . GLU B 1 394 ? -13.375 -6.07 18.469 1 29.52 394 GLU B CA 1
ATOM 6471 C C . GLU B 1 394 ? -13.008 -6.148 17 1 29.52 394 GLU B C 1
ATOM 6473 O O . GLU B 1 394 ? -13.359 -5.258 16.219 1 29.52 394 GLU B O 1
ATOM 6478 N N . SER B 1 395 ? -12.18 -6.902 16.516 1 25.86 395 SER B N 1
ATOM 6479 C CA . SER B 1 395 ? -12.062 -7.059 15.062 1 25.86 395 SER B CA 1
ATOM 6480 C C . SER B 1 395 ? -13.336 -7.648 14.469 1 25.86 395 SER B C 1
ATOM 6482 O O . SER B 1 395 ? -13.445 -7.789 13.25 1 25.86 395 SER B O 1
ATOM 6484 N N . ILE B 1 396 ? -14.148 -8.328 15.234 1 22.66 396 ILE B N 1
ATOM 6485 C CA . ILE B 1 396 ? -15.43 -8.82 14.742 1 22.66 396 ILE B CA 1
ATOM 6486 C C . ILE B 1 396 ? -16.422 -7.676 14.656 1 22.66 396 ILE B C 1
ATOM 6488 O O . ILE B 1 396 ? -17.406 -7.754 13.906 1 22.66 396 ILE B O 1
ATOM 6492 N N . PHE B 1 397 ? -16.484 -6.703 15.609 1 21.25 397 PHE B N 1
ATOM 6493 C CA . PHE B 1 397 ? -17.547 -5.723 15.406 1 21.25 397 PHE B CA 1
ATOM 6494 C C . PHE B 1 397 ? -17.062 -4.598 14.492 1 21.25 397 PHE B C 1
ATOM 6496 O O . PHE B 1 397 ? -15.969 -4.074 14.664 1 21.25 397 PHE B O 1
#

Foldseek 3Di:
DLVVVLPPPPNPPPLVCLLVQLVVCLVVVVVVSNQVSLVVCLVVDALVCLLVQCVSCVVSVPVVSNVSSLVL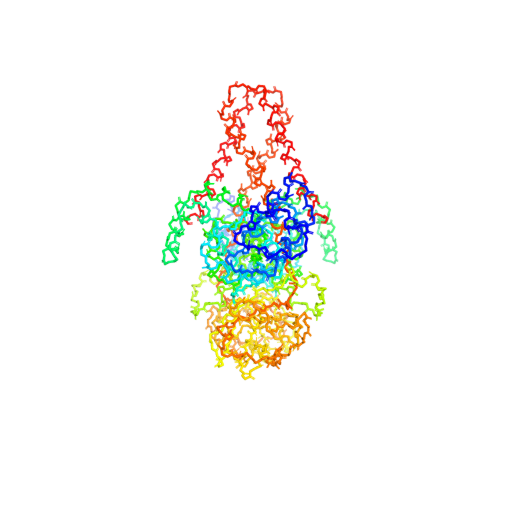CQLCVQPSLLDLVSLLSQDLVSLLVSLLDLQRAHAFFLVRNVVSVLLSVLSPVDPDRDDSVCSVVSSCVVQVPADPVRLQVQLLVNVSNCLSGPVLGQPQDPVSLVVVPSHSNDDVQLSVVSVVQNVVQLVCQLPDDDADDDDPVVQSQFWIKGKHWAQDDFDKDWHDGHDSQWTWIWTDDDQWIKIWGEQPPDDDPDHHDQPQKFKKWKWKWKAFPRSHTQDIQDIDIDMHGHGDMDTRGGGDDDNVRPRMMIIMIMDTGDGTDRSVVSVVVVSVVVVLVVVVVVLVVVCVVPVPPPVVNVVVVVVSVVVVVVVVVVVVPVVVD/DLVVVLPPPPNPPPLVCLLVQLVVCLVVVVVVSNQVSLVVCLVVDALVCLLVQCVSCVVSVPVVSNVSSLVLCQLCVQPSLLDLVSLLSQDLVSLLVSLQDLQRAHAFFLVRNVVSVLLNVLSPVDPDRDDSVCSVVVSCVVQVPADPVRLQVQLLVNVSNCLSGPVLGQPQDPVSLVVVPSHSNDDVQLSVVSVVQNVVQLVCQQPDDDADDDDPVVQSQFWIKGKHWAQDDFDKDWHDGHDSQWTWIWTDHDQWIKIWGEQPPDDDPDHHDQPQKFKKWKWKWKAFPRSHTQDIQDIDIDMHGHGDMDTRGGGDDDNVRPRMMIIMIMDTGDGTDRSVVSVVVVSVVVVLVVVVVVLVVVCVVPVPPPPVNVVVVVVSVVVVVVVVVVVVPVVVD